Protein 6FJK (pdb70)

Foldseek 3Di:
DDDDDDDDAAEAELVLLVQWAWQFDELFWTKTAGNDDDPVGHQKIWIFTKDWPPDDADAEPVRHRAAAYPLVCVLVVVDVQLSVQGHPLSNQLCCCVPPVCVQQPDQFEHSFDKHFYALSSQVNNQVVCCVVADVVSVVTITGPSVDGMIGMGGNLQDPDVPFDKKKKKKFFLFAQAQAPAPLQDPLLVCSRPAPPLQLVQVVCCVVVQAVDRFPADSNLCLVLDLVSVLVNLVRCLQFVFVGMWMDINSHTLDADGNGTDGGCDPVSVQSVLVVCVPVADDDRPCRVVLVSNQVSCLSSVVCSSVSLNVLLCLLHNPLSLLVVLLCVSVVHDDPVPCDPPNNPDPNVVSSSSLSSNQSSVLSSGKMKMKMWGLVWDAGPPPGTIINIGMHIGRSGGDHSVCSVVSVVVVCVSSVVSSVVVVPD/DDDDDDDDAAEAELVLLVQWAFQAAEQFWTKIAGNDDPVVRVQKIWIFTKDFDPDVAADPLRCLLVVVLVQLVPQPHVASNFLCCCVVPVCVQQPDQFADSWDKGFYALSSQVNNQVPCVVVADVVSVVGITGPSVDGIITMGRNVQDPVVPKKKKKKFFLFAQAQADAPLQDPLLVCSRPAPLLQLVQVVCVVVVQAVDRFPADSVLCLVLDLVSVLSNLVRCQQFVFVGMWMDISSHTLDADGHGTDGGQDPVSVQSSQVVCPPQQPDDRPCSVVLVSNQVSCLSSVVCSSHSLNVLLCLLRNPLSLLVQLLCVSVVHDRPVVDCVPVLVPDPNVVSSSSLVSNQQSVLSSGKMKMKMKGWDDPCKDQRVVGRTIIHIGIHIGRSGGDRSVCSVVSVVVSVVSSVVVSVVVVPD

Solvent-accessible surface area: 41220 Å² total; per-residue (Å²): 226,114,176,166,156,48,146,146,127,84,77,1,83,97,145,24,5,80,48,1,82,30,49,11,14,35,53,60,14,2,33,0,9,32,58,27,104,41,121,110,12,76,31,61,12,0,24,4,37,26,30,146,73,48,106,92,61,80,127,72,121,126,43,86,97,28,23,25,53,92,61,18,97,82,2,3,78,124,45,115,98,1,45,73,7,98,35,63,4,4,8,15,35,66,0,8,91,48,16,2,20,93,54,22,23,102,139,32,12,93,13,7,102,113,10,38,8,22,116,82,0,1,73,30,0,29,152,83,0,55,204,94,19,12,128,54,33,11,12,29,2,38,5,29,34,92,35,84,12,1,6,17,37,77,8,22,0,50,50,72,208,150,38,68,68,6,0,0,0,20,2,44,1,59,17,7,33,53,27,123,12,234,53,18,26,181,114,20,121,64,7,42,68,25,4,86,14,106,7,34,5,30,12,51,64,25,42,32,64,17,93,38,70,17,95,7,43,0,42,18,2,17,42,50,37,109,102,100,4,36,100,0,0,102,9,0,35,27,0,0,2,48,4,1,33,0,12,46,70,14,72,66,45,8,17,6,51,3,55,34,49,32,106,18,36,88,110,76,11,153,66,1,22,90,29,0,148,60,16,1,98,28,116,118,49,73,18,20,94,8,0,13,59,1,0,3,46,0,7,108,56,34,25,10,11,93,102,0,22,82,2,0,88,44,13,95,42,12,4,23,0,1,0,14,0,4,17,39,17,42,132,75,121,26,53,49,36,197,108,121,60,8,48,65,63,84,89,88,69,1,9,92,22,0,34,30,16,0,10,0,11,0,2,41,30,0,5,5,15,0,0,0,26,81,111,139,14,56,3,191,83,29,136,36,73,0,61,24,50,6,43,11,45,53,9,14,28,22,56,5,139,95,0,38,63,42,35,136,64,8,118,76,2,4,58,32,17,40,152,71,70,175,76,192,229,119,174,169,147,45,147,147,149,79,89,0,76,80,161,38,5,84,52,1,89,27,53,11,16,35,52,55,12,1,32,0,5,34,62,30,99,44,123,112,14,84,23,55,12,0,27,4,34,24,29,138,121,139,161,157,21,10,79,91,58,15,86,48,2,4,157,147,23,107,49,0,47,70,6,96,29,79,3,2,7,19,30,77,0,15,81,62,14,2,19,92,46,22,25,102,149,35,11,48,54,8,102,119,10,35,8,18,114,82,0,1,50,37,0,27,148,79,0,54,176,94,16,13,132,127,30,28,97,25,2,45,4,29,40,96,36,87,13,0,10,14,35,75,11,14,0,63,26,128,119,65,78,6,1,0,0,20,0,40,0,58,16,6,28,55,26,110,10,85,40,1,13,112,108,20,18,56,6,37,46,32,4,86,13,47,6,35,2,20,12,53,60,96,116,149,111,19,95,34,84,7,87,0,36,0,40,31,3,15,45,39,32,117,98,102,3,40,101,1,0,92,10,0,38,28,0,1,3,49,2,1,30,0,9,37,77,11,61,65,43,6,19,5,50,2,56,35,50,33,102,22,36,92,116,77,8,150,64,2,15,66,28,1,132,68,22,1,118,26,126,97,57,82,13,20,101,8,1,12,65,0,0,3,42,1,3,70,55,34,28,11,9,80,124,1,20,78,6,0,69,40,12,19,7,14,3,23,0,2,0,15,0,4,24,48,5,35,136,96,113,25,63,43,45,173,219,87,150,46,1,58,84,40,91,90,115,50,2,25,58,10,0,30,26,16,0,14,0,11,0,3,41,31,1,5,0,19,2,2,0,38,67,126,103,137,107,130,15,84,5,187,99,8,161,22,41,1,19,12,82,7,34,10,44,49,12,10,21,20,54,2,145,95,0,42,66,46,41,140,63,8,122,94,1,1,42,26,29,41,148,93,79,184,74,183

Organism: Arabidopsis thaliana (NCBI:txid3702)

Nearest PDB structures (foldseek):
  6fjk-assembly1_A  TM=1.002E+00  e=5.009E-84  Arabidopsis thaliana
  6fl3-assembly1_A  TM=9.939E-01  e=4.078E-76  Arabidopsis thaliana
  6fl8-assembly1_A  TM=9.736E-01  e=4.175E-73  Arabidopsis thaliana
  2xam-assembly2_B  TM=9.800E-01  e=1.894E-71  Arabidopsis thaliana
  2xar-assembly2_B  TM=9.798E-01  e=7.316E-70  Arabidopsis thaliana

Structure (mmCIF, N/CA/C/O backbone):
data_6FJK
#
_entry.id   6FJK
#
_cell.length_a   59.810
_cell.length_b   60.340
_cell.length_c   83.980
_cell.angle_alpha   88.530
_cell.angle_beta   89.180
_cell.angle_gamma   63.360
#
_symmetry.space_group_name_H-M   'P 1'
#
loop_
_entity.id
_entity.type
_entity.pdbx_description
1 polymer 'Inositol-pentakisphosphate 2-kinase'
2 non-polymer 'INOSITOL HEXAKISPHOSPHATE'
3 non-polymer "ADENOSINE-5'-DIPHOSPHATE"
4 non-polymer 'MAGNESIUM ION'
5 non-polymer 'ZINC ION'
6 non-polymer 2-AMINO-2-HYDROXYMETHYL-PROPANE-1,3-DIOL
7 water water
#
loop_
_atom_site.group_PDB
_atom_site.id
_atom_site.type_symbol
_atom_site.label_atom_id
_atom_site.label_alt_id
_atom_site.label_comp_id
_atom_site.label_asym_id
_atom_site.label_entity_id
_atom_site.label_seq_id
_atom_site.pdbx_PDB_ins_code
_atom_site.Cartn_x
_atom_site.Cartn_y
_atom_site.Cartn_z
_atom_site.occupancy
_atom_site.B_iso_or_equiv
_atom_site.auth_seq_id
_atom_site.auth_comp_id
_atom_site.auth_asym_id
_atom_site.auth_atom_id
_atom_site.pdbx_PDB_model_num
ATOM 1 N N . GLU A 1 13 ? 35.886 1.710 56.808 1.00 67.11 -6 GLU A N 1
ATOM 2 C CA . GLU A 1 13 ? 36.097 1.412 55.392 1.00 74.29 -6 GLU A CA 1
ATOM 3 C C . GLU A 1 13 ? 35.512 0.044 55.039 1.00 71.81 -6 GLU A C 1
ATOM 4 O O . GLU A 1 13 ? 35.700 -0.929 55.776 1.00 71.68 -6 GLU A O 1
ATOM 10 N N . VAL A 1 14 ? 34.812 -0.026 53.908 1.00 65.31 -5 VAL A N 1
ATOM 11 C CA . VAL A 1 14 ? 34.087 -1.224 53.494 1.00 59.68 -5 VAL A CA 1
ATOM 12 C C . VAL A 1 14 ? 34.394 -1.489 52.027 1.00 65.64 -5 VAL A C 1
ATOM 13 O O . VAL A 1 14 ? 34.387 -0.567 51.204 1.00 64.19 -5 VAL A O 1
ATOM 17 N N . LEU A 1 15 ? 34.642 -2.755 51.696 1.00 58.42 -4 LEU A N 1
ATOM 18 C CA . LEU A 1 15 ? 35.006 -3.142 50.337 1.00 57.15 -4 LEU A CA 1
ATOM 19 C C . LEU A 1 15 ? 33.774 -3.136 49.432 1.00 54.91 -4 LEU A C 1
ATOM 20 O O . LEU A 1 15 ? 32.798 -3.854 49.684 1.00 54.94 -4 LEU A O 1
ATOM 25 N N . PHE A 1 16 ? 33.830 -2.350 48.368 1.00 53.13 -3 PHE A N 1
ATOM 26 C CA . PHE A 1 16 ? 32.762 -2.329 47.379 1.00 57.66 -3 PHE A CA 1
ATOM 27 C C . PHE A 1 16 ? 33.162 -3.119 46.143 1.00 52.56 -3 PHE A C 1
ATOM 28 O O . PHE A 1 16 ? 34.348 -3.287 45.842 1.00 51.73 -3 PHE A O 1
ATOM 36 N N . GLN A 1 17 ? 32.153 -3.628 45.441 1.00 56.23 -2 GLN A N 1
ATOM 37 C CA . GLN A 1 17 ? 32.397 -4.260 44.152 1.00 55.82 -2 GLN A CA 1
ATOM 38 C C . GLN A 1 17 ? 33.002 -3.260 43.181 1.00 50.18 -2 GLN A C 1
ATOM 39 O O . GLN A 1 17 ? 32.660 -2.074 43.191 1.00 50.83 -2 GLN A O 1
ATOM 45 N N . GLY A 1 18 ? 33.912 -3.744 42.339 1.00 49.53 -1 GLY A N 1
ATOM 46 C CA . GLY A 1 18 ? 34.396 -2.960 41.230 1.00 54.64 -1 GLY A CA 1
ATOM 47 C C . GLY A 1 18 ? 33.262 -2.616 40.286 1.00 55.02 -1 GLY A C 1
ATOM 48 O O . GLY A 1 18 ? 32.167 -3.183 40.371 1.00 56.89 -1 GLY A O 1
ATOM 49 N N . PRO A 1 19 ? 33.496 -1.672 39.376 1.00 54.36 0 PRO A N 1
ATOM 50 C CA . PRO A 1 19 ? 32.450 -1.296 38.413 1.00 52.15 0 PRO A CA 1
ATOM 51 C C . PRO A 1 19 ? 31.958 -2.497 37.621 1.00 49.34 0 PRO A C 1
ATOM 52 O O . PRO A 1 19 ? 32.740 -3.362 37.218 1.00 48.71 0 PRO A O 1
ATOM 56 N N . MET A 1 20 ? 30.645 -2.538 37.398 1.00 43.59 1 MET A N 1
ATOM 57 C CA . MET A 1 20 ? 30.006 -3.607 36.640 1.00 46.34 1 MET A CA 1
ATOM 58 C C . MET A 1 20 ? 28.825 -3.029 35.882 1.00 40.98 1 MET A C 1
ATOM 59 O O . MET A 1 20 ? 27.968 -2.370 36.474 1.00 40.04 1 MET A O 1
ATOM 64 N N . GLU A 1 21 ? 28.774 -3.283 34.585 1.00 36.40 2 GLU A N 1
ATOM 65 C CA . GLU A 1 21 ? 27.693 -2.739 33.778 1.00 41.14 2 GLU A CA 1
ATOM 66 C C . GLU A 1 21 ? 26.363 -3.370 34.178 1.00 42.07 2 GLU A C 1
ATOM 67 O O . GLU A 1 21 ? 26.280 -4.570 34.454 1.00 44.25 2 GLU A O 1
ATOM 73 N N . MET A 1 22 ? 25.326 -2.539 34.223 1.00 42.69 3 MET A N 1
ATOM 74 C CA . MET A 1 22 ? 23.993 -2.990 34.598 1.00 40.97 3 MET A CA 1
ATOM 75 C C . MET A 1 22 ? 23.409 -3.897 33.525 1.00 39.46 3 MET A C 1
ATOM 76 O O . MET A 1 22 ? 23.542 -3.628 32.328 1.00 37.75 3 MET A O 1
ATOM 81 N N . ILE A 1 23 ? 22.751 -4.972 33.960 1.00 33.61 4 ILE A N 1
ATOM 82 C CA . ILE A 1 23 ? 22.057 -5.903 33.073 1.00 42.70 4 ILE A CA 1
ATOM 83 C C . ILE A 1 23 ? 20.647 -6.118 33.604 1.00 46.62 4 ILE A C 1
ATOM 84 O O . ILE A 1 23 ? 20.473 -6.574 34.742 1.00 34.86 4 ILE A O 1
ATOM 89 N N . LEU A 1 24 ? 19.648 -5.829 32.769 1.00 32.35 5 LEU A N 1
ATOM 90 C CA . LEU A 1 24 ? 18.250 -6.072 33.103 1.00 36.45 5 LEU A CA 1
ATOM 91 C C . LEU A 1 24 ? 17.906 -7.533 32.828 1.00 42.71 5 LEU A C 1
ATOM 92 O O . LEU A 1 24 ? 18.123 -8.031 31.718 1.00 46.38 5 LEU A O 1
ATOM 97 N N . GLU A 1 25 ? 17.373 -8.218 33.837 1.00 40.45 6 GLU A N 1
ATOM 98 C CA . GLU A 1 25 ? 17.073 -9.639 33.761 1.00 40.58 6 GLU A CA 1
ATOM 99 C C . GLU A 1 25 ? 15.567 -9.851 33.801 1.00 43.17 6 GLU A C 1
ATOM 100 O O . GLU A 1 25 ? 14.792 -8.928 34.060 1.00 36.00 6 GLU A O 1
ATOM 106 N N . GLU A 1 26 ? 15.173 -11.110 33.590 1.00 45.80 7 GLU A N 1
ATOM 107 C CA . GLU A 1 26 ? 13.760 -11.461 33.502 1.00 46.47 7 GLU A CA 1
ATOM 108 C C . GLU A 1 26 ? 12.959 -10.876 34.658 1.00 48.24 7 GLU A C 1
ATOM 109 O O . GLU A 1 26 ? 11.845 -10.377 34.468 1.00 49.48 7 GLU A O 1
ATOM 115 N N . LYS A 1 27 ? 13.519 -10.919 35.864 1.00 48.22 8 LYS A N 1
ATOM 116 C CA . LYS A 1 27 ? 12.799 -10.481 37.053 1.00 55.18 8 LYS A CA 1
ATOM 117 C C . LYS A 1 27 ? 12.499 -8.988 37.027 1.00 50.76 8 LYS A C 1
ATOM 118 O O . LYS A 1 27 ? 11.491 -8.554 37.593 1.00 52.25 8 LYS A O 1
ATOM 124 N N . ASP A 1 28 ? 13.355 -8.188 36.395 1.00 46.56 9 ASP A N 1
ATOM 125 C CA . ASP A 1 28 ? 13.158 -6.744 36.397 1.00 42.29 9 ASP A CA 1
ATOM 126 C C . ASP A 1 28 ? 12.041 -6.298 35.463 1.00 39.26 9 ASP A C 1
ATOM 127 O O . ASP A 1 28 ? 11.631 -5.135 35.521 1.00 41.73 9 ASP A O 1
ATOM 132 N N . ALA A 1 29 ? 11.533 -7.190 34.611 1.00 35.20 10 ALA A N 1
ATOM 133 C CA . ALA A 1 29 ? 10.510 -6.789 33.657 1.00 34.18 10 ALA A CA 1
ATOM 134 C C . ALA A 1 29 ? 9.274 -6.245 34.358 1.00 38.00 10 ALA A C 1
ATOM 135 O O . ALA A 1 29 ? 8.570 -5.398 33.801 1.00 36.51 10 ALA A O 1
ATOM 137 N N . SER A 1 30 ? 9.000 -6.699 35.581 1.00 41.13 11 SER A N 1
ATOM 138 C CA . SER A 1 30 ? 7.808 -6.237 36.289 1.00 49.95 11 SER A CA 1
ATOM 139 C C . SER A 1 30 ? 7.918 -4.794 36.772 1.00 50.68 11 SER A C 1
ATOM 140 O O . SER A 1 30 ? 6.897 -4.209 37.151 1.00 53.82 11 SER A O 1
ATOM 143 N N . ASP A 1 31 ? 9.111 -4.208 36.754 1.00 39.50 12 ASP A N 1
ATOM 144 C CA . ASP A 1 31 ? 9.327 -2.848 37.221 1.00 41.03 12 ASP A CA 1
ATOM 145 C C . ASP A 1 31 ? 9.094 -1.796 36.149 1.00 37.68 12 ASP A C 1
ATOM 146 O O . ASP A 1 31 ? 9.362 -0.616 36.391 1.00 41.86 12 ASP A O 1
ATOM 151 N N . TRP A 1 32 ? 8.594 -2.182 34.982 1.00 33.94 13 TRP A N 1
ATOM 152 C CA . TRP A 1 32 ? 8.460 -1.258 33.865 1.00 32.40 13 TRP A CA 1
ATOM 153 C C . TRP A 1 32 ? 7.038 -1.323 33.328 1.00 37.12 13 TRP A C 1
ATOM 154 O O . TRP A 1 32 ? 6.496 -2.416 33.137 1.00 44.77 13 TRP A O 1
ATOM 165 N N . ILE A 1 33 ? 6.428 -0.159 33.092 1.00 32.46 14 ILE A N 1
ATOM 166 C CA . ILE A 1 33 ? 5.051 -0.108 32.620 1.00 28.97 14 ILE A CA 1
ATOM 167 C C . ILE A 1 33 ? 4.994 0.660 31.304 1.00 33.15 14 ILE A C 1
ATOM 168 O O . ILE A 1 33 ? 5.805 1.554 31.041 1.00 41.28 14 ILE A O 1
ATOM 173 N N . TYR A 1 34 ? 4.013 0.299 30.481 1.00 27.34 15 TYR A N 1
ATOM 174 C CA . TYR A 1 34 ? 3.841 0.882 29.150 1.00 32.27 15 TYR A CA 1
ATOM 175 C C . TYR A 1 34 ? 3.601 2.380 29.230 1.00 29.60 15 TYR A C 1
ATOM 176 O O . TYR A 1 34 ? 2.656 2.828 29.889 1.00 32.46 15 TYR A O 1
ATOM 185 N N . ARG A 1 35 ? 4.458 3.153 28.558 1.00 26.84 16 ARG A N 1
ATOM 186 C CA . ARG A 1 35 ? 4.255 4.589 28.385 1.00 29.84 16 ARG A CA 1
ATOM 187 C C . ARG A 1 35 ? 3.724 4.937 26.998 1.00 35.40 16 ARG A C 1
ATOM 188 O O . ARG A 1 35 ? 2.863 5.808 26.877 1.00 34.34 16 ARG A O 1
ATOM 196 N N . GLY A 1 36 ? 4.201 4.268 25.953 1.00 34.67 17 GLY A N 1
ATOM 197 C CA . GLY A 1 36 ? 3.691 4.514 24.618 1.00 29.45 17 GLY A CA 1
ATOM 198 C C . GLY A 1 36 ? 4.568 3.834 23.583 1.00 32.07 17 GLY A C 1
ATOM 199 O O . GLY A 1 36 ? 5.445 3.033 23.921 1.00 29.73 17 GLY A O 1
ATOM 200 N N . GLU A 1 37 ? 4.313 4.163 22.314 1.00 25.96 18 GLU A N 1
ATOM 201 C CA . GLU A 1 37 ? 5.153 3.665 21.225 1.00 24.88 18 GLU A CA 1
ATOM 202 C C . GLU A 1 37 ? 4.897 4.483 19.977 1.00 28.04 18 GLU A C 1
ATOM 203 O O . GLU A 1 37 ? 3.802 5.010 19.791 1.00 22.17 18 GLU A O 1
ATOM 209 N N . GLY A 1 38 ? 5.934 4.604 19.150 1.00 26.42 19 GLY A N 1
ATOM 210 C CA . GLY A 1 38 ? 5.826 5.059 17.779 1.00 27.25 19 GLY A CA 1
ATOM 211 C C . GLY A 1 38 ? 5.889 3.892 16.819 1.00 26.79 19 GLY A C 1
ATOM 212 O O . GLY A 1 38 ? 5.636 2.737 17.179 1.00 32.02 19 GLY A O 1
ATOM 213 N N . GLY A 1 39 ? 6.269 4.180 15.578 1.00 23.18 20 GLY A N 1
ATOM 214 C CA . GLY A 1 39 ? 6.436 3.090 14.621 1.00 22.69 20 GLY A CA 1
ATOM 215 C C . GLY A 1 39 ? 7.587 2.158 14.987 1.00 28.70 20 GLY A C 1
ATOM 216 O O . GLY A 1 39 ? 7.485 0.937 14.857 1.00 33.55 20 GLY A O 1
ATOM 217 N N . ALA A 1 40 ? 8.699 2.716 15.457 1.00 22.79 21 ALA A N 1
ATOM 218 C CA . ALA A 1 40 ? 9.932 1.940 15.538 1.00 31.84 21 ALA A CA 1
ATOM 219 C C . ALA A 1 40 ? 10.307 1.506 16.955 1.00 30.58 21 ALA A C 1
ATOM 220 O O . ALA A 1 40 ? 11.073 0.541 17.109 1.00 27.97 21 ALA A O 1
ATOM 222 N N . ASN A 1 41 ? 9.774 2.174 17.980 1.00 24.73 22 ASN A N 1
ATOM 223 C CA . ASN A 1 41 ? 10.204 1.967 19.356 1.00 23.21 22 ASN A CA 1
ATOM 224 C C . ASN A 1 41 ? 9.011 1.870 20.296 1.00 31.42 22 ASN A C 1
ATOM 225 O O . ASN A 1 41 ? 7.981 2.518 20.093 1.00 28.25 22 ASN A O 1
ATOM 230 N N . LEU A 1 42 ? 9.175 1.040 21.325 1.00 28.58 23 LEU A N 1
ATOM 231 C CA . LEU A 1 42 ? 8.287 0.949 22.477 1.00 27.96 23 LEU A CA 1
ATOM 232 C C . LEU A 1 42 ? 8.953 1.649 23.659 1.00 31.27 23 LEU A C 1
ATOM 233 O O . LEU A 1 42 ? 10.178 1.597 23.809 1.00 31.93 23 LEU A O 1
ATOM 238 N N . VAL A 1 43 ? 8.167 2.343 24.477 1.00 25.16 24 VAL A N 1
ATOM 239 C CA . VAL A 1 43 ? 8.735 3.089 25.594 1.00 30.09 24 VAL A CA 1
ATOM 240 C C . VAL A 1 43 ? 8.029 2.708 26.890 1.00 31.69 24 VAL A C 1
ATOM 241 O O . VAL A 1 43 ? 6.797 2.722 26.963 1.00 35.32 24 VAL A O 1
ATOM 245 N N . LEU A 1 44 ? 8.811 2.423 27.927 1.00 30.17 25 LEU A N 1
ATOM 246 C CA . LEU A 1 44 ? 8.275 2.046 29.225 1.00 32.41 25 LEU A CA 1
ATOM 247 C C . LEU A 1 44 ? 8.843 2.953 30.311 1.00 33.06 25 LEU A C 1
ATOM 248 O O . LEU A 1 44 ? 10.025 3.308 30.274 1.00 33.47 25 LEU A O 1
ATOM 253 N N . ALA A 1 45 ? 7.987 3.333 31.266 1.00 34.03 26 ALA A N 1
ATOM 254 C CA . ALA A 1 45 ? 8.385 4.100 32.439 1.00 37.02 26 ALA A CA 1
ATOM 255 C C . ALA A 1 45 ? 8.715 3.166 33.594 1.00 40.32 26 ALA A C 1
ATOM 256 O O . ALA A 1 45 ? 8.110 2.101 33.744 1.00 36.95 26 ALA A O 1
ATOM 258 N N . TYR A 1 46 ? 9.673 3.581 34.424 1.00 39.17 27 TYR A N 1
ATOM 259 C CA . TYR A 1 46 ? 10.113 2.757 35.545 1.00 32.48 27 TYR A CA 1
ATOM 260 C C . TYR A 1 46 ? 9.160 2.909 36.726 1.00 41.55 27 TYR A C 1
ATOM 261 O O . TYR A 1 46 ? 8.873 4.023 37.180 1.00 39.13 27 TYR A O 1
ATOM 270 N N . ALA A 1 47 ? 8.685 1.781 37.235 1.00 38.46 28 ALA A N 1
ATOM 271 C CA . ALA A 1 47 ? 7.704 1.770 38.304 1.00 36.75 28 ALA A CA 1
ATOM 272 C C . ALA A 1 47 ? 8.292 1.331 39.636 1.00 39.62 28 ALA A C 1
ATOM 273 O O . ALA A 1 47 ? 7.546 1.206 40.608 1.00 41.77 28 ALA A O 1
ATOM 275 N N . GLY A 1 48 ? 9.603 1.106 39.712 1.00 35.50 29 GLY A N 1
ATOM 276 C CA . GLY A 1 48 ? 10.239 0.629 40.921 1.00 39.62 29 GLY A CA 1
ATOM 277 C C . GLY A 1 48 ? 10.790 1.750 41.775 1.00 36.74 29 GLY A C 1
ATOM 278 O O . GLY A 1 48 ? 10.384 2.910 41.673 1.00 43.45 29 GLY A O 1
ATOM 279 N N . SER A 1 49 ? 11.748 1.394 42.621 1.00 38.39 30 SER A N 1
ATOM 280 C CA . SER A 1 49 ? 12.304 2.338 43.580 1.00 40.42 30 SER A CA 1
ATOM 281 C C . SER A 1 49 ? 13.814 2.474 43.476 1.00 36.31 30 SER A C 1
ATOM 282 O O . SER A 1 49 ? 14.391 3.295 44.195 1.00 45.31 30 SER A O 1
ATOM 285 N N . SER A 1 50 ? 14.460 1.732 42.584 1.00 41.53 31 SER A N 1
ATOM 286 C CA . SER A 1 50 ? 15.910 1.784 42.461 1.00 41.99 31 SER A CA 1
ATOM 287 C C . SER A 1 50 ? 16.369 3.164 41.991 1.00 41.98 31 SER A C 1
ATOM 288 O O . SER A 1 50 ? 15.881 3.660 40.968 1.00 43.67 31 SER A O 1
ATOM 291 N N . PRO A 1 51 ? 17.325 3.795 42.677 1.00 45.92 32 PRO A N 1
ATOM 292 C CA . PRO A 1 51 ? 17.764 5.134 42.251 1.00 43.84 32 PRO A CA 1
ATOM 293 C C . PRO A 1 51 ? 18.379 5.187 40.857 1.00 46.46 32 PRO A C 1
ATOM 294 O O . PRO A 1 51 ? 18.457 6.283 40.288 1.00 45.97 32 PRO A O 1
ATOM 298 N N . LEU A 1 52 ? 18.831 4.062 40.287 1.00 44.60 33 LEU A N 1
ATOM 299 C CA . LEU A 1 52 ? 19.360 4.099 38.921 1.00 41.07 33 LEU A CA 1
ATOM 300 C C . LEU A 1 52 ? 18.285 4.481 37.919 1.00 43.30 33 LEU A C 1
ATOM 301 O O . LEU A 1 52 ? 18.585 5.039 36.856 1.00 39.40 33 LEU A O 1
ATOM 306 N N . PHE A 1 53 ? 17.029 4.183 38.235 1.00 41.80 34 PHE A N 1
ATOM 307 C CA . PHE A 1 53 ? 15.966 4.214 37.255 1.00 34.77 34 PHE A CA 1
ATOM 308 C C . PHE A 1 53 ? 14.802 5.120 37.614 1.00 32.41 34 PHE A C 1
ATOM 309 O O . PHE A 1 53 ? 13.939 5.330 36.756 1.00 27.93 34 PHE A O 1
ATOM 317 N N . VAL A 1 54 ? 14.722 5.638 38.844 1.00 34.98 35 VAL A N 1
ATOM 318 C CA . VAL A 1 54 ? 13.628 6.552 39.161 1.00 41.02 35 VAL A CA 1
ATOM 319 C C . VAL A 1 54 ? 13.745 7.781 38.268 1.00 39.89 35 VAL A C 1
ATOM 320 O O . VAL A 1 54 ? 14.829 8.355 38.112 1.00 41.33 35 VAL A O 1
ATOM 324 N N . GLY A 1 55 ? 12.625 8.183 37.674 1.00 39.41 36 GLY A N 1
ATOM 325 C CA . GLY A 1 55 ? 12.600 9.294 36.745 1.00 36.02 36 GLY A CA 1
ATOM 326 C C . GLY A 1 55 ? 13.144 8.992 35.365 1.00 35.40 36 GLY A C 1
ATOM 327 O O . GLY A 1 55 ? 13.430 9.930 34.615 1.00 34.89 36 GLY A O 1
ATOM 328 N N . LYS A 1 56 ? 13.292 7.717 34.999 1.00 38.72 37 LYS A N 1
ATOM 329 C CA . LYS A 1 56 ? 13.803 7.340 33.688 1.00 38.77 37 LYS A CA 1
ATOM 330 C C . LYS A 1 56 ? 12.758 6.539 32.920 1.00 31.43 37 LYS A C 1
ATOM 331 O O . LYS A 1 56 ? 11.841 5.950 33.496 1.00 31.26 37 LYS A O 1
ATOM 337 N N . VAL A 1 57 ? 12.907 6.531 31.600 1.00 32.89 38 VAL A N 1
ATOM 338 C CA . VAL A 1 57 ? 12.189 5.612 30.729 1.00 31.03 38 VAL A CA 1
ATOM 339 C C . VAL A 1 57 ? 13.230 4.752 30.020 1.00 30.55 38 VAL A C 1
ATOM 340 O O . VAL A 1 57 ? 14.387 5.145 29.861 1.00 32.43 38 VAL A O 1
ATOM 344 N N . ILE A 1 58 ? 12.806 3.558 29.608 1.00 27.42 39 ILE A N 1
ATOM 345 C CA . ILE A 1 58 ? 13.604 2.673 28.765 1.00 29.47 39 ILE A CA 1
ATOM 346 C C . ILE A 1 58 ? 12.979 2.660 27.372 1.00 30.97 39 ILE A C 1
ATOM 347 O O . ILE A 1 58 ? 11.750 2.603 27.237 1.00 32.21 39 ILE A O 1
ATOM 352 N N . ARG A 1 59 ? 13.822 2.745 26.339 1.00 31.44 40 ARG A N 1
ATOM 353 C CA . ARG A 1 59 ? 13.387 2.783 24.944 1.00 24.02 40 ARG A CA 1
ATOM 354 C C . ARG A 1 59 ? 13.807 1.481 24.270 1.00 26.64 40 ARG A C 1
ATOM 355 O O . ARG A 1 59 ? 15.002 1.181 24.190 1.00 26.16 40 ARG A O 1
ATOM 363 N N . ILE A 1 60 ? 12.836 0.718 23.774 1.00 26.93 41 ILE A N 1
ATOM 364 C CA . ILE A 1 60 ? 13.070 -0.647 23.300 1.00 23.02 41 ILE A CA 1
ATOM 365 C C . ILE A 1 60 ? 12.698 -0.729 21.824 1.00 32.05 41 ILE A C 1
ATOM 366 O O . ILE A 1 60 ? 11.573 -0.390 21.443 1.00 22.49 41 ILE A O 1
ATOM 371 N N . GLN A 1 61 ? 13.642 -1.170 20.994 1.00 30.17 42 GLN A N 1
ATOM 372 C CA . GLN A 1 61 ? 13.406 -1.190 19.557 1.00 25.82 42 GLN A CA 1
ATOM 373 C C . GLN A 1 61 ? 12.493 -2.349 19.183 1.00 27.52 42 GLN A C 1
ATOM 374 O O . GLN A 1 61 ? 12.570 -3.439 19.760 1.00 23.39 42 GLN A O 1
ATOM 380 N N . LYS A 1 62 ? 11.597 -2.092 18.233 1.00 22.71 43 LYS A N 1
ATOM 381 C CA . LYS A 1 62 ? 10.625 -3.075 17.778 1.00 24.29 43 LYS A CA 1
ATOM 382 C C . LYS A 1 62 ? 11.111 -3.756 16.510 1.00 30.47 43 LYS A C 1
ATOM 383 O O . LYS A 1 62 ? 12.001 -3.269 15.811 1.00 24.26 43 LYS A O 1
ATOM 389 N N . ALA A 1 63 ? 10.507 -4.903 16.219 1.00 26.41 44 ALA A N 1
ATOM 390 C CA . ALA A 1 63 ? 10.780 -5.643 14.995 1.00 31.15 44 ALA A CA 1
ATOM 391 C C . ALA A 1 63 ? 9.458 -5.910 14.298 1.00 25.54 44 ALA A C 1
ATOM 392 O O . ALA A 1 63 ? 8.536 -6.455 14.910 1.00 26.71 44 ALA A O 1
ATOM 394 N N . ARG A 1 64 ? 9.363 -5.505 13.036 1.00 28.26 45 ARG A N 1
ATOM 395 C CA . ARG A 1 64 ? 8.209 -5.837 12.224 1.00 36.55 45 ARG A CA 1
ATOM 396 C C . ARG A 1 64 ? 8.168 -7.336 12.007 1.00 36.13 45 ARG A C 1
ATOM 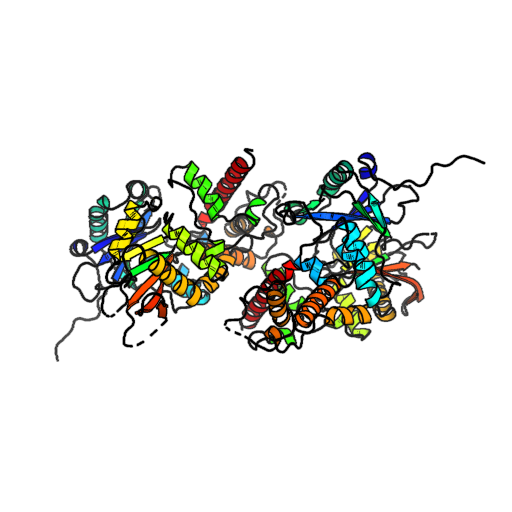397 O O . ARG A 1 64 ? 9.197 -7.972 11.761 1.00 35.69 45 ARG A O 1
ATOM 405 N N . ARG A 1 65 ? 6.968 -7.906 12.084 1.00 32.77 46 ARG A N 1
ATOM 406 C CA . ARG A 1 65 ? 6.870 -9.358 12.143 1.00 38.01 46 ARG A CA 1
ATOM 407 C C . ARG A 1 65 ? 7.440 -10.036 10.901 1.00 42.67 46 ARG A C 1
ATOM 408 O O . ARG A 1 65 ? 7.954 -11.157 11.001 1.00 46.45 46 ARG A O 1
ATOM 416 N N . ASN A 1 66 ? 7.369 -9.385 9.735 1.00 37.96 47 ASN A N 1
ATOM 417 C CA . ASN A 1 66 ? 7.824 -9.999 8.486 1.00 51.10 47 ASN A CA 1
ATOM 418 C C . ASN A 1 66 ? 9.291 -9.716 8.147 1.00 53.31 47 ASN A C 1
ATOM 419 O O . ASN A 1 66 ? 9.876 -10.448 7.336 1.00 49.24 47 ASN A O 1
ATOM 424 N N . ASP A 1 67 ? 9.901 -8.698 8.753 1.00 52.01 48 ASP A N 1
ATOM 425 C CA . ASP A 1 67 ? 11.170 -8.163 8.262 1.00 59.02 48 ASP A CA 1
ATOM 426 C C . ASP A 1 67 ? 12.321 -9.156 8.400 1.00 61.17 48 ASP A C 1
ATOM 427 O O . ASP A 1 67 ? 12.526 -9.757 9.461 1.00 57.49 48 ASP A O 1
ATOM 432 N N . LYS A 1 68 ? 13.092 -9.292 7.323 1.00 60.35 49 LYS A N 1
ATOM 433 C CA . LYS A 1 68 ? 14.296 -10.110 7.303 1.00 60.43 49 LYS A CA 1
ATOM 434 C C . LYS A 1 68 ? 15.495 -9.290 7.761 1.00 57.20 49 LYS A C 1
ATOM 435 O O . LYS A 1 68 ? 15.658 -8.131 7.366 1.00 50.37 49 LYS A O 1
ATOM 437 N N . ALA A 1 69 ? 16.340 -9.904 8.586 1.00 60.22 50 ALA A N 1
ATOM 438 C CA . ALA A 1 69 ? 17.483 -9.202 9.154 1.00 60.03 50 ALA A CA 1
ATOM 439 C C . ALA A 1 69 ? 18.499 -8.815 8.080 1.00 52.30 50 ALA A C 1
ATOM 440 O O . ALA A 1 69 ? 18.683 -9.510 7.078 1.00 50.78 50 ALA A O 1
ATOM 442 N N . ILE A 1 70 ? 19.158 -7.683 8.306 1.00 45.74 51 ILE A N 1
ATOM 443 C CA . ILE A 1 70 ? 20.221 -7.203 7.429 1.00 44.06 51 ILE A CA 1
ATOM 444 C C . ILE A 1 70 ? 21.480 -8.021 7.688 1.00 35.44 51 ILE A C 1
ATOM 445 O O . ILE A 1 70 ? 21.891 -8.197 8.841 1.00 39.10 51 ILE A O 1
ATOM 450 N N . LYS A 1 71 ? 22.108 -8.507 6.616 1.00 31.52 52 LYS A N 1
ATOM 451 C CA . LYS A 1 71 ? 23.280 -9.365 6.719 1.00 32.66 52 LYS A CA 1
ATOM 452 C C . LYS A 1 71 ? 24.358 -8.887 5.757 1.00 36.66 52 LYS A C 1
ATOM 453 O O . LYS A 1 71 ? 24.064 -8.384 4.667 1.00 27.80 52 LYS A O 1
ATOM 459 N N . ASN A 1 72 ? 25.616 -9.052 6.154 1.00 36.72 53 ASN A N 1
ATOM 460 C CA . ASN A 1 72 ? 26.707 -8.658 5.271 1.00 28.99 53 ASN A CA 1
ATOM 461 C C . ASN A 1 72 ? 26.947 -9.799 4.283 1.00 29.22 53 ASN A C 1
ATOM 462 O O . ASN A 1 72 ? 26.176 -10.759 4.218 1.00 33.16 53 ASN A O 1
ATOM 467 N N . SER A 1 73 ? 28.036 -9.725 3.512 1.00 30.51 54 SER A N 1
ATOM 468 C CA . SER A 1 73 ? 28.292 -10.746 2.505 1.00 30.96 54 SER A CA 1
ATOM 469 C C . SER A 1 73 ? 28.665 -12.094 3.114 1.00 36.06 54 SER A C 1
ATOM 470 O O . SER A 1 73 ? 28.625 -13.107 2.407 1.00 35.12 54 SER A O 1
ATOM 473 N N . ASN A 1 74 ? 29.041 -12.138 4.393 1.00 37.21 55 ASN A N 1
ATOM 474 C CA . ASN A 1 74 ? 29.289 -13.408 5.071 1.00 39.38 55 ASN A CA 1
ATOM 475 C C . ASN A 1 74 ? 28.043 -13.962 5.753 1.00 37.79 55 ASN A C 1
ATOM 476 O O . ASN A 1 74 ? 28.137 -14.958 6.476 1.00 40.75 55 ASN A O 1
ATOM 481 N N . GLY A 1 75 ? 26.887 -13.339 5.549 1.00 40.17 56 GLY A N 1
ATOM 482 C CA . GLY A 1 75 ? 25.678 -13.845 6.169 1.00 47.75 56 GLY A CA 1
ATOM 483 C C . GLY A 1 75 ? 25.513 -13.481 7.622 1.00 46.34 56 GLY A C 1
ATOM 484 O O . GLY A 1 75 ? 24.664 -14.058 8.302 1.00 48.73 56 GLY A O 1
ATOM 485 N N . VAL A 1 76 ? 26.298 -12.533 8.119 1.00 39.82 57 VAL A N 1
ATOM 486 C CA . VAL A 1 76 ? 26.239 -12.127 9.518 1.00 41.08 57 VAL A CA 1
ATOM 487 C C . VAL A 1 76 ? 25.302 -10.931 9.656 1.00 37.25 57 VAL A C 1
ATOM 488 O O . VAL A 1 76 ? 25.473 -9.913 8.972 1.00 36.44 57 VAL A O 1
ATOM 492 N N . VAL A 1 77 ? 24.320 -11.048 10.560 1.00 34.09 58 VAL A N 1
ATOM 493 C CA . VAL A 1 77 ? 23.447 -9.928 10.896 1.00 34.77 58 VAL A CA 1
ATOM 494 C C . VAL A 1 77 ? 24.296 -8.715 11.252 1.00 36.68 58 VAL A C 1
ATOM 495 O O . VAL A 1 77 ? 25.196 -8.798 12.094 1.00 51.51 58 VAL A O 1
ATOM 499 N N . SER A 1 78 ? 24.018 -7.584 10.608 1.00 40.06 59 SER A N 1
ATOM 500 C CA . SER A 1 78 ? 24.882 -6.416 10.699 1.00 39.29 59 SER A CA 1
ATOM 501 C C . SER A 1 78 ? 24.058 -5.158 10.933 1.00 36.77 59 SER A C 1
ATOM 502 O O . SER A 1 78 ? 22.852 -5.112 10.675 1.00 39.61 59 SER A O 1
ATOM 505 N N . VAL A 1 79 ? 24.749 -4.116 11.388 1.00 35.29 60 VAL A N 1
ATOM 506 C CA . VAL A 1 79 ? 24.079 -2.889 11.807 1.00 39.38 60 VAL A CA 1
ATOM 507 C C . VAL A 1 79 ? 23.752 -1.993 10.613 1.00 33.92 60 VAL A C 1
ATOM 508 O O . VAL A 1 79 ? 22.639 -1.465 10.505 1.00 32.66 60 VAL A O 1
ATOM 512 N N . LEU A 1 80 ? 24.711 -1.783 9.711 1.00 28.17 61 LEU A N 1
ATOM 513 C CA . LEU A 1 80 ? 24.501 -0.937 8.540 1.00 27.98 61 LEU A CA 1
ATOM 514 C C . LEU A 1 80 ? 24.768 -1.738 7.274 1.00 29.76 61 LEU A C 1
ATOM 515 O O . LEU A 1 80 ? 25.567 -2.676 7.284 1.00 27.00 61 LEU A O 1
ATOM 520 N N . THR A 1 81 ? 24.093 -1.366 6.189 1.00 21.11 62 THR A N 1
ATOM 521 C CA . THR A 1 81 ? 24.462 -1.858 4.867 1.00 23.51 62 THR A CA 1
ATOM 522 C C . THR A 1 81 ? 25.759 -1.197 4.419 1.00 22.71 62 THR A C 1
ATOM 523 O O . THR A 1 81 ? 26.156 -0.151 4.939 1.00 20.71 62 THR A O 1
ATOM 527 N N . SER A 1 82 ? 26.401 -1.786 3.403 1.00 21.46 63 SER A N 1
ATOM 528 C CA . SER A 1 82 ? 27.595 -1.142 2.871 1.00 24.37 63 SER A CA 1
ATOM 529 C C . SER A 1 82 ? 27.272 0.274 2.416 1.00 23.51 63 SER A C 1
ATOM 530 O O . SER A 1 82 ? 28.038 1.207 2.680 1.00 21.25 63 SER A O 1
ATOM 533 N N . ASP A 1 83 ? 26.131 0.449 1.740 1.00 24.25 64 ASP A N 1
ATOM 534 C CA . ASP A 1 83 ? 25.727 1.774 1.274 1.00 26.35 64 ASP A CA 1
ATOM 535 C C . ASP A 1 83 ? 25.621 2.771 2.427 1.00 19.99 64 ASP A C 1
ATOM 536 O O . ASP A 1 83 ? 26.086 3.913 2.312 1.00 19.79 64 ASP A O 1
ATOM 541 N N . GLU A 1 84 ? 24.987 2.374 3.535 1.00 20.00 65 GLU A N 1
ATOM 542 C CA . GLU A 1 84 ? 24.902 3.263 4.694 1.00 22.85 65 GLU A CA 1
ATOM 543 C C . GLU A 1 84 ? 26.271 3.500 5.323 1.00 29.17 65 GLU A C 1
ATOM 544 O O . GLU A 1 84 ? 26.593 4.626 5.727 1.00 25.45 65 GLU A O 1
ATOM 550 N N . GLN A 1 85 ? 27.070 2.441 5.463 1.00 21.33 66 GLN A N 1
ATOM 551 C CA . GLN A 1 85 ? 28.438 2.616 5.937 1.00 24.38 66 GLN A CA 1
ATOM 552 C C . GLN A 1 85 ? 29.157 3.700 5.139 1.00 28.17 66 GLN A C 1
ATOM 553 O O . GLN A 1 85 ? 29.896 4.514 5.705 1.00 27.34 66 GLN A O 1
ATOM 559 N N . HIS A 1 86 ? 28.922 3.757 3.820 1.00 19.95 67 HIS A N 1
ATOM 560 C CA . HIS A 1 86 ? 29.602 4.781 3.034 1.00 22.15 67 HIS A CA 1
ATOM 561 C C . HIS A 1 86 ? 28.940 6.136 3.190 1.00 24.75 67 HIS A C 1
ATOM 562 O O . HIS A 1 86 ? 29.625 7.161 3.243 1.00 24.69 67 HIS A O 1
ATOM 569 N N . LEU A 1 87 ? 27.609 6.158 3.238 1.00 24.32 68 LEU A N 1
ATOM 570 C CA . LEU A 1 87 ? 26.888 7.419 3.370 1.00 26.33 68 LEU A CA 1
ATOM 571 C C . LEU A 1 87 ? 27.276 8.162 4.640 1.00 19.68 68 LEU A C 1
ATOM 572 O O . LEU A 1 87 ? 27.371 9.397 4.645 1.00 19.86 68 LEU A O 1
ATOM 577 N N . TRP A 1 88 ? 27.450 7.435 5.740 1.00 21.99 69 TRP A N 1
ATOM 578 C CA . TRP A 1 88 ? 27.668 8.039 7.045 1.00 20.42 69 TRP A CA 1
ATOM 579 C C . TRP A 1 88 ? 29.140 8.057 7.448 1.00 24.11 69 TRP A C 1
ATOM 580 O O . TRP A 1 88 ? 29.444 8.360 8.610 1.00 22.90 69 TRP A O 1
ATOM 591 N N . ARG A 1 89 ? 30.053 7.792 6.500 1.00 24.16 70 ARG A N 1
ATOM 592 C CA . ARG A 1 89 ? 31.461 7.524 6.808 1.00 26.17 70 ARG A CA 1
ATOM 593 C C . ARG A 1 89 ? 32.179 8.716 7.439 1.00 32.06 70 ARG A C 1
ATOM 594 O O . ARG A 1 89 ? 33.249 8.543 8.051 1.00 24.78 70 ARG A O 1
ATOM 602 N N . GLU A 1 90 ? 31.632 9.922 7.299 1.00 29.31 71 GLU A N 1
ATOM 603 C CA . GLU A 1 90 ? 32.305 11.082 7.877 1.00 33.20 71 GLU A CA 1
ATOM 604 C C . GLU A 1 90 ? 32.615 10.882 9.363 1.00 32.10 71 GLU A C 1
ATOM 605 O O . GLU A 1 90 ? 33.584 11.454 9.867 1.00 33.32 71 GLU A O 1
ATOM 611 N N . ASN A 1 91 ? 31.842 10.056 10.079 1.00 34.57 72 ASN A N 1
ATOM 612 C CA . ASN A 1 91 ? 32.119 9.786 11.491 1.00 31.08 72 ASN A CA 1
ATOM 613 C C . ASN A 1 91 ? 32.505 8.321 11.684 1.00 31.59 72 ASN A C 1
ATOM 614 O O . ASN A 1 91 ? 31.638 7.440 11.657 1.00 25.24 72 ASN A O 1
ATOM 619 N N . ASN A 1 92 ? 33.805 8.080 11.929 1.00 34.78 73 ASN A N 1
ATOM 620 C CA . ASN A 1 92 ? 34.327 6.724 12.079 1.00 32.22 73 ASN A CA 1
ATOM 621 C C . ASN A 1 92 ? 33.537 5.928 13.114 1.00 31.11 73 ASN A C 1
ATOM 622 O O . ASN A 1 92 ? 33.131 4.785 12.865 1.00 31.97 73 ASN A O 1
ATOM 627 N N . GLU A 1 93 ? 33.325 6.513 14.296 1.00 30.71 74 GLU A N 1
ATOM 628 C CA . GLU A 1 93 ? 32.626 5.802 15.366 1.00 40.05 74 GLU A CA 1
ATOM 629 C C . GLU A 1 93 ? 31.219 5.381 14.942 1.00 30.27 74 GLU A C 1
ATOM 630 O O . GLU A 1 93 ? 30.803 4.237 15.166 1.00 29.94 74 GLU A O 1
ATOM 636 N N . LEU A 1 94 ? 30.457 6.307 14.366 1.00 27.79 75 LEU A N 1
ATOM 637 C CA . LEU A 1 94 ? 29.079 6.001 13.995 1.00 24.03 75 LEU A CA 1
ATOM 638 C C . LEU A 1 94 ? 29.002 4.743 13.134 1.00 28.75 75 LEU A C 1
ATOM 639 O O . LEU A 1 94 ? 28.219 3.831 13.419 1.00 27.13 75 LEU A O 1
ATOM 644 N N . ILE A 1 95 ? 29.813 4.668 12.070 1.00 23.08 76 ILE A N 1
ATOM 645 C CA . ILE A 1 95 ? 29.694 3.516 11.179 1.00 22.95 76 ILE A CA 1
ATOM 646 C C . ILE A 1 95 ? 30.342 2.261 11.744 1.00 28.45 76 ILE A C 1
ATOM 647 O O . ILE A 1 95 ? 30.157 1.180 11.175 1.00 27.51 76 ILE A O 1
ATOM 652 N N . SER A 1 96 ? 31.068 2.367 12.859 1.00 31.63 77 SER A N 1
ATOM 653 C CA . SER A 1 96 ? 31.630 1.220 13.557 1.00 34.47 77 SER A CA 1
ATOM 654 C C . SER A 1 96 ? 30.667 0.610 14.577 1.00 32.80 77 SER A C 1
ATOM 655 O O . SER A 1 96 ? 30.990 -0.425 15.167 1.00 35.31 77 SER A O 1
ATOM 658 N N . SER A 1 97 ? 29.497 1.209 14.777 1.00 28.78 78 SER A N 1
ATOM 659 C CA . SER A 1 97 ? 28.608 0.847 15.875 1.00 30.89 78 SER A CA 1
ATOM 660 C C . SER A 1 97 ? 28.337 -0.659 15.874 1.00 32.15 78 SER A C 1
ATOM 661 O O . SER A 1 97 ? 27.933 -1.206 14.839 1.00 32.96 78 SER A O 1
ATOM 664 N N . PRO A 1 98 ? 28.549 -1.358 16.999 1.00 33.41 79 PRO A N 1
ATOM 665 C CA . PRO A 1 98 ? 28.364 -2.822 17.022 1.00 37.60 79 PRO A CA 1
ATOM 666 C C . PRO A 1 98 ? 26.914 -3.286 17.122 1.00 41.14 79 PRO A C 1
ATOM 667 O O . PRO A 1 98 ? 26.650 -4.471 16.873 1.00 37.45 79 PRO A O 1
ATOM 671 N N . ASN A 1 99 ? 25.972 -2.416 17.485 1.00 38.07 80 ASN A N 1
ATOM 672 C CA . ASN A 1 99 ? 24.565 -2.798 17.497 1.00 37.85 80 ASN A CA 1
ATOM 673 C C . ASN A 1 99 ? 23.711 -1.550 17.273 1.00 32.97 80 ASN A C 1
ATOM 674 O O . ASN A 1 99 ? 24.229 -0.434 17.118 1.00 27.31 80 ASN A O 1
ATOM 679 N N . LYS A 1 100 ? 22.386 -1.754 17.235 1.00 33.14 81 LYS A N 1
ATOM 680 C CA . LYS A 1 100 ? 21.456 -0.681 16.874 1.00 34.46 81 LYS A CA 1
ATOM 681 C C . LYS A 1 100 ? 21.393 0.411 17.935 1.00 31.51 81 LYS A C 1
ATOM 682 O O . LYS A 1 100 ? 21.107 1.571 17.614 1.00 30.20 81 LYS A O 1
ATOM 688 N N . GLU A 1 101 ? 21.625 0.059 19.202 1.00 32.38 82 GLU A N 1
ATOM 689 C CA . GLU A 1 101 ? 21.508 1.051 20.266 1.00 37.68 82 GLU A CA 1
ATOM 690 C C . GLU A 1 101 ? 22.702 1.997 20.253 1.00 31.46 82 GLU A C 1
ATOM 691 O O . GLU A 1 101 ? 22.541 3.224 20.281 1.00 32.91 82 GLU A O 1
ATOM 697 N N . VAL A 1 102 ? 23.912 1.442 20.202 1.00 31.71 83 VAL A N 1
ATOM 698 C CA . VAL A 1 102 ? 25.090 2.271 19.951 1.00 32.20 83 VAL A CA 1
ATOM 699 C C . VAL A 1 102 ? 24.886 3.133 18.700 1.00 27.77 83 VAL A C 1
ATOM 700 O O . VAL A 1 102 ? 25.154 4.342 18.696 1.00 27.97 83 VAL A O 1
ATOM 704 N N . LEU A 1 103 ? 24.423 2.521 17.613 1.00 25.71 84 LEU A N 1
ATOM 705 C CA . LEU A 1 103 ? 24.157 3.300 16.399 1.00 25.77 84 LEU A CA 1
ATOM 706 C C . LEU A 1 103 ? 23.317 4.540 16.697 1.00 28.78 84 LEU A C 1
ATOM 707 O O . LEU A 1 103 ? 23.679 5.663 16.322 1.00 20.37 84 LEU A O 1
ATOM 712 N N . GLU A 1 104 ? 22.197 4.358 17.392 1.00 25.35 85 GLU A N 1
ATOM 713 C CA . GLU A 1 104 ? 21.306 5.486 17.651 1.00 29.63 85 GLU A CA 1
ATOM 714 C C . GLU A 1 104 ? 21.968 6.515 18.566 1.00 29.65 85 GLU A C 1
ATOM 715 O O . GLU A 1 104 ? 21.868 7.727 18.329 1.00 34.04 85 GLU A O 1
ATOM 721 N N . GLN A 1 105 ? 22.634 6.043 19.624 1.00 23.53 86 GLN A N 1
ATOM 722 C CA . GLN A 1 105 ? 23.416 6.904 20.507 1.00 26.58 86 GLN A CA 1
ATOM 723 C C . GLN A 1 105 ? 24.422 7.773 19.750 1.00 30.39 86 GLN A C 1
ATOM 724 O O . GLN A 1 105 ? 24.480 8.995 19.939 1.00 26.62 86 GLN A O 1
ATOM 730 N N . ARG A 1 106 ? 25.267 7.149 18.925 1.00 23.79 87 ARG A N 1
ATOM 731 C CA . ARG A 1 106 ? 26.266 7.921 18.188 1.00 23.56 87 ARG A CA 1
ATOM 732 C C . ARG A 1 106 ? 25.628 8.773 17.079 1.00 21.67 87 ARG A C 1
ATOM 733 O O . ARG A 1 106 ? 26.154 9.836 16.729 1.00 23.31 87 ARG A O 1
ATOM 741 N N . TYR A 1 107 ? 24.500 8.351 16.525 1.00 23.08 88 TYR A N 1
ATOM 742 C CA . TYR A 1 107 ? 23.818 9.228 15.570 1.00 25.18 88 TYR A CA 1
ATOM 743 C C . TYR A 1 107 ? 23.388 10.521 16.248 1.00 29.89 88 TYR A C 1
ATOM 744 O O . TYR A 1 107 ? 23.696 11.623 15.782 1.00 21.25 88 TYR A O 1
ATOM 753 N N . VAL A 1 108 ? 22.687 10.407 17.370 1.00 27.45 89 VAL A N 1
ATOM 754 C CA . VAL A 1 108 ? 22.253 11.612 18.065 1.00 27.33 89 VAL A CA 1
ATOM 755 C C . VAL A 1 108 ? 23.464 12.436 18.506 1.00 29.53 89 VAL A C 1
ATOM 756 O O . VAL A 1 108 ? 23.513 13.658 18.308 1.00 27.37 89 VAL A O 1
ATOM 760 N N . GLN A 1 109 ? 24.471 11.775 19.104 1.00 27.27 90 GLN A N 1
ATOM 761 C CA . GLN A 1 109 ? 25.617 12.505 19.643 1.00 26.35 90 GLN A CA 1
ATOM 762 C C . GLN A 1 109 ? 26.451 13.157 18.545 1.00 29.40 90 GLN A C 1
ATOM 763 O O . GLN A 1 109 ? 26.972 14.262 18.731 1.00 28.46 90 GLN A O 1
ATOM 769 N N . ASN A 1 110 ? 26.627 12.483 17.410 1.00 27.39 91 ASN A N 1
ATOM 770 C CA . ASN A 1 110 ? 27.671 12.889 16.484 1.00 23.54 91 ASN A CA 1
ATOM 771 C C . ASN A 1 110 ? 27.138 13.551 15.227 1.00 35.20 91 ASN A C 1
ATOM 772 O O . ASN A 1 110 ? 27.899 14.237 14.543 1.00 26.59 91 ASN A O 1
ATOM 777 N N . VAL A 1 111 ? 25.859 13.390 14.920 1.00 20.52 92 VAL A N 1
ATOM 778 C CA . VAL A 1 111 ? 25.249 14.005 13.751 1.00 25.15 92 VAL A CA 1
ATOM 779 C C . VAL A 1 111 ? 24.254 15.096 14.152 1.00 28.65 92 VAL A C 1
ATOM 780 O O . VAL A 1 111 ? 24.342 16.226 13.678 1.00 29.09 92 VAL A O 1
ATOM 784 N N . ILE A 1 112 ? 23.345 14.792 15.081 1.00 26.01 93 ILE A N 1
ATOM 785 C CA . ILE A 1 112 ? 22.246 15.717 15.369 1.00 19.10 93 ILE A CA 1
ATOM 786 C C . ILE A 1 112 ? 22.674 16.815 16.334 1.00 25.76 93 ILE A C 1
ATOM 787 O O . ILE A 1 112 ? 22.379 17.995 16.110 1.00 27.59 93 ILE A O 1
ATOM 792 N N . ILE A 1 113 ? 23.348 16.451 17.439 1.00 25.15 94 ILE A N 1
ATOM 793 C CA . ILE A 1 113 ? 23.686 17.449 18.455 1.00 24.83 94 ILE A CA 1
ATOM 794 C C . ILE A 1 113 ? 24.590 18.544 17.909 1.00 28.30 94 ILE A C 1
ATOM 795 O O . ILE A 1 113 ? 24.415 19.709 18.295 1.00 30.93 94 ILE A O 1
ATOM 800 N N . PRO A 1 114 ? 25.548 18.274 17.019 1.00 30.24 95 PRO A N 1
ATOM 801 C CA . PRO A 1 114 ? 26.307 19.386 16.423 1.00 30.88 95 PRO A CA 1
ATOM 802 C C . PRO A 1 114 ? 25.439 20.330 15.600 1.00 35.43 95 PRO A C 1
ATOM 803 O O . PRO A 1 114 ? 25.858 21.464 15.328 1.00 38.38 95 PRO A O 1
ATOM 807 N N . LEU A 1 115 ? 24.249 19.905 15.187 1.00 32.63 96 LEU A N 1
ATOM 808 C CA . LEU A 1 115 ? 23.345 20.766 14.428 1.00 30.31 96 LEU A CA 1
ATOM 809 C C . LEU A 1 115 ? 22.280 21.412 15.303 1.00 31.29 96 LEU A C 1
ATOM 810 O O . LEU A 1 115 ? 21.972 22.594 15.132 1.00 37.08 96 LEU A O 1
ATOM 815 N N . LEU A 1 116 ? 21.713 20.656 16.239 1.00 28.90 97 LEU A N 1
ATOM 816 C CA . LEU A 1 116 ? 20.627 21.133 17.085 1.00 34.66 97 LEU A CA 1
ATOM 817 C C . LEU A 1 116 ? 21.115 21.772 18.369 1.00 35.42 97 LEU A C 1
ATOM 818 O O . LEU A 1 116 ? 20.426 22.641 18.913 1.00 38.35 97 LEU A O 1
ATOM 823 N N . GLY A 1 117 ? 22.271 21.350 18.880 1.00 34.98 98 GLY A N 1
ATOM 824 C CA . GLY A 1 117 ? 22.761 21.848 20.141 1.00 32.79 98 GLY A CA 1
ATOM 825 C C . GLY A 1 117 ? 22.415 20.893 21.259 1.00 36.55 98 GLY A C 1
ATOM 826 O O . GLY A 1 117 ? 21.435 20.144 21.182 1.00 27.31 98 GLY A O 1
ATOM 827 N N . PRO A 1 118 ? 23.223 20.898 22.326 1.00 36.21 99 PRO A N 1
ATOM 828 C CA . PRO A 1 118 ? 23.068 19.893 23.386 1.00 37.74 99 PRO A CA 1
ATOM 829 C C . PRO A 1 118 ? 22.022 20.218 24.438 1.00 42.22 99 PRO A C 1
ATOM 830 O O . PRO A 1 118 ? 21.690 19.333 25.238 1.00 46.80 99 PRO A O 1
ATOM 834 N N . LYS A 1 119 ? 21.513 21.449 24.489 1.00 38.89 100 LYS A N 1
ATOM 835 C CA . LYS A 1 119 ? 20.679 21.855 25.617 1.00 43.79 100 LYS A CA 1
ATOM 836 C C . LYS A 1 119 ? 19.375 21.067 25.662 1.00 38.20 100 LYS A C 1
ATOM 837 O O . LYS A 1 119 ? 18.886 20.727 26.742 1.00 36.27 100 LYS A O 1
ATOM 843 N N . HIS A 1 120 ? 18.790 20.768 24.506 1.00 32.62 101 HIS A N 1
ATOM 844 C CA . HIS A 1 120 ? 17.471 20.153 24.457 1.00 31.66 101 HIS A CA 1
ATOM 845 C C . HIS A 1 120 ? 17.520 18.699 23.999 1.00 33.38 101 HIS A C 1
ATOM 846 O O . HIS A 1 120 ? 16.469 18.091 23.783 1.00 29.50 101 HIS A O 1
ATOM 853 N N . VAL A 1 121 ? 18.710 18.119 23.862 1.00 33.55 102 VAL A N 1
ATOM 854 C CA . VAL A 1 121 ? 18.884 16.829 23.201 1.00 32.51 102 VAL A CA 1
ATOM 855 C C . VAL A 1 121 ? 19.796 15.957 24.049 1.00 43.20 102 VAL A C 1
ATOM 856 O O . VAL A 1 121 ? 20.841 16.420 24.526 1.00 42.56 102 VAL A O 1
ATOM 860 N N . ASP A 1 122 ? 19.402 14.698 24.237 1.00 41.26 103 ASP A N 1
ATOM 861 C CA . ASP A 1 122 ? 20.227 13.730 24.942 1.00 43.58 103 ASP A CA 1
ATOM 862 C C . ASP A 1 122 ? 20.290 12.442 24.135 1.00 43.77 103 ASP A C 1
ATOM 863 O O . ASP A 1 122 ? 19.264 11.967 23.628 1.00 39.33 103 ASP A O 1
ATOM 868 N N . ALA A 1 123 ? 21.502 11.890 24.012 1.00 34.44 104 ALA A N 1
ATOM 869 C CA . ALA A 1 123 ? 21.729 10.668 23.253 1.00 36.97 104 ALA A CA 1
ATOM 870 C C . ALA A 1 123 ? 21.387 9.404 24.040 1.00 36.16 104 ALA A C 1
ATOM 871 O O . ALA A 1 123 ? 21.379 8.320 23.449 1.00 37.83 104 ALA A O 1
ATOM 873 N N . GLY A 1 124 ? 21.114 9.507 25.340 1.00 33.31 105 GLY A N 1
ATOM 874 C CA . GLY A 1 124 ? 20.706 8.361 26.130 1.00 33.22 105 GLY A CA 1
ATOM 875 C C . GLY A 1 124 ? 21.879 7.487 26.543 1.00 43.24 105 GLY A C 1
ATOM 876 O O . GLY A 1 124 ? 22.954 7.512 25.946 1.00 39.50 105 GLY A O 1
ATOM 877 N N . VAL A 1 125 ? 21.648 6.688 27.594 1.00 34.97 106 VAL A N 1
ATOM 878 C CA . VAL A 1 125 ? 22.635 5.778 28.179 1.00 28.16 106 VAL A CA 1
ATOM 879 C C . VAL A 1 125 ? 22.213 4.342 27.873 1.00 38.79 106 VAL A C 1
ATOM 880 O O . VAL A 1 125 ? 21.050 3.972 28.085 1.00 33.99 106 VAL A O 1
ATOM 884 N N . ARG A 1 126 ? 23.152 3.531 27.384 1.00 27.98 107 ARG A N 1
ATOM 885 C CA . ARG A 1 126 ? 22.860 2.141 27.052 1.00 34.26 107 ARG A CA 1
ATOM 886 C C . ARG A 1 126 ? 22.811 1.259 28.298 1.00 37.85 107 ARG A C 1
ATOM 887 O O . ARG A 1 126 ? 23.587 1.434 29.249 1.00 33.20 107 ARG A O 1
ATOM 895 N N . VAL A 1 127 ? 21.898 0.285 28.276 1.00 36.81 108 VAL A N 1
ATOM 896 C CA . VAL A 1 127 ? 21.818 -0.742 29.317 1.00 34.17 108 VAL A CA 1
ATOM 897 C C . VAL A 1 127 ? 21.667 -2.105 28.650 1.00 34.99 108 VAL A C 1
ATOM 898 O O . VAL A 1 127 ? 20.920 -2.253 27.676 1.00 29.83 108 VAL A O 1
ATOM 902 N N . SER A 1 128 ? 22.390 -3.095 29.158 1.00 29.57 109 SER A N 1
ATOM 903 C CA . SER A 1 128 ? 22.262 -4.458 28.649 1.00 29.90 109 SER A CA 1
ATOM 904 C C . SER A 1 128 ? 20.945 -5.082 29.110 1.00 29.46 109 SER A C 1
ATOM 905 O O . SER A 1 128 ? 20.419 -4.765 30.179 1.00 34.71 109 SER A O 1
ATOM 908 N N . VAL A 1 129 ? 20.415 -5.992 28.306 1.00 33.67 110 VAL A N 1
ATOM 909 C CA . VAL A 1 129 ? 19.167 -6.665 28.647 1.00 36.43 110 VAL A CA 1
ATOM 910 C C . VAL A 1 129 ? 19.256 -8.114 28.200 1.00 39.09 110 VAL A C 1
ATOM 911 O O . VAL A 1 129 ? 19.881 -8.423 27.179 1.00 38.18 110 VAL A O 1
ATOM 915 N N . SER A 1 130 ? 18.639 -9.002 28.970 1.00 34.19 111 SER A N 1
ATOM 916 C CA . SER A 1 130 ? 18.551 -10.396 28.574 1.00 35.24 111 SER A CA 1
ATOM 917 C C . SER A 1 130 ? 17.427 -10.594 27.572 1.00 37.24 111 SER A C 1
ATOM 918 O O . SER A 1 130 ? 16.452 -9.836 27.546 1.00 32.15 111 SER A O 1
ATOM 921 N N . LYS A 1 131 ? 17.563 -11.644 26.753 1.00 35.82 112 LYS A N 1
ATOM 922 C CA . LYS A 1 131 ? 16.461 -12.055 25.890 1.00 34.79 112 LYS A CA 1
ATOM 923 C C . LYS A 1 131 ? 15.174 -12.229 26.687 1.00 35.26 112 LYS A C 1
ATOM 924 O O . LYS A 1 131 ? 14.097 -11.820 26.238 1.00 38.37 112 LYS A O 1
ATOM 930 N N . GLU A 1 132 ? 15.273 -12.842 27.877 1.00 34.77 113 GLU A N 1
ATOM 931 C CA . GLU A 1 132 ? 14.108 -13.094 28.721 1.00 33.57 113 GLU A CA 1
ATOM 932 C C . GLU A 1 132 ? 13.497 -11.805 29.256 1.00 35.94 113 GLU A C 1
ATOM 933 O O . GLU A 1 132 ? 12.279 -11.745 29.464 1.00 37.03 113 GLU A O 1
ATOM 939 N N . PHE A 1 133 ? 14.316 -10.785 29.529 1.00 31.39 114 PHE A N 1
ATOM 940 C CA . PHE A 1 133 ? 13.755 -9.500 29.944 1.00 38.97 114 PHE A CA 1
ATOM 941 C C . PHE A 1 133 ? 12.881 -8.930 28.850 1.00 35.91 114 PHE A C 1
ATOM 942 O O . PHE A 1 133 ? 11.764 -8.462 29.107 1.00 42.84 114 PHE A O 1
ATOM 950 N N . LEU A 1 134 ? 13.380 -8.970 27.614 1.00 38.57 115 LEU A N 1
ATOM 951 C CA . LEU A 1 134 ? 12.644 -8.417 26.488 1.00 35.38 115 LEU A CA 1
ATOM 952 C C . LEU A 1 134 ? 11.394 -9.231 26.186 1.00 33.76 115 LEU A C 1
ATOM 953 O O . LEU A 1 134 ? 10.370 -8.661 25.798 1.00 29.05 115 LEU A O 1
ATOM 958 N N . GLU A 1 135 ? 11.460 -10.557 26.356 1.00 30.69 116 GLU A N 1
ATOM 959 C CA . GLU A 1 135 ? 10.293 -11.393 26.100 1.00 32.43 116 GLU A CA 1
ATOM 960 C C . GLU A 1 135 ? 9.193 -11.132 27.122 1.00 35.72 116 GLU A C 1
ATOM 961 O O . GLU A 1 135 ? 8.011 -11.051 26.768 1.00 37.71 116 GLU A O 1
ATOM 967 N N . CYS A 1 136 ? 9.562 -11.004 28.395 1.00 34.59 117 CYS A N 1
ATOM 968 C CA . CYS A 1 136 ? 8.564 -10.735 29.423 1.00 38.56 117 CYS A CA 1
ATOM 969 C C . CYS A 1 136 ? 7.973 -9.345 29.262 1.00 35.22 117 CYS A C 1
ATOM 970 O O . CYS A 1 136 ? 6.756 -9.169 29.380 1.00 32.99 117 CYS A O 1
ATOM 973 N N . VAL A 1 137 ? 8.812 -8.346 28.981 1.00 33.16 118 VAL A N 1
ATOM 974 C CA . VAL A 1 137 ? 8.280 -7.016 28.706 1.00 34.79 118 VAL A CA 1
ATOM 975 C C . VAL A 1 137 ? 7.323 -7.065 27.524 1.00 41.23 118 VAL A C 1
ATOM 976 O O . VAL A 1 137 ? 6.235 -6.478 27.561 1.00 48.72 118 VAL A O 1
ATOM 980 N N . ASP A 1 138 ? 7.711 -7.765 26.455 1.00 40.09 119 ASP A N 1
ATOM 981 C CA . ASP A 1 138 ? 6.819 -7.914 25.310 1.00 36.09 119 ASP A CA 1
ATOM 982 C C . ASP A 1 138 ? 5.480 -8.498 25.742 1.00 37.52 119 ASP A C 1
ATOM 983 O O . ASP A 1 138 ? 4.420 -8.015 25.327 1.00 34.92 119 ASP A O 1
ATOM 988 N N . LYS A 1 139 ? 5.511 -9.530 26.591 1.00 34.17 120 LYS A N 1
ATOM 989 C CA . LYS A 1 139 ? 4.278 -10.186 27.021 1.00 42.40 120 LYS A CA 1
ATOM 990 C C . LYS A 1 139 ? 3.442 -9.267 27.906 1.00 43.50 120 LYS A C 1
ATOM 991 O O . LYS A 1 139 ? 2.222 -9.147 27.722 1.00 37.47 120 LYS A O 1
ATOM 997 N N . LYS A 1 140 ? 4.091 -8.597 28.862 1.00 33.49 121 LYS A N 1
ATOM 998 C CA . LYS A 1 140 ? 3.365 -7.823 29.865 1.00 41.36 121 LYS A CA 1
ATOM 999 C C . LYS A 1 140 ? 2.544 -6.687 29.246 1.00 43.83 121 LYS A C 1
ATOM 1000 O O . LYS A 1 140 ? 1.426 -6.412 29.692 1.00 45.43 121 LYS A O 1
ATOM 1006 N N . VAL A 1 141 ? 3.070 -6.009 28.222 1.00 33.94 122 VAL A N 1
ATOM 1007 C CA . VAL A 1 141 ? 2.445 -4.773 27.752 1.00 36.81 122 VAL A CA 1
ATOM 1008 C C . VAL A 1 141 ? 1.512 -4.989 26.563 1.00 38.47 122 VAL A C 1
ATOM 1009 O O . VAL A 1 141 ? 0.882 -4.031 26.103 1.00 33.77 122 VAL A O 1
ATOM 1013 N N . THR A 1 142 ? 1.399 -6.214 26.053 1.00 38.30 123 THR A N 1
ATOM 1014 C CA . THR A 1 142 ? 0.556 -6.432 24.887 1.00 42.54 123 THR A CA 1
ATOM 1015 C C . THR A 1 142 ? -0.849 -5.869 25.097 1.00 39.68 123 THR A C 1
ATOM 1016 O O . THR A 1 142 ? -1.396 -5.202 24.215 1.00 35.02 123 THR A O 1
ATOM 1020 N N . LYS A 1 143 ? -1.447 -6.109 26.264 1.00 39.01 124 LYS A N 1
ATOM 1021 C CA . LYS A 1 143 ? -2.817 -5.651 26.477 1.00 38.13 124 LYS A CA 1
ATOM 1022 C C . LYS A 1 143 ? -2.924 -4.131 26.515 1.00 37.82 124 LYS A C 1
ATOM 1023 O O . LYS A 1 143 ? -4.027 -3.602 26.337 1.00 42.13 124 LYS A O 1
ATOM 1029 N N . GLN A 1 144 ? -1.811 -3.417 26.724 1.00 29.50 125 GLN A N 1
ATOM 1030 C CA . GLN A 1 144 ? -1.846 -1.955 26.707 1.00 31.91 125 GLN A CA 1
ATOM 1031 C C . GLN A 1 144 ? -1.738 -1.380 25.301 1.00 35.62 125 GLN A C 1
ATOM 1032 O O . GLN A 1 144 ? -2.106 -0.218 25.087 1.00 32.83 125 GLN A O 1
ATOM 1038 N N . ARG A 1 145 ? -1.243 -2.165 24.344 1.00 31.88 126 ARG A N 1
ATOM 1039 C CA . ARG A 1 145 ? -0.896 -1.659 23.029 1.00 28.63 126 ARG A CA 1
ATOM 1040 C C . ARG A 1 145 ? -2.114 -1.619 22.111 1.00 28.92 126 ARG A C 1
ATOM 1041 O O . ARG A 1 145 ? -2.989 -2.486 22.182 1.00 31.83 126 ARG A O 1
ATOM 1049 N N . PRO A 1 146 ? -2.181 -0.630 21.233 1.00 26.48 127 PRO A N 1
ATOM 1050 C CA . PRO A 1 146 ? -3.164 -0.678 20.144 1.00 28.24 127 PRO A CA 1
ATOM 1051 C C . PRO A 1 146 ? -3.043 -1.990 19.381 1.00 28.03 127 PRO A C 1
ATOM 1052 O O . PRO A 1 146 ? -1.942 -2.451 19.065 1.00 28.01 127 PRO A O 1
ATOM 1056 N N . LEU A 1 147 ? -4.188 -2.604 19.091 1.00 23.70 128 LEU A N 1
ATOM 1057 C CA . LEU A 1 147 ? -4.170 -3.904 18.425 1.00 31.53 128 LEU A CA 1
ATOM 1058 C C . LEU A 1 147 ? -3.472 -3.830 17.068 1.00 28.17 128 LEU A C 1
ATOM 1059 O O . LEU A 1 147 ? -2.793 -4.777 16.660 1.00 24.79 128 LEU A O 1
ATOM 1064 N N . TRP A 1 148 ? -3.635 -2.725 16.339 1.00 27.59 129 TRP A N 1
ATOM 1065 C CA . TRP A 1 148 ? -2.995 -2.659 15.029 1.00 31.09 129 TRP A CA 1
ATOM 1066 C C . TRP A 1 148 ? -1.482 -2.542 15.151 1.00 28.07 129 TRP A C 1
ATOM 1067 O O . TRP A 1 148 ? -0.766 -2.968 14.239 1.00 29.67 129 TRP A O 1
ATOM 1078 N N . ARG A 1 149 ? -0.982 -1.949 16.249 1.00 29.44 130 ARG A N 1
ATOM 1079 C CA . ARG A 1 149 ? 0.455 -1.957 16.534 1.00 25.37 130 ARG A CA 1
ATOM 1080 C C . ARG A 1 149 ? 0.948 -3.371 16.780 1.00 27.90 130 ARG A C 1
ATOM 1081 O O . ARG A 1 149 ? 2.030 -3.754 16.316 1.00 22.91 130 ARG A O 1
ATOM 1089 N N . VAL A 1 150 ? 0.170 -4.147 17.534 1.00 23.77 131 VAL A N 1
ATOM 1090 C CA . VAL A 1 150 ? 0.532 -5.529 17.843 1.00 28.42 131 VAL A CA 1
ATOM 1091 C C . VAL A 1 150 ? 0.558 -6.366 16.569 1.00 27.77 131 VAL A C 1
ATOM 1092 O O . VAL A 1 150 ? 1.477 -7.161 16.344 1.00 24.17 131 VAL A O 1
ATOM 1096 N N . ASN A 1 151 ? -0.464 -6.210 15.726 1.00 23.07 132 A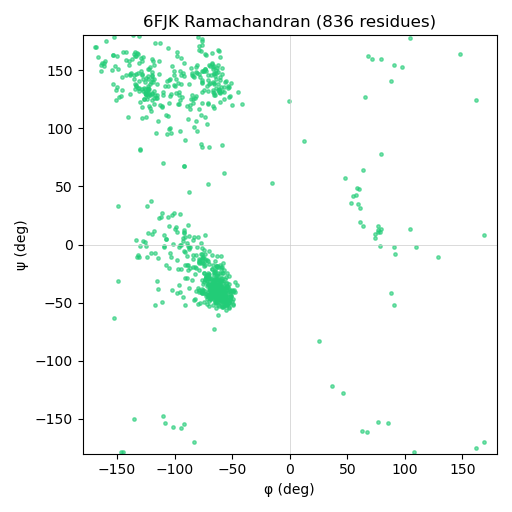SN A N 1
ATOM 1097 C CA . ASN A 1 151 ? -0.511 -6.927 14.451 1.00 31.91 132 ASN A CA 1
ATOM 1098 C C . ASN A 1 151 ? 0.797 -6.780 13.687 1.00 26.47 132 ASN A C 1
ATOM 1099 O O . ASN A 1 151 ? 1.298 -7.743 13.087 1.00 28.64 132 ASN A O 1
ATOM 1104 N N . ALA A 1 152 ? 1.368 -5.579 13.718 1.00 29.04 133 ALA A N 1
ATOM 1105 C CA . ALA A 1 152 ? 2.458 -5.166 12.847 1.00 29.80 133 ALA A CA 1
ATOM 1106 C C . ALA A 1 152 ? 3.832 -5.512 13.391 1.00 28.91 133 ALA A C 1
ATOM 1107 O O . ALA A 1 152 ? 4.720 -5.867 12.607 1.00 28.80 133 ALA A O 1
ATOM 1109 N N . ALA A 1 153 ? 4.043 -5.402 14.707 1.00 25.23 134 ALA A N 1
ATOM 1110 C CA . ALA A 1 153 ? 5.402 -5.496 15.235 1.00 22.06 134 ALA A CA 1
ATOM 1111 C C . ALA A 1 153 ? 5.366 -5.832 16.718 1.00 25.73 134 ALA A C 1
ATOM 1112 O O . ALA A 1 153 ? 4.368 -5.604 17.406 1.00 23.37 134 ALA A O 1
ATOM 1114 N N . ASN A 1 154 ? 6.474 -6.384 17.203 1.00 29.33 135 ASN A N 1
ATOM 1115 C CA . ASN A 1 154 ? 6.654 -6.641 18.622 1.00 29.04 135 ASN A CA 1
ATOM 1116 C C . ASN A 1 154 ? 8.061 -6.211 19.018 1.00 30.65 135 ASN A C 1
ATOM 1117 O O . ASN A 1 154 ? 8.831 -5.726 18.193 1.00 31.19 135 ASN A O 1
ATOM 1122 N N . VAL A 1 155 ? 8.395 -6.380 20.301 1.00 30.66 136 VAL A N 1
ATOM 1123 C CA . VAL A 1 155 ? 9.756 -6.124 20.755 1.00 25.30 136 VAL A CA 1
ATOM 1124 C C . VAL A 1 155 ? 10.725 -6.952 19.921 1.00 30.07 136 VAL A C 1
ATOM 1125 O O . VAL A 1 155 ? 10.460 -8.117 19.597 1.00 28.47 136 VAL A O 1
ATOM 1129 N N . ASP A 1 156 ? 11.868 -6.365 19.573 1.00 27.33 137 ASP A N 1
ATOM 1130 C CA . ASP A 1 156 ? 12.907 -7.163 18.921 1.00 32.33 137 ASP A CA 1
ATOM 1131 C C . ASP A 1 156 ? 13.697 -7.890 20.005 1.00 33.20 137 ASP A C 1
ATOM 1132 O O . ASP A 1 156 ? 14.570 -7.312 20.659 1.00 28.05 137 ASP A O 1
ATOM 1137 N N . THR A 1 157 ? 13.413 -9.170 20.201 1.00 33.00 138 THR A N 1
ATOM 1138 C CA . THR A 1 157 ? 14.093 -9.858 21.289 1.00 30.40 138 THR A CA 1
ATOM 1139 C C . THR A 1 157 ? 15.475 -10.355 20.900 1.00 35.77 138 THR A C 1
ATOM 1140 O O . THR A 1 157 ? 16.100 -11.054 21.699 1.00 36.97 138 THR A O 1
ATOM 1144 N N . SER A 1 158 ? 15.972 -10.021 19.707 1.00 38.31 139 SER A N 1
ATOM 1145 C CA . SER A 1 158 ? 17.345 -10.383 19.379 1.00 41.35 139 SER A CA 1
ATOM 1146 C C . SER A 1 158 ? 18.356 -9.369 19.898 1.00 40.61 139 SER A C 1
ATOM 1147 O O . SER A 1 158 ? 19.559 -9.652 19.868 1.00 36.22 139 SER A O 1
ATOM 1150 N N . HIS A 1 159 ? 17.903 -8.225 20.409 1.00 35.61 140 HIS A N 1
ATOM 1151 C CA . HIS A 1 159 ? 18.814 -7.189 20.876 1.00 33.34 140 HIS A CA 1
ATOM 1152 C C . HIS A 1 159 ? 19.339 -7.482 22.287 1.00 36.63 140 HIS A C 1
ATOM 1153 O O . HIS A 1 159 ? 18.664 -8.087 23.128 1.00 33.91 140 HIS A O 1
ATOM 1160 N N . ASP A 1 160 ? 20.571 -7.048 22.540 1.00 32.11 141 ASP A N 1
ATOM 1161 C CA . ASP A 1 160 ? 21.206 -7.245 23.831 1.00 37.27 141 ASP A CA 1
ATOM 1162 C C . ASP A 1 160 ? 21.306 -5.952 24.625 1.00 33.79 141 ASP A C 1
ATOM 1163 O O . ASP A 1 160 ? 21.893 -5.954 25.718 1.00 30.82 141 ASP A O 1
ATOM 1168 N N . SER A 1 161 ? 20.731 -4.858 24.108 1.00 28.91 142 SER A N 1
ATOM 1169 C CA . SER A 1 161 ? 20.868 -3.532 24.692 1.00 29.60 142 SER A CA 1
ATOM 1170 C C . SER A 1 161 ? 19.546 -2.784 24.566 1.00 32.49 142 SER A C 1
ATOM 1171 O O . SER A 1 161 ? 18.698 -3.102 23.730 1.00 29.28 142 SER A O 1
ATOM 1174 N N . ALA A 1 162 ? 19.377 -1.771 25.406 1.00 34.18 143 ALA A N 1
ATOM 1175 C CA . ALA A 1 162 ? 18.301 -0.810 25.227 1.00 31.11 143 ALA A CA 1
ATOM 1176 C C . ALA A 1 162 ? 18.838 0.542 25.672 1.00 30.13 143 ALA A C 1
ATOM 1177 O O . ALA A 1 162 ? 20.002 0.665 26.046 1.00 31.40 143 ALA A O 1
ATOM 1179 N N . LEU A 1 163 ? 18.003 1.574 25.616 1.00 26.95 144 LEU A N 1
ATOM 1180 C CA . LEU A 1 163 ? 18.437 2.921 25.952 1.00 26.00 144 LEU A CA 1
ATOM 1181 C C . LEU A 1 163 ? 17.626 3.439 27.123 1.00 30.03 144 LEU A C 1
ATOM 1182 O O . LEU A 1 163 ? 16.392 3.351 27.114 1.00 26.85 144 LEU A O 1
ATOM 1187 N N . ILE A 1 164 ? 18.330 3.969 28.127 1.00 24.41 145 ILE A N 1
ATOM 1188 C CA . ILE A 1 164 ? 17.727 4.636 29.277 1.00 28.69 145 ILE A CA 1
ATOM 1189 C C . ILE A 1 164 ? 17.720 6.140 29.025 1.00 31.22 145 ILE A C 1
ATOM 1190 O O . ILE A 1 164 ? 18.758 6.730 28.699 1.00 28.58 145 ILE A O 1
ATOM 1195 N N . LEU A 1 165 ? 16.558 6.763 29.197 1.00 29.05 146 LEU A N 1
ATOM 1196 C CA . LEU A 1 165 ? 16.388 8.191 28.996 1.00 27.20 146 LEU A CA 1
ATOM 1197 C C . LEU A 1 165 ? 15.732 8.800 30.222 1.00 30.22 146 LEU A C 1
ATOM 1198 O O . LEU A 1 165 ? 15.050 8.113 30.983 1.00 28.62 146 LEU A O 1
ATOM 1203 N N . ASN A 1 166 ? 15.921 10.108 30.380 1.00 31.44 147 ASN A N 1
ATOM 1204 C CA . ASN A 1 166 ? 15.207 10.856 31.404 1.00 33.13 147 ASN A CA 1
ATOM 1205 C C . ASN A 1 166 ? 13.737 10.960 31.037 1.00 35.98 147 ASN A C 1
ATOM 1206 O O . ASN A 1 166 ? 13.393 11.205 29.885 1.00 32.63 147 ASN A O 1
ATOM 1211 N N . ASP A 1 167 ? 12.866 10.784 32.021 1.00 39.83 148 ASP A N 1
ATOM 1212 C CA . ASP A 1 167 ? 11.427 10.839 31.786 1.00 35.90 148 ASP A CA 1
ATOM 1213 C C . ASP A 1 167 ? 10.986 12.303 31.757 1.00 31.93 148 ASP A C 1
ATOM 1214 O O . ASP A 1 167 ? 10.893 12.947 32.805 1.00 33.57 148 ASP A O 1
ATOM 1219 N N . HIS A 1 168 ? 10.681 12.827 30.560 1.00 37.49 149 HIS A N 1
ATOM 1220 C CA . HIS A 1 168 ? 10.397 14.257 30.436 1.00 41.93 149 HIS A CA 1
ATOM 1221 C C . HIS A 1 168 ? 9.012 14.645 30.941 1.00 42.87 149 HIS A C 1
ATOM 1222 O O . HIS A 1 168 ? 8.758 15.838 31.146 1.00 49.96 149 HIS A O 1
ATOM 1229 N N . SER A 1 169 ? 8.109 13.685 31.138 1.00 35.11 150 SER A N 1
ATOM 1230 C CA . SER A 1 169 ? 6.801 14.018 31.681 1.00 39.89 150 SER A CA 1
ATOM 1231 C C . SER A 1 169 ? 6.861 14.289 33.176 1.00 50.16 150 SER A C 1
ATOM 1232 O O . SER A 1 169 ? 5.838 14.632 33.780 1.00 52.55 150 SER A O 1
ATOM 1235 N N . LEU A 1 170 ? 8.037 14.139 33.777 1.00 47.72 151 LEU A N 1
ATOM 1236 C CA . LEU A 1 170 ? 8.256 14.415 35.186 1.00 54.77 151 LEU A CA 1
ATOM 1237 C C . LEU A 1 170 ? 9.277 15.534 35.279 1.00 62.18 151 LEU A C 1
ATOM 1238 O O . LEU A 1 170 ? 10.383 15.420 34.739 1.00 58.40 151 LEU A O 1
ATOM 1243 N N . PHE A 1 171 ? 8.881 16.630 35.913 1.00 67.14 152 PHE A N 1
ATOM 1244 C CA . PHE A 1 171 ? 9.788 17.726 36.236 1.00 67.29 152 PHE A CA 1
ATOM 1245 C C . PHE A 1 171 ? 10.449 17.449 37.580 1.00 77.69 152 PHE A C 1
ATOM 1246 O O . PHE A 1 171 ? 10.527 18.302 38.461 1.00 85.86 152 PHE A O 1
ATOM 1254 N N . SER A 1 172 ? 10.906 16.212 37.744 1.00 75.69 153 SER A N 1
ATOM 1255 C CA . SER A 1 172 ? 11.304 15.674 39.034 1.00 74.54 153 SER A CA 1
ATOM 1256 C C . SER A 1 172 ? 12.821 15.576 39.131 1.00 76.35 153 SER A C 1
ATOM 1257 O O . SER A 1 172 ? 13.543 15.730 38.141 1.00 74.01 153 SER A O 1
ATOM 1260 N N . GLN A 1 173 ? 13.278 15.305 40.357 1.00 75.08 154 GLN A N 1
ATOM 1261 C CA . GLN A 1 173 ? 14.689 15.254 40.739 1.00 78.67 154 GLN A CA 1
ATOM 1262 C C . GLN A 1 173 ? 15.653 15.163 39.559 1.00 81.48 154 GLN A C 1
ATOM 1263 O O . GLN A 1 173 ? 16.052 16.183 38.993 1.00 84.89 154 GLN A O 1
ATOM 1269 N N . SER A 1 177 ? 8.345 18.008 45.876 1.00 117.32 158 SER A N 1
ATOM 1270 C CA . SER A 1 177 ? 9.116 19.236 45.726 1.00 114.71 158 SER A CA 1
ATOM 1271 C C . SER A 1 177 ? 8.782 19.940 44.414 1.00 112.13 158 SER A C 1
ATOM 1272 O O . SER A 1 177 ? 9.536 19.853 43.442 1.00 114.88 158 SER A O 1
ATOM 1275 N N . GLY A 1 178 ? 7.646 20.634 44.388 1.00 105.19 159 GLY A N 1
ATOM 1276 C CA . GLY A 1 178 ? 7.245 21.371 43.205 1.00 97.64 159 GLY A CA 1
ATOM 1277 C C . GLY A 1 178 ? 5.829 21.080 42.754 1.00 90.94 159 GLY A C 1
ATOM 1278 O O . GLY A 1 178 ? 5.297 21.772 41.878 1.00 88.56 159 GLY A O 1
ATOM 1279 N N . GLY A 1 179 ? 5.211 20.052 43.336 1.00 88.64 160 GLY A N 1
ATOM 1280 C CA . GLY A 1 179 ? 3.832 19.732 43.012 1.00 85.34 160 GLY A CA 1
ATOM 1281 C C . GLY A 1 179 ? 3.679 19.034 41.668 1.00 80.38 160 GLY A C 1
ATOM 1282 O O . GLY A 1 179 ? 4.581 18.350 41.180 1.00 79.00 160 GLY A O 1
ATOM 1283 N N . ASP A 1 180 ? 2.509 19.226 41.062 1.00 72.97 161 ASP A N 1
ATOM 1284 C CA . ASP A 1 180 ? 2.157 18.494 39.854 1.00 62.52 161 ASP A CA 1
ATOM 1285 C C . ASP A 1 180 ? 2.938 19.003 38.647 1.00 53.67 161 ASP A C 1
ATOM 1286 O O . ASP A 1 180 ? 3.283 20.185 38.547 1.00 52.96 161 ASP A O 1
ATOM 1291 N N . CYS A 1 181 ? 3.200 18.091 37.715 1.00 50.77 162 CYS A N 1
ATOM 1292 C CA . CYS A 1 181 ? 3.880 18.408 36.470 1.00 46.74 162 CYS A CA 1
ATOM 1293 C C . CYS A 1 181 ? 2.976 18.042 35.305 1.00 41.94 162 CYS A C 1
ATOM 1294 O O . CYS A 1 181 ? 2.668 16.863 35.108 1.00 39.82 162 CYS A O 1
ATOM 1297 N N . ILE A 1 182 ? 2.551 19.042 34.540 1.00 37.93 163 ILE A N 1
ATOM 1298 C CA . ILE A 1 182 ? 1.857 18.812 33.278 1.00 35.99 163 ILE A CA 1
ATOM 1299 C C . ILE A 1 182 ? 2.883 18.902 32.158 1.00 37.78 163 ILE A C 1
ATOM 1300 O O . ILE A 1 182 ? 3.546 19.934 31.989 1.00 40.76 163 ILE A O 1
ATOM 1305 N N . SER A 1 183 ? 3.021 17.826 31.396 1.00 41.49 164 SER A N 1
ATOM 1306 C CA . SER A 1 183 ? 3.916 17.807 30.253 1.00 38.84 164 SER A CA 1
ATOM 1307 C C . SER A 1 183 ? 3.107 17.672 28.971 1.00 35.50 164 SER A C 1
ATOM 1308 O O . SER A 1 183 ? 2.052 17.029 28.939 1.00 36.51 164 SER A O 1
ATOM 1311 N N . VAL A 1 184 ? 3.603 18.297 27.916 1.00 34.39 165 VAL A N 1
ATOM 1312 C CA . VAL A 1 184 ? 2.966 18.240 26.610 1.00 34.12 165 VAL A CA 1
ATOM 1313 C C . VAL A 1 184 ? 3.981 17.695 25.617 1.00 35.65 165 VAL A C 1
ATOM 1314 O O . VAL A 1 184 ? 5.161 18.065 25.656 1.00 31.14 165 VAL A O 1
ATOM 1318 N N . GLU A 1 185 ? 3.530 16.782 24.761 1.00 27.69 166 GLU A N 1
ATOM 1319 C CA . GLU A 1 185 ? 4.323 16.294 23.644 1.00 27.59 166 GLU A CA 1
ATOM 1320 C C . GLU A 1 185 ? 3.714 16.812 22.352 1.00 28.44 166 GLU A C 1
ATOM 1321 O O . GLU A 1 185 ? 2.505 16.675 22.138 1.00 28.79 166 GLU A O 1
ATOM 1327 N N . ILE A 1 186 ? 4.543 17.421 21.504 1.00 24.98 167 ILE A N 1
ATOM 1328 C CA . ILE A 1 186 ? 4.121 17.883 20.187 1.00 24.16 167 ILE A CA 1
ATOM 1329 C C . ILE A 1 186 ? 4.954 17.155 19.140 1.00 28.18 167 ILE A C 1
ATOM 1330 O O . ILE A 1 186 ? 6.187 17.120 19.234 1.00 22.38 167 ILE A O 1
ATOM 1335 N N . LYS A 1 187 ? 4.288 16.567 18.151 1.00 25.14 168 LYS A N 1
ATOM 1336 C CA . LYS A 1 187 ? 4.966 15.959 17.007 1.00 27.38 168 LYS A CA 1
ATOM 1337 C C . LYS A 1 187 ? 4.718 16.896 15.837 1.00 26.55 168 LYS A C 1
ATOM 1338 O O . LYS A 1 187 ? 3.655 16.852 15.195 1.00 26.39 168 LYS A O 1
ATOM 1344 N N . PRO A 1 188 ? 5.634 17.812 15.557 1.00 24.43 169 PRO A N 1
ATOM 1345 C CA . PRO A 1 188 ? 5.259 18.974 14.732 1.00 23.69 169 PRO A CA 1
ATOM 1346 C C . PRO A 1 188 ? 5.253 18.709 13.236 1.00 26.01 169 PRO A C 1
ATOM 1347 O O . PRO A 1 188 ? 4.577 19.454 12.506 1.00 20.87 169 PRO A O 1
ATOM 1351 N N . LYS A 1 189 ? 5.944 17.661 12.769 1.00 17.72 170 LYS A N 1
ATOM 1352 C CA . LYS A 1 189 ? 6.047 17.307 11.355 1.00 21.56 170 LYS A CA 1
ATOM 1353 C C . LYS A 1 189 ? 6.745 18.424 10.594 1.00 18.79 170 LYS A C 1
ATOM 1354 O O . LYS A 1 189 ? 7.437 19.236 11.206 1.00 23.81 170 LYS A O 1
ATOM 1360 N N . CYS A 1 190 ? 6.581 18.477 9.270 1.00 21.21 171 CYS A N 1
ATOM 1361 C CA . CYS A 1 190 ? 7.399 19.339 8.420 1.00 22.41 171 CYS A CA 1
ATOM 1362 C C . CYS A 1 190 ? 6.811 20.742 8.338 1.00 21.36 171 CYS A C 1
ATOM 1363 O O . CYS A 1 190 ? 5.653 20.907 7.952 1.00 18.95 171 CYS A O 1
ATOM 1366 N N . GLY A 1 191 ? 7.619 21.751 8.660 1.00 21.53 172 GLY A N 1
ATOM 1367 C CA . GLY A 1 191 ? 7.109 23.112 8.669 1.00 24.58 172 GLY A CA 1
ATOM 1368 C C . GLY A 1 191 ? 7.402 24.024 7.487 1.00 21.27 172 GLY A C 1
ATOM 1369 O O . GLY A 1 191 ? 7.402 25.242 7.671 1.00 20.45 172 GLY A O 1
ATOM 1370 N N . PHE A 1 192 ? 7.619 23.506 6.277 1.00 20.61 173 PHE A N 1
ATOM 1371 C CA . PHE A 1 192 ? 7.916 24.419 5.172 1.00 27.40 173 PHE A CA 1
ATOM 1372 C C . PHE A 1 192 ? 7.412 23.823 3.867 1.00 24.35 173 PHE A C 1
ATOM 1373 O O . PHE A 1 192 ? 7.135 22.627 3.773 1.00 20.62 173 PHE A O 1
ATOM 1381 N N . LEU A 1 193 ? 7.278 24.675 2.870 1.00 21.83 174 LEU A N 1
ATOM 1382 C CA . LEU A 1 193 ? 6.858 24.208 1.556 1.00 23.23 174 LEU A CA 1
ATOM 1383 C C . LEU A 1 193 ? 8.062 24.086 0.622 1.00 26.52 174 LEU A C 1
ATOM 1384 O O . LEU A 1 193 ? 8.932 24.961 0.615 1.00 28.02 174 LEU A O 1
ATOM 1389 N N . PRO A 1 194 ? 8.181 23.025 -0.173 1.00 24.01 175 PRO A N 1
ATOM 1390 C CA . PRO A 1 194 ? 9.339 22.915 -1.071 1.00 22.55 175 PRO A CA 1
ATOM 1391 C C . PRO A 1 194 ? 9.273 23.940 -2.200 1.00 28.31 175 PRO A C 1
ATOM 1392 O O . PRO A 1 194 ? 8.203 24.392 -2.606 1.00 26.90 175 PRO A O 1
ATOM 1396 N N . THR A 1 195 ? 10.446 24.290 -2.723 1.00 33.10 176 THR A N 1
ATOM 1397 C CA . THR A 1 195 ? 10.560 25.142 -3.901 1.00 32.58 176 THR A CA 1
ATOM 1398 C C . THR A 1 195 ? 11.265 24.435 -5.044 1.00 34.48 176 THR A C 1
ATOM 1399 O O . THR A 1 195 ? 11.583 25.076 -6.044 1.00 33.35 176 THR A O 1
ATOM 1403 N N . SER A 1 196 ? 11.515 23.132 -4.912 1.00 30.66 177 SER A N 1
ATOM 1404 C CA . SER A 1 196 ? 12.382 22.403 -5.826 1.00 28.05 177 SER A CA 1
ATOM 1405 C C . SER A 1 196 ? 11.971 22.565 -7.285 1.00 24.99 177 SER A C 1
ATOM 1406 O O . SER A 1 196 ? 10.796 22.452 -7.636 1.00 27.29 177 SER A O 1
ATOM 1409 N N . ARG A 1 197 ? 12.969 22.783 -8.136 1.00 25.68 178 ARG A N 1
ATOM 1410 C CA . ARG A 1 197 ? 12.798 22.734 -9.583 1.00 29.81 178 ARG A CA 1
ATOM 1411 C C . ARG A 1 197 ? 12.499 21.336 -10.099 1.00 30.98 178 ARG A C 1
ATOM 1412 O O . ARG A 1 197 ? 12.187 21.189 -11.281 1.00 34.49 178 ARG A O 1
ATOM 1420 N N . PHE A 1 198 ? 12.602 20.308 -9.272 1.00 23.45 179 PHE A N 1
ATOM 1421 C CA . PHE A 1 198 ? 12.348 18.957 -9.751 1.00 28.70 179 PHE A CA 1
ATOM 1422 C C . PHE A 1 198 ? 10.903 18.528 -9.543 1.00 31.53 179 PHE A C 1
ATOM 1423 O O . PHE A 1 198 ? 10.536 17.400 -9.896 1.00 29.56 179 PHE A O 1
ATOM 1431 N N . ILE A 1 199 ? 10.067 19.421 -9.033 1.00 26.37 180 ILE A N 1
ATOM 1432 C CA . ILE A 1 199 ? 8.636 19.170 -8.901 1.00 26.77 180 ILE A CA 1
ATOM 1433 C C . ILE A 1 199 ? 7.966 19.571 -10.213 1.00 27.42 180 ILE A C 1
ATOM 1434 O O . ILE A 1 199 ? 8.030 20.734 -10.622 1.00 27.62 180 ILE A O 1
ATOM 1439 N N . GLY A 1 200 ? 7.358 18.593 -10.904 1.00 33.29 181 GLY A N 1
ATOM 1440 C CA . GLY A 1 200 ? 6.785 18.856 -12.208 1.00 32.04 181 GLY A CA 1
ATOM 1441 C C . GLY A 1 200 ? 5.466 19.590 -12.115 1.00 36.44 181 GLY A C 1
ATOM 1442 O O . GLY A 1 200 ? 4.849 19.681 -11.054 1.00 39.36 181 GLY A O 1
ATOM 1443 N N . LYS A 1 201 ? 5.011 20.108 -13.264 1.00 31.87 182 LYS A N 1
ATOM 1444 C CA . LYS A 1 201 ? 3.855 20.993 -13.229 1.00 37.49 182 LYS A CA 1
ATOM 1445 C C . LYS A 1 201 ? 2.602 20.258 -12.766 1.00 43.42 182 LYS A C 1
ATOM 1446 O O . LYS A 1 201 ? 1.735 20.862 -12.123 1.00 41.82 182 LYS A O 1
ATOM 1452 N N . GLU A 1 202 ? 2.487 18.958 -13.058 1.00 36.34 183 GLU A N 1
ATOM 1453 C CA . GLU A 1 202 ? 1.331 18.217 -12.561 1.00 35.10 183 GLU A CA 1
ATOM 1454 C C . GLU A 1 202 ? 1.313 18.145 -11.034 1.00 31.89 183 GLU A C 1
ATOM 1455 O O . GLU A 1 202 ? 0.254 17.923 -10.443 1.00 30.66 183 GLU A O 1
ATOM 1461 N N . ASN A 1 203 ? 2.454 18.349 -10.380 1.00 27.26 184 ASN A N 1
ATOM 1462 C CA . ASN A 1 203 ? 2.572 18.257 -8.926 1.00 25.81 184 ASN A CA 1
ATOM 1463 C C . ASN A 1 203 ? 2.688 19.628 -8.268 1.00 33.95 184 ASN A C 1
ATOM 1464 O O . ASN A 1 203 ? 3.181 19.741 -7.135 1.00 26.68 184 ASN A O 1
ATOM 1469 N N . MET A 1 204 ? 2.195 20.666 -8.950 1.00 26.23 185 MET A N 1
ATOM 1470 C CA . MET A 1 204 ? 2.429 22.035 -8.519 1.00 32.24 185 MET A CA 1
ATOM 1471 C C . MET A 1 204 ? 1.869 22.297 -7.131 1.00 34.71 185 MET A C 1
ATOM 1472 O O . MET A 1 204 ? 2.454 23.069 -6.359 1.00 39.90 185 MET A O 1
ATOM 1477 N N . LEU A 1 205 ? 0.743 21.675 -6.792 1.00 28.87 186 LEU A N 1
ATOM 1478 C CA . LEU A 1 205 ? 0.153 21.919 -5.482 1.00 33.40 186 LEU A CA 1
ATOM 1479 C C . LEU A 1 205 ? 1.104 21.589 -4.341 1.00 31.13 186 LEU A C 1
ATOM 1480 O O . LEU A 1 205 ? 0.861 22.028 -3.210 1.00 31.20 186 LEU A O 1
ATOM 1485 N N . LYS A 1 206 ? 2.190 20.846 -4.598 1.00 28.98 187 LYS A N 1
ATOM 1486 C CA . LYS A 1 206 ? 3.159 20.601 -3.535 1.00 26.67 187 LYS A CA 1
ATOM 1487 C C . LYS A 1 206 ? 3.862 21.875 -3.087 1.00 28.37 187 LYS A C 1
ATOM 1488 O O . LYS A 1 206 ? 4.377 21.924 -1.961 1.00 22.71 187 LYS A O 1
ATOM 1494 N N . THR A 1 207 ? 3.914 22.898 -3.934 1.00 26.94 188 THR A N 1
ATOM 1495 C CA . THR A 1 207 ? 4.596 24.131 -3.565 1.00 19.99 188 THR A CA 1
ATOM 1496 C C . THR A 1 207 ? 3.698 25.102 -2.806 1.00 25.43 188 THR A C 1
ATOM 1497 O O . THR A 1 207 ? 4.163 26.180 -2.435 1.00 25.62 188 THR A O 1
ATOM 1501 N N . SER A 1 208 ? 2.423 24.773 -2.590 1.00 29.80 189 SER A N 1
ATOM 1502 C CA . SER A 1 208 ? 1.529 25.679 -1.889 1.00 30.46 189 SER A CA 1
ATOM 1503 C C . SER A 1 208 ? 0.702 25.022 -0.799 1.00 30.30 189 SER A C 1
ATOM 1504 O O . SER A 1 208 ? 0.076 25.744 -0.020 1.00 32.03 189 SER A O 1
ATOM 1507 N N . VAL A 1 209 ? 0.684 23.694 -0.704 1.00 31.59 190 VAL A N 1
ATOM 1508 C CA . VAL A 1 209 ? -0.084 22.975 0.307 1.00 24.50 190 VAL A CA 1
ATOM 1509 C C . VAL A 1 209 ? 0.872 22.055 1.069 1.00 24.64 190 VAL A C 1
ATOM 1510 O O . VAL A 1 209 ? 1.629 21.300 0.453 1.00 24.21 190 VAL A O 1
ATOM 1514 N N . SER A 1 210 ? 0.844 22.120 2.402 1.00 20.46 191 SER A N 1
ATOM 1515 C CA . SER A 1 210 ? 1.816 21.377 3.189 1.00 25.45 191 SER A CA 1
ATOM 1516 C C . SER A 1 210 ? 1.657 19.875 2.954 1.00 26.89 191 SER A C 1
ATOM 1517 O O . SER A 1 210 ? 0.558 19.381 2.671 1.00 25.99 191 SER A O 1
ATOM 1520 N N . ARG A 1 211 ? 2.786 19.152 3.037 1.00 20.81 192 ARG A N 1
ATOM 1521 C CA . ARG A 1 211 ? 2.736 17.689 3.063 1.00 18.67 192 ARG A CA 1
ATOM 1522 C C . ARG A 1 211 ? 1.752 17.198 4.120 1.00 19.64 192 ARG A C 1
ATOM 1523 O O . ARG A 1 211 ? 0.972 16.276 3.877 1.00 19.44 192 ARG A O 1
ATOM 1531 N N . PHE A 1 212 ? 1.796 17.789 5.310 1.00 19.92 193 PHE A N 1
ATOM 1532 C CA . PHE A 1 212 ? 0.929 17.333 6.386 1.00 22.44 193 PHE A CA 1
ATOM 1533 C C . PHE A 1 212 ? -0.537 17.408 5.965 1.00 23.24 193 PHE A C 1
ATOM 1534 O O . PHE A 1 212 ? -1.304 16.458 6.156 1.00 22.37 193 PHE A O 1
ATOM 1542 N N . LYS A 1 213 ? -0.938 18.532 5.372 1.00 22.90 194 LYS A N 1
ATOM 1543 C CA . LYS A 1 213 ? -2.329 18.690 4.954 1.00 26.35 194 LYS A CA 1
ATOM 1544 C C . LYS A 1 213 ? -2.712 17.670 3.891 1.00 23.09 194 LYS A C 1
ATOM 1545 O O . LYS A 1 213 ? -3.777 17.053 3.982 1.00 20.69 194 LYS A O 1
ATOM 1551 N N . MET A 1 214 ? -1.867 17.479 2.873 1.00 21.40 195 MET A N 1
ATOM 1552 C CA . MET A 1 214 ? -2.189 16.495 1.843 1.00 25.94 195 MET A CA 1
ATOM 1553 C C . MET A 1 214 ? -2.216 15.083 2.415 1.00 24.99 195 MET A C 1
ATOM 1554 O O . MET A 1 214 ? -3.076 14.267 2.046 1.00 20.72 195 MET A O 1
ATOM 1559 N N . HIS A 1 215 ? -1.284 14.765 3.314 1.00 24.58 196 HIS A N 1
ATOM 1560 C CA . HIS A 1 215 ? -1.273 13.419 3.875 1.00 20.49 196 HIS A CA 1
ATOM 1561 C C . HIS A 1 215 ? -2.539 13.142 4.678 1.00 19.51 196 HIS A C 1
ATOM 1562 O O . HIS A 1 215 ? -3.041 12.013 4.672 1.00 25.63 196 HIS A O 1
ATOM 1569 N N . GLN A 1 216 ? -3.094 14.158 5.346 1.00 21.72 197 GLN A N 1
ATOM 1570 C CA . GLN A 1 216 ? -4.337 13.941 6.086 1.00 23.80 197 GLN A CA 1
ATOM 1571 C C . GLN A 1 216 ? -5.421 13.324 5.200 1.00 28.99 197 GLN A C 1
ATOM 1572 O O . GLN A 1 216 ? -6.176 12.448 5.639 1.00 27.27 197 GLN A O 1
ATOM 1578 N N . LEU A 1 217 ? -5.530 13.782 3.952 1.00 25.92 198 LEU A N 1
ATOM 1579 C CA . LEU A 1 217 ? -6.587 13.275 3.083 1.00 25.86 198 LEU A CA 1
ATOM 1580 C C . LEU A 1 217 ? -6.396 11.793 2.786 1.00 29.66 198 LEU A C 1
ATOM 1581 O O . LEU A 1 217 ? -7.369 11.028 2.747 1.00 22.80 198 LEU A O 1
ATOM 1586 N N . LEU A 1 218 ? -5.147 11.372 2.551 1.00 20.81 199 LEU A N 1
ATOM 1587 C CA . LEU A 1 218 ? -4.866 9.954 2.341 1.00 24.54 199 LEU A CA 1
ATOM 1588 C C . LEU A 1 218 ? -5.096 9.142 3.615 1.00 22.35 199 LEU A C 1
ATOM 1589 O O . LEU A 1 218 ? -5.620 8.022 3.565 1.00 22.97 199 LEU A O 1
ATOM 1594 N N . LYS A 1 219 ? -4.673 9.671 4.759 1.00 21.68 200 LYS A N 1
ATOM 1595 C CA . LYS A 1 219 ? -4.926 8.977 6.014 1.00 20.76 200 LYS A CA 1
ATOM 1596 C C . LYS A 1 219 ? -6.416 8.748 6.212 1.00 25.66 200 LYS A C 1
ATOM 1597 O O . LYS A 1 219 ? -6.838 7.668 6.652 1.00 25.63 200 LYS A O 1
ATOM 1603 N N . LEU A 1 220 ? -7.228 9.755 5.869 1.00 26.08 201 LEU A N 1
ATOM 1604 C CA . LEU A 1 220 ? -8.681 9.637 5.963 1.00 24.25 201 LEU A CA 1
ATOM 1605 C C . LEU A 1 220 ? -9.213 8.570 5.013 1.00 27.68 201 LEU A C 1
ATOM 1606 O O . LEU A 1 220 ? -10.082 7.773 5.388 1.00 28.50 201 LEU A O 1
ATOM 1611 N N . GLU A 1 221 ? -8.710 8.543 3.776 1.00 28.41 202 GLU A N 1
ATOM 1612 C CA . GLU A 1 221 ? -9.121 7.506 2.827 1.00 26.86 202 GLU A CA 1
ATOM 1613 C C . GLU A 1 221 ? -8.847 6.093 3.350 1.00 25.80 202 GLU A C 1
ATOM 1614 O O . GLU A 1 221 ? -9.592 5.155 3.028 1.00 27.61 202 GLU A O 1
ATOM 1620 N N . TYR A 1 222 ? -7.796 5.916 4.150 1.00 26.45 203 TYR A N 1
ATOM 1621 C CA . TYR A 1 222 ? -7.424 4.610 4.684 1.00 26.40 203 TYR A CA 1
ATOM 1622 C C . TYR A 1 222 ? -7.937 4.384 6.102 1.00 30.69 203 TYR A C 1
ATOM 1623 O O . TYR A 1 222 ? -7.519 3.423 6.756 1.00 30.63 203 TYR A O 1
ATOM 1632 N N . ILE A 1 223 ? -8.824 5.250 6.598 1.00 31.68 204 ILE A N 1
ATOM 1633 C CA . ILE A 1 223 ? -9.463 5.050 7.893 1.00 29.16 204 ILE A CA 1
ATOM 1634 C C . ILE A 1 223 ? -8.421 4.965 9.004 1.00 27.14 204 ILE A C 1
ATOM 1635 O O . ILE A 1 223 ? -8.594 4.219 9.974 1.00 33.22 204 ILE A O 1
ATOM 1640 N N . GLU A 1 224 ? -7.341 5.725 8.876 1.00 25.53 205 GLU A N 1
ATOM 1641 C CA . GLU A 1 224 ? -6.376 5.874 9.956 1.00 28.88 205 GLU A CA 1
ATOM 1642 C C . GLU A 1 224 ? -6.729 7.017 10.895 1.00 31.07 205 GLU A C 1
ATOM 1643 O O . GLU A 1 224 ? -6.209 7.068 12.014 1.00 34.02 205 GLU A O 1
ATOM 1649 N N . ILE A 1 225 ? -7.597 7.929 10.458 1.00 34.41 206 ILE A N 1
ATOM 1650 C CA . ILE A 1 225 ? -8.128 9.007 11.285 1.00 31.03 206 ILE A CA 1
ATOM 1651 C C . ILE A 1 225 ? -9.605 9.155 10.952 1.00 32.03 206 ILE A C 1
ATOM 1652 O O . ILE A 1 225 ? -10.063 8.768 9.872 1.00 27.88 206 ILE A O 1
ATOM 1657 N N . SER A 1 226 ? -10.351 9.744 11.889 1.00 30.46 207 SER A N 1
ATOM 1658 C CA . SER A 1 226 ? -11.781 9.950 11.705 1.00 40.73 207 SER A CA 1
ATOM 1659 C C . SER A 1 226 ? -12.109 11.270 11.024 1.00 40.72 207 SER A C 1
ATOM 1660 O O . SER A 1 226 ? -13.229 11.435 10.531 1.00 41.11 207 SER A O 1
ATOM 1663 N N . GLU A 1 227 ? -11.173 12.215 11.005 1.00 31.76 208 GLU A N 1
ATOM 1664 C CA . GLU A 1 227 ? -11.413 13.542 10.457 1.00 40.61 208 GLU A CA 1
ATOM 1665 C C . GLU A 1 227 ? -10.062 14.187 10.168 1.00 37.95 208 GLU A C 1
ATOM 1666 O O . GLU A 1 227 ? -9.055 13.847 10.797 1.00 36.59 208 GLU A O 1
ATOM 1672 N N . GLU A 1 228 ? -10.046 15.106 9.201 1.00 32.79 209 GLU A N 1
ATOM 1673 C CA . GLU A 1 228 ? -8.833 15.860 8.910 1.00 35.70 209 GLU A CA 1
ATOM 1674 C C . GLU A 1 228 ? -8.482 16.760 10.085 1.00 37.61 209 GLU A C 1
ATOM 1675 O O . GLU A 1 228 ? -9.355 17.401 10.682 1.00 33.03 209 GLU A O 1
ATOM 1681 N N . SER A 1 229 ? -7.193 16.819 10.404 1.00 27.07 210 SER A N 1
ATOM 1682 C CA . SER A 1 229 ? -6.722 17.664 11.491 1.00 25.46 210 SER A CA 1
ATOM 1683 C C . SER A 1 229 ? -6.882 19.137 11.141 1.00 30.64 210 SER A C 1
ATOM 1684 O O . SER A 1 229 ? -6.727 19.547 9.989 1.00 34.64 210 SER A O 1
ATOM 1687 N N . GLU A 1 230 ? -7.173 19.939 12.160 1.00 30.52 211 GLU A N 1
ATOM 1688 C CA . GLU A 1 230 ? -7.120 21.389 12.034 1.00 32.84 211 GLU A CA 1
ATOM 1689 C C . GLU A 1 230 ? -5.698 21.930 12.109 1.00 33.43 211 GLU A C 1
ATOM 1690 O O . GLU A 1 230 ? -5.483 23.108 11.801 1.00 29.17 211 GLU A O 1
ATOM 1696 N N . TYR A 1 231 ? -4.738 21.105 12.530 1.00 29.18 212 TYR A N 1
ATOM 1697 C CA . TYR A 1 231 ? -3.369 21.563 12.715 1.00 28.93 212 TYR A CA 1
ATOM 1698 C C . TYR A 1 231 ? -2.691 21.807 11.374 1.00 30.69 212 TYR A C 1
ATOM 1699 O O . TYR A 1 231 ? -2.835 21.023 10.430 1.00 28.28 212 TYR A O 1
ATOM 1708 N N . ASP A 1 232 ? -1.971 22.918 11.288 1.00 27.57 213 ASP A N 1
ATOM 1709 C CA . ASP A 1 232 ? -1.202 23.275 10.095 1.00 27.85 213 ASP A CA 1
ATOM 1710 C C . ASP A 1 232 ? 0.221 23.581 10.549 1.00 24.44 213 ASP A C 1
ATOM 1711 O O . ASP A 1 232 ? 0.451 24.610 11.219 1.00 26.94 213 ASP A O 1
ATOM 1716 N N . PRO A 1 233 ? 1.192 22.720 10.243 1.00 26.02 214 PRO A N 1
ATOM 1717 C CA . PRO A 1 233 ? 2.568 22.973 10.709 1.00 25.92 214 PRO A CA 1
ATOM 1718 C C . PRO A 1 233 ? 3.114 24.316 10.276 1.00 20.94 214 PRO A C 1
ATOM 1719 O O . PRO A 1 233 ? 3.972 24.876 10.970 1.00 25.39 214 PRO A O 1
ATOM 1723 N N . LEU A 1 234 ? 2.669 24.842 9.137 1.00 24.94 215 LEU A N 1
ATOM 1724 C CA . LEU A 1 234 ? 3.144 26.155 8.706 1.00 25.96 215 LEU A CA 1
ATOM 1725 C C . LEU A 1 234 ? 2.870 27.211 9.775 1.00 29.78 215 LEU A C 1
ATOM 1726 O O . LEU A 1 234 ? 3.666 28.142 9.960 1.00 26.92 215 LEU A O 1
ATOM 1731 N N . ASP A 1 235 ? 1.738 27.090 10.480 1.00 27.81 216 ASP A N 1
ATOM 1732 C CA . ASP A 1 235 ? 1.431 28.020 11.565 1.00 31.49 216 ASP A CA 1
ATOM 1733 C C . ASP A 1 235 ? 2.452 27.912 12.686 1.00 30.27 216 ASP A C 1
ATOM 1734 O O . ASP A 1 235 ? 2.992 28.919 13.164 1.00 29.03 216 ASP A O 1
ATOM 1739 N N . LEU A 1 236 ? 2.712 26.686 13.130 1.00 24.70 217 LEU A N 1
ATOM 1740 C CA . LEU A 1 236 ? 3.566 26.478 14.290 1.00 28.99 217 LEU A CA 1
ATOM 1741 C C . LEU A 1 236 ? 4.993 26.948 14.018 1.00 26.69 217 LEU A C 1
ATOM 1742 O O . LEU A 1 236 ? 5.662 27.483 14.908 1.00 29.28 217 LEU A O 1
ATOM 1747 N N . PHE A 1 237 ? 5.478 26.745 12.800 1.00 23.87 218 PHE A N 1
ATOM 1748 C CA . PHE A 1 237 ? 6.848 27.078 12.432 1.00 25.33 218 PHE A CA 1
ATOM 1749 C C . PHE A 1 237 ? 6.971 28.488 11.866 1.00 27.06 218 PHE A C 1
ATOM 1750 O O . PHE A 1 237 ? 8.013 28.832 11.294 1.00 30.35 218 PHE A O 1
ATOM 1758 N N . SER A 1 238 ? 5.926 29.301 12.010 1.00 31.25 219 SER A N 1
ATOM 1759 C CA . SER A 1 238 ? 5.877 30.624 11.403 1.0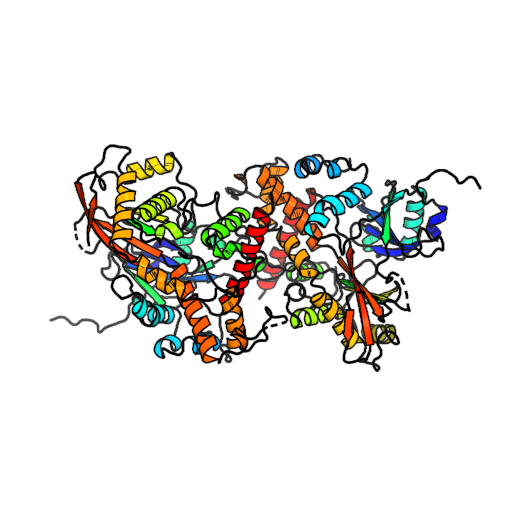0 34.07 219 SER A CA 1
ATOM 1760 C C . SER A 1 238 ? 6.769 31.628 12.112 1.00 41.15 219 SER A C 1
ATOM 1761 O O . SER A 1 238 ? 7.179 32.614 11.492 1.00 38.15 219 SER A O 1
ATOM 1764 N N . GLY A 1 239 ? 7.068 31.413 13.390 1.00 36.39 220 GLY A N 1
ATOM 1765 C CA . GLY A 1 239 ? 7.760 32.429 14.146 1.00 37.19 220 GLY A CA 1
ATOM 1766 C C . GLY A 1 239 ? 6.903 33.611 14.535 1.00 40.85 220 GLY A C 1
ATOM 1767 O O . GLY A 1 239 ? 7.441 34.616 15.006 1.00 40.78 220 GLY A O 1
ATOM 1768 N N . SER A 1 240 ? 5.591 33.534 14.326 1.00 45.61 221 SER A N 1
ATOM 1769 C CA . SER A 1 240 ? 4.648 34.542 14.796 1.00 45.84 221 SER A CA 1
ATOM 1770 C C . SER A 1 240 ? 3.908 33.992 16.007 1.00 44.00 221 SER A C 1
ATOM 1771 O O . SER A 1 240 ? 3.250 32.954 15.912 1.00 41.19 221 SER A O 1
ATOM 1774 N N . LYS A 1 241 ? 4.000 34.693 17.138 1.00 45.48 222 LYS A N 1
ATOM 1775 C CA . LYS A 1 241 ? 3.381 34.189 18.362 1.00 45.23 222 LYS A CA 1
ATOM 1776 C C . LYS A 1 241 ? 1.901 33.898 18.151 1.00 44.40 222 LYS A C 1
ATOM 1777 O O . LYS A 1 241 ? 1.360 32.932 18.706 1.00 45.83 222 LYS A O 1
ATOM 1783 N N . GLU A 1 242 ? 1.236 34.713 17.330 1.00 37.11 223 GLU A N 1
ATOM 1784 C CA . GLU A 1 242 ? -0.201 34.568 17.133 1.00 37.39 223 GLU A CA 1
ATOM 1785 C C . GLU A 1 242 ? -0.530 33.315 16.334 1.00 36.59 223 GLU A C 1
ATOM 1786 O O . GLU A 1 242 ? -1.510 32.623 16.634 1.00 34.86 223 GLU A O 1
ATOM 1792 N N . ARG A 1 243 ? 0.262 33.012 15.300 1.00 35.52 224 ARG A N 1
ATOM 1793 C CA . ARG A 1 243 ? 0.036 31.776 14.558 1.00 35.40 224 ARG A CA 1
ATOM 1794 C C . ARG A 1 243 ? 0.453 30.553 15.368 1.00 33.97 224 ARG A C 1
ATOM 1795 O O . ARG A 1 243 ? -0.135 29.476 15.202 1.00 29.67 224 ARG A O 1
ATOM 1803 N N . VAL A 1 244 ? 1.452 30.692 16.243 1.00 26.26 225 VAL A N 1
ATOM 1804 C CA . VAL A 1 244 ? 1.820 29.579 17.115 1.00 33.89 225 VAL A CA 1
ATOM 1805 C C . VAL A 1 244 ? 0.653 29.212 18.026 1.00 31.65 225 VAL A C 1
ATOM 1806 O O . VAL A 1 244 ? 0.328 28.029 18.200 1.00 35.59 225 VAL A O 1
ATOM 1810 N N . LEU A 1 245 ? 0.001 30.215 18.619 1.00 27.12 226 LEU A N 1
ATOM 1811 C CA . LEU A 1 245 ? -1.158 29.943 19.469 1.00 29.91 226 LEU A CA 1
ATOM 1812 C C . LEU A 1 245 ? -2.267 29.241 18.690 1.00 37.19 226 LEU A C 1
ATOM 1813 O O . LEU A 1 245 ? -2.902 28.316 19.203 1.00 40.32 226 LEU A O 1
ATOM 1818 N N . GLU A 1 246 ? -2.524 29.674 17.451 1.00 37.10 227 GLU A N 1
ATOM 1819 C CA . GLU A 1 246 ? -3.542 29.013 16.638 1.00 31.87 227 GLU A CA 1
ATOM 1820 C C . GLU A 1 246 ? -3.205 27.545 16.390 1.00 28.62 227 GLU A C 1
ATOM 1821 O O . GLU A 1 246 ? -4.105 26.697 16.324 1.00 35.12 227 GLU A O 1
ATOM 1827 N N . ALA A 1 247 ? -1.920 27.216 16.252 1.00 26.32 228 ALA A N 1
ATOM 1828 C CA . ALA A 1 247 ? -1.551 25.816 16.053 1.00 31.20 228 ALA A CA 1
ATOM 1829 C C . ALA A 1 247 ? -1.799 24.994 17.312 1.00 32.29 228 ALA A C 1
ATOM 1830 O O . ALA A 1 247 ? -2.300 23.867 17.234 1.00 33.28 228 ALA A O 1
ATOM 1832 N N . ILE A 1 248 ? -1.457 25.539 18.483 1.00 31.77 229 ILE A N 1
ATOM 1833 C CA . ILE A 1 248 ? -1.718 24.831 19.733 1.00 30.36 229 ILE A CA 1
ATOM 1834 C C . ILE A 1 248 ? -3.216 24.582 19.904 1.00 31.9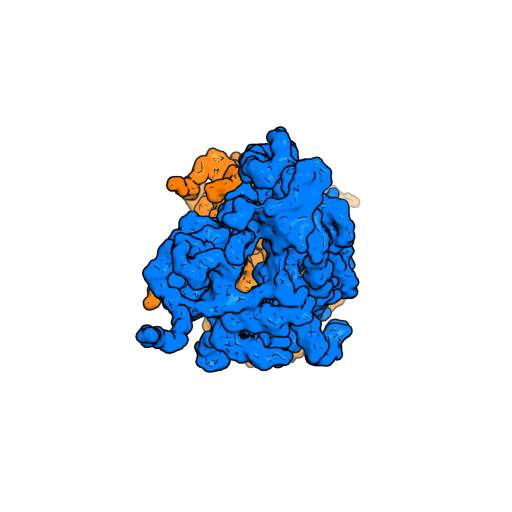4 229 ILE A C 1
ATOM 1835 O O . ILE A 1 248 ? -3.640 23.481 20.271 1.00 29.08 229 ILE A O 1
ATOM 1840 N N . LYS A 1 249 ? -4.043 25.600 19.642 1.00 32.46 230 LYS A N 1
ATOM 1841 C CA . LYS A 1 249 ? -5.489 25.397 19.727 1.00 29.72 230 LYS A CA 1
ATOM 1842 C C . LYS A 1 249 ? -5.935 24.319 18.753 1.00 33.44 230 LYS A C 1
ATOM 1843 O O . LYS A 1 249 ? -6.778 23.476 19.087 1.00 34.66 230 LYS A O 1
ATOM 1849 N N . ALA A 1 250 ? -5.340 24.305 17.556 1.00 30.85 231 ALA A N 1
ATOM 1850 C CA . ALA A 1 250 ? -5.657 23.287 16.559 1.00 32.65 231 ALA A CA 1
ATOM 1851 C C . ALA A 1 250 ? -5.267 21.896 17.040 1.00 29.82 231 ALA A C 1
ATOM 1852 O O . ALA A 1 250 ? -6.051 20.943 16.930 1.00 26.77 231 ALA A O 1
ATOM 1854 N N . LEU A 1 251 ? -4.033 21.754 17.535 1.00 29.99 232 LEU A N 1
ATOM 1855 C CA . LEU A 1 251 ? -3.586 20.478 18.087 1.00 32.65 232 LEU A CA 1
ATOM 1856 C C . LEU A 1 251 ? -4.509 20.008 19.203 1.00 36.24 232 LEU A C 1
ATOM 1857 O O . LEU A 1 251 ? -4.875 18.829 19.265 1.00 36.80 232 LEU A O 1
ATOM 1862 N N . TYR A 1 252 ? -4.894 20.917 20.099 1.00 33.06 233 TYR A N 1
ATOM 1863 C CA . TYR A 1 252 ? -5.817 20.549 21.166 1.00 27.11 233 TYR A CA 1
ATOM 1864 C C . TYR A 1 252 ? -7.120 20.003 20.594 1.00 33.75 233 TYR A C 1
ATOM 1865 O O . TYR A 1 252 ? -7.655 19.006 21.094 1.00 34.98 233 TYR A O 1
ATOM 1874 N N . SER A 1 253 ? -7.641 20.642 19.537 1.00 37.64 234 SER A N 1
ATOM 1875 C CA . SER A 1 253 ? -8.940 20.262 18.985 1.00 36.47 234 SER A CA 1
ATOM 1876 C C . SER A 1 253 ? -8.881 18.916 18.271 1.00 33.42 234 SER A C 1
ATOM 1877 O O . SER A 1 253 ? -9.807 18.106 18.393 1.00 38.94 234 SER A O 1
ATOM 1880 N N . THR A 1 254 ? -7.829 18.679 17.477 1.00 31.50 235 THR A N 1
ATOM 1881 C CA . THR A 1 254 ? -7.646 17.422 16.752 1.00 26.99 235 THR A CA 1
ATOM 1882 C C . THR A 1 254 ? -6.231 16.922 17.024 1.00 33.50 235 THR A C 1
ATOM 1883 O O . THR A 1 254 ? -5.310 17.114 16.213 1.00 31.57 235 THR A O 1
ATOM 1887 N N . PRO A 1 255 ? -6.028 16.261 18.163 1.00 34.14 236 PRO A N 1
ATOM 1888 C CA . PRO A 1 255 ? -4.670 15.837 18.539 1.00 29.82 236 PRO A CA 1
ATOM 1889 C C . PRO A 1 255 ? -4.055 14.834 17.585 1.00 31.30 236 PRO A C 1
ATOM 1890 O O . PRO A 1 255 ? -2.826 14.810 17.443 1.00 31.69 236 PRO A O 1
ATOM 1894 N N . GLN A 1 256 ? -4.873 14.003 16.934 1.00 31.36 237 GLN A N 1
ATOM 1895 C CA . GLN A 1 256 ? -4.405 12.846 16.175 1.00 29.19 237 GLN A CA 1
ATOM 1896 C C . GLN A 1 256 ? -3.218 12.212 16.888 1.00 24.39 237 GLN A C 1
ATOM 1897 O O . GLN A 1 256 ? -3.364 11.825 18.047 1.00 27.51 237 GLN A O 1
ATOM 1903 N N . ASN A 1 257 ? -2.052 12.092 16.239 1.00 22.73 238 ASN A N 1
ATOM 1904 C CA . ASN A 1 257 ? -0.849 11.623 16.926 1.00 22.40 238 ASN A CA 1
ATOM 1905 C C . ASN A 1 257 ? 0.186 12.730 17.061 1.00 27.36 238 ASN A C 1
ATOM 1906 O O . ASN A 1 257 ? 1.380 12.450 17.186 1.00 25.21 238 ASN A O 1
ATOM 1911 N N . ASN A 1 258 ? -0.255 13.989 17.031 1.00 28.14 239 ASN A N 1
ATOM 1912 C CA . ASN A 1 258 ? 0.633 15.140 17.073 1.00 22.35 239 ASN A CA 1
ATOM 1913 C C . ASN A 1 258 ? 0.664 15.845 18.427 1.00 27.11 239 ASN A C 1
ATOM 1914 O O . ASN A 1 258 ? 1.461 16.772 18.597 1.00 27.58 239 ASN A O 1
ATOM 1919 N N . PHE A 1 259 ? -0.191 15.461 19.378 1.00 22.17 240 PHE A N 1
ATOM 1920 C CA . PHE A 1 259 ? -0.363 16.223 20.611 1.00 22.38 240 PHE A CA 1
ATOM 1921 C C . PHE A 1 259 ? -0.777 15.287 21.739 1.00 25.40 240 PHE A C 1
ATOM 1922 O O . PHE A 1 259 ? -1.770 14.570 21.605 1.00 24.46 240 PHE A O 1
ATOM 1930 N N . ARG A 1 260 ? -0.017 15.288 22.839 1.00 30.70 241 ARG A N 1
ATOM 1931 C CA . ARG A 1 260 ? -0.388 14.551 24.041 1.00 27.27 241 ARG A CA 1
ATOM 1932 C C . ARG A 1 260 ? -0.079 15.398 25.266 1.00 28.89 241 ARG A C 1
ATOM 1933 O O . ARG A 1 260 ? 0.901 16.152 25.275 1.00 29.26 241 ARG A O 1
ATOM 1941 N N . VAL A 1 261 ? -0.915 15.259 26.296 1.00 27.79 242 VAL A N 1
ATOM 1942 C CA . VAL A 1 261 ? -0.727 15.941 27.571 1.00 35.36 242 VAL A CA 1
ATOM 1943 C C . VAL A 1 261 ? -0.645 14.882 28.659 1.00 36.11 242 VAL A C 1
ATOM 1944 O O . VAL A 1 261 ? -1.461 13.953 28.690 1.00 33.25 242 VAL A O 1
ATOM 1948 N N . PHE A 1 262 ? 0.328 15.025 29.547 1.00 31.54 243 PHE A N 1
ATOM 1949 C CA . PHE A 1 262 ? 0.479 14.134 30.686 1.00 35.82 243 PHE A CA 1
ATOM 1950 C C . PHE A 1 262 ? 0.355 14.926 31.975 1.00 39.36 243 PHE A C 1
ATOM 1951 O O . PHE A 1 262 ? 0.854 16.052 32.074 1.00 40.29 243 PHE A O 1
ATOM 1959 N N . LEU A 1 263 ? -0.330 14.332 32.950 1.00 42.92 244 LEU A N 1
ATOM 1960 C CA . LEU A 1 263 ? -0.351 14.809 34.329 1.00 45.59 244 LEU A CA 1
ATOM 1961 C C . LEU A 1 263 ? 0.487 13.835 35.145 1.00 45.71 244 LEU A C 1
ATOM 1962 O O . LEU A 1 263 ? 0.100 12.673 35.324 1.00 42.20 244 LEU A O 1
ATOM 1967 N N . ASN A 1 264 ? 1.638 14.301 35.624 1.00 43.60 245 ASN A N 1
ATOM 1968 C CA . ASN A 1 264 ? 2.522 13.472 36.439 1.00 49.54 245 ASN A CA 1
ATOM 1969 C C . ASN A 1 264 ? 2.853 12.158 35.746 1.00 52.29 245 ASN A C 1
ATOM 1970 O O . ASN A 1 264 ? 2.967 11.112 36.396 1.00 52.82 245 ASN A O 1
ATOM 1975 N N . GLY A 1 265 ? 2.983 12.196 34.422 1.00 42.58 246 GLY A N 1
ATOM 1976 C CA . GLY A 1 265 ? 3.347 11.025 33.660 1.00 44.15 246 GLY A CA 1
ATOM 1977 C C . GLY A 1 265 ? 2.196 10.177 33.168 1.00 43.57 246 GLY A C 1
ATOM 1978 O O . GLY A 1 265 ? 2.441 9.178 32.482 1.00 40.67 246 GLY A O 1
ATOM 1979 N N . SER A 1 266 ? 0.958 10.529 33.501 1.00 45.44 247 SER A N 1
ATOM 1980 C CA . SER A 1 266 ? -0.217 9.813 33.030 1.00 45.36 247 SER A CA 1
ATOM 1981 C C . SER A 1 266 ? -0.939 10.623 31.957 1.00 40.28 247 SER A C 1
ATOM 1982 O O . SER A 1 266 ? -1.114 11.838 32.093 1.00 41.70 247 SER A O 1
ATOM 1985 N N . LEU A 1 267 ? -1.347 9.936 30.888 1.00 40.33 248 LEU A N 1
ATOM 1986 C CA . LEU A 1 267 ? -1.936 10.577 29.714 1.00 40.44 248 LEU A CA 1
ATOM 1987 C C . LEU A 1 267 ? -3.329 11.113 30.032 1.00 40.74 248 LEU A C 1
ATOM 1988 O O . LEU A 1 267 ? -4.215 10.352 30.445 1.00 35.80 248 LEU A O 1
ATOM 1993 N N . ILE A 1 268 ? -3.534 12.417 29.850 1.00 37.40 249 ILE A N 1
ATOM 1994 C CA . ILE A 1 268 ? -4.854 13.013 30.047 1.00 41.07 249 ILE A CA 1
ATOM 1995 C C . ILE A 1 268 ? -5.464 13.555 28.760 1.00 41.11 249 ILE A C 1
ATOM 1996 O O . ILE A 1 268 ? -6.662 13.884 28.754 1.00 43.24 249 ILE A O 1
ATOM 2001 N N . LEU A 1 269 ? -4.702 13.658 27.674 1.00 32.78 250 LEU A N 1
ATOM 2002 C CA . LEU A 1 269 ? -5.247 14.028 26.373 1.00 35.61 250 LEU A CA 1
ATOM 2003 C C . LEU A 1 269 ? -4.358 13.445 25.284 1.00 34.84 250 LEU A C 1
ATOM 2004 O O . LEU A 1 269 ? -3.125 13.497 25.381 1.00 35.23 250 LEU A O 1
ATOM 2009 N N . GLY A 1 270 ? -4.984 12.903 24.241 1.00 33.47 251 GLY A N 1
ATOM 2010 C CA . GLY A 1 270 ? -4.254 12.271 23.153 1.00 32.91 251 GLY A CA 1
ATOM 2011 C C . GLY A 1 270 ? -4.332 10.757 23.230 1.00 30.88 251 GLY A C 1
ATOM 2012 O O . GLY A 1 270 ? -4.916 10.179 24.145 1.00 32.57 251 GLY A O 1
ATOM 2013 N N . GLY A 1 271 ? -3.720 10.098 22.230 1.00 31.56 252 GLY A N 1
ATOM 2014 C CA . GLY A 1 271 ? -3.812 8.654 22.130 1.00 31.26 252 GLY A CA 1
ATOM 2015 C C . GLY A 1 271 ? -2.645 7.925 22.786 1.00 30.68 252 GLY A C 1
ATOM 2016 O O . GLY A 1 271 ? -1.582 8.488 23.036 1.00 28.47 252 GLY A O 1
ATOM 2017 N N . SER A 1 272 ? -2.860 6.644 23.077 1.00 32.17 253 SER A N 1
ATOM 2018 C CA . SER A 1 272 ? -1.849 5.809 23.725 1.00 36.88 253 SER A CA 1
ATOM 2019 C C . SER A 1 272 ? -1.241 4.887 22.667 1.00 35.07 253 SER A C 1
ATOM 2020 O O . SER A 1 272 ? -1.834 3.869 22.305 1.00 30.22 253 SER A O 1
ATOM 2023 N N . GLY A 1 273 ? -0.054 5.247 22.172 1.00 28.86 254 GLY A N 1
ATOM 2024 C CA . GLY A 1 273 ? 0.606 4.485 21.133 1.00 31.50 254 GLY A CA 1
ATOM 2025 C C . GLY A 1 273 ? 0.034 4.681 19.744 1.00 29.17 254 GLY A C 1
ATOM 2026 O O . GLY A 1 273 ? 0.357 3.903 18.838 1.00 25.27 254 GLY A O 1
ATOM 2027 N N . GLU A 1 274 ? -0.811 5.687 19.549 1.00 27.87 255 GLU A N 1
ATOM 2028 C CA . GLU A 1 274 ? -1.545 5.839 18.304 1.00 25.25 255 GLU A CA 1
ATOM 2029 C C . GLU A 1 274 ? -2.181 7.220 18.283 1.00 28.68 255 GLU A C 1
ATOM 2030 O O . GLU A 1 274 ? -2.208 7.929 19.291 1.00 29.03 255 GLU A O 1
ATOM 2036 N N . SER A 1 275 ? -2.703 7.579 17.112 1.00 25.19 256 SER A N 1
ATOM 2037 C CA . SER A 1 275 ? -3.556 8.746 16.945 1.00 23.19 256 SER A CA 1
ATOM 2038 C C . SER A 1 275 ? -4.901 8.560 17.651 1.00 32.78 256 SER A C 1
ATOM 2039 O O . SER A 1 275 ? -5.369 7.437 17.857 1.00 32.27 256 SER A O 1
ATOM 2042 N N . THR A 1 276 ? -5.535 9.683 18.009 1.00 30.09 257 THR A N 1
ATOM 2043 C CA . THR A 1 276 ? -6.849 9.667 18.635 1.00 33.08 257 THR A CA 1
ATOM 2044 C C . THR A 1 276 ? -7.751 10.716 17.994 1.00 26.39 257 THR A C 1
ATOM 2045 O O . THR A 1 276 ? -7.288 11.644 17.327 1.00 31.97 257 THR A O 1
ATOM 2049 N N . GLY A 1 277 ? -9.046 10.578 18.238 1.00 28.13 258 GLY A N 1
ATOM 2050 C CA . GLY A 1 277 ? -10.034 11.425 17.613 1.00 47.39 258 GLY A CA 1
ATOM 2051 C C . GLY A 1 277 ? -10.113 12.824 18.204 1.00 43.81 258 GLY A C 1
ATOM 2052 O O . GLY A 1 277 ? -9.445 13.180 19.179 1.00 38.57 258 GLY A O 1
ATOM 2053 N N . ARG A 1 278 ? -10.977 13.624 17.584 1.00 39.74 259 ARG A N 1
ATOM 2054 C CA . ARG A 1 278 ? -11.170 15.013 17.975 1.00 41.57 259 ARG A CA 1
ATOM 2055 C C . ARG A 1 278 ? -11.612 15.134 19.429 1.00 42.00 259 ARG A C 1
ATOM 2056 O O . ARG A 1 278 ? -12.357 14.303 19.955 1.00 44.85 259 ARG A O 1
ATOM 2064 N N . THR A 1 279 ? -11.169 16.213 20.067 1.00 39.56 260 THR A N 1
ATOM 2065 C CA . THR A 1 279 ? -11.542 16.523 21.443 1.00 43.16 260 THR A CA 1
ATOM 2066 C C . THR A 1 279 ? -12.999 16.977 21.473 1.00 45.30 260 THR A C 1
ATOM 2067 O O . THR A 1 279 ? -13.319 18.103 21.093 1.00 43.32 260 THR A O 1
ATOM 2071 N N . SER A 1 280 ? -13.890 16.091 21.911 1.00 49.02 261 SER A N 1
ATOM 2072 C CA . SER A 1 280 ? -15.316 16.382 21.992 1.00 49.25 261 SER A CA 1
ATOM 2073 C C . SER A 1 280 ? -15.612 17.215 23.232 1.00 53.15 261 SER A C 1
ATOM 2074 O O . SER A 1 280 ? -14.745 17.411 24.088 1.00 49.94 261 SER A O 1
ATOM 2077 N N . PRO A 1 281 ? -16.845 17.724 23.364 1.00 58.47 262 PRO A N 1
ATOM 2078 C CA . PRO A 1 281 ? -17.194 18.456 24.592 1.00 48.18 262 PRO A CA 1
ATOM 2079 C C . PRO A 1 281 ? -16.884 17.685 25.865 1.00 55.00 262 PRO A C 1
ATOM 2080 O O . PRO A 1 281 ? -16.409 18.273 26.849 1.00 53.16 262 PRO A O 1
ATOM 2084 N N . GLU A 1 282 ? -17.137 16.372 25.863 1.00 52.30 263 GLU A N 1
ATOM 2085 C CA . GLU A 1 282 ? -16.963 15.561 27.065 1.00 55.10 263 GLU A CA 1
ATOM 2086 C C . GLU A 1 282 ? -15.487 15.375 27.400 1.00 55.32 263 GLU A C 1
ATOM 2087 O O . GLU A 1 282 ? -15.093 15.486 28.568 1.00 53.37 263 GLU A O 1
ATOM 2093 N N . ILE A 1 283 ? -14.660 15.071 26.392 1.00 53.85 264 ILE A N 1
ATOM 2094 C CA . ILE A 1 283 ? -13.214 15.027 26.600 1.00 47.84 264 ILE A CA 1
ATOM 2095 C C . ILE A 1 283 ? -12.719 16.379 27.099 1.00 46.51 264 ILE A C 1
ATOM 2096 O O . ILE A 1 283 ? -11.883 16.458 28.008 1.00 47.81 264 ILE A O 1
ATOM 2101 N N . GLY A 1 284 ? -13.252 17.465 26.537 1.00 44.98 265 GLY A N 1
ATOM 2102 C CA . GLY A 1 284 ? -12.920 18.788 27.045 1.00 46.04 265 GLY A CA 1
ATOM 2103 C C . GLY A 1 284 ? -13.206 18.938 28.529 1.00 48.46 265 GLY A C 1
ATOM 2104 O O . GLY A 1 284 ? -12.371 19.439 29.285 1.00 49.94 265 GLY A O 1
ATOM 2105 N N . TYR A 1 285 ? -14.399 18.510 28.965 1.00 53.96 266 TYR A N 1
ATOM 2106 C CA . TYR A 1 285 ? -14.767 18.627 30.378 1.00 53.75 266 TYR A CA 1
ATOM 2107 C C . TYR A 1 285 ? -13.791 17.866 31.266 1.00 54.40 266 TYR A C 1
ATOM 2108 O O . TYR A 1 285 ? -13.289 18.402 32.261 1.00 56.11 266 TYR A O 1
ATOM 2117 N N . ALA A 1 286 ? -13.536 16.599 30.934 1.00 52.19 267 ALA A N 1
ATOM 2118 C CA . ALA A 1 286 ? -12.581 15.795 31.690 1.00 53.84 267 ALA A CA 1
ATOM 2119 C C . ALA A 1 286 ? -11.216 16.468 31.740 1.00 52.82 267 ALA A C 1
ATOM 2120 O O . ALA A 1 286 ? -10.560 16.505 32.786 1.00 48.81 267 ALA A O 1
ATOM 2122 N N . PHE A 1 287 ? -10.771 17.007 30.609 1.00 44.63 268 PHE A N 1
ATOM 2123 C CA . PHE A 1 287 ? -9.478 17.677 30.586 1.00 43.02 268 PHE A CA 1
ATOM 2124 C C . PHE A 1 287 ? -9.522 18.977 31.381 1.00 49.09 268 PHE A C 1
ATOM 2125 O O . PHE A 1 287 ? -8.583 19.289 32.124 1.00 50.53 268 PHE A O 1
ATOM 2133 N N . GLU A 1 288 ? -10.605 19.746 31.250 1.00 46.45 269 GLU A N 1
ATOM 2134 C CA . GLU A 1 288 ? -10.757 20.934 32.087 1.00 52.51 269 GLU A CA 1
ATOM 2135 C C . GLU A 1 288 ? -10.727 20.571 33.568 1.00 59.67 269 GLU A C 1
ATOM 2136 O O . GLU A 1 288 ? -10.158 21.306 34.384 1.00 61.69 269 GLU A O 1
ATOM 2142 N N . ASP A 1 289 ? -11.334 19.440 33.938 1.00 64.12 270 ASP A N 1
ATOM 2143 C CA . ASP A 1 289 ? -11.268 19.001 35.331 1.00 69.13 270 ASP A CA 1
ATOM 2144 C C . ASP A 1 289 ? -9.857 18.554 35.696 1.00 61.10 270 ASP A C 1
ATOM 2145 O O . ASP A 1 289 ? -9.384 18.817 36.807 1.00 60.45 270 ASP A O 1
ATOM 2150 N N . ALA A 1 290 ? -9.160 17.897 34.763 1.00 55.55 271 ALA A N 1
ATOM 2151 C CA . ALA A 1 290 ? -7.813 17.409 35.035 1.00 52.69 271 ALA A CA 1
ATOM 2152 C C . ALA A 1 290 ? -6.835 18.534 35.340 1.00 52.95 271 ALA A C 1
ATOM 2153 O O . ALA A 1 290 ? -5.824 18.298 36.012 1.00 55.99 271 ALA A O 1
ATOM 2155 N N . LEU A 1 291 ? -7.110 19.747 34.874 1.00 55.80 272 LEU A N 1
ATOM 2156 C CA . LEU A 1 291 ? -6.251 20.884 35.172 1.00 59.97 272 LEU A CA 1
ATOM 2157 C C . LEU A 1 291 ? -6.562 21.522 36.519 1.00 65.42 272 LEU A C 1
ATOM 2158 O O . LEU A 1 291 ? -5.953 22.542 36.858 1.00 67.18 272 LEU A O 1
ATOM 2163 N N . LYS A 1 292 ? -7.486 20.945 37.287 1.00 66.40 273 LYS A N 1
ATOM 2164 C CA . LYS A 1 292 ? -7.888 21.512 38.569 1.00 72.82 273 LYS A CA 1
ATOM 2165 C C . LYS A 1 292 ? -6.681 21.668 39.485 1.00 73.32 273 LYS A C 1
ATOM 2166 O O . LYS A 1 292 ? -5.952 20.704 39.744 1.00 67.02 273 LYS A O 1
ATOM 2172 N N . GLY A 1 293 ? -6.473 22.875 39.970 1.00 79.09 274 GLY A N 1
ATOM 2173 C CA . GLY A 1 293 ? -5.314 23.170 40.813 1.00 82.02 274 GLY A CA 1
ATOM 2174 C C . GLY A 1 293 ? -4.077 23.645 40.077 1.00 81.42 274 GLY A C 1
ATOM 2175 O O . GLY A 1 293 ? -3.514 24.684 40.419 1.00 84.78 274 GLY A O 1
ATOM 2176 N N . PHE A 1 294 ? -3.644 22.895 39.058 1.00 73.59 275 PHE A N 1
ATOM 2177 C CA . PHE A 1 294 ? -2.451 23.286 38.313 1.00 63.32 275 PHE A CA 1
ATOM 2178 C C . PHE A 1 294 ? -2.578 24.710 37.789 1.00 59.42 275 PHE A C 1
ATOM 2179 O O . PHE A 1 294 ? -1.691 25.545 38.003 1.00 63.29 275 PHE A O 1
ATOM 2187 N N . ILE A 1 295 ? -3.674 25.003 37.096 1.00 54.37 276 ILE A N 1
ATOM 2188 C CA . ILE A 1 295 ? -4.013 26.358 36.681 1.00 57.13 276 ILE A CA 1
ATOM 2189 C C . ILE A 1 295 ? -5.113 26.874 37.599 1.00 69.90 276 ILE A C 1
ATOM 2190 O O . ILE A 1 295 ? -6.122 26.191 37.810 1.00 72.99 276 ILE A O 1
ATOM 2195 N N . GLN A 1 296 ? -4.921 28.070 38.156 1.00 77.84 277 GLN A N 1
ATOM 2196 C CA . GLN A 1 296 ? -5.934 28.698 39.001 1.00 80.35 277 GLN A CA 1
ATOM 2197 C C . GLN A 1 296 ? -6.866 29.503 38.101 1.00 84.37 277 GLN A C 1
ATOM 2198 O O . GLN A 1 296 ? -6.480 30.545 37.564 1.00 88.15 277 GLN A O 1
ATOM 2204 N N . SER A 1 297 ? -8.090 29.015 37.928 1.00 85.51 278 SER A N 1
ATOM 2205 C CA . SER A 1 297 ? -9.051 29.675 37.055 1.00 89.45 278 SER A CA 1
ATOM 2206 C C . SER A 1 297 ? -10.434 29.123 37.367 1.00 95.54 278 SER A C 1
ATOM 2207 O O . SER A 1 297 ? -10.575 28.003 37.865 1.00 98.62 278 SER A O 1
ATOM 2210 N N . GLU A 1 298 ? -11.454 29.926 37.080 1.00 101.56 279 GLU A N 1
ATOM 2211 C CA . GLU A 1 298 ? -12.827 29.505 37.320 1.00 107.48 279 GLU A CA 1
ATOM 2212 C C . GLU A 1 298 ? -13.277 28.523 36.246 1.00 103.48 279 GLU A C 1
ATOM 2213 O O . GLU A 1 298 ? -12.975 28.694 35.061 1.00 101.76 279 GLU A O 1
ATOM 2219 N N . ASP A 1 299 ? -14.001 27.489 36.676 1.00 99.00 280 ASP A N 1
ATOM 2220 C CA . ASP A 1 299 ? -14.376 26.365 35.827 1.00 93.23 280 ASP A CA 1
ATOM 2221 C C . ASP A 1 299 ? -14.801 26.819 34.438 1.00 85.87 280 ASP A C 1
ATOM 2222 O O . ASP A 1 299 ? -15.750 27.594 34.284 1.00 84.05 280 ASP A O 1
ATOM 2227 N N . GLY A 1 300 ? -14.087 26.330 33.425 1.00 77.72 281 GLY A N 1
ATOM 2228 C CA . GLY A 1 300 ? -14.328 26.692 32.043 1.00 76.97 281 GLY A CA 1
ATOM 2229 C C . GLY A 1 300 ? -13.253 27.550 31.415 1.00 73.20 281 GLY A C 1
ATOM 2230 O O . GLY A 1 300 ? -13.361 27.867 30.224 1.00 74.16 281 GLY A O 1
ATOM 2231 N N . HIS A 1 301 ? -12.219 27.935 32.165 1.00 71.69 282 HIS A N 1
ATOM 2232 C CA . HIS A 1 301 ? -11.168 28.786 31.630 1.00 72.40 282 HIS A CA 1
ATOM 2233 C C . HIS A 1 301 ? -9.755 28.270 31.882 1.00 65.33 282 HIS A C 1
ATOM 2234 O O . HIS A 1 301 ? -8.795 28.913 31.441 1.00 59.24 282 HIS A O 1
ATOM 2241 N N . ARG A 1 302 ? -9.589 27.138 32.564 1.00 60.83 283 ARG A N 1
ATOM 2242 C CA . ARG A 1 302 ? -8.241 26.626 32.777 1.00 57.22 283 ARG A CA 1
ATOM 2243 C C . ARG A 1 302 ? -7.600 26.218 31.457 1.00 55.96 283 ARG A C 1
ATOM 2244 O O . ARG A 1 302 ? -6.445 26.565 31.182 1.00 58.34 283 ARG A O 1
ATOM 2252 N N . THR A 1 303 ? -8.342 25.500 30.614 1.00 50.45 284 THR A N 1
ATOM 2253 C CA . THR A 1 303 ? -7.738 24.957 29.404 1.00 53.48 284 THR A CA 1
ATOM 2254 C C . THR A 1 303 ? -7.292 26.066 28.457 1.00 54.19 284 THR A C 1
ATOM 2255 O O . THR A 1 303 ? -6.225 25.968 27.840 1.00 47.44 284 THR A O 1
ATOM 2259 N N . GLU A 1 304 ? -8.083 27.136 28.326 1.00 55.82 285 GLU A N 1
ATOM 2260 C CA . GLU A 1 304 ? -7.633 28.223 27.463 1.00 58.22 285 GLU A CA 1
ATOM 2261 C C . GLU A 1 304 ? -6.379 28.879 28.034 1.00 52.49 285 GLU A C 1
ATOM 2262 O O . GLU A 1 304 ? -5.472 29.258 27.283 1.00 44.84 285 GLU A O 1
ATOM 2268 N N . CYS A 1 305 ? -6.294 28.994 29.362 1.00 52.34 286 CYS A N 1
ATOM 2269 C CA . CYS A 1 305 ? -5.033 29.403 29.973 1.00 49.75 286 CYS A CA 1
ATOM 2270 C C . CYS A 1 305 ? -3.930 28.398 29.665 1.00 44.67 286 CYS A C 1
ATOM 2271 O O . CYS A 1 305 ? -2.801 28.787 29.340 1.00 48.58 286 CYS A O 1
ATOM 2274 N N . PHE A 1 306 ? -4.244 27.100 29.747 1.00 46.29 287 PHE A N 1
ATOM 2275 C CA . PHE A 1 306 ? -3.242 26.063 29.496 1.00 43.66 287 PHE A CA 1
ATOM 2276 C C . PHE A 1 306 ? -2.653 26.181 28.097 1.00 40.60 287 PHE A C 1
ATOM 2277 O O . PHE A 1 306 ? -1.435 26.055 27.916 1.00 41.18 287 PHE A O 1
ATOM 2285 N N . LEU A 1 307 ? -3.504 26.426 27.096 1.00 43.00 288 LEU A N 1
ATOM 2286 C CA . LEU A 1 307 ? -3.044 26.513 25.713 1.00 38.58 288 LEU A CA 1
ATOM 2287 C C . LEU A 1 307 ? -2.172 27.745 25.487 1.00 42.29 288 LEU A C 1
ATOM 2288 O O . LEU A 1 307 ? -1.232 27.712 24.680 1.00 38.17 288 LEU A O 1
ATOM 2293 N N . GLN A 1 308 ? -2.480 28.846 26.172 1.00 42.79 289 GLN A N 1
ATOM 2294 C CA . GLN A 1 308 ? -1.614 30.020 26.113 1.00 43.55 289 GLN A CA 1
ATOM 2295 C C . GLN A 1 308 ? -0.272 29.735 26.778 1.00 44.10 289 GLN A C 1
ATOM 2296 O O . GLN A 1 308 ? 0.777 30.169 26.289 1.00 48.26 289 GLN A O 1
ATOM 2302 N N . LEU A 1 309 ? -0.283 28.992 27.887 1.00 39.96 290 LEU A N 1
ATOM 2303 C CA . LEU A 1 309 ? 0.968 28.574 28.512 1.00 42.81 290 LEU A CA 1
ATOM 2304 C C . LEU A 1 309 ? 1.826 27.766 27.540 1.00 44.85 290 LEU A C 1
ATOM 2305 O O . LEU A 1 309 ? 3.006 28.071 27.325 1.00 43.13 290 LEU A O 1
ATOM 2310 N N . VAL A 1 310 ? 1.250 26.715 26.955 1.00 40.68 291 VAL A N 1
ATOM 2311 C CA . VAL A 1 310 ? 1.982 25.904 25.990 1.00 35.75 291 VAL A CA 1
ATOM 2312 C C . VAL A 1 310 ? 2.504 26.781 24.860 1.00 38.36 291 VAL A C 1
ATOM 2313 O O . VAL A 1 310 ? 3.677 26.704 24.471 1.00 38.36 291 VAL A O 1
ATOM 2317 N N . SER A 1 311 ? 1.636 27.636 24.322 1.00 36.64 292 SER A N 1
ATOM 2318 C CA . SER A 1 311 ? 2.039 28.510 23.230 1.00 39.02 292 SER A CA 1
ATOM 2319 C C . SER A 1 311 ? 3.221 29.389 23.639 1.00 42.04 292 SER A C 1
ATOM 2320 O O . SER A 1 311 ? 4.202 29.515 22.896 1.00 43.34 292 SER A O 1
ATOM 2323 N N . ASP A 1 312 ? 3.151 29.996 24.830 1.00 41.97 293 ASP A N 1
ATOM 2324 C CA . ASP A 1 312 ? 4.211 30.906 25.258 1.00 40.42 293 ASP A CA 1
ATOM 2325 C C . ASP A 1 312 ? 5.533 30.176 25.455 1.00 37.51 293 ASP A C 1
ATOM 2326 O O . ASP A 1 312 ? 6.602 30.761 25.261 1.00 35.58 293 ASP A O 1
ATOM 2331 N N . ALA A 1 313 ? 5.484 28.911 25.865 1.00 36.30 294 ALA A N 1
ATOM 2332 C CA . ALA A 1 313 ? 6.701 28.125 26.035 1.00 38.55 294 ALA A CA 1
ATOM 2333 C C . ALA A 1 313 ? 7.276 27.687 24.690 1.00 36.31 294 ALA A C 1
ATOM 2334 O O . ALA A 1 313 ? 8.500 27.689 24.505 1.00 37.68 294 ALA A O 1
ATOM 2336 N N . VAL A 1 314 ? 6.421 27.320 23.735 1.00 35.57 295 VAL A N 1
ATOM 2337 C CA . VAL A 1 314 ? 6.921 26.982 22.402 1.00 39.85 295 VAL A CA 1
ATOM 2338 C C . VAL A 1 314 ? 7.565 28.201 21.764 1.00 40.68 295 VAL A C 1
ATOM 2339 O O . VAL A 1 314 ? 8.728 28.167 21.348 1.00 42.79 295 VAL A O 1
ATOM 2343 N N . TYR A 1 315 ? 6.820 29.301 21.690 1.00 41.26 296 TYR A N 1
ATOM 2344 C CA . TYR A 1 315 ? 7.349 30.510 21.072 1.00 40.49 296 TYR A CA 1
ATOM 2345 C C . TYR A 1 315 ? 8.557 31.038 21.838 1.00 43.87 296 TYR A C 1
ATOM 2346 O O . TYR A 1 315 ? 9.578 31.394 21.240 1.00 53.36 296 TYR A O 1
ATOM 2355 N N . GLY A 1 316 ? 8.463 31.086 23.167 1.00 45.85 297 GLY A N 1
ATOM 2356 C CA . GLY A 1 316 ? 9.531 31.687 23.956 1.00 44.96 297 GLY A CA 1
ATOM 2357 C C . GLY A 1 316 ? 10.854 30.954 23.837 1.00 40.20 297 GLY A C 1
ATOM 2358 O O . GLY A 1 316 ? 11.917 31.576 23.785 1.00 42.83 297 GLY A O 1
ATOM 2359 N N . SER A 1 317 ? 10.810 29.627 23.789 1.00 38.44 298 SER A N 1
ATOM 2360 C CA . SER A 1 317 ? 12.040 28.847 23.759 1.00 39.17 298 SER A CA 1
ATOM 2361 C C . SER A 1 317 ? 12.741 28.939 22.410 1.00 44.74 298 SER A C 1
ATOM 2362 O O . SER A 1 317 ? 13.962 28.763 22.336 1.00 44.54 298 SER A O 1
ATOM 2365 N N . GLY A 1 318 ? 11.990 29.177 21.337 1.00 44.06 299 GLY A N 1
ATOM 2366 C CA . GLY A 1 318 ? 12.554 29.216 20.004 1.00 38.20 299 GLY A CA 1
ATOM 2367 C C . GLY A 1 318 ? 13.148 27.918 19.509 1.00 42.81 299 GLY A C 1
ATOM 2368 O O . GLY A 1 318 ? 13.907 27.932 18.534 1.00 39.00 299 GLY A O 1
ATOM 2369 N N . VAL A 1 319 ? 12.834 26.786 20.144 1.00 41.02 300 VAL A N 1
ATOM 2370 C CA . VAL A 1 319 ? 13.431 25.528 19.713 1.00 37.40 300 VAL A CA 1
ATOM 2371 C C . VAL A 1 319 ? 13.028 25.193 18.287 1.00 37.40 300 VAL A C 1
ATOM 2372 O O . VAL A 1 319 ? 13.775 24.513 17.578 1.00 34.25 300 VAL A O 1
ATOM 2376 N N . LEU A 1 320 ? 11.860 25.668 17.830 1.00 25.79 301 LEU A N 1
ATOM 2377 C CA . LEU A 1 320 ? 11.403 25.308 16.487 1.00 26.68 301 LEU A CA 1
ATOM 2378 C C . LEU A 1 320 ? 12.231 25.973 15.396 1.00 25.92 301 LEU A C 1
ATOM 2379 O O . LEU A 1 320 ? 12.320 25.432 14.294 1.00 25.11 301 LEU A O 1
ATOM 2384 N N . ASP A 1 321 ? 12.874 27.105 15.691 1.00 30.54 302 ASP A N 1
ATOM 2385 C CA . ASP A 1 321 ? 13.697 27.787 14.693 1.00 29.94 302 ASP A CA 1
ATOM 2386 C C . ASP A 1 321 ? 14.819 26.886 14.178 1.00 27.99 302 ASP A C 1
ATOM 2387 O O . ASP A 1 321 ? 14.996 26.720 12.965 1.00 24.44 302 ASP A O 1
ATOM 2392 N N . ARG A 1 322 ? 15.618 26.321 15.085 1.00 27.38 303 ARG A N 1
ATOM 2393 C CA . ARG A 1 322 ? 16.742 25.509 14.630 1.00 26.31 303 ARG A CA 1
ATOM 2394 C C . ARG A 1 322 ? 16.270 24.164 14.090 1.00 26.46 303 ARG A C 1
ATOM 2395 O O . ARG A 1 322 ? 16.900 23.609 13.189 1.00 28.36 303 ARG A O 1
ATOM 2403 N N . LEU A 1 323 ? 15.163 23.629 14.608 1.00 26.03 304 LEU A N 1
ATOM 2404 C CA . LEU A 1 323 ? 14.630 22.397 14.041 1.00 23.02 304 LEU A CA 1
ATOM 2405 C C . LEU A 1 323 ? 14.254 22.589 12.578 1.00 22.99 304 LEU A C 1
ATOM 2406 O O . LEU A 1 323 ? 14.501 21.702 11.746 1.00 16.09 304 LEU A O 1
ATOM 2411 N N . LEU A 1 324 ? 13.669 23.749 12.241 1.00 19.17 305 LEU A N 1
ATOM 2412 C CA . LEU A 1 324 ? 13.201 23.964 10.874 1.00 18.99 305 LEU A CA 1
ATOM 2413 C C . LEU A 1 324 ? 14.373 24.077 9.897 1.00 23.64 305 LEU A C 1
ATOM 2414 O O . LEU A 1 324 ? 14.274 23.610 8.761 1.00 25.80 305 LEU A O 1
ATOM 2419 N N . GLU A 1 325 ? 15.486 24.688 10.315 1.00 22.65 306 GLU A N 1
ATOM 2420 C CA . GLU A 1 325 ? 16.657 24.754 9.445 1.00 25.24 306 GLU A CA 1
ATOM 2421 C C . GLU A 1 325 ? 17.179 23.360 9.107 1.00 23.31 306 GLU A C 1
ATOM 2422 O O . GLU A 1 325 ? 17.723 23.141 8.017 1.00 22.23 306 GLU A O 1
ATOM 2428 N N . ILE A 1 326 ? 17.014 22.405 10.014 1.00 20.32 307 ILE A N 1
ATOM 2429 C CA . ILE A 1 326 ? 17.454 21.039 9.724 1.00 20.53 307 ILE A CA 1
ATOM 2430 C C . ILE A 1 326 ? 16.480 20.348 8.778 1.00 21.65 307 ILE A C 1
ATOM 2431 O O . ILE A 1 326 ? 16.889 19.666 7.827 1.00 19.73 307 ILE A O 1
ATOM 2436 N N . GLN A 1 327 ? 15.173 20.537 8.995 1.00 23.87 308 GLN A N 1
ATOM 2437 C CA . GLN A 1 327 ? 14.196 20.051 8.025 1.00 19.07 308 GLN A CA 1
ATOM 2438 C C . GLN A 1 327 ? 14.513 20.564 6.626 1.00 19.47 308 GLN A C 1
ATOM 2439 O O . GLN A 1 327 ? 14.383 19.828 5.646 1.00 15.12 308 GLN A O 1
ATOM 2445 N N . LYS A 1 328 ? 14.938 21.820 6.516 1.00 16.76 309 LYS A N 1
ATOM 2446 C CA . LYS A 1 328 ? 15.252 22.416 5.223 1.00 17.25 309 LYS A CA 1
ATOM 2447 C C . LYS A 1 328 ? 16.517 21.842 4.588 1.00 22.65 309 LYS A C 1
ATOM 2448 O O . LYS A 1 328 ? 16.828 22.193 3.443 1.00 21.45 309 LYS A O 1
ATOM 2454 N N . LEU A 1 329 ? 17.251 20.967 5.285 1.00 18.23 310 LEU A N 1
ATOM 2455 C CA . LEU A 1 329 ? 18.312 20.231 4.604 1.00 20.26 310 LEU A CA 1
ATOM 2456 C C . LEU A 1 329 ? 17.766 19.376 3.478 1.00 22.15 310 LEU A C 1
ATOM 2457 O O . LEU A 1 329 ? 18.537 18.953 2.609 1.00 28.41 310 LEU A O 1
ATOM 2462 N N . ASP A 1 330 ? 16.450 19.111 3.472 1.00 22.67 311 ASP A N 1
ATOM 2463 C CA . ASP A 1 330 ? 15.755 18.566 2.300 1.00 18.11 311 ASP A CA 1
ATOM 2464 C C . ASP A 1 330 ? 15.569 19.694 1.284 1.00 20.27 311 ASP A C 1
ATOM 2465 O O . ASP A 1 330 ? 14.513 20.329 1.168 1.00 21.36 311 ASP A O 1
ATOM 2470 N N . LYS A 1 331 ? 16.609 19.914 0.495 1.00 21.51 312 LYS A N 1
ATOM 2471 C CA . LYS A 1 331 ? 16.672 21.070 -0.380 1.00 26.71 312 LYS A CA 1
ATOM 2472 C C . LYS A 1 331 ? 15.977 20.853 -1.715 1.00 27.23 312 LYS A C 1
ATOM 2473 O O . LYS A 1 331 ? 15.458 21.807 -2.294 1.00 24.50 312 LYS A O 1
ATOM 2479 N N . LEU A 1 332 ? 15.950 19.626 -2.213 1.00 19.00 313 LEU A N 1
ATOM 2480 C CA . LEU A 1 332 ? 15.487 19.355 -3.557 1.00 20.34 313 LEU A CA 1
ATOM 2481 C C . LEU A 1 332 ? 14.145 18.633 -3.579 1.00 23.93 313 LEU A C 1
ATOM 2482 O O . LEU A 1 332 ? 13.595 18.401 -4.664 1.00 25.69 313 LEU A O 1
ATOM 2487 N N . ASP A 1 333 ? 13.587 18.318 -2.413 1.00 17.23 314 ASP A N 1
ATOM 2488 C CA . ASP A 1 333 ? 12.406 17.471 -2.321 1.00 24.06 314 ASP A CA 1
ATOM 2489 C C . ASP A 1 333 ? 12.785 16.041 -2.655 1.00 19.69 314 ASP A C 1
ATOM 2490 O O . ASP A 1 333 ? 13.807 15.809 -3.320 1.00 16.88 314 ASP A O 1
ATOM 2495 N N . ILE A 1 334 ? 11.955 15.083 -2.229 1.00 14.84 315 ILE A N 1
ATOM 2496 C CA . ILE A 1 334 ? 12.187 13.700 -2.621 1.00 16.60 315 ILE A CA 1
ATOM 2497 C C . ILE A 1 334 ? 12.167 13.546 -4.137 1.00 21.13 315 ILE A C 1
ATOM 2498 O O . ILE A 1 334 ? 12.863 12.680 -4.677 1.00 23.17 315 ILE A O 1
ATOM 2503 N N . GLU A 1 335 ? 11.413 14.389 -4.861 1.00 23.64 316 GLU A N 1
ATOM 2504 C CA . GLU A 1 335 ? 11.414 14.250 -6.317 1.00 19.98 316 GLU A CA 1
ATOM 2505 C C . GLU A 1 335 ? 12.760 14.614 -6.946 1.00 18.70 316 GLU A C 1
ATOM 2506 O O . GLU A 1 335 ? 13.049 14.186 -8.070 1.00 20.44 316 GLU A O 1
ATOM 2512 N N . GLY A 1 336 ? 13.588 15.386 -6.264 1.00 20.56 317 GLY A N 1
ATOM 2513 C CA . GLY A 1 336 ? 14.941 15.570 -6.744 1.00 22.45 317 GLY A CA 1
ATOM 2514 C C . GLY A 1 336 ? 15.872 14.554 -6.113 1.00 23.85 317 GLY A C 1
ATOM 2515 O O . GLY A 1 336 ? 16.683 13.919 -6.796 1.00 21.57 317 GLY A O 1
ATOM 2516 N N . ALA A 1 337 ? 15.744 14.364 -4.806 1.00 24.81 318 ALA A N 1
ATOM 2517 C CA . ALA A 1 337 ? 16.724 13.555 -4.094 1.00 27.13 318 ALA A CA 1
ATOM 2518 C C . ALA A 1 337 ? 16.689 12.099 -4.521 1.00 28.28 318 ALA A C 1
ATOM 2519 O O . ALA A 1 337 ? 17.716 11.422 -4.408 1.00 22.14 318 ALA A O 1
ATOM 2521 N N . ILE A 1 338 ? 15.553 11.616 -5.039 1.00 26.49 319 ILE A N 1
ATOM 2522 C CA . ILE A 1 338 ? 15.458 10.217 -5.457 1.00 19.77 319 ILE A CA 1
ATOM 2523 C C . ILE A 1 338 ? 16.463 9.913 -6.566 1.00 20.38 319 ILE A C 1
ATOM 2524 O O . ILE A 1 338 ? 17.012 8.806 -6.626 1.00 21.42 319 ILE A O 1
ATOM 2529 N N . HIS A 1 339 ? 16.752 10.884 -7.443 1.00 24.29 320 HIS A N 1
ATOM 2530 C CA . HIS A 1 339 ? 17.730 10.621 -8.500 1.00 25.89 320 HIS A CA 1
ATOM 2531 C C . HIS A 1 339 ? 19.130 10.419 -7.922 1.00 21.07 320 HIS A C 1
ATOM 2532 O O . HIS A 1 339 ? 19.856 9.506 -8.345 1.00 25.74 320 HIS A O 1
ATOM 2539 N N . CYS A 1 340 ? 19.524 11.246 -6.950 1.00 21.06 321 CYS A N 1
ATOM 2540 C CA . CYS A 1 340 ? 20.820 11.049 -6.287 1.00 24.76 321 CYS A CA 1
ATOM 2541 C C . CYS A 1 340 ? 20.897 9.699 -5.592 1.00 29.67 321 CYS A C 1
ATOM 2542 O O . CYS A 1 340 ? 21.971 9.081 -5.529 1.00 25.63 321 CYS A O 1
ATOM 2545 N N . TYR A 1 341 ? 19.779 9.247 -5.024 1.00 19.32 322 TYR A N 1
ATOM 2546 C CA . TYR A 1 341 ? 19.732 7.928 -4.405 1.00 19.64 322 TYR A CA 1
ATOM 2547 C C . TYR A 1 341 ? 20.220 6.855 -5.372 1.00 28.35 322 TYR A C 1
ATOM 2548 O O . TYR A 1 341 ? 21.144 6.091 -5.063 1.00 25.65 322 TYR A O 1
ATOM 2557 N N . TYR A 1 342 ? 19.623 6.795 -6.561 1.00 27.47 323 TYR A N 1
ATOM 2558 C CA . TYR A 1 342 ? 19.978 5.727 -7.493 1.00 31.02 323 TYR A CA 1
ATOM 2559 C C . TYR A 1 342 ? 21.421 5.842 -7.975 1.00 32.21 323 TYR A C 1
ATOM 2560 O O . TYR A 1 342 ? 22.069 4.817 -8.225 1.00 28.91 323 TYR A O 1
ATOM 2569 N N . ASP A 1 343 ? 21.956 7.060 -8.080 1.00 28.24 324 ASP A N 1
ATOM 2570 C CA . ASP A 1 343 ? 23.381 7.209 -8.378 1.00 32.28 324 ASP A CA 1
ATOM 2571 C C . ASP A 1 343 ? 24.241 6.650 -7.250 1.00 33.40 324 ASP A C 1
ATOM 2572 O O . ASP A 1 343 ? 25.249 5.977 -7.498 1.00 31.64 324 ASP A O 1
ATOM 2577 N N . ILE A 1 344 ? 23.858 6.940 -6.005 1.00 28.59 325 ILE A N 1
ATOM 2578 C CA . ILE A 1 344 ? 24.643 6.539 -4.835 1.00 36.20 325 ILE A CA 1
ATOM 2579 C C . ILE A 1 344 ? 24.909 5.039 -4.852 1.00 35.03 325 ILE A C 1
ATOM 2580 O O . ILE A 1 344 ? 26.038 4.581 -4.628 1.00 42.40 325 ILE A O 1
ATOM 2585 N N . ILE A 1 345 ? 23.866 4.253 -5.106 1.00 29.24 326 ILE A N 1
ATOM 2586 C CA . ILE A 1 345 ? 23.953 2.797 -5.100 1.00 34.49 326 ILE A CA 1
ATOM 2587 C C . ILE A 1 345 ? 24.273 2.270 -6.500 1.00 40.34 326 ILE A C 1
ATOM 2588 O O . ILE A 1 345 ? 24.189 1.064 -6.753 1.00 48.29 326 ILE A O 1
ATOM 2593 N N . ASN A 1 346 ? 24.635 3.172 -7.417 1.00 41.13 327 ASN A N 1
ATOM 2594 C CA . ASN A 1 346 ? 25.008 2.838 -8.797 1.00 43.10 327 ASN A CA 1
ATOM 2595 C C . ASN A 1 346 ? 23.994 1.885 -9.437 1.00 46.42 327 ASN A C 1
ATOM 2596 O O . ASN A 1 346 ? 24.325 0.791 -9.901 1.00 47.57 327 ASN A O 1
ATOM 2601 N N . GLN A 1 347 ? 22.737 2.330 -9.460 1.00 42.52 328 GLN A N 1
ATOM 2602 C CA . GLN A 1 347 ? 21.670 1.655 -10.174 1.00 42.42 328 GLN A CA 1
ATOM 2603 C C . GLN A 1 347 ? 21.044 2.581 -11.214 1.00 36.28 328 GLN A C 1
ATOM 2604 O O . GLN A 1 347 ? 20.814 3.766 -10.933 1.00 37.36 328 GLN A O 1
ATOM 2610 N N . PRO A 1 348 ? 20.747 2.071 -12.409 1.00 41.58 329 PRO A N 1
ATOM 2611 C CA . PRO A 1 348 ? 20.138 2.912 -13.448 1.00 38.84 329 PRO A CA 1
ATOM 2612 C C . PRO A 1 348 ? 18.811 3.491 -12.980 1.00 37.03 329 PRO A C 1
ATOM 2613 O O . PRO A 1 348 ? 17.954 2.781 -12.449 1.00 42.00 329 PRO A O 1
ATOM 2617 N N . CYS A 1 349 ? 18.646 4.787 -13.182 1.00 35.04 330 CYS A N 1
ATOM 2618 C CA . CYS A 1 349 ? 17.510 5.500 -12.605 1.00 35.66 330 CYS A CA 1
ATOM 2619 C C . CYS A 1 349 ? 16.185 5.044 -13.211 1.00 34.03 330 CYS A C 1
ATOM 2620 O O . CYS A 1 349 ? 15.982 5.198 -14.425 1.00 45.62 330 CYS A O 1
ATOM 2623 N N . PRO A 1 350 ? 15.251 4.502 -12.421 1.00 34.92 331 PRO A N 1
ATOM 2624 C CA . PRO A 1 350 ? 13.937 4.160 -12.983 1.00 42.90 331 PRO A CA 1
ATOM 2625 C C . PRO A 1 350 ? 13.038 5.369 -13.138 1.00 45.75 331 PRO A C 1
ATOM 2626 O O . PRO A 1 350 ? 12.120 5.335 -13.969 1.00 48.01 331 PRO A O 1
ATOM 2630 N N . ILE A 1 351 ? 13.298 6.446 -12.391 1.00 45.12 332 ILE A N 1
ATOM 2631 C CA . ILE A 1 351 ? 12.514 7.668 -12.545 1.00 44.48 332 ILE A CA 1
ATOM 2632 C C . ILE A 1 351 ? 12.744 8.285 -13.920 1.00 48.28 332 ILE A C 1
ATOM 2633 O O . ILE A 1 351 ? 11.801 8.760 -14.562 1.00 53.21 332 ILE A O 1
ATOM 2638 N N . CYS A 1 352 ? 13.995 8.302 -14.391 1.00 42.90 333 CYS A N 1
ATOM 2639 C CA . CYS A 1 352 ? 14.313 8.917 -15.675 1.00 44.33 333 CYS A CA 1
ATOM 2640 C C . CYS A 1 352 ? 14.059 7.935 -16.816 1.00 57.25 333 CYS A C 1
ATOM 2641 O O . CYS A 1 352 ? 14.261 6.724 -16.673 1.00 60.61 333 CYS A O 1
ATOM 2644 N N . LYS A 1 353 ? 13.607 8.466 -17.950 1.00 62.28 334 LYS A N 1
ATOM 2645 C CA . LYS A 1 353 ? 13.339 7.654 -19.142 1.00 73.21 334 LYS A CA 1
ATOM 2646 C C . LYS A 1 353 ? 13.561 8.446 -20.435 1.00 73.89 334 LYS A C 1
ATOM 2647 O O . LYS A 1 353 ? 12.881 9.441 -20.695 1.00 71.24 334 LYS A O 1
ATOM 2653 N N . GLU A 1 361 ? 19.091 12.219 -17.075 1.00 73.59 342 GLU A N 1
ATOM 2654 C CA . GLU A 1 361 ? 18.369 13.487 -17.061 1.00 77.54 342 GLU A CA 1
ATOM 2655 C C . GLU A 1 361 ? 19.302 14.687 -17.148 1.00 86.97 342 GLU A C 1
ATOM 2656 O O . GLU A 1 361 ? 18.935 15.734 -17.688 1.00 91.20 342 GLU A O 1
ATOM 2662 N N . LEU A 1 362 ? 20.504 14.520 -16.597 1.00 89.06 343 LEU A N 1
ATOM 2663 C CA . LEU A 1 362 ? 21.446 15.612 -16.385 1.00 86.03 343 LEU A CA 1
ATOM 2664 C C . LEU A 1 362 ? 21.144 16.304 -15.060 1.00 76.84 343 LEU A C 1
ATOM 2665 O O . LEU A 1 362 ? 20.557 15.693 -14.162 1.00 84.46 343 LEU A O 1
ATOM 2670 N N . SER A 1 363 ? 21.508 17.583 -14.947 1.00 60.32 344 SER A N 1
ATOM 2671 C CA . SER A 1 363 ? 21.755 18.224 -13.660 1.00 50.68 344 SER A CA 1
ATOM 2672 C C . SER A 1 363 ? 22.153 17.182 -12.619 1.00 38.93 344 SER A C 1
ATOM 2673 O O . SER A 1 363 ? 23.345 16.935 -12.415 1.00 39.50 344 SER A O 1
ATOM 2676 N N . LEU A 1 364 ? 21.172 16.520 -12.007 1.00 28.37 345 LEU A N 1
ATOM 2677 C CA . LEU A 1 364 ? 21.460 15.695 -10.836 1.00 32.51 345 LEU A CA 1
ATOM 2678 C C . LEU A 1 364 ? 22.355 14.517 -11.187 1.00 28.18 345 LEU A C 1
ATOM 2679 O O . LEU A 1 364 ? 23.276 14.189 -10.429 1.00 27.15 345 LEU A O 1
ATOM 2684 N N . HIS A 1 365 ? 22.111 13.873 -12.332 1.00 26.62 346 HIS A N 1
ATOM 2685 C CA . HIS A 1 365 ? 22.875 12.678 -12.666 1.00 32.52 346 HIS A CA 1
ATOM 2686 C C . HIS A 1 365 ? 24.275 12.993 -13.180 1.00 39.82 346 HIS A C 1
ATOM 2687 O O . HIS A 1 365 ? 25.109 12.087 -13.237 1.00 37.55 346 HIS A O 1
ATOM 2694 N N . ALA A 1 366 ? 24.567 14.246 -13.519 1.00 29.80 347 ALA A N 1
ATOM 2695 C CA . ALA A 1 366 ? 25.922 14.643 -13.872 1.00 36.77 347 ALA A CA 1
ATOM 2696 C C . ALA A 1 366 ? 26.749 15.078 -12.671 1.00 35.43 347 ALA A C 1
ATOM 2697 O O . ALA A 1 366 ? 27.932 15.375 -12.843 1.00 37.92 347 ALA A O 1
ATOM 2699 N N . LEU A 1 367 ? 26.180 15.087 -11.461 1.00 33.20 348 LEU A N 1
ATOM 2700 C CA . LEU A 1 367 ? 26.929 15.552 -10.303 1.00 33.80 348 LEU A CA 1
ATOM 2701 C C . LEU A 1 367 ? 28.046 14.570 -9.956 1.00 34.56 348 LEU A C 1
ATOM 2702 O O . LEU A 1 367 ? 27.940 13.375 -10.229 1.00 33.73 348 LEU A O 1
ATOM 2707 N N . PRO A 1 368 ? 29.116 15.045 -9.331 1.00 38.63 349 PRO A N 1
ATOM 2708 C CA . PRO A 1 368 ? 30.108 14.114 -8.781 1.00 37.51 349 PRO A CA 1
ATOM 2709 C C . PRO A 1 368 ? 29.519 13.307 -7.631 1.00 35.52 349 PRO A C 1
ATOM 2710 O O . PRO A 1 368 ? 28.615 13.752 -6.916 1.00 29.45 349 PRO A O 1
ATOM 2714 N N . LEU A 1 369 ? 30.047 12.095 -7.464 1.00 27.06 350 LEU A N 1
ATOM 2715 C CA . LEU A 1 369 ? 29.506 11.178 -6.462 1.00 34.43 350 LEU A CA 1
ATOM 2716 C C . LEU A 1 369 ? 29.382 11.839 -5.093 1.00 29.67 350 LEU A C 1
ATOM 2717 O O . LEU A 1 369 ? 28.365 11.681 -4.408 1.00 25.03 350 LEU A O 1
ATOM 2722 N N . ASP A 1 370 ? 30.414 12.582 -4.672 1.00 23.21 351 ASP A N 1
ATOM 2723 C CA . ASP A 1 370 ? 30.381 13.220 -3.355 1.00 26.80 351 ASP A CA 1
ATOM 2724 C C . ASP A 1 370 ? 29.191 14.168 -3.189 1.00 32.49 351 ASP A C 1
ATOM 2725 O O . ASP A 1 370 ? 28.682 14.329 -2.077 1.00 28.19 351 ASP A O 1
ATOM 2730 N N . GLU A 1 371 ? 28.754 14.834 -4.258 1.00 32.74 352 GLU A N 1
ATOM 2731 C CA . GLU A 1 371 ? 27.613 15.732 -4.111 1.00 28.71 352 GLU A CA 1
ATOM 2732 C C . GLU A 1 371 ? 26.323 14.943 -3.931 1.00 22.78 352 GLU A C 1
ATOM 2733 O O . GLU A 1 371 ? 25.505 15.272 -3.064 1.00 25.17 352 GLU A O 1
ATOM 2739 N N . SER A 1 372 ? 26.135 13.887 -4.732 1.00 28.70 353 SER A N 1
ATOM 2740 C CA . SER A 1 372 ? 24.977 13.002 -4.589 1.00 25.94 353 SER A CA 1
ATOM 2741 C C . SER A 1 372 ? 24.887 12.429 -3.184 1.00 23.10 353 SER A C 1
ATOM 2742 O O . SER A 1 372 ? 23.804 12.361 -2.587 1.00 16.81 353 SER A O 1
ATOM 2745 N N . LEU A 1 373 ? 26.016 11.943 -2.671 1.00 19.82 354 LEU A N 1
ATOM 2746 C CA . LEU A 1 373 ? 26.058 11.449 -1.301 1.00 21.84 354 LEU A CA 1
ATOM 2747 C C . LEU A 1 373 ? 25.599 12.524 -0.326 1.00 23.02 354 LEU A C 1
ATOM 2748 O O . LEU A 1 373 ? 24.728 12.280 0.516 1.00 22.45 354 LEU A O 1
ATOM 2753 N N . LYS A 1 374 ? 26.169 13.732 -0.442 1.00 21.01 355 LYS A N 1
ATOM 2754 C CA . LYS A 1 374 ? 25.796 14.838 0.438 1.00 21.13 355 LYS A CA 1
ATOM 2755 C C . LYS A 1 374 ? 24.290 15.113 0.400 1.00 18.83 355 LYS A C 1
ATOM 2756 O O . LYS A 1 374 ? 23.661 15.286 1.449 1.00 20.68 355 LYS A O 1
ATOM 2762 N N . ILE A 1 375 ? 23.696 15.164 -0.805 1.00 18.57 356 ILE A N 1
ATOM 2763 C CA . ILE A 1 375 ? 22.262 15.458 -0.955 1.00 18.84 356 ILE A CA 1
ATOM 2764 C C . ILE A 1 375 ? 21.422 14.410 -0.244 1.00 23.74 356 ILE A C 1
ATOM 2765 O O . ILE A 1 375 ? 20.435 14.727 0.437 1.00 20.98 356 ILE A O 1
ATOM 2770 N N . VAL A 1 376 ? 21.789 13.141 -0.405 1.00 21.84 357 VAL A N 1
ATOM 2771 C CA . VAL A 1 376 ? 21.019 12.066 0.206 1.00 19.23 357 VAL A CA 1
ATOM 2772 C C . VAL A 1 376 ? 21.207 12.055 1.711 1.00 17.17 357 VAL A C 1
ATOM 2773 O O . VAL A 1 376 ? 20.236 11.897 2.461 1.00 19.95 357 VAL A O 1
ATOM 2777 N N . LYS A 1 377 ? 22.451 12.219 2.184 1.00 14.18 358 LYS A N 1
ATOM 2778 C CA . LYS A 1 377 ? 22.682 12.276 3.627 1.00 18.62 358 LYS A CA 1
ATOM 2779 C C . LYS A 1 377 ? 21.878 13.407 4.268 1.00 27.27 358 LYS A C 1
ATOM 2780 O O . LYS A 1 377 ? 21.224 13.224 5.305 1.00 21.51 358 LYS A O 1
ATOM 2786 N N . GLU A 1 378 ? 21.893 14.586 3.646 1.00 20.19 359 GLU A N 1
ATOM 2787 C CA . GLU A 1 378 ? 21.151 15.703 4.216 1.00 19.57 359 GLU A CA 1
ATOM 2788 C C . GLU A 1 378 ? 19.651 15.455 4.150 1.00 17.78 359 GLU A C 1
ATOM 2789 O O . GLU A 1 378 ? 18.917 15.878 5.048 1.00 17.66 359 GLU A O 1
ATOM 2795 N N . TYR A 1 379 ? 19.192 14.727 3.128 1.00 19.83 360 TYR A N 1
ATOM 2796 C CA . TYR A 1 379 ? 17.790 14.328 3.070 1.00 23.23 360 TYR A CA 1
ATOM 2797 C C . TYR A 1 379 ? 17.409 13.477 4.273 1.00 22.88 360 TYR A C 1
ATOM 2798 O O . TYR A 1 379 ? 16.360 13.692 4.894 1.00 21.26 360 TYR A O 1
ATOM 2807 N N . LEU A 1 380 ? 18.235 12.488 4.602 1.00 19.63 361 LEU A N 1
ATOM 2808 C CA . LEU A 1 380 ? 17.922 11.605 5.717 1.00 19.18 361 LEU A CA 1
ATOM 2809 C C . LEU A 1 380 ? 18.055 12.320 7.057 1.00 18.74 361 LEU A C 1
ATOM 2810 O O . LEU A 1 380 ? 17.267 12.055 7.977 1.00 16.90 361 LEU A O 1
ATOM 2815 N N . ILE A 1 381 ? 19.014 13.243 7.188 1.00 15.51 362 ILE A N 1
ATOM 2816 C CA . ILE A 1 381 ? 19.034 14.091 8.376 1.00 17.80 362 ILE A CA 1
ATOM 2817 C C . ILE A 1 381 ? 17.752 14.911 8.463 1.00 18.45 362 ILE A C 1
ATOM 2818 O O . ILE A 1 381 ? 17.146 15.027 9.535 1.00 20.30 362 ILE A O 1
ATOM 2823 N N . ALA A 1 382 ? 17.312 15.474 7.338 1.00 20.46 363 ALA A N 1
ATOM 2824 C CA . ALA A 1 382 ? 16.071 16.240 7.339 1.00 20.57 363 ALA A CA 1
ATOM 2825 C C . ALA A 1 382 ? 14.883 15.352 7.694 1.00 16.96 363 ALA A C 1
ATOM 2826 O O . ALA A 1 382 ? 13.964 15.796 8.390 1.00 18.59 363 ALA A O 1
ATOM 2828 N N . ALA A 1 383 ? 14.881 14.091 7.237 1.00 15.09 364 ALA A N 1
ATOM 2829 C CA . ALA A 1 383 ? 13.784 13.198 7.614 1.00 14.67 364 ALA A CA 1
ATOM 2830 C C . ALA A 1 383 ? 13.751 12.964 9.124 1.00 24.50 364 ALA A C 1
ATOM 2831 O O . ALA A 1 383 ? 12.669 12.919 9.721 1.00 17.18 364 ALA A O 1
ATOM 2833 N N . THR A 1 384 ? 14.923 12.806 9.764 1.00 14.94 365 THR A N 1
ATOM 2834 C CA . THR A 1 384 ? 14.968 12.744 11.228 1.00 15.87 365 THR A CA 1
ATOM 2835 C C . THR A 1 384 ? 14.236 13.928 11.858 1.00 22.84 365 THR A C 1
ATOM 2836 O O . THR A 1 384 ? 13.464 13.767 12.817 1.00 22.47 365 THR A O 1
ATOM 2840 N N . ALA A 1 385 ? 14.508 15.136 11.353 1.00 17.90 366 ALA A N 1
ATOM 2841 C CA . ALA A 1 385 ? 13.953 16.349 11.940 1.00 22.18 366 ALA A CA 1
ATOM 2842 C C . ALA A 1 385 ? 12.469 16.499 11.647 1.00 18.34 366 ALA A C 1
ATOM 2843 O O . ALA A 1 385 ? 11.764 17.159 12.416 1.00 19.47 366 ALA A O 1
ATOM 2845 N N . LYS A 1 386 ? 11.982 15.948 10.537 1.00 21.09 367 LYS A N 1
ATOM 2846 C CA . LYS A 1 386 ? 10.561 16.081 10.222 1.00 17.84 367 LYS A CA 1
ATOM 2847 C C . LYS A 1 386 ? 9.682 15.149 11.058 1.00 18.75 367 LYS A C 1
ATOM 2848 O O . LYS A 1 386 ? 8.457 15.251 10.988 1.00 21.38 367 LYS A O 1
ATOM 2854 N N . ASP A 1 387 ? 10.277 14.234 11.825 1.00 18.90 368 ASP A N 1
ATOM 2855 C CA . ASP A 1 387 ? 9.523 13.174 12.475 1.00 19.79 368 ASP A CA 1
ATOM 2856 C C . ASP A 1 387 ? 9.779 13.090 13.974 1.00 26.19 368 ASP A C 1
ATOM 2857 O O . ASP A 1 387 ? 9.230 12.194 14.635 1.00 23.17 368 ASP A O 1
ATOM 2862 N N . CYS A 1 388 ? 10.581 13.994 14.528 1.00 19.12 369 CYS A N 1
ATOM 2863 C CA . CYS A 1 388 ? 10.886 13.969 15.947 1.00 22.82 369 CYS A CA 1
ATOM 2864 C C . CYS A 1 388 ? 9.726 14.584 16.730 1.00 22.43 369 CYS A C 1
ATOM 2865 O O . CYS A 1 388 ? 8.710 15.012 16.165 1.00 24.68 369 CYS A O 1
ATOM 2868 N N . SER A 1 389 ? 9.855 14.604 18.053 1.00 21.18 370 SER A N 1
ATOM 2869 C CA . SER A 1 389 ? 8.849 15.199 18.919 1.00 22.67 370 SER A CA 1
ATOM 2870 C C . SER A 1 389 ? 9.540 16.076 19.938 1.00 25.70 370 SER A C 1
ATOM 2871 O O . SER A 1 389 ? 10.744 15.973 20.167 1.00 28.83 370 SER A O 1
ATOM 2874 N N . ILE A 1 390 ? 8.745 16.944 20.541 1.00 20.71 371 ILE A N 1
ATOM 2875 C CA . ILE A 1 390 ? 9.192 17.850 21.581 1.00 21.64 371 ILE A CA 1
ATOM 2876 C C . ILE A 1 390 ? 8.327 17.593 22.805 1.00 26.32 371 ILE A C 1
ATOM 2877 O O . ILE A 1 390 ? 7.104 17.458 22.689 1.00 26.79 371 ILE A O 1
ATOM 2882 N N . MET A 1 391 ? 8.961 17.505 23.966 1.00 26.48 372 MET A N 1
ATOM 2883 C CA . MET A 1 391 ? 8.267 17.407 25.235 1.00 31.95 372 MET A CA 1
ATOM 2884 C C . MET A 1 391 ? 8.587 18.655 26.043 1.00 33.98 372 MET A C 1
ATOM 2885 O O . MET A 1 391 ? 9.755 19.042 26.163 1.00 30.48 372 MET A O 1
ATOM 2890 N N . ILE A 1 392 ? 7.539 19.311 26.534 1.00 34.51 373 ILE A N 1
ATOM 2891 C CA . ILE A 1 392 ? 7.650 20.507 27.358 1.00 37.74 373 ILE A CA 1
ATOM 2892 C C . ILE A 1 392 ? 6.960 20.204 28.670 1.00 37.97 373 ILE A C 1
ATOM 2893 O O . ILE A 1 392 ? 5.751 19.936 28.688 1.00 45.18 373 ILE A O 1
ATOM 2898 N N . SER A 1 393 ? 7.724 20.224 29.760 1.00 42.31 374 SER A N 1
ATOM 2899 C CA . SER A 1 393 ? 7.209 19.979 31.098 1.00 43.12 374 SER A CA 1
ATOM 2900 C C . SER A 1 393 ? 7.120 21.290 31.866 1.00 43.03 374 SER A C 1
ATOM 2901 O O . SER A 1 393 ? 8.001 22.152 31.752 1.00 39.85 374 SER A O 1
ATOM 2904 N N . PHE A 1 394 ? 6.060 21.422 32.656 1.00 43.63 375 PHE A N 1
ATOM 2905 C CA . PHE A 1 394 ? 5.739 22.650 33.372 1.00 47.59 375 PHE A CA 1
ATOM 2906 C C . PHE A 1 394 ? 5.647 22.383 34.864 1.00 45.07 375 PHE A C 1
ATOM 2907 O O . PHE A 1 394 ? 5.172 21.325 35.284 1.00 43.99 375 PHE A O 1
ATOM 2915 N N . GLN A 1 395 ? 6.081 23.367 35.649 1.00 48.85 376 GLN A N 1
ATOM 2916 C CA . GLN A 1 395 ? 6.071 23.307 37.104 1.00 56.56 376 GLN A CA 1
ATOM 2917 C C . GLN A 1 395 ? 5.789 24.705 37.640 1.00 59.37 376 GLN A C 1
ATOM 2918 O O . GLN A 1 395 ? 6.404 25.676 37.189 1.00 58.10 376 GLN A O 1
ATOM 2924 N N . SER A 1 396 ? 4.875 24.807 38.602 1.00 68.85 377 SER A N 1
ATOM 2925 C CA . SER A 1 396 ? 4.453 26.111 39.123 1.00 70.96 377 SER A CA 1
ATOM 2926 C C . SER A 1 396 ? 5.618 26.936 39.670 1.00 63.33 377 SER A C 1
ATOM 2927 O O . SER A 1 396 ? 6.506 26.414 40.333 1.00 59.27 377 SER A O 1
ATOM 2930 N N . ASP A 1 407 ? 14.346 30.082 32.561 1.00 64.58 388 ASP A N 1
ATOM 2931 C CA . ASP A 1 407 ? 13.350 29.372 31.766 1.00 54.80 388 ASP A CA 1
ATOM 2932 C C . ASP A 1 407 ? 12.041 29.196 32.536 1.00 56.40 388 ASP A C 1
ATOM 2933 O O . ASP A 1 407 ? 11.835 28.199 33.227 1.00 55.31 388 ASP A O 1
ATOM 2938 N N . TYR A 1 408 ? 11.155 30.179 32.411 1.00 55.10 389 TYR A N 1
ATOM 2939 C CA . TYR A 1 408 ? 9.858 30.123 33.062 1.00 58.03 389 TYR A CA 1
ATOM 2940 C C . TYR A 1 408 ? 8.859 30.924 32.244 1.00 54.00 389 TYR A C 1
ATOM 2941 O O . TYR A 1 408 ? 9.229 31.858 31.527 1.00 47.70 389 TYR A O 1
ATOM 2950 N N . VAL A 1 409 ? 7.587 30.551 32.364 1.00 50.60 390 VAL A N 1
ATOM 2951 C CA . VAL A 1 409 ? 6.490 31.278 31.743 1.00 48.05 390 VAL A CA 1
ATOM 2952 C C . VAL A 1 409 ? 5.534 31.733 32.834 1.00 55.07 390 VAL A C 1
ATOM 2953 O O . VAL A 1 409 ? 5.277 31.003 33.797 1.00 57.10 390 VAL A O 1
ATOM 2957 N N . SER A 1 410 ? 5.028 32.951 32.692 1.00 68.35 391 SER A N 1
ATOM 2958 C CA . SER A 1 410 ? 3.998 33.488 33.567 1.00 76.42 391 SER A CA 1
ATOM 2959 C C . SER A 1 410 ? 2.830 33.932 32.702 1.00 80.21 391 SER A C 1
ATOM 2960 O O . SER A 1 410 ? 3.019 34.660 31.720 1.00 77.29 391 SER A O 1
ATOM 2963 N N . LEU A 1 411 ? 1.634 33.477 33.052 1.00 83.91 392 LEU A N 1
ATOM 2964 C CA . LEU A 1 411 ? 0.457 33.754 32.242 1.00 88.74 392 LEU A CA 1
ATOM 2965 C C . LEU A 1 411 ? -0.107 35.120 32.614 1.00 92.08 392 LEU A C 1
ATOM 2966 O O . LEU A 1 411 ? -0.438 35.372 33.779 1.00 91.88 392 LEU A O 1
ATOM 2971 N N . LYS A 1 412 ? -0.195 36.004 31.620 1.00 93.42 393 LYS A N 1
ATOM 2972 C CA . LYS A 1 412 ? -0.803 37.310 31.837 1.00 94.76 393 LYS A CA 1
ATOM 2973 C C . LYS A 1 412 ? -2.224 37.239 32.390 1.00 94.78 393 LYS A C 1
ATOM 2974 O O . LYS A 1 412 ? -2.632 38.200 33.065 1.00 96.80 393 LYS A O 1
ATOM 2980 N N . PRO A 1 413 ? -3.020 36.187 32.142 1.00 91.68 394 PRO A N 1
ATOM 2981 C CA . PRO A 1 413 ? -4.371 36.140 32.721 1.00 94.54 394 PRO A CA 1
ATOM 2982 C C . PRO A 1 413 ? -4.406 36.026 34.242 1.00 99.30 394 PRO A C 1
ATOM 2983 O O . PRO A 1 413 ? -4.751 36.994 34.928 1.00 104.21 394 PRO A O 1
ATOM 2987 N N . THR A 1 414 ? -4.057 34.857 34.782 1.00 98.14 395 THR A N 1
ATOM 2988 C CA . THR A 1 414 ? -4.349 34.519 36.171 1.00 100.82 395 THR A CA 1
ATOM 2989 C C . THR A 1 414 ? -3.203 34.802 37.138 1.00 102.03 395 THR A C 1
ATOM 2990 O O . THR A 1 414 ? -3.350 34.545 38.338 1.00 104.43 395 THR A O 1
ATOM 2994 N N . ASN A 1 415 ? -2.070 35.313 36.660 1.00 99.11 396 ASN A N 1
ATOM 2995 C CA . ASN A 1 415 ? -0.955 35.701 37.527 1.00 95.11 396 ASN A CA 1
ATOM 2996 C C . ASN A 1 415 ? -0.374 34.492 38.267 1.00 90.53 396 ASN A C 1
ATOM 2997 O O . ASN A 1 415 ? -0.423 34.389 39.498 1.00 90.26 396 ASN A O 1
ATOM 3002 N N . GLN A 1 416 ? 0.186 33.573 37.482 1.00 78.49 397 GLN A N 1
ATOM 3003 C CA . GLN A 1 416 ? 0.978 32.460 37.986 1.00 75.09 397 GLN A CA 1
ATOM 3004 C C . GLN A 1 416 ? 2.303 32.418 37.235 1.00 70.90 397 GLN A C 1
ATOM 3005 O O . GLN A 1 416 ? 2.439 32.972 36.139 1.00 65.68 397 GLN A O 1
ATOM 3011 N N . THR A 1 417 ? 3.287 31.747 37.832 1.00 68.62 398 THR A N 1
ATOM 3012 C CA . THR A 1 417 ? 4.603 31.592 37.224 1.00 62.37 398 THR A CA 1
ATOM 3013 C C . THR A 1 417 ? 4.945 30.114 37.153 1.00 58.83 398 THR A C 1
ATOM 3014 O O . THR A 1 417 ? 4.817 29.398 38.152 1.00 60.48 398 THR A O 1
ATOM 3018 N N . PHE A 1 418 ? 5.380 29.662 35.977 1.00 51.98 399 PHE A N 1
ATOM 3019 C CA . PHE A 1 418 ? 5.691 28.256 35.734 1.00 51.94 399 PHE A CA 1
ATOM 3020 C C . PHE A 1 418 ? 7.097 28.111 35.175 1.00 48.93 399 PHE A C 1
ATOM 3021 O O . PHE A 1 418 ? 7.435 28.727 34.158 1.00 52.13 399 PHE A O 1
ATOM 3029 N N . ASP A 1 419 ? 7.908 27.290 35.828 1.00 52.41 400 ASP A N 1
ATOM 3030 C CA . ASP A 1 419 ? 9.138 26.839 35.201 1.00 51.49 400 ASP A CA 1
ATOM 3031 C C . ASP A 1 419 ? 8.813 25.819 34.121 1.00 45.76 400 ASP A C 1
ATOM 3032 O O . ASP A 1 419 ? 7.810 25.101 34.193 1.00 43.36 400 ASP A O 1
ATOM 3037 N N . TYR A 1 420 ? 9.667 25.757 33.106 1.00 43.59 401 TYR A N 1
ATOM 3038 C CA . TYR A 1 420 ? 9.451 24.799 32.040 1.00 43.73 401 TYR A CA 1
ATOM 3039 C C . TYR A 1 420 ? 10.792 24.376 31.468 1.00 41.82 401 TYR A C 1
ATOM 3040 O O . TYR A 1 420 ? 11.775 25.125 31.507 1.00 38.98 401 TYR A O 1
ATOM 3049 N N . LYS A 1 421 ? 10.819 23.146 30.970 1.00 39.81 402 LYS A N 1
ATOM 3050 C CA . LYS A 1 421 ? 11.951 22.592 30.253 1.00 42.30 402 LYS A CA 1
ATOM 3051 C C . LYS A 1 421 ? 11.443 22.011 28.942 1.00 38.94 402 LYS A C 1
ATOM 3052 O O . LYS A 1 421 ? 10.296 21.564 28.853 1.00 37.87 402 LYS A O 1
ATOM 3058 N N . VAL A 1 422 ? 12.293 22.037 27.922 1.00 30.86 403 VAL A N 1
ATOM 3059 C CA . VAL A 1 422 ? 11.961 21.508 26.608 1.00 33.23 403 VAL A CA 1
ATOM 3060 C C . VAL A 1 422 ? 12.996 20.459 26.245 1.00 32.43 403 VAL A C 1
ATOM 3061 O O . VAL A 1 422 ? 14.180 20.615 26.562 1.00 37.88 403 VAL A O 1
ATOM 3065 N N . HIS A 1 423 ? 12.551 19.388 25.587 1.00 28.59 404 HIS A N 1
ATOM 3066 C CA . HIS A 1 423 ? 13.446 18.292 25.232 1.00 30.68 404 HIS A CA 1
ATOM 3067 C C . HIS A 1 423 ? 12.945 17.617 23.972 1.00 31.37 404 HIS A C 1
ATOM 3068 O O . HIS A 1 423 ? 11.759 17.292 23.876 1.00 29.98 404 HIS A O 1
ATOM 3075 N N . PHE A 1 424 ? 13.858 17.392 23.027 1.00 29.63 405 PHE A N 1
ATOM 3076 C CA . PHE A 1 424 ? 13.555 16.629 21.826 1.00 24.12 405 PHE A CA 1
ATOM 3077 C C . PHE A 1 424 ? 13.566 15.144 22.140 1.00 28.94 405 PHE A C 1
ATOM 3078 O O . PHE A 1 424 ? 14.342 14.668 22.971 1.00 25.48 405 PHE A O 1
ATOM 3086 N N . ILE A 1 425 ? 12.713 14.399 21.451 1.00 24.97 406 ILE A N 1
ATOM 3087 C CA . ILE A 1 425 ? 12.798 12.950 21.492 1.00 26.78 406 ILE A CA 1
ATOM 3088 C C . ILE A 1 425 ? 12.672 12.435 20.075 1.00 24.35 406 ILE A C 1
ATOM 3089 O O . ILE A 1 425 ? 12.301 13.163 19.159 1.00 20.88 406 ILE A O 1
ATOM 3094 N N . ASP A 1 426 ? 13.016 11.163 19.907 1.00 25.30 407 ASP A N 1
ATOM 3095 C CA . ASP A 1 426 ? 12.811 10.451 18.652 1.00 29.80 407 ASP A CA 1
ATOM 3096 C C . ASP A 1 426 ? 13.544 11.136 17.498 1.00 29.22 407 ASP A C 1
ATOM 3097 O O . ASP A 1 426 ? 12.989 11.360 16.420 1.00 28.47 407 ASP A O 1
ATOM 3102 N N . LEU A 1 427 ? 14.819 11.456 17.731 1.00 31.07 408 LEU A N 1
ATOM 3103 C CA . LEU A 1 427 ? 15.714 11.915 16.666 1.00 27.47 408 LEU A CA 1
ATOM 3104 C C . LEU A 1 427 ? 16.444 10.708 16.071 1.00 28.89 408 LEU A C 1
ATOM 3105 O O . LEU A 1 427 ? 17.656 10.543 16.185 1.00 31.70 408 LEU A O 1
ATOM 3110 N N . SER A 1 428 ? 15.675 9.857 15.409 1.00 29.41 409 SER A N 1
ATOM 3111 C CA . SER A 1 428 ? 16.177 8.547 15.015 1.00 29.51 409 SER A CA 1
ATOM 3112 C C . SER A 1 428 ? 16.740 8.540 13.597 1.00 24.38 409 SER A C 1
ATOM 3113 O O . SER A 1 428 ? 16.235 9.212 12.678 1.00 19.78 409 SER A O 1
ATOM 3116 N N . LEU A 1 429 ? 17.780 7.733 13.429 1.00 20.51 410 LEU A N 1
ATOM 3117 C CA . LEU A 1 429 ? 18.412 7.525 12.134 1.00 28.06 410 LEU A CA 1
ATOM 3118 C C . LEU A 1 429 ? 17.448 6.803 11.197 1.00 20.81 410 LEU A C 1
ATOM 3119 O O . LEU A 1 429 ? 16.850 5.793 11.579 1.00 24.93 410 LEU A O 1
ATOM 3124 N N . LYS A 1 430 ? 17.282 7.339 9.912 1.00 20.27 411 LYS A N 1
ATOM 3125 C CA . LYS A 1 430 ? 16.371 6.606 9.036 1.00 15.65 411 LYS A CA 1
ATOM 3126 C C . LYS A 1 430 ? 17.149 5.697 8.094 1.00 21.46 411 LYS A C 1
ATOM 3127 O O . LYS A 1 430 ? 18.205 6.104 7.582 1.00 20.31 411 LYS A O 1
ATOM 3133 N N . PRO A 1 431 ? 16.636 4.495 7.805 1.00 20.18 412 PRO A N 1
ATOM 3134 C CA . PRO A 1 431 ? 17.321 3.602 6.857 1.00 20.08 412 PRO A CA 1
ATOM 3135 C C . PRO A 1 431 ? 17.377 4.179 5.449 1.00 24.22 412 PRO A C 1
ATOM 3136 O O . PRO A 1 431 ? 16.382 4.677 4.906 1.00 22.03 412 PRO A O 1
ATOM 3140 N N . LEU A 1 432 ? 18.560 4.075 4.844 1.00 22.33 413 LEU A N 1
ATOM 3141 C CA . LEU A 1 432 ? 18.768 4.588 3.490 1.00 19.69 413 LEU A CA 1
ATOM 3142 C C . LEU A 1 432 ? 17.789 3.961 2.502 1.00 25.90 413 LEU A C 1
ATOM 3143 O O . LEU A 1 432 ? 17.286 4.631 1.596 1.00 19.24 413 LEU A O 1
ATOM 3148 N N . LYS A 1 433 ? 17.500 2.674 2.667 1.00 23.08 414 LYS A N 1
ATOM 3149 C CA . LYS A 1 433 ? 16.596 1.987 1.748 1.00 23.52 414 LYS A CA 1
ATOM 3150 C C . LYS A 1 433 ? 15.230 2.653 1.659 1.00 21.92 414 LYS A C 1
ATOM 3151 O O . LYS A 1 433 ? 14.521 2.472 0.659 1.00 23.22 414 LYS A O 1
ATOM 3157 N N . ARG A 1 434 ? 14.850 3.424 2.676 1.00 20.48 415 ARG A N 1
ATOM 3158 C CA . ARG A 1 434 ? 13.561 4.095 2.698 1.00 26.49 415 ARG A CA 1
ATOM 3159 C C . ARG A 1 434 ? 13.406 5.154 1.602 1.00 27.91 415 ARG A C 1
ATOM 3160 O O . ARG A 1 434 ? 12.279 5.605 1.365 1.00 20.25 415 ARG A O 1
ATOM 3168 N N . MET A 1 435 ? 14.487 5.573 0.934 1.00 25.57 416 MET A N 1
ATOM 3169 C CA . MET A 1 435 ? 14.336 6.577 -0.118 1.00 23.71 416 MET A CA 1
ATOM 3170 C C . MET A 1 435 ? 13.311 6.119 -1.151 1.00 24.44 416 MET A C 1
ATOM 3171 O O . MET A 1 435 ? 12.481 6.919 -1.608 1.00 20.90 416 MET A O 1
ATOM 3176 N N . GLU A 1 436 ? 13.318 4.818 -1.491 1.00 19.03 417 GLU A N 1
ATOM 3177 C CA . GLU A 1 436 ? 12.364 4.297 -2.465 1.00 24.39 417 GLU A CA 1
ATOM 3178 C C . GLU A 1 436 ? 10.934 4.384 -1.946 1.00 24.18 417 GLU A C 1
ATOM 3179 O O . GLU A 1 436 ? 10.018 4.746 -2.695 1.00 22.24 417 GLU A O 1
ATOM 3185 N N . SER A 1 437 ? 10.728 4.053 -0.665 1.00 19.82 418 SER A N 1
ATOM 3186 C CA . SER A 1 437 ? 9.404 4.148 -0.048 1.00 23.63 418 SER A CA 1
ATOM 3187 C C . SER A 1 437 ? 8.959 5.594 0.077 1.00 17.96 418 SER A C 1
ATOM 3188 O O . SER A 1 437 ? 7.772 5.889 -0.081 1.00 18.97 418 SER A O 1
ATOM 3191 N N . TYR A 1 438 ? 9.886 6.502 0.404 1.00 18.91 419 TYR A N 1
ATOM 3192 C CA . TYR A 1 438 ? 9.539 7.919 0.474 1.00 16.79 419 TYR A CA 1
ATOM 3193 C C . TYR A 1 438 ? 9.031 8.417 -0.871 1.00 26.18 419 TYR A C 1
ATOM 3194 O O . TYR A 1 438 ? 8.042 9.161 -0.939 1.00 22.94 419 TYR A O 1
ATOM 3203 N N . TYR A 1 439 ? 9.710 8.035 -1.954 1.00 20.50 420 TYR A N 1
ATOM 3204 C CA . TYR A 1 439 ? 9.257 8.467 -3.269 1.00 19.76 420 TYR A CA 1
ATOM 3205 C C . TYR A 1 439 ? 7.879 7.895 -3.584 1.00 23.94 420 TYR A C 1
ATOM 3206 O O . TYR A 1 439 ? 7.011 8.597 -4.123 1.00 21.29 420 TYR A O 1
ATOM 3215 N N . LYS A 1 440 ? 7.662 6.614 -3.273 1.00 25.02 421 LYS A N 1
ATOM 3216 C CA . LYS A 1 440 ? 6.379 6.001 -3.604 1.00 27.07 421 LYS A CA 1
ATOM 3217 C C . LYS A 1 440 ? 5.248 6.611 -2.778 1.00 24.35 421 LYS A C 1
ATOM 3218 O O . LYS A 1 440 ? 4.173 6.907 -3.307 1.00 28.14 421 LYS A O 1
ATOM 3224 N N . LEU A 1 441 ? 5.464 6.800 -1.474 1.00 21.50 422 LEU A N 1
ATOM 3225 C CA . LEU A 1 441 ? 4.435 7.446 -0.662 1.00 27.07 422 LEU A CA 1
ATOM 3226 C C . LEU A 1 441 ? 4.132 8.850 -1.183 1.00 21.37 422 LEU A C 1
ATOM 3227 O O . LEU A 1 441 ? 2.965 9.236 -1.337 1.00 18.75 422 LEU A O 1
ATOM 3232 N N . ASP A 1 442 ? 5.179 9.635 -1.447 1.00 17.42 423 ASP A N 1
ATOM 3233 C CA . ASP A 1 442 ? 4.996 10.999 -1.926 1.00 18.45 423 ASP A CA 1
ATOM 3234 C C . ASP A 1 442 ? 4.174 11.013 -3.201 1.00 29.33 423 ASP A C 1
ATOM 3235 O O . ASP A 1 442 ? 3.266 11.841 -3.362 1.00 21.88 423 ASP A O 1
ATOM 3240 N N . LYS A 1 443 ? 4.495 10.111 -4.128 1.00 21.28 424 LYS A N 1
ATOM 3241 C CA . LYS A 1 443 ? 3.733 10.022 -5.364 1.00 23.58 424 LYS A CA 1
ATOM 3242 C C . LYS A 1 443 ? 2.287 9.642 -5.080 1.00 30.34 424 LYS A C 1
ATOM 3243 O O . LYS A 1 443 ? 1.363 10.103 -5.767 1.00 23.22 424 LYS A O 1
ATOM 3249 N N . LYS A 1 444 ? 2.071 8.798 -4.070 1.00 21.59 425 LYS A N 1
ATOM 3250 C CA . LYS A 1 444 ? 0.702 8.433 -3.709 1.00 28.93 425 LYS A CA 1
ATOM 3251 C C . LYS A 1 444 ? -0.063 9.648 -3.182 1.00 27.70 425 LYS A C 1
ATOM 3252 O O . LYS A 1 444 ? -1.221 9.895 -3.571 1.00 25.86 425 LYS A O 1
ATOM 3258 N N . ILE A 1 445 ? 0.584 10.423 -2.296 1.00 21.42 426 ILE A N 1
ATOM 3259 C CA . ILE A 1 445 ? -0.075 11.539 -1.616 1.00 29.46 426 ILE A CA 1
ATOM 3260 C C . ILE A 1 445 ? -0.499 12.608 -2.618 1.00 26.95 426 ILE A C 1
ATOM 3261 O O . ILE A 1 445 ? -1.644 13.075 -2.605 1.00 28.56 426 ILE A O 1
ATOM 3266 N N . ILE A 1 446 ? 0.420 13.031 -3.490 1.00 26.02 427 ILE A N 1
ATOM 3267 C CA . ILE A 1 446 ? 0.095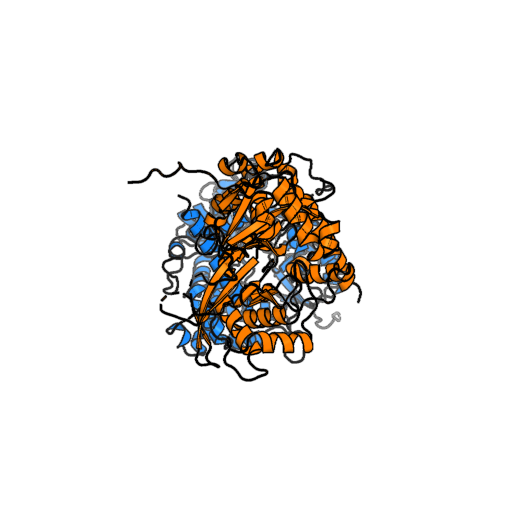 14.127 -4.399 1.00 23.80 427 ILE A CA 1
ATOM 3268 C C . ILE A 1 446 ? -0.882 13.654 -5.470 1.00 29.45 427 ILE A C 1
ATOM 3269 O O . ILE A 1 446 ? -1.787 14.392 -5.869 1.00 28.26 427 ILE A O 1
ATOM 3274 N N . SER A 1 447 ? -0.738 12.404 -5.922 1.00 29.04 428 SER A N 1
ATOM 3275 C CA . SER A 1 447 ? -1.683 11.834 -6.877 1.00 29.83 428 SER A CA 1
ATOM 3276 C C . SER A 1 447 ? -3.103 11.850 -6.329 1.00 25.52 428 SER A C 1
ATOM 3277 O O . SER A 1 447 ? -4.048 12.274 -7.014 1.00 27.35 428 SER A O 1
ATOM 3280 N N . PHE A 1 448 ? -3.275 11.371 -5.098 1.00 26.82 429 PHE A N 1
ATOM 3281 C CA . PHE A 1 448 ? -4.603 11.336 -4.496 1.00 34.06 429 PHE A CA 1
ATOM 3282 C C . PHE A 1 448 ? -5.133 12.747 -4.276 1.00 30.75 429 PHE A C 1
ATOM 3283 O O . PHE A 1 448 ? -6.276 13.051 -4.632 1.00 32.24 429 PHE A O 1
ATOM 3291 N N . TYR A 1 449 ? -4.300 13.629 -3.715 1.00 25.15 430 TYR A N 1
ATOM 3292 C CA . TYR A 1 449 ? -4.717 15.010 -3.495 1.00 27.42 430 TYR A CA 1
ATOM 3293 C C . TYR A 1 449 ? -5.192 15.659 -4.792 1.00 33.72 430 TYR A C 1
ATOM 3294 O O . TYR A 1 449 ? -6.235 16.332 -4.805 1.00 34.04 430 TYR A O 1
ATOM 3303 N N . ASN A 1 450 ? -4.462 15.447 -5.897 1.00 26.78 431 ASN A N 1
ATOM 3304 C CA . ASN A 1 450 ? -4.853 16.026 -7.184 1.00 33.16 431 ASN A CA 1
ATOM 3305 C C . ASN A 1 450 ? -6.201 15.487 -7.651 1.00 38.68 431 ASN A C 1
ATOM 3306 O O . ASN A 1 450 ? -7.046 16.243 -8.148 1.00 36.77 431 ASN A O 1
ATOM 3311 N N . ARG A 1 451 ? -6.398 14.168 -7.545 1.00 37.34 432 ARG A N 1
ATOM 3312 C CA . ARG A 1 451 ? -7.677 13.563 -7.912 1.00 45.26 432 ARG A CA 1
ATOM 3313 C C . ARG A 1 451 ? -8.824 14.219 -7.156 1.00 43.52 432 ARG A C 1
ATOM 3314 O O . ARG A 1 451 ? -9.822 14.637 -7.747 1.00 43.78 432 ARG A O 1
ATOM 3322 N N . LYS A 1 452 ? -8.686 14.313 -5.834 1.00 48.01 433 LYS A N 1
ATOM 3323 C CA . LYS A 1 452 ? -9.673 14.990 -5.001 1.00 43.12 433 LYS A CA 1
ATOM 3324 C C . LYS A 1 452 ? -9.917 16.415 -5.474 1.00 46.58 433 LYS A C 1
ATOM 3325 O O . LYS A 1 452 ? -11.063 16.829 -5.677 1.00 58.29 433 LYS A O 1
ATOM 3331 N N . GLN A 1 453 ? -8.847 17.192 -5.644 1.00 41.69 434 GLN A N 1
ATOM 3332 C CA . GLN A 1 453 ? -9.026 18.583 -6.041 1.00 40.93 434 GLN A CA 1
ATOM 3333 C C . GLN A 1 453 ? -9.690 18.675 -7.409 1.00 46.54 434 GLN A C 1
ATOM 3334 O O . GLN A 1 453 ? -10.489 19.586 -7.655 1.00 52.28 434 GLN A O 1
ATOM 3340 N N . LYS A 1 454 ? -9.387 17.726 -8.305 1.00 52.25 435 LYS A N 1
ATOM 3341 C CA . LYS A 1 454 ? -9.979 17.708 -9.639 1.00 56.74 435 LYS A CA 1
ATOM 3342 C C . LYS A 1 454 ? -11.449 17.331 -9.617 1.00 69.31 435 LYS A C 1
ATOM 3343 O O . LYS A 1 454 ? -12.137 17.512 -10.632 1.00 70.92 435 LYS A O 1
ATOM 3349 N N . ALA A 1 455 ? -11.942 16.803 -8.500 1.00 72.69 436 ALA A N 1
ATOM 3350 C CA . ALA A 1 455 ? -13.368 16.533 -8.343 1.00 77.83 436 ALA A CA 1
ATOM 3351 C C . ALA A 1 455 ? -14.064 17.857 -8.055 1.00 87.91 436 ALA A C 1
ATOM 3352 O O . ALA A 1 455 ? -14.263 18.246 -6.902 1.00 88.64 436 ALA A O 1
ATOM 3354 N N . GLU A 1 456 ? -14.426 18.566 -9.124 1.00 94.69 437 GLU A N 1
ATOM 3355 C CA . GLU A 1 456 ? -15.145 19.834 -9.024 1.00 96.13 437 GLU A CA 1
ATOM 3356 C C . GLU A 1 456 ? -16.373 19.828 -9.929 1.00 96.25 437 GLU A C 1
ATOM 3357 O O . GLU A 1 456 ? -16.309 19.378 -11.073 1.00 95.13 437 GLU A O 1
ATOM 3363 N N . GLU B 1 13 ? -33.161 4.780 -57.542 1.00 64.53 -6 GLU B N 1
ATOM 3364 C CA . GLU B 1 13 ? -33.354 4.475 -56.124 1.00 67.81 -6 GLU B CA 1
ATOM 3365 C C . GLU B 1 13 ? -34.109 3.158 -55.929 1.00 61.53 -6 GLU B C 1
ATOM 3366 O O . GLU B 1 13 ? -35.034 2.829 -56.695 1.00 55.20 -6 GLU B O 1
ATOM 3372 N N . VAL B 1 14 ? -33.688 2.423 -54.892 1.00 58.34 -5 VAL B N 1
ATOM 3373 C CA . VAL B 1 14 ? -34.229 1.125 -54.510 1.00 59.60 -5 VAL B CA 1
ATOM 3374 C C . VAL B 1 14 ? -34.588 1.162 -53.031 1.00 52.04 -5 VAL B C 1
ATOM 3375 O O . VAL B 1 14 ? -33.935 1.841 -52.234 1.00 51.14 -5 VAL B O 1
ATOM 3379 N N . LEU B 1 15 ? -35.641 0.425 -52.667 1.00 52.04 -4 LEU B N 1
ATOM 3380 C CA . LEU B 1 15 ? -36.186 0.452 -51.313 1.00 51.00 -4 LEU B CA 1
ATOM 3381 C C . LEU B 1 15 ? -35.445 -0.560 -50.440 1.00 50.37 -4 LEU B C 1
ATOM 3382 O O . LEU B 1 15 ? -35.455 -1.763 -50.725 1.00 51.14 -4 LEU B O 1
ATOM 3387 N N . PHE B 1 16 ? -34.811 -0.080 -49.384 1.00 49.26 -3 PHE B N 1
ATOM 3388 C CA . PHE B 1 16 ? -34.160 -0.967 -48.432 1.00 48.54 -3 PHE B CA 1
ATOM 3389 C C . PHE B 1 16 ? -35.041 -1.152 -47.201 1.00 47.79 -3 PHE B C 1
ATOM 3390 O O . PHE B 1 16 ? -35.763 -0.243 -46.787 1.00 47.47 -3 PHE B O 1
ATOM 3398 N N . GLN B 1 17 ? -34.994 -2.352 -46.631 1.00 49.35 -2 GLN B N 1
ATOM 3399 C CA . GLN B 1 17 ? -35.750 -2.610 -45.412 1.00 47.24 -2 GLN B CA 1
ATOM 3400 C C . GLN B 1 17 ? -35.312 -1.659 -44.303 1.00 45.77 -2 GLN B C 1
ATOM 3401 O O . GLN B 1 17 ? -34.178 -1.177 -44.276 1.00 51.05 -2 GLN B O 1
ATOM 3407 N N . GLY B 1 18 ? -36.236 -1.370 -43.393 1.00 51.08 -1 GLY B N 1
ATOM 3408 C CA . GLY B 1 18 ? -35.943 -0.524 -42.264 1.00 44.87 -1 GLY B CA 1
ATOM 3409 C C . GLY B 1 18 ? -34.972 -1.193 -41.310 1.00 47.59 -1 GLY B C 1
ATOM 3410 O O . GLY B 1 18 ? -34.729 -2.403 -41.387 1.00 48.00 -1 GLY B O 1
ATOM 3411 N N . PRO B 1 19 ? -34.384 -0.415 -40.402 1.00 49.00 0 PRO B N 1
ATOM 3412 C CA . PRO B 1 19 ? -33.435 -0.993 -39.444 1.00 47.91 0 PRO B CA 1
ATOM 3413 C C . PRO B 1 19 ? -34.023 -2.206 -38.742 1.00 47.80 0 PRO B C 1
ATOM 3414 O O . PRO B 1 19 ? -35.197 -2.225 -38.365 1.00 52.97 0 PRO B O 1
ATOM 3418 N N . MET B 1 20 ? -33.192 -3.229 -38.578 1.00 49.22 1 MET B N 1
ATOM 3419 C CA . MET B 1 20 ? -33.580 -4.453 -37.893 1.00 56.89 1 MET B CA 1
ATOM 3420 C C . MET B 1 20 ? -32.428 -4.909 -37.015 1.00 53.94 1 MET B C 1
ATOM 3421 O O . MET B 1 20 ? -31.291 -5.003 -37.486 1.00 53.33 1 MET B O 1
ATOM 3426 N N . GLU B 1 21 ? -32.720 -5.183 -35.747 1.00 46.00 2 GLU B N 1
ATOM 3427 C CA . GLU B 1 21 ? -31.731 -5.798 -34.877 1.00 48.72 2 GLU B CA 1
ATOM 3428 C C . GLU B 1 21 ? -31.407 -7.200 -35.370 1.00 53.78 2 GLU B C 1
ATOM 3429 O O . GLU B 1 21 ? -32.268 -7.916 -35.887 1.00 61.68 2 GLU B O 1
ATOM 3435 N N . MET B 1 22 ? -30.149 -7.593 -35.206 1.00 48.18 3 MET B N 1
ATOM 3436 C CA . MET B 1 22 ? -29.712 -8.909 -35.636 1.00 46.66 3 MET B CA 1
ATOM 3437 C C . MET B 1 22 ? -30.205 -9.975 -34.665 1.00 39.15 3 MET B C 1
ATOM 3438 O O . MET B 1 22 ? -30.358 -9.722 -33.466 1.00 49.77 3 MET B O 1
ATOM 3443 N N . ILE B 1 23 ? -30.461 -11.177 -35.187 1.00 43.18 4 ILE B N 1
ATOM 3444 C CA . ILE B 1 23 ? -30.857 -12.316 -34.355 1.00 44.90 4 ILE B CA 1
ATOM 3445 C C . ILE B 1 23 ? -30.173 -13.574 -34.872 1.00 48.82 4 ILE B C 1
ATOM 3446 O O . ILE B 1 23 ? -30.547 -14.092 -35.927 1.00 48.71 4 ILE B O 1
ATOM 3451 N N . LEU B 1 24 ? -29.213 -14.096 -34.107 1.00 41.50 5 LEU B N 1
ATOM 3452 C CA . LEU B 1 24 ? -28.624 -15.388 -34.421 1.00 44.75 5 LEU B CA 1
ATOM 3453 C C . LEU B 1 24 ? -29.630 -16.502 -34.140 1.00 50.35 5 LEU B C 1
ATOM 3454 O O . LEU B 1 24 ? -30.248 -16.541 -33.069 1.00 53.26 5 LEU B O 1
ATOM 3459 N N . GLU B 1 25 ? -29.782 -17.417 -35.094 1.00 46.32 6 GLU B N 1
ATOM 3460 C CA . GLU B 1 25 ? -30.783 -18.472 -35.027 1.00 55.13 6 GLU B CA 1
ATOM 3461 C C . GLU B 1 25 ? -30.106 -19.834 -34.995 1.00 53.61 6 GLU B C 1
ATOM 3462 O O . GLU B 1 25 ? -28.891 -19.953 -35.165 1.00 48.59 6 GLU B O 1
ATOM 3468 N N . GLU B 1 26 ? -30.922 -20.875 -34.788 1.00 56.41 7 GLU B N 1
ATOM 3469 C CA . GLU B 1 26 ? -30.385 -22.233 -34.770 1.00 62.60 7 GLU B CA 1
ATOM 3470 C C . GLU B 1 26 ? -29.467 -22.484 -35.956 1.00 63.40 7 GLU B C 1
ATOM 3471 O O . GLU B 1 26 ? -28.485 -23.226 -35.841 1.00 59.76 7 GLU B O 1
ATOM 3477 N N . LYS B 1 27 ? -29.753 -21.853 -37.095 1.00 64.21 8 LYS B N 1
ATOM 3478 C CA . LYS B 1 27 ? -28.970 -22.100 -38.301 1.00 70.02 8 LYS B CA 1
ATOM 3479 C C . LYS B 1 27 ? -27.557 -21.535 -38.197 1.00 69.73 8 LYS B C 1
ATOM 3480 O O . LYS B 1 27 ? -26.631 -22.083 -38.804 1.00 73.63 8 LYS B O 1
ATOM 3486 N N . ASP B 1 28 ? -27.365 -20.453 -37.441 1.00 62.07 9 ASP B N 1
ATOM 3487 C CA . ASP B 1 28 ? -26.066 -19.790 -37.415 1.00 56.86 9 ASP B CA 1
ATOM 3488 C C . ASP B 1 28 ? -25.055 -20.495 -36.529 1.00 55.76 9 ASP B C 1
ATOM 3489 O O . ASP B 1 28 ? -23.859 -20.190 -36.622 1.00 57.03 9 ASP B O 1
ATOM 3494 N N . ALA B 1 29 ? -25.498 -21.424 -35.678 1.00 56.15 10 ALA B N 1
ATOM 3495 C CA . ALA B 1 29 ? -24.587 -22.067 -34.739 1.00 52.89 10 ALA B CA 1
ATOM 3496 C C . ALA B 1 29 ? -23.454 -22.798 -35.442 1.00 57.16 10 ALA B C 1
ATOM 3497 O O . ALA B 1 29 ? -22.429 -23.077 -34.809 1.00 57.59 10 ALA B O 1
ATOM 3499 N N . SER B 1 30 ? -23.610 -23.107 -36.733 1.00 61.05 11 SER B N 1
ATOM 3500 C CA . SER B 1 30 ? -22.577 -23.828 -37.466 1.00 62.29 11 SER B CA 1
ATOM 3501 C C . SER B 1 30 ? -21.375 -22.952 -37.801 1.00 62.54 11 SER B C 1
ATOM 3502 O O . SER B 1 30 ? -20.300 -23.488 -38.085 1.00 67.31 11 SER B O 1
ATOM 3505 N N . ASP B 1 31 ? -21.525 -21.627 -37.765 1.00 56.69 12 ASP B N 1
ATOM 3506 C CA . ASP B 1 31 ? -20.484 -20.704 -38.202 1.00 59.75 12 ASP B CA 1
ATOM 3507 C C . ASP B 1 31 ? -19.559 -20.247 -37.079 1.00 58.75 12 ASP B C 1
ATOM 3508 O O . ASP B 1 31 ? -18.710 -19.378 -37.310 1.00 58.25 12 ASP B O 1
ATOM 3513 N N . TRP B 1 32 ? -19.695 -20.800 -35.879 1.00 52.90 13 TRP B N 1
ATOM 3514 C CA . TRP B 1 32 ? -18.871 -20.406 -34.748 1.00 51.25 13 TRP B CA 1
ATOM 3515 C C . TRP B 1 32 ? -18.109 -21.608 -34.208 1.00 50.43 13 TRP B C 1
ATOM 3516 O O . TRP B 1 32 ? -18.552 -22.754 -34.339 1.00 57.85 13 TRP B O 1
ATOM 3527 N N . ILE B 1 33 ? -16.954 -21.334 -33.599 1.00 44.32 14 ILE B N 1
ATOM 3528 C CA . ILE B 1 33 ? -16.063 -22.372 -33.106 1.00 43.18 14 ILE B CA 1
ATOM 3529 C C . ILE B 1 33 ? -15.525 -21.965 -31.744 1.00 46.04 14 ILE B C 1
ATOM 3530 O O . ILE B 1 33 ? -15.308 -20.784 -31.461 1.00 44.04 14 ILE B O 1
ATOM 3535 N N . TYR B 1 34 ? -15.288 -22.974 -30.913 1.00 45.81 15 TYR B N 1
ATOM 3536 C CA . TYR B 1 34 ? -14.759 -22.780 -29.571 1.00 45.58 15 TYR B CA 1
ATOM 3537 C C . TYR B 1 34 ? -13.427 -22.041 -29.595 1.00 40.00 15 TYR B C 1
ATOM 3538 O O . TYR B 1 34 ? -12.518 -22.400 -30.349 1.00 41.08 15 TYR B O 1
ATOM 3547 N N . ARG B 1 35 ? -13.312 -21.011 -28.757 1.00 37.09 16 ARG B N 1
ATOM 3548 C CA . ARG B 1 35 ? -12.054 -20.299 -28.548 1.00 37.17 16 ARG B CA 1
ATOM 3549 C C . ARG B 1 35 ? -11.524 -20.436 -27.130 1.00 38.48 16 ARG B C 1
ATOM 3550 O O . ARG B 1 35 ? -10.305 -20.443 -26.929 1.00 35.57 16 ARG B O 1
ATOM 3558 N N . GLY B 1 36 ? -12.402 -20.557 -26.147 1.00 35.27 17 GLY B N 1
ATOM 3559 C CA . GLY B 1 36 ? -11.982 -20.708 -24.773 1.00 35.46 17 GLY B CA 1
ATOM 3560 C C . GLY B 1 36 ? -13.138 -20.371 -23.858 1.00 35.38 17 GLY B C 1
ATOM 3561 O O . GLY B 1 36 ? -14.257 -20.126 -24.304 1.00 35.01 17 GLY B O 1
ATOM 3562 N N . GLU B 1 37 ? -12.836 -20.373 -22.565 1.00 28.52 18 GLU B N 1
ATOM 3563 C CA . GLU B 1 37 ? -13.819 -19.994 -21.566 1.00 30.55 18 GLU B CA 1
ATOM 3564 C C . GLU B 1 37 ? -13.072 -19.686 -20.285 1.00 27.08 18 GLU B C 1
ATOM 3565 O O . GLU B 1 37 ? -11.934 -20.120 -20.095 1.00 27.64 18 GLU B O 1
ATOM 3571 N N . GLY B 1 38 ? -13.705 -18.883 -19.437 1.00 34.38 19 GLY B N 1
ATOM 3572 C CA . GLY B 1 38 ? -13.253 -18.696 -18.072 1.00 30.44 19 GLY B CA 1
ATOM 3573 C C . GLY B 1 38 ? -14.253 -19.350 -17.154 1.00 28.68 19 GLY B C 1
ATOM 3574 O O . GLY B 1 38 ? -14.865 -20.351 -17.532 1.00 34.91 19 GLY B O 1
ATOM 3575 N N . GLY B 1 39 ? -14.453 -18.804 -15.960 1.00 32.64 20 GLY B N 1
ATOM 3576 C CA . GLY B 1 39 ? -15.472 -19.335 -15.077 1.00 36.67 20 GLY B CA 1
ATOM 3577 C C . GLY B 1 39 ? -16.872 -18.921 -15.493 1.00 38.01 20 GLY B C 1
ATOM 3578 O O . GLY B 1 39 ? -17.803 -19.733 -15.472 1.00 36.11 20 GLY B O 1
ATOM 3579 N N . ALA B 1 40 ? -17.031 -17.654 -15.886 1.00 31.63 21 ALA B N 1
ATOM 3580 C CA . ALA B 1 40 ? -18.347 -17.075 -16.113 1.00 35.67 21 ALA B CA 1
ATOM 3581 C C . ALA B 1 40 ? -18.798 -17.083 -17.573 1.00 31.85 21 ALA B C 1
ATOM 3582 O O . ALA B 1 40 ? -20.004 -16.983 -17.825 1.00 32.00 21 ALA B O 1
ATOM 3584 N N . ASN B 1 41 ? -17.886 -17.184 -18.538 1.00 31.99 22 ASN B N 1
ATOM 3585 C CA . ASN B 1 41 ? -18.247 -16.960 -19.934 1.00 33.14 22 ASN B CA 1
ATOM 3586 C C . ASN B 1 41 ? -17.589 -17.971 -20.858 1.00 34.01 22 ASN B C 1
ATOM 3587 O O . ASN B 1 41 ? -16.470 -18.436 -20.620 1.00 34.32 22 ASN B O 1
ATOM 3592 N N . LEU B 1 42 ? -18.310 -18.305 -21.917 1.00 33.19 23 LEU B N 1
ATOM 3593 C CA . LEU B 1 42 ? -17.796 -19.100 -23.020 1.00 39.66 23 LEU B CA 1
ATOM 3594 C C . LEU B 1 42 ? -17.598 -18.173 -24.209 1.00 37.96 23 LEU B C 1
ATOM 3595 O O . LEU B 1 42 ? -18.408 -17.270 -24.436 1.00 32.47 23 LEU B O 1
ATOM 3600 N N . VAL B 1 43 ? -16.518 -18.366 -24.956 1.00 29.26 24 VAL B N 1
ATOM 3601 C CA . VAL B 1 43 ? -16.213 -17.481 -26.074 1.00 36.87 24 VAL B CA 1
ATOM 3602 C C . VAL B 1 43 ? -16.033 -18.311 -27.339 1.00 36.41 24 VAL B C 1
ATOM 3603 O O . VAL B 1 43 ? -15.296 -19.301 -27.343 1.00 36.37 24 VAL B O 1
ATOM 3607 N N . LEU B 1 44 ? -16.711 -17.909 -28.408 1.00 36.77 25 LEU B N 1
ATOM 3608 C CA . LEU B 1 44 ? -16.605 -18.570 -29.696 1.00 33.73 25 LEU B CA 1
ATOM 3609 C C . LEU B 1 44 ? -16.094 -17.569 -30.723 1.00 42.60 25 LEU B C 1
ATOM 3610 O O . LEU B 1 44 ? -16.397 -16.376 -30.644 1.00 44.09 25 LEU B O 1
ATOM 3615 N N . ALA B 1 45 ? -15.296 -18.058 -31.672 1.00 40.80 26 ALA B N 1
ATOM 3616 C CA . ALA B 1 45 ? -14.789 -17.246 -32.769 1.00 45.59 26 ALA B CA 1
ATOM 3617 C C . ALA B 1 45 ? -15.608 -17.493 -34.033 1.00 48.70 26 ALA B C 1
ATOM 3618 O O . ALA B 1 45 ? -16.142 -18.584 -34.247 1.00 51.45 26 ALA B O 1
ATOM 3620 N N . TYR B 1 46 ? -15.712 -16.468 -34.875 1.00 43.85 27 TYR B N 1
ATOM 3621 C CA . TYR B 1 46 ? -16.507 -16.567 -36.088 1.00 44.27 27 TYR B CA 1
ATOM 3622 C C . TYR B 1 46 ? -15.684 -17.196 -37.205 1.00 53.77 27 TYR B C 1
ATOM 3623 O O . TYR B 1 46 ? -14.567 -16.749 -37.498 1.00 50.09 27 TYR B O 1
ATOM 3632 N N . ALA B 1 47 ? -16.251 -18.232 -37.828 1.00 53.22 28 ALA B N 1
ATOM 3633 C CA . ALA B 1 47 ? -15.639 -18.943 -38.941 1.00 52.24 28 ALA B CA 1
ATOM 3634 C C . ALA B 1 47 ? -16.569 -18.952 -40.146 1.00 55.22 28 ALA B C 1
ATOM 3635 O O . ALA B 1 47 ? -16.592 -19.921 -40.908 1.00 59.61 28 ALA B O 1
ATOM 3637 N N . GLY B 1 48 ? -17.353 -17.882 -40.321 1.00 56.36 29 GLY B N 1
ATOM 3638 C CA . GLY B 1 48 ? -18.223 -17.721 -41.458 1.00 52.00 29 GLY B CA 1
ATOM 3639 C C . GLY B 1 48 ? -17.734 -16.662 -42.426 1.00 50.78 29 GLY B C 1
ATOM 3640 O O . GLY B 1 48 ? -16.537 -16.356 -42.507 1.00 49.55 29 GLY B O 1
ATOM 3641 N N . SER B 1 49 ? -18.683 -16.075 -43.170 1.00 53.03 30 SER B N 1
ATOM 3642 C CA . SER B 1 49 ? -18.346 -15.075 -44.177 1.00 56.98 30 SER B CA 1
ATOM 3643 C C . SER B 1 49 ? -19.219 -13.823 -44.146 1.00 58.54 30 SER B C 1
ATOM 3644 O O . SER B 1 49 ? -19.044 -12.950 -45.003 1.00 53.71 30 SER B O 1
ATOM 3647 N N . SER B 1 50 ? -20.131 -13.700 -43.190 1.00 60.09 31 SER B N 1
ATOM 3648 C CA . SER B 1 50 ? -20.932 -12.488 -43.063 1.00 59.71 31 SER B CA 1
ATOM 3649 C C . SER B 1 50 ? -20.077 -11.330 -42.565 1.00 56.47 31 SER B C 1
ATOM 3650 O O . SER B 1 50 ? -19.510 -11.422 -41.472 1.00 60.44 31 SER B O 1
ATOM 3653 N N . PRO B 1 51 ? -19.974 -10.225 -43.308 1.00 64.94 32 PRO B N 1
ATOM 3654 C CA . PRO B 1 51 ? -19.168 -9.087 -42.833 1.00 63.00 32 PRO B CA 1
ATOM 3655 C C . PRO B 1 51 ? -19.623 -8.492 -41.504 1.00 61.24 32 PRO B C 1
ATOM 3656 O O . PRO B 1 51 ? -18.898 -7.656 -40.957 1.00 62.91 32 PRO B O 1
ATOM 3660 N N . LEU B 1 52 ? -20.787 -8.869 -40.967 1.00 56.84 33 LEU B N 1
ATOM 3661 C CA . LEU B 1 52 ? -21.155 -8.378 -39.642 1.00 51.23 33 LEU B CA 1
ATOM 3662 C C . LEU B 1 52 ? -20.329 -9.054 -38.553 1.00 46.46 33 LEU B C 1
ATOM 3663 O O . LEU B 1 52 ? -20.078 -8.454 -37.503 1.00 45.56 33 LEU B O 1
ATOM 3668 N N . PHE B 1 53 ? -19.884 -10.286 -38.803 1.00 45.26 34 PHE B N 1
ATOM 3669 C CA . PHE B 1 53 ? -19.216 -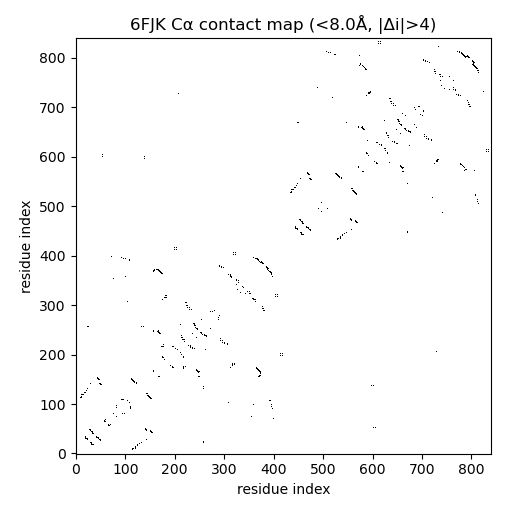11.108 -37.807 1.00 47.68 34 PHE B CA 1
ATOM 3670 C C . PHE B 1 53 ? -17.775 -11.463 -38.148 1.00 46.58 34 PHE B C 1
ATOM 3671 O O . PHE B 1 53 ? -17.085 -12.050 -37.300 1.00 44.51 34 PHE B O 1
ATOM 3679 N N . VAL B 1 54 ? -17.300 -11.143 -39.357 1.00 47.74 35 VAL B N 1
ATOM 3680 C CA . VAL B 1 54 ? -15.892 -11.348 -39.681 1.00 42.87 35 VAL B CA 1
ATOM 3681 C C . VAL B 1 54 ? -15.029 -10.521 -38.737 1.00 43.97 35 VAL B C 1
ATOM 3682 O O . VAL B 1 54 ? -15.281 -9.328 -38.522 1.00 53.27 35 VAL B O 1
ATOM 3686 N N . GLY B 1 55 ? -14.008 -11.154 -38.158 1.00 42.56 36 GLY B N 1
ATOM 3687 C CA . GLY B 1 55 ? -13.133 -10.489 -37.208 1.00 37.76 36 GLY B CA 1
ATOM 3688 C C . GLY B 1 55 ? -13.691 -10.347 -35.806 1.00 44.28 36 GLY B C 1
ATOM 3689 O O . GLY B 1 55 ? -13.101 -9.630 -34.988 1.00 41.70 36 GLY B O 1
ATOM 3690 N N . LYS B 1 56 ? -14.801 -11.011 -35.498 1.00 44.79 37 LYS B N 1
ATOM 3691 C CA . LYS B 1 56 ? -15.485 -10.888 -34.219 1.00 37.69 37 LYS B CA 1
ATOM 3692 C C . LYS B 1 56 ? -15.418 -12.202 -33.450 1.00 44.12 37 LYS B C 1
ATOM 3693 O O . LYS B 1 56 ? -15.221 -13.276 -34.029 1.00 46.43 37 LYS B O 1
ATOM 3699 N N . VAL B 1 57 ? -15.584 -12.104 -32.129 1.00 41.97 38 VAL B N 1
ATOM 3700 C CA . VAL B 1 57 ? -15.920 -13.248 -31.296 1.00 38.97 38 VAL B CA 1
ATOM 3701 C C . VAL B 1 57 ? -17.247 -12.947 -30.616 1.00 43.03 38 VAL B C 1
ATOM 3702 O O . VAL B 1 57 ? -17.662 -11.793 -30.486 1.00 33.77 38 VAL B O 1
ATOM 3706 N N . ILE B 1 58 ? -17.908 -14.007 -30.162 1.00 41.66 39 ILE B N 1
ATOM 3707 C CA . ILE B 1 58 ? -19.137 -13.882 -29.395 1.00 40.73 39 ILE B CA 1
ATOM 3708 C C . ILE B 1 58 ? -18.892 -14.413 -27.990 1.00 37.61 39 ILE B C 1
ATOM 3709 O O . ILE B 1 58 ? -18.241 -15.448 -27.815 1.00 31.53 39 ILE B O 1
ATOM 3714 N N . ARG B 1 59 ? -19.426 -13.705 -26.994 1.00 32.30 40 ARG B N 1
ATOM 3715 C CA . ARG B 1 59 ? -19.231 -14.019 -25.586 1.00 36.56 40 ARG B CA 1
ATOM 3716 C C . ARG B 1 59 ? -20.570 -14.400 -24.979 1.00 41.32 40 ARG B C 1
ATOM 3717 O O . ARG B 1 59 ? -21.529 -13.633 -25.066 1.00 37.59 40 ARG B O 1
ATOM 3725 N N . ILE B 1 60 ? -20.628 -15.575 -24.355 1.00 39.84 41 ILE B N 1
ATOM 3726 C CA . ILE B 1 60 ? -21.882 -16.199 -23.949 1.00 39.33 41 ILE B CA 1
ATOM 3727 C C . ILE B 1 60 ? -21.772 -16.565 -22.481 1.00 36.32 41 ILE B C 1
ATOM 3728 O O . ILE B 1 60 ? -20.929 -17.386 -22.107 1.00 31.69 41 ILE B O 1
ATOM 3733 N N . GLN B 1 61 ? -22.635 -15.987 -21.661 1.00 30.70 42 GLN B N 1
ATOM 3734 C CA . GLN B 1 61 ? -22.615 -16.280 -20.237 1.00 35.96 42 GLN B CA 1
ATOM 3735 C C . GLN B 1 61 ? -23.111 -17.692 -19.961 1.00 40.07 42 GLN B C 1
ATOM 3736 O O . GLN B 1 61 ? -24.048 -18.182 -20.602 1.00 28.85 42 GLN B O 1
ATOM 3742 N N . LYS B 1 62 ? -22.460 -18.344 -18.998 1.00 30.91 43 LYS B N 1
ATOM 3743 C CA . LYS B 1 62 ? -22.765 -19.696 -18.564 1.00 32.98 43 LYS B CA 1
ATOM 3744 C C . LYS B 1 62 ? -23.632 -19.653 -17.313 1.00 35.88 43 LYS B C 1
ATOM 3745 O O . LYS B 1 62 ? -23.751 -18.626 -16.646 1.00 32.71 43 LYS B O 1
ATOM 3751 N N . ALA B 1 63 ? -24.218 -20.799 -16.982 1.00 38.91 44 ALA B N 1
ATOM 3752 C CA . ALA B 1 63 ? -25.007 -20.957 -15.767 1.00 39.74 44 ALA B CA 1
ATOM 3753 C C . ALA B 1 63 ? -24.370 -22.009 -14.868 1.00 35.63 44 ALA B C 1
ATOM 3754 O O . ALA B 1 63 ? -24.135 -23.144 -15.303 1.00 37.48 44 ALA B O 1
ATOM 3756 N N . ARG B 1 64 ? -24.104 -21.639 -13.618 1.00 41.74 45 ARG B N 1
ATOM 3757 C CA . ARG B 1 64 ? -23.708 -22.625 -12.620 1.00 58.48 45 ARG B CA 1
ATOM 3758 C C . ARG B 1 64 ? -24.860 -23.594 -12.382 1.00 66.49 45 ARG B C 1
ATOM 3759 O O . ARG B 1 64 ? -26.030 -23.198 -12.376 1.00 74.91 45 ARG B O 1
ATOM 3767 N N . ARG B 1 65 ? -24.529 -24.875 -12.185 1.00 60.53 46 ARG B N 1
ATOM 3768 C CA . ARG B 1 65 ? -25.539 -25.924 -12.306 1.00 60.03 46 ARG B CA 1
ATOM 3769 C C . ARG B 1 65 ? -26.478 -26.045 -11.109 1.00 61.48 46 ARG B C 1
ATOM 3770 O O . ARG B 1 65 ? -27.529 -26.679 -11.244 1.00 66.50 46 ARG B O 1
ATOM 3778 N N . ASN B 1 66 ? -26.155 -25.475 -9.952 1.00 63.64 47 ASN B N 1
ATOM 3779 C CA . ASN B 1 66 ? -27.090 -25.529 -8.830 1.00 78.61 47 ASN B CA 1
ATOM 3780 C C . ASN B 1 66 ? -27.493 -24.130 -8.358 1.00 82.35 47 ASN B C 1
ATOM 3781 O O . ASN B 1 66 ? -27.694 -23.885 -7.166 1.00 83.43 47 ASN B O 1
ATOM 3786 N N . ASP B 1 67 ? -27.655 -23.200 -9.298 1.00 86.75 48 ASP B N 1
ATOM 3787 C CA . ASP B 1 67 ? -28.250 -21.899 -8.987 1.00 88.43 48 ASP B CA 1
ATOM 3788 C C . ASP B 1 67 ? -29.761 -21.925 -9.209 1.00 88.05 48 ASP B C 1
ATOM 3789 O O . ASP B 1 67 ? -30.334 -22.959 -9.559 1.00 86.48 48 ASP B O 1
ATOM 3794 N N . SER B 1 78 ? -34.814 -8.777 -12.042 1.00 89.12 59 SER B N 1
ATOM 3795 C CA . SER B 1 78 ? -34.071 -9.864 -11.412 1.00 80.64 59 SER B CA 1
ATOM 3796 C C . SER B 1 78 ? -32.603 -9.811 -11.812 1.00 68.04 59 SER B C 1
ATOM 3797 O O . SER B 1 78 ? -31.857 -10.766 -11.600 1.00 72.93 59 SER B O 1
ATOM 3800 N N . VAL B 1 79 ? -32.196 -8.682 -12.396 1.00 53.98 60 VAL B N 1
ATOM 3801 C CA . VAL B 1 79 ? -30.831 -8.554 -12.899 1.00 45.48 60 VAL B CA 1
ATOM 3802 C C . VAL B 1 79 ? -29.851 -8.322 -11.753 1.00 42.70 60 VAL B C 1
ATOM 3803 O O . VAL B 1 79 ? -28.749 -8.885 -11.739 1.00 38.02 60 VAL B O 1
ATOM 3807 N N . LEU B 1 80 ? -30.229 -7.494 -10.777 1.00 39.11 61 LEU B N 1
ATOM 3808 C CA . LEU B 1 80 ? -29.440 -7.272 -9.570 1.00 28.04 61 LEU B CA 1
ATOM 3809 C C . LEU B 1 80 ? -30.267 -7.687 -8.366 1.00 29.07 61 LEU B C 1
ATOM 3810 O O . LEU B 1 80 ? -31.480 -7.462 -8.340 1.00 30.88 61 LEU B O 1
ATOM 3815 N N . THR B 1 81 ? -29.615 -8.278 -7.366 1.00 27.15 62 THR B N 1
ATOM 3816 C CA . THR B 1 81 ? -30.313 -8.556 -6.121 1.00 30.27 62 THR B CA 1
ATOM 3817 C C . THR B 1 81 ? -30.767 -7.245 -5.476 1.00 30.17 62 THR B C 1
ATOM 3818 O O . THR B 1 81 ? -30.351 -6.150 -5.852 1.00 24.02 62 THR B O 1
ATOM 3822 N N . SER B 1 82 ? -31.633 -7.377 -4.479 1.00 26.86 63 SER B N 1
ATOM 3823 C CA . SER B 1 82 ? -32.020 -6.225 -3.676 1.00 29.03 63 SER B CA 1
ATOM 3824 C C . SER B 1 82 ? -30.800 -5.581 -3.028 1.00 25.86 63 SER B C 1
ATOM 3825 O O . SER B 1 82 ? -30.635 -4.355 -3.069 1.00 25.65 63 SER B O 1
ATOM 3828 N N . ASP B 1 83 ? -29.926 -6.403 -2.432 1.00 21.71 64 ASP B N 1
ATOM 3829 C CA . ASP B 1 83 ? -28.690 -5.900 -1.837 1.00 25.15 64 ASP B CA 1
ATOM 3830 C C . ASP B 1 83 ? -27.839 -5.152 -2.854 1.00 25.96 64 ASP B C 1
ATOM 3831 O O . ASP B 1 83 ? -27.228 -4.118 -2.533 1.00 20.79 64 ASP B O 1
ATOM 3836 N N . GLU B 1 84 ? -27.762 -5.674 -4.082 1.00 27.98 65 GLU B N 1
ATOM 3837 C CA . GLU B 1 84 ? -26.945 -5.030 -5.110 1.00 25.13 65 GLU B CA 1
ATOM 3838 C C . GLU B 1 84 ? -27.537 -3.705 -5.574 1.00 25.70 65 GLU B C 1
ATOM 3839 O O . GLU B 1 84 ? -26.784 -2.802 -5.963 1.00 24.74 65 GLU B O 1
ATOM 3845 N N . GLN B 1 85 ? -28.873 -3.590 -5.605 1.00 22.41 66 GLN B N 1
ATOM 3846 C CA . GLN B 1 85 ? -29.489 -2.314 -5.963 1.00 23.21 66 GLN B CA 1
ATOM 3847 C C . GLN B 1 85 ? -29.221 -1.265 -4.891 1.00 23.71 66 GLN B C 1
ATOM 3848 O O . GLN B 1 85 ? -29.073 -0.076 -5.194 1.00 25.97 66 GLN B O 1
ATOM 3854 N N . HIS B 1 86 ? -29.137 -1.701 -3.639 1.00 26.00 67 HIS B N 1
ATOM 3855 C CA . HIS B 1 86 ? -28.736 -0.824 -2.547 1.00 22.72 67 HIS B CA 1
ATOM 3856 C C . HIS B 1 86 ? -27.282 -0.391 -2.700 1.00 25.91 67 HIS B C 1
ATOM 3857 O O . HIS B 1 86 ? -26.970 0.802 -2.665 1.00 26.09 67 HIS B O 1
ATOM 3864 N N . LEU B 1 87 ? -26.378 -1.353 -2.886 1.00 21.34 68 LEU B N 1
ATOM 3865 C CA . LEU B 1 87 ? -24.970 -1.025 -3.055 1.00 21.22 68 LEU B CA 1
ATOM 3866 C C . LEU B 1 87 ? -24.752 -0.092 -4.235 1.00 21.95 68 LEU B C 1
ATOM 3867 O O . LEU B 1 87 ? -23.988 0.873 -4.140 1.00 23.27 68 LEU B O 1
ATOM 3872 N N . TRP B 1 88 ? -25.363 -0.393 -5.384 1.00 22.33 69 TRP B N 1
ATOM 3873 C CA . TRP B 1 88 ? -25.146 0.389 -6.598 1.00 23.17 69 TRP B CA 1
ATOM 3874 C C . TRP B 1 88 ? -26.222 1.452 -6.795 1.00 26.74 69 TRP B C 1
ATOM 3875 O O . TRP B 1 88 ? -26.495 1.873 -7.929 1.00 25.06 69 TRP B O 1
ATOM 3886 N N . ARG B 1 89 ? -26.833 1.913 -5.705 1.00 28.24 70 ARG B N 1
ATOM 3887 C CA . ARG B 1 89 ? -27.947 2.851 -5.843 1.00 25.22 70 ARG B CA 1
ATOM 3888 C C . ARG B 1 89 ? -27.583 4.058 -6.700 1.00 29.82 70 ARG B C 1
ATOM 3889 O O . ARG B 1 89 ? -28.435 4.600 -7.420 1.00 27.62 70 ARG B O 1
ATOM 3897 N N . GLU B 1 90 ? -26.334 4.499 -6.622 1.00 29.81 71 GLU B N 1
ATOM 3898 C CA . GLU B 1 90 ? -25.890 5.675 -7.352 1.00 33.64 71 GLU B CA 1
ATOM 3899 C C . GLU B 1 90 ? -25.723 5.437 -8.847 1.00 38.84 71 GLU B C 1
ATOM 3900 O O . GLU B 1 90 ? -25.529 6.408 -9.584 1.00 42.23 71 GLU B O 1
ATOM 3906 N N . ASN B 1 91 ? -25.819 4.193 -9.310 1.00 34.76 72 ASN B N 1
ATOM 3907 C CA . ASN B 1 91 ? -25.648 3.846 -10.721 1.00 34.44 72 ASN B CA 1
ATOM 3908 C C . ASN B 1 91 ? -26.990 3.433 -11.322 1.00 35.86 72 ASN B C 1
ATOM 3909 O O . ASN B 1 91 ? -27.242 2.254 -11.630 1.00 32.29 72 ASN B O 1
ATOM 3914 N N . ASN B 1 92 ? -27.864 4.435 -11.477 1.00 34.37 73 ASN B N 1
ATOM 3915 C CA . ASN B 1 92 ? -29.208 4.216 -12.008 1.00 36.44 73 ASN B CA 1
ATOM 3916 C C . ASN B 1 92 ? -29.178 3.387 -13.285 1.00 40.51 73 ASN B C 1
ATOM 3917 O O . ASN B 1 92 ? -29.962 2.445 -13.453 1.00 43.92 73 ASN B O 1
ATOM 3922 N N . GLU B 1 93 ? -28.290 3.744 -14.210 1.00 37.93 74 GLU B N 1
ATOM 3923 C CA . GLU B 1 93 ? -28.212 3.029 -15.481 1.00 40.54 74 GLU B CA 1
ATOM 3924 C C . GLU B 1 93 ? -27.861 1.567 -15.263 1.00 38.73 74 GLU B C 1
ATOM 3925 O O . GLU B 1 93 ? -28.416 0.680 -15.918 1.00 37.84 74 GLU B O 1
ATOM 3931 N N . LEU B 1 94 ? -26.924 1.302 -14.351 1.00 39.14 75 LEU B N 1
ATOM 3932 C CA . LEU B 1 94 ? -26.595 -0.063 -13.971 1.00 32.15 75 LEU B CA 1
ATOM 3933 C C . LEU B 1 94 ? -27.822 -0.818 -13.469 1.00 35.66 75 LEU B C 1
ATOM 3934 O O . LEU B 1 94 ? -28.134 -1.919 -13.947 1.00 31.20 75 LEU B O 1
ATOM 3939 N N . ILE B 1 95 ? -28.533 -0.248 -12.492 1.00 31.47 76 ILE B N 1
ATOM 3940 C CA . ILE B 1 95 ? -29.604 -1.017 -11.864 1.00 31.46 76 ILE B CA 1
ATOM 3941 C C . ILE B 1 95 ? -30.784 -1.205 -12.807 1.00 37.60 76 ILE B C 1
ATOM 3942 O O . ILE B 1 95 ? -31.530 -2.184 -12.683 1.00 44.64 76 ILE B O 1
ATOM 3947 N N . SER B 1 96 ? -30.978 -0.305 -13.770 1.00 34.88 77 SER B N 1
ATOM 3948 C CA . SER B 1 96 ? -32.079 -0.450 -14.713 1.00 33.81 77 SER B CA 1
ATOM 3949 C C . SER B 1 96 ? -31.705 -1.280 -15.945 1.00 42.69 77 SER B C 1
ATOM 3950 O O . SER B 1 96 ? -32.432 -1.246 -16.946 1.00 46.67 77 SER B O 1
ATOM 3953 N N . SER B 1 97 ? -30.616 -2.046 -15.887 1.00 38.89 78 SER B N 1
ATOM 3954 C CA . SER B 1 97 ? -30.254 -2.909 -17.011 1.00 40.26 78 SER B CA 1
ATOM 3955 C C . SER B 1 97 ? -31.310 -3.992 -17.195 1.00 42.44 78 SER B C 1
ATOM 3956 O O . SER B 1 97 ? -31.663 -4.673 -16.227 1.00 41.79 78 SER B O 1
ATOM 3959 N N . PRO B 1 98 ? -31.813 -4.206 -18.414 1.00 42.16 79 PRO B N 1
ATOM 3960 C CA . PRO B 1 98 ? -32.854 -5.227 -18.603 1.00 45.43 79 PRO B CA 1
ATOM 3961 C C . PRO B 1 98 ? -32.347 -6.659 -18.577 1.00 45.29 79 PRO B C 1
ATOM 3962 O O . PRO B 1 98 ? -33.173 -7.572 -18.436 1.00 38.81 79 PRO B O 1
ATOM 3966 N N . ASN B 1 99 ? -31.041 -6.894 -18.718 1.00 42.34 80 ASN B N 1
ATOM 3967 C CA . ASN B 1 99 ? -30.506 -8.251 -18.738 1.00 37.32 80 ASN B CA 1
ATOM 3968 C C . ASN B 1 99 ? -29.017 -8.197 -18.394 1.00 33.61 80 ASN B C 1
ATOM 3969 O O . ASN B 1 99 ? -28.430 -7.122 -18.241 1.00 32.51 80 ASN B O 1
ATOM 3974 N N . LYS B 1 100 ? -28.402 -9.375 -18.267 1.00 36.58 81 LYS B N 1
ATOM 3975 C CA . LYS B 1 100 ? -27.023 -9.434 -17.782 1.00 40.05 81 LYS B CA 1
ATOM 3976 C C . LYS B 1 100 ? -26.029 -8.893 -18.807 1.00 39.17 81 LYS B C 1
ATOM 3977 O O . LYS B 1 100 ? -24.947 -8.408 -18.435 1.00 29.38 81 LYS B O 1
ATOM 3983 N N . GLU B 1 101 ? -26.374 -8.957 -20.092 1.00 37.38 82 GLU B N 1
ATOM 3984 C CA . GLU B 1 101 ? -25.465 -8.457 -21.123 1.00 39.07 82 GLU B CA 1
ATOM 3985 C C . GLU B 1 101 ? -25.441 -6.931 -21.148 1.00 41.60 82 GLU B C 1
ATOM 3986 O O . GLU B 1 101 ? -24.374 -6.323 -21.300 1.00 35.68 82 GLU B O 1
ATOM 3992 N N . VAL B 1 102 ? -26.609 -6.291 -21.019 1.00 39.18 83 VAL B N 1
ATOM 3993 C CA . VAL B 1 102 ? -26.632 -4.840 -20.840 1.00 41.43 83 VAL B CA 1
ATOM 3994 C C . VAL B 1 102 ? -25.960 -4.454 -19.523 1.00 38.19 83 VAL B C 1
ATOM 3995 O O . VAL B 1 102 ? -25.203 -3.476 -19.457 1.00 29.58 83 VAL B O 1
ATOM 3999 N N . LEU B 1 103 ? -26.233 -5.202 -18.451 1.00 29.11 84 LEU B N 1
ATOM 4000 C CA . LEU B 1 103 ? -25.525 -4.953 -17.194 1.00 27.64 84 LEU B CA 1
ATOM 4001 C C . LEU B 1 103 ? -24.016 -4.875 -17.425 1.00 26.87 84 LEU B C 1
ATOM 4002 O O . LEU B 1 103 ? -23.372 -3.891 -17.049 1.00 27.23 84 LEU B O 1
ATOM 4007 N N . GLU B 1 104 ? -23.440 -5.890 -18.082 1.00 30.12 85 GLU B N 1
ATOM 4008 C CA . GLU B 1 104 ? -21.996 -5.888 -18.327 1.00 27.52 85 GLU B CA 1
ATOM 4009 C C . GLU B 1 104 ? -21.568 -4.688 -19.159 1.00 29.45 85 GLU B C 1
ATOM 4010 O O . GLU B 1 104 ? -20.540 -4.063 -18.868 1.00 34.57 85 GLU B O 1
ATOM 4016 N N . GLN B 1 105 ? -22.327 -4.372 -20.219 1.00 29.34 86 GLN B N 1
ATOM 4017 C CA . GLN B 1 105 ? -22.033 -3.200 -21.039 1.00 32.95 86 GLN B CA 1
ATOM 4018 C C . GLN B 1 105 ? -21.966 -1.933 -20.203 1.00 32.05 86 GLN B C 1
ATOM 4019 O O . GLN B 1 105 ? -20.977 -1.193 -20.244 1.00 34.81 86 GLN B O 1
ATOM 4025 N N . ARG B 1 106 ? -23.042 -1.638 -19.479 1.00 30.43 87 ARG B N 1
ATOM 4026 C CA . ARG B 1 106 ? -23.074 -0.414 -18.688 1.00 30.32 87 ARG B CA 1
ATOM 4027 C C . ARG B 1 106 ? -22.042 -0.438 -17.556 1.00 27.25 87 ARG B C 1
ATOM 4028 O O . ARG B 1 106 ? -21.533 0.623 -17.176 1.00 27.29 87 ARG B O 1
ATOM 4036 N N . TYR B 1 107 ? -21.695 -1.617 -17.025 1.00 26.19 88 TYR B N 1
ATOM 4037 C CA . TYR B 1 107 ? -20.657 -1.657 -15.988 1.00 31.74 88 TYR B CA 1
ATOM 4038 C C . TYR B 1 107 ? -19.310 -1.213 -16.551 1.00 35.99 88 TYR B C 1
ATOM 4039 O O . TYR B 1 107 ? -18.645 -0.332 -15.990 1.00 28.56 88 TYR B O 1
ATOM 4048 N N . VAL B 1 108 ? -18.909 -1.787 -17.687 1.00 32.13 89 VAL B N 1
ATOM 4049 C CA . VAL B 1 108 ? -17.638 -1.406 -18.297 1.00 33.21 89 VAL B CA 1
ATOM 4050 C C . VAL B 1 108 ? -17.657 0.063 -18.705 1.00 33.66 89 VAL B C 1
ATOM 4051 O O . VAL B 1 108 ? -16.687 0.797 -18.476 1.00 32.58 89 VAL B O 1
ATOM 4055 N N . GLN B 1 109 ? -18.775 0.524 -19.275 1.00 30.06 90 GLN B N 1
ATOM 4056 C CA . GLN B 1 109 ? -18.853 1.885 -19.810 1.00 31.67 90 GLN B CA 1
ATOM 4057 C C . GLN B 1 109 ? -18.895 2.935 -18.696 1.00 37.41 90 GLN B C 1
ATOM 4058 O O . GLN B 1 109 ? -18.164 3.931 -18.742 1.00 35.40 90 GLN B O 1
ATOM 4064 N N . ASN B 1 110 ? -19.739 2.733 -17.682 1.00 33.93 91 ASN B N 1
ATOM 4065 C CA . ASN B 1 110 ? -20.044 3.787 -16.719 1.00 30.00 91 ASN B CA 1
ATOM 4066 C C . ASN B 1 110 ? -19.249 3.704 -15.414 1.00 32.21 91 ASN B C 1
ATOM 4067 O O . ASN B 1 110 ? -19.244 4.686 -14.659 1.00 34.46 91 ASN B O 1
ATOM 4072 N N . VAL B 1 111 ? -18.577 2.580 -15.139 1.00 26.21 92 VAL B N 1
ATOM 4073 C CA . VAL B 1 111 ? -17.821 2.365 -13.905 1.00 29.52 92 VAL B CA 1
ATOM 4074 C C . VAL B 1 111 ? -16.329 2.178 -14.180 1.00 32.37 92 VAL B C 1
ATOM 4075 O O . VAL B 1 111 ? -15.488 2.852 -13.582 1.00 31.96 92 VAL B O 1
ATOM 4079 N N . ILE B 1 112 ? -15.983 1.259 -15.087 1.00 31.81 93 ILE B N 1
ATOM 4080 C CA . ILE B 1 112 ? -14.581 0.907 -15.302 1.00 28.28 93 ILE B CA 1
ATOM 4081 C C . ILE B 1 112 ? -13.892 1.936 -16.180 1.00 29.07 93 ILE B C 1
ATOM 4082 O O . ILE B 1 112 ? -12.815 2.436 -15.839 1.00 34.74 93 ILE B O 1
ATOM 4087 N N . ILE B 1 113 ? -14.491 2.258 -17.333 1.00 29.74 94 ILE B N 1
ATOM 4088 C CA . ILE B 1 113 ? -13.823 3.152 -18.284 1.00 36.19 94 ILE B CA 1
ATOM 4089 C C . ILE B 1 113 ? -13.506 4.507 -17.673 1.00 35.12 94 ILE B C 1
ATOM 4090 O O . ILE B 1 113 ? -12.401 5.017 -17.900 1.00 38.35 94 ILE B O 1
ATOM 4095 N N . PRO B 1 114 ? -14.387 5.145 -16.899 1.00 35.89 95 PRO B N 1
ATOM 4096 C CA . PRO B 1 114 ? -13.979 6.391 -16.230 1.00 37.67 95 PRO B CA 1
ATOM 4097 C C . PRO B 1 114 ? -12.723 6.217 -15.395 1.00 43.42 95 PRO B C 1
ATOM 4098 O O . PRO B 1 114 ? -12.009 7.198 -15.151 1.00 29.95 95 PRO B O 1
ATOM 4102 N N . LEU B 1 115 ? -12.432 4.997 -14.952 1.00 31.91 96 LEU B N 1
ATOM 4103 C CA . LEU B 1 115 ? -11.277 4.708 -14.113 1.00 36.00 96 LEU B CA 1
ATOM 4104 C C . LEU B 1 115 ? -10.073 4.228 -14.902 1.00 37.59 96 LEU B C 1
ATOM 4105 O O . LEU B 1 115 ? -8.939 4.603 -14.590 1.00 35.00 96 LEU B O 1
ATOM 4110 N N . LEU B 1 116 ? -10.300 3.381 -15.899 1.00 38.68 97 LEU B N 1
ATOM 4111 C CA . LEU B 1 116 ? -9.229 2.770 -16.669 1.00 41.38 97 LEU B CA 1
ATOM 4112 C C . LEU B 1 116 ? -8.897 3.529 -17.949 1.00 47.09 97 LEU B C 1
ATOM 4113 O O . LEU B 1 116 ? -7.796 3.364 -18.486 1.00 42.86 97 LEU B O 1
ATOM 4118 N N . GLY B 1 117 ? -9.817 4.343 -18.449 1.00 45.36 98 GLY B N 1
ATOM 4119 C CA . GLY B 1 117 ? -9.637 4.988 -19.726 1.00 47.87 98 GLY B CA 1
ATOM 4120 C C . GLY B 1 117 ? -10.212 4.144 -20.844 1.00 43.87 98 GLY B C 1
ATOM 4121 O O . GLY B 1 117 ? -10.338 2.920 -20.729 1.00 36.55 98 GLY B O 1
ATOM 4122 N N . PRO B 1 118 ? -10.596 4.793 -21.944 1.00 43.59 99 PRO B N 1
ATOM 4123 C CA . PRO B 1 118 ? -11.230 4.080 -23.059 1.00 38.56 99 PRO B CA 1
ATOM 4124 C C . PRO B 1 118 ? -10.279 3.522 -24.109 1.00 46.65 99 PRO B C 1
ATOM 4125 O O . PRO B 1 118 ? -10.730 2.749 -24.966 1.00 53.17 99 PRO B O 1
ATOM 4129 N N . LYS B 1 119 ? -8.989 3.867 -24.068 1.00 46.72 100 LYS B N 1
ATOM 4130 C CA . LYS B 1 119 ? -8.090 3.514 -25.165 1.00 49.06 100 LYS B CA 1
ATOM 4131 C C . LYS B 1 119 ? -7.955 2.002 -25.360 1.00 51.98 100 LYS B C 1
ATOM 4132 O O . LYS B 1 119 ? -7.801 1.539 -26.498 1.00 51.77 100 LYS B O 1
ATOM 4138 N N . HIS B 1 120 ? -8.006 1.215 -24.283 1.00 45.30 101 HIS B N 1
ATOM 4139 C CA . HIS B 1 120 ? -7.751 -0.219 -24.380 1.00 35.49 101 HIS B CA 1
ATOM 4140 C C . HIS B 1 120 ? -8.932 -1.099 -23.973 1.00 42.91 101 HIS B C 1
ATOM 4141 O O . HIS B 1 120 ? -8.744 -2.311 -23.786 1.00 35.70 101 HIS B O 1
ATOM 4148 N N . VAL B 1 121 ? -10.128 -0.549 -23.794 1.00 41.29 102 VAL B N 1
ATOM 4149 C CA . VAL B 1 121 ? -11.288 -1.356 -23.412 1.00 47.03 102 VAL B CA 1
ATOM 4150 C C . VAL B 1 121 ? -12.371 -1.171 -24.465 1.00 58.05 102 VAL B C 1
ATOM 4151 O O . VAL B 1 121 ? -12.820 -0.044 -24.709 1.00 54.81 102 VAL B O 1
ATOM 4155 N N . ASP B 1 122 ? -12.758 -2.270 -25.115 1.00 69.24 103 ASP B N 1
ATOM 4156 C CA . ASP B 1 122 ? -13.908 -2.264 -26.009 1.00 76.83 103 ASP B CA 1
ATOM 4157 C C . ASP B 1 122 ? -15.188 -2.271 -25.193 1.00 82.98 103 ASP B C 1
ATOM 4158 O O . ASP B 1 122 ? -15.249 -2.838 -24.097 1.00 79.52 103 ASP B O 1
ATOM 4163 N N . ALA B 1 123 ? -16.226 -1.647 -25.749 1.00 86.39 104 ALA B N 1
ATOM 4164 C CA . ALA B 1 123 ? -17.508 -1.629 -25.055 1.00 80.57 104 ALA B CA 1
ATOM 4165 C C . ALA B 1 123 ? -18.176 -2.999 -25.103 1.00 62.15 104 ALA B C 1
ATOM 4166 O O . ALA B 1 123 ? -18.688 -3.487 -24.080 1.00 54.27 104 ALA B O 1
ATOM 4168 N N . GLY B 1 124 ? -18.123 -3.653 -26.267 1.00 45.49 105 GLY B N 1
ATOM 4169 C CA . GLY B 1 124 ? -18.952 -4.805 -26.546 1.00 42.83 105 GLY B CA 1
ATOM 4170 C C . GLY B 1 124 ? -20.290 -4.372 -27.127 1.00 50.20 105 GLY B C 1
ATOM 4171 O O . GLY B 1 124 ? -20.856 -3.362 -26.691 1.00 45.38 105 GLY B O 1
ATOM 4172 N N . VAL B 1 125 ? -20.811 -5.111 -28.105 1.00 44.12 106 VAL B N 1
ATOM 4173 C CA . VAL B 1 125 ? -22.092 -4.808 -28.736 1.00 40.56 106 VAL B CA 1
ATOM 4174 C C . VAL B 1 125 ? -23.049 -5.965 -28.475 1.00 41.39 106 VAL B C 1
ATOM 4175 O O . VAL B 1 125 ? -22.686 -7.129 -28.672 1.00 42.43 106 VAL B O 1
ATOM 4179 N N . ARG B 1 126 ? -24.265 -5.649 -28.039 1.00 36.78 107 ARG B N 1
ATOM 4180 C CA . ARG B 1 126 ? -25.258 -6.687 -27.799 1.00 37.41 107 ARG B CA 1
ATOM 4181 C C . ARG B 1 126 ? -25.845 -7.205 -29.103 1.00 41.36 107 ARG B C 1
ATOM 4182 O O . ARG B 1 126 ? -26.163 -6.434 -30.012 1.00 40.41 107 ARG B O 1
ATOM 4190 N N . VAL B 1 127 ? -26.036 -8.519 -29.162 1.00 41.56 108 VAL B N 1
ATOM 4191 C CA . VAL B 1 127 ? -26.768 -9.168 -30.239 1.00 43.00 108 VAL B CA 1
ATOM 4192 C C . VAL B 1 127 ? -27.819 -10.065 -29.606 1.00 44.36 108 VAL B C 1
ATOM 4193 O O . VAL B 1 127 ? -27.607 -10.633 -28.531 1.00 45.32 108 VAL B O 1
ATOM 4197 N N . SER B 1 128 ? -28.962 -10.182 -30.269 1.00 43.07 109 SER B N 1
ATOM 4198 C CA . SER B 1 128 ? -29.999 -11.093 -29.813 1.00 44.40 109 SER B CA 1
ATOM 4199 C C . SER B 1 128 ? -29.678 -12.521 -30.243 1.00 47.70 109 SER B C 1
ATOM 4200 O O . SER B 1 128 ? -29.074 -12.758 -31.293 1.00 47.74 109 SER B O 1
ATOM 4203 N N . VAL B 1 129 ? -30.083 -13.478 -29.417 1.00 45.84 110 VAL B N 1
ATOM 4204 C CA . VAL B 1 129 ? -29.831 -14.889 -29.684 1.00 51.13 110 VAL B CA 1
ATOM 4205 C C . VAL B 1 129 ? -31.099 -15.683 -29.408 1.00 53.02 110 VAL B C 1
ATOM 4206 O O . VAL B 1 129 ? -31.840 -15.384 -28.466 1.00 51.84 110 VAL B O 1
ATOM 4210 N N . SER B 1 130 ? -31.350 -16.694 -30.234 1.00 49.66 111 SER B N 1
ATOM 4211 C CA . SER B 1 130 ? -32.463 -17.600 -30.002 1.00 49.64 111 SER B CA 1
ATOM 4212 C C . SER B 1 130 ? -32.082 -18.652 -28.967 1.00 49.19 111 SER B C 1
ATOM 4213 O O . SER B 1 130 ? -30.904 -18.992 -28.790 1.00 45.70 111 SER B O 1
ATOM 4216 N N . LYS B 1 131 ? -33.095 -19.160 -28.264 1.00 50.25 112 LYS B N 1
ATOM 4217 C CA . LYS B 1 131 ? -32.839 -20.210 -27.288 1.00 55.03 112 LYS B CA 1
ATOM 4218 C C . LYS B 1 131 ? -32.324 -21.476 -27.963 1.00 59.86 112 LYS B C 1
ATOM 4219 O O . LYS B 1 131 ? -31.538 -22.221 -27.368 1.00 61.89 112 LYS B O 1
ATOM 4225 N N . GLU B 1 132 ? -32.733 -21.727 -29.207 1.00 50.71 113 GLU B N 1
ATOM 4226 C CA . GLU B 1 132 ? -32.231 -22.901 -29.911 1.00 55.99 113 GLU B CA 1
ATOM 4227 C C . GLU B 1 132 ? -30.797 -22.704 -30.407 1.00 57.79 113 GLU B C 1
ATOM 4228 O O . GLU B 1 132 ? -30.041 -23.677 -30.495 1.00 58.57 113 GLU B O 1
ATOM 4234 N N . PHE B 1 133 ? -30.407 -21.466 -30.723 1.00 55.34 114 PHE B N 1
ATOM 4235 C CA . PHE B 1 133 ? -29.022 -21.181 -31.093 1.00 46.02 114 PHE B CA 1
ATOM 4236 C C . PHE B 1 133 ? -28.067 -21.541 -29.958 1.00 44.07 114 PHE B C 1
ATOM 4237 O O . PHE B 1 133 ? -27.062 -22.231 -30.169 1.00 51.92 114 PHE B O 1
ATOM 4245 N N . LEU B 1 134 ? -28.368 -21.079 -28.743 1.00 42.70 115 LEU B N 1
ATOM 4246 C CA . LEU B 1 134 ? -27.496 -21.349 -27.599 1.00 40.86 115 LEU B CA 1
ATOM 4247 C C . LEU B 1 134 ? -27.411 -22.843 -27.309 1.00 44.30 115 LEU B C 1
ATOM 4248 O O . LEU B 1 134 ? -26.327 -23.367 -27.024 1.00 50.36 115 LEU B O 1
ATOM 4253 N N . GLU B 1 135 ? -28.549 -23.543 -27.370 1.00 43.69 116 GLU B N 1
ATOM 4254 C CA . GLU B 1 135 ? -28.556 -24.985 -27.157 1.00 44.93 116 GLU B CA 1
ATOM 4255 C C . GLU B 1 135 ? -27.665 -25.698 -28.167 1.00 49.63 116 GLU B C 1
ATOM 4256 O O . GLU B 1 135 ? -26.926 -26.625 -27.809 1.00 47.10 116 GLU B O 1
ATOM 4262 N N . CYS B 1 136 ? -27.717 -25.282 -29.433 1.00 48.54 117 CYS B N 1
ATOM 4263 C CA . CYS B 1 136 ? -26.871 -25.914 -30.442 1.00 52.48 117 CYS B CA 1
ATOM 4264 C C . CYS B 1 136 ? -25.404 -25.591 -30.198 1.00 49.63 117 CYS B C 1
ATOM 4265 O O . CYS B 1 136 ? -24.551 -26.485 -30.228 1.00 51.72 117 CYS B O 1
ATOM 4268 N N . VAL B 1 137 ? -25.092 -24.315 -29.957 1.00 50.67 118 VAL B N 1
ATOM 4269 C CA . VAL B 1 137 ? -23.729 -23.930 -29.592 1.00 50.22 118 VAL B CA 1
ATOM 4270 C C . VAL B 1 137 ? -23.257 -24.752 -28.401 1.00 51.81 118 VAL B C 1
ATOM 4271 O O . VAL B 1 137 ? -22.145 -25.293 -28.392 1.00 57.88 118 VAL B O 1
ATOM 4275 N N . ASP B 1 138 ? -24.098 -24.847 -27.371 1.00 51.97 119 ASP B N 1
ATOM 4276 C CA . ASP B 1 138 ? -23.734 -25.607 -26.182 1.00 55.57 119 ASP B CA 1
ATOM 4277 C C . ASP B 1 138 ? -23.417 -27.055 -26.531 1.00 59.03 119 ASP B C 1
ATOM 4278 O O . ASP B 1 138 ? -22.495 -27.654 -25.958 1.00 54.55 119 ASP B O 1
ATOM 4283 N N . LYS B 1 139 ? -24.167 -27.632 -27.476 1.00 59.57 120 LYS B N 1
ATOM 4284 C CA . LYS B 1 139 ? -23.974 -29.035 -27.827 1.00 62.73 120 LYS B CA 1
ATOM 4285 C C . LYS B 1 139 ? -22.675 -29.240 -28.594 1.00 58.04 120 LYS B C 1
ATOM 4286 O O . LYS B 1 139 ? -21.864 -30.102 -28.237 1.00 61.98 120 LYS B O 1
ATOM 4292 N N . LYS B 1 140 ? -22.452 -28.453 -29.648 1.00 51.97 121 LYS B N 1
ATOM 4293 C CA . LYS B 1 140 ? -21.292 -28.694 -30.501 1.00 58.31 121 LYS B CA 1
ATOM 4294 C C . LYS B 1 140 ? -19.992 -28.616 -29.706 1.00 54.19 121 LYS B C 1
ATOM 4295 O O . LYS B 1 140 ? -19.187 -29.554 -29.718 1.00 61.09 121 LYS B O 1
ATOM 4301 N N . VAL B 1 141 ? -19.780 -27.513 -28.991 1.00 49.87 122 VAL B N 1
ATOM 4302 C CA . VAL B 1 141 ? -18.481 -27.209 -28.398 1.00 53.69 122 VAL B CA 1
ATOM 4303 C C . VAL B 1 141 ? -18.206 -28.082 -27.179 1.00 53.86 122 VAL B C 1
ATOM 4304 O O . VAL B 1 141 ? -17.111 -28.032 -26.609 1.00 48.89 122 VAL B O 1
ATOM 4308 N N . THR B 1 142 ? -19.186 -28.898 -26.778 1.00 56.69 123 THR B N 1
ATOM 4309 C CA . THR B 1 142 ? -19.032 -29.684 -25.556 1.00 60.44 123 THR B CA 1
ATOM 4310 C C . THR B 1 142 ? -17.778 -30.552 -25.599 1.00 58.40 123 THR B C 1
ATOM 4311 O O . THR B 1 142 ? -17.104 -30.731 -24.577 1.00 48.96 123 THR B O 1
ATOM 4315 N N . LYS B 1 143 ? -17.446 -31.094 -26.775 1.00 63.73 124 LYS B N 1
ATOM 4316 C CA . LYS B 1 143 ? -16.276 -31.960 -26.893 1.00 67.19 124 LYS B CA 1
ATOM 4317 C C . LYS B 1 143 ? -14.977 -31.197 -26.681 1.00 63.51 124 LYS B C 1
ATOM 4318 O O . LYS B 1 143 ? -14.008 -31.765 -26.162 1.00 59.92 124 LYS B O 1
ATOM 4324 N N . GLN B 1 144 ? -14.924 -29.930 -27.090 1.00 60.51 125 GLN B N 1
ATOM 4325 C CA . GLN B 1 144 ? -13.723 -29.130 -26.892 1.00 53.55 125 GLN B CA 1
ATOM 4326 C C . GLN B 1 144 ? -13.608 -28.565 -25.484 1.00 47.69 125 GLN B C 1
ATOM 4327 O O . GLN B 1 144 ? -12.606 -27.909 -25.183 1.00 47.23 125 GLN B O 1
ATOM 4333 N N . ARG B 1 145 ? -14.600 -28.806 -24.611 1.00 38.85 126 ARG B N 1
ATOM 4334 C CA . ARG B 1 145 ? -14.465 -28.143 -23.323 1.00 35.83 126 ARG B CA 1
ATOM 4335 C C . ARG B 1 145 ? -13.805 -29.056 -22.288 1.00 36.74 126 ARG B C 1
ATOM 4336 O O . ARG B 1 145 ? -13.959 -30.277 -22.331 1.00 37.70 126 ARG B O 1
ATOM 4344 N N . PRO B 1 146 ? -13.063 -28.499 -21.343 1.00 35.15 127 PRO B N 1
ATOM 4345 C CA . PRO B 1 146 ? -12.564 -29.317 -20.233 1.00 36.42 127 PRO B CA 1
ATOM 4346 C C . PRO B 1 146 ? -13.722 -29.991 -19.504 1.00 41.38 127 PRO B C 1
ATOM 4347 O O . PRO B 1 146 ? -14.741 -29.365 -19.211 1.00 35.72 127 PRO B O 1
ATOM 4351 N N . LEU B 1 147 ? -13.564 -31.279 -19.199 1.00 42.17 128 LEU B N 1
ATOM 4352 C CA . LEU B 1 147 ? -14.665 -31.982 -18.548 1.00 47.06 128 LEU B CA 1
ATOM 4353 C C . LEU B 1 147 ? -15.058 -31.311 -17.233 1.00 40.58 128 LEU B C 1
ATOM 4354 O O . LEU B 1 147 ? -16.250 -31.154 -16.953 1.00 36.51 128 LEU B O 1
ATOM 4359 N N . TRP B 1 148 ? -14.075 -30.917 -16.405 1.00 29.89 129 TRP B N 1
ATOM 4360 C CA . TRP B 1 148 ? -14.419 -30.251 -15.149 1.00 31.65 129 TRP B CA 1
ATOM 4361 C C . TRP B 1 148 ? -15.195 -28.965 -15.391 1.00 37.40 129 TRP B C 1
ATOM 4362 O O . TRP B 1 148 ? -16.021 -28.578 -14.557 1.00 39.94 129 TRP B O 1
ATOM 4373 N N . ARG B 1 149 ? -14.939 -28.283 -16.514 1.00 34.55 130 ARG B N 1
ATOM 4374 C CA . ARG B 1 149 ? -15.759 -27.127 -16.861 1.00 31.14 130 ARG B CA 1
ATOM 4375 C C . ARG B 1 149 ? -17.200 -27.550 -17.088 1.00 29.35 130 ARG B C 1
ATOM 4376 O O . ARG B 1 149 ? -18.133 -26.885 -16.623 1.00 29.89 130 ARG B O 1
ATOM 4384 N N . VAL B 1 150 ? -17.396 -28.670 -17.791 1.00 30.02 131 VAL B N 1
ATOM 4385 C CA . VAL B 1 150 ? -18.741 -29.125 -18.130 1.00 42.12 131 VAL B CA 1
ATOM 4386 C C . VAL B 1 150 ? -19.480 -29.586 -16.876 1.00 44.49 131 VAL B C 1
ATOM 4387 O O . VAL B 1 150 ? -20.649 -29.243 -16.670 1.00 41.73 131 VAL B O 1
ATOM 4391 N N . ASN B 1 151 ? -18.819 -30.355 -16.010 1.00 31.69 132 ASN B N 1
ATOM 4392 C CA . ASN B 1 151 ? -19.437 -30.669 -14.724 1.00 38.84 132 ASN B CA 1
ATOM 4393 C C . ASN B 1 151 ? -19.982 -29.407 -14.061 1.00 31.06 132 ASN B C 1
ATOM 4394 O O . ASN B 1 151 ? -21.071 -29.420 -13.471 1.00 39.18 132 ASN B O 1
ATOM 4399 N N . ALA B 1 152 ? -19.241 -28.302 -14.169 1.00 29.70 133 ALA B N 1
ATOM 4400 C CA . ALA B 1 152 ? -19.501 -27.132 -13.337 1.00 34.91 133 ALA B CA 1
ATOM 4401 C C . ALA B 1 152 ? -20.632 -26.273 -13.880 1.00 37.07 133 ALA B C 1
ATOM 4402 O O . ALA B 1 152 ? -21.436 -25.747 -13.103 1.00 42.21 133 ALA B O 1
ATOM 4404 N N . ALA B 1 153 ? -20.703 -26.097 -15.198 1.00 32.49 134 ALA B N 1
ATOM 4405 C CA . ALA B 1 153 ? -21.701 -25.196 -15.756 1.00 31.45 134 ALA B CA 1
ATOM 4406 C C . ALA B 1 153 ? -21.798 -25.418 -17.253 1.00 35.12 134 ALA B C 1
ATOM 4407 O O . ALA B 1 153 ? -20.895 -25.979 -17.880 1.00 36.64 134 ALA B O 1
ATOM 4409 N N . ASN B 1 154 ? -22.910 -24.961 -17.817 1.00 33.27 135 ASN B N 1
ATOM 4410 C CA . ASN B 1 154 ? -23.141 -25.004 -19.250 1.00 37.06 135 ASN B CA 1
ATOM 4411 C C . ASN B 1 154 ? -23.608 -23.631 -19.714 1.00 34.88 135 ASN B C 1
ATOM 4412 O O . ASN B 1 154 ? -23.743 -22.689 -18.930 1.00 31.77 135 ASN B O 1
ATOM 4417 N N . VAL B 1 155 ? -23.857 -23.518 -21.014 1.00 37.62 136 VAL B N 1
ATOM 4418 C CA . VAL B 1 155 ? -24.409 -22.281 -21.532 1.00 35.93 136 VAL B CA 1
ATOM 4419 C C . VAL B 1 155 ? -25.745 -22.023 -20.860 1.00 34.36 136 VAL B C 1
ATOM 4420 O O . VAL B 1 155 ? -26.567 -22.936 -20.698 1.00 38.80 136 VAL B O 1
ATOM 4424 N N . ASP B 1 156 ? -25.963 -20.777 -20.444 1.00 34.17 137 ASP B N 1
ATOM 4425 C CA . ASP B 1 156 ? -27.253 -20.377 -19.884 1.00 36.47 137 ASP B CA 1
ATOM 4426 C C . ASP B 1 156 ? -28.218 -20.104 -21.037 1.00 44.18 137 ASP B C 1
ATOM 4427 O O . ASP B 1 156 ? -28.221 -19.019 -21.624 1.00 42.14 137 ASP B O 1
ATOM 4432 N N . THR B 1 157 ? -29.047 -21.096 -21.364 1.00 41.38 138 THR B N 1
ATOM 4433 C CA . THR B 1 157 ? -29.957 -21.028 -22.497 1.00 48.29 138 THR B CA 1
ATOM 4434 C C . THR B 1 157 ? -31.215 -20.222 -22.209 1.00 50.81 138 THR B C 1
ATOM 4435 O O . THR B 1 157 ? -32.122 -20.214 -23.042 1.00 49.74 138 THR B O 1
ATOM 4439 N N . SER B 1 158 ? -31.301 -19.573 -21.049 1.00 52.58 139 SER B N 1
ATOM 4440 C CA . SER B 1 158 ? -32.431 -18.718 -20.721 1.00 49.02 139 SER B CA 1
ATOM 4441 C C . SER B 1 158 ? -32.209 -17.266 -21.119 1.00 45.38 139 SER B C 1
ATOM 4442 O O . SER B 1 158 ? -33.138 -16.465 -20.999 1.00 41.43 139 SER B O 1
ATOM 4445 N N . HIS B 1 159 ? -31.015 -16.920 -21.598 1.00 43.66 140 HIS B N 1
ATOM 4446 C CA . HIS B 1 159 ? -30.687 -15.558 -21.998 1.00 38.89 140 HIS B CA 1
ATOM 4447 C C . HIS B 1 159 ? -31.134 -15.280 -23.430 1.00 44.44 140 HIS B C 1
ATOM 4448 O O . HIS B 1 159 ? -31.120 -16.166 -24.288 1.00 55.13 140 HIS B O 1
ATOM 4455 N N . ASP B 1 160 ? -31.521 -14.031 -23.692 1.00 38.29 141 ASP B N 1
ATOM 4456 C CA . ASP B 1 160 ? -31.968 -13.634 -25.022 1.00 41.26 141 ASP B CA 1
ATOM 4457 C C . ASP B 1 160 ? -30.905 -12.882 -25.808 1.00 41.32 141 ASP B C 1
ATOM 4458 O O . ASP B 1 160 ? -31.164 -12.496 -26.954 1.00 47.85 141 ASP B O 1
ATOM 4463 N N . SER B 1 161 ? -29.723 -12.672 -25.228 1.00 39.13 142 SER B N 1
ATOM 4464 C CA . SER B 1 161 ? -28.700 -11.824 -25.822 1.00 38.88 142 SER B CA 1
ATOM 4465 C C . SER B 1 161 ? -27.326 -12.419 -25.576 1.00 38.04 142 SER B C 1
ATOM 4466 O O . SER B 1 161 ? -27.141 -13.302 -24.737 1.00 41.03 142 SER B O 1
ATOM 4469 N N . ALA B 1 162 ? -26.356 -11.903 -26.322 1.00 34.02 143 ALA B N 1
ATOM 4470 C CA . ALA B 1 162 ? -24.947 -12.176 -26.102 1.00 35.18 143 ALA B CA 1
ATOM 4471 C C . ALA B 1 162 ? -24.183 -10.914 -26.473 1.00 41.42 143 ALA B C 1
ATOM 4472 O O . ALA B 1 162 ? -24.775 -9.895 -26.838 1.00 44.24 143 ALA B O 1
ATOM 4474 N N . LEU B 1 163 ? -22.860 -10.978 -26.373 1.00 36.84 144 LEU B N 1
ATOM 4475 C CA . LEU B 1 163 ? -22.015 -9.825 -26.640 1.00 39.13 144 LEU B CA 1
ATOM 4476 C C . LEU B 1 163 ? -21.043 -10.166 -27.758 1.00 40.35 144 LEU B C 1
ATOM 4477 O O . LEU B 1 163 ? -20.371 -11.202 -27.704 1.00 36.98 144 LEU B O 1
ATOM 4482 N N . ILE B 1 164 ? -20.993 -9.298 -28.767 1.00 36.93 145 ILE B N 1
ATOM 4483 C CA . ILE B 1 164 ? -20.066 -9.398 -29.886 1.00 39.41 145 ILE B CA 1
ATOM 4484 C C . ILE B 1 164 ? -18.866 -8.510 -29.590 1.00 32.53 145 ILE B C 1
ATOM 4485 O O . ILE B 1 164 ? -19.032 -7.340 -29.224 1.00 32.65 145 ILE B O 1
ATOM 4490 N N . LEU B 1 165 ? -17.660 -9.059 -29.759 1.00 31.54 146 LEU B N 1
ATOM 4491 C CA . LEU B 1 165 ? -16.419 -8.359 -29.455 1.00 30.86 146 LEU B CA 1
ATOM 4492 C C . LEU B 1 165 ? -15.458 -8.503 -30.622 1.00 41.21 146 LEU B C 1
ATOM 4493 O O . LEU B 1 165 ? -15.446 -9.528 -31.307 1.00 45.74 146 LEU B O 1
ATOM 4498 N N . ASN B 1 166 ? -14.637 -7.479 -30.832 1.00 31.90 147 ASN B N 1
ATOM 4499 C CA . ASN B 1 166 ? -13.548 -7.605 -31.792 1.00 32.68 147 ASN B CA 1
ATOM 4500 C C . ASN B 1 166 ? -12.607 -8.716 -31.356 1.00 43.87 147 ASN B C 1
ATOM 4501 O O . ASN B 1 166 ? -12.221 -8.788 -30.190 1.00 45.69 147 ASN B O 1
ATOM 4506 N N . ASP B 1 167 ? -12.250 -9.592 -32.291 1.00 50.38 148 ASP B N 1
ATOM 4507 C CA . ASP B 1 167 ? -11.284 -10.646 -32.006 1.00 44.29 148 ASP B CA 1
ATOM 4508 C C . ASP B 1 167 ? -9.899 -10.021 -31.923 1.00 43.32 148 ASP B C 1
ATOM 4509 O O . ASP B 1 167 ? -9.346 -9.582 -32.933 1.00 41.87 148 ASP B O 1
ATOM 4514 N N . HIS B 1 168 ? -9.330 -9.970 -30.725 1.00 41.84 149 HIS B N 1
ATOM 4515 C CA . HIS B 1 168 ? -8.029 -9.337 -30.573 1.00 46.51 149 HIS B CA 1
ATOM 4516 C C . HIS B 1 168 ? -6.887 -10.207 -31.073 1.00 46.23 149 HIS B C 1
ATOM 4517 O O . HIS B 1 168 ? -5.769 -9.707 -31.237 1.00 53.31 149 HIS B O 1
ATOM 4524 N N . SER B 1 169 ? -7.145 -11.466 -31.355 1.00 44.76 150 SER B N 1
ATOM 4525 C CA . SER B 1 169 ? -6.124 -12.274 -32.001 1.00 51.90 150 SER B CA 1
ATOM 4526 C C . SER B 1 169 ? -5.945 -11.912 -33.483 1.00 57.20 150 SER B C 1
ATOM 4527 O O . SER B 1 169 ? -5.232 -12.596 -34.219 1.00 55.05 150 SER B O 1
ATOM 4530 N N . LEU B 1 170 ? -6.585 -10.840 -33.942 1.00 59.87 151 LEU B N 1
ATOM 4531 C CA . LEU B 1 170 ? -6.447 -10.356 -35.309 1.00 68.23 151 LEU B CA 1
ATOM 4532 C C . LEU B 1 170 ? -6.175 -8.864 -35.236 1.00 65.62 151 LEU B C 1
ATOM 4533 O O . LEU B 1 170 ? -6.861 -8.145 -34.503 1.00 57.95 151 LEU B O 1
ATOM 4538 N N . PHE B 1 171 ? -5.169 -8.400 -35.979 1.00 66.40 152 PHE B N 1
ATOM 4539 C CA . PHE B 1 171 ? -4.634 -7.072 -35.696 1.00 69.30 152 PHE B CA 1
ATOM 4540 C C . PHE B 1 171 ? -5.636 -5.977 -36.037 1.00 77.58 152 PHE B C 1
ATOM 4541 O O . PHE B 1 171 ? -5.728 -4.973 -35.320 1.00 79.06 152 PHE B O 1
ATOM 4549 N N . SER B 1 172 ? -6.388 -6.146 -37.121 1.00 84.03 153 SER B N 1
ATOM 4550 C CA . SER B 1 172 ? -7.382 -5.159 -37.534 1.00 86.93 153 SER B CA 1
ATOM 4551 C C . SER B 1 172 ? -8.507 -5.816 -38.323 1.00 91.09 153 SER B C 1
ATOM 4552 O O . SER B 1 172 ? -8.759 -7.011 -38.176 1.00 94.69 153 SER B O 1
ATOM 4555 N N . GLY B 1 178 ? 1.009 -7.799 -45.148 1.00 105.79 159 GLY B N 1
ATOM 4556 C CA . GLY B 1 178 ? 0.393 -8.175 -43.888 1.00 102.62 159 GLY B CA 1
ATOM 4557 C C . GLY B 1 178 ? -0.918 -8.920 -44.049 1.00 99.03 159 GLY B C 1
ATOM 4558 O O . GLY B 1 178 ? -1.827 -8.454 -44.740 1.00 101.86 159 GLY B O 1
ATOM 4559 N N . GLY B 1 179 ? -1.012 -10.086 -43.416 1.00 87.46 160 GLY B N 1
ATOM 4560 C CA . GLY B 1 179 ? 0.087 -10.628 -42.638 1.00 76.66 160 GLY B CA 1
ATOM 4561 C C . GLY B 1 179 ? -0.382 -11.453 -41.451 1.00 74.33 160 GLY B C 1
ATOM 4562 O O . GLY B 1 179 ? -1.546 -11.375 -41.045 1.00 66.56 160 GLY B O 1
ATOM 4563 N N . ASP B 1 180 ? 0.534 -12.245 -40.897 1.00 73.29 161 ASP B N 1
ATOM 4564 C CA . ASP B 1 180 ? 0.225 -13.076 -39.742 1.00 65.85 161 ASP B CA 1
ATOM 4565 C C . ASP B 1 180 ? 0.132 -12.233 -38.473 1.00 61.71 161 ASP B C 1
ATOM 4566 O O . ASP B 1 180 ? 0.796 -11.202 -38.331 1.00 62.80 161 ASP B O 1
ATOM 4571 N N . CYS B 1 181 ? -0.708 -12.678 -37.542 1.00 55.28 162 CYS B N 1
ATOM 4572 C CA . CYS B 1 181 ? -0.851 -12.017 -36.253 1.00 57.07 162 CYS B CA 1
ATOM 4573 C C . CYS B 1 181 ? -0.564 -13.006 -35.136 1.00 54.83 162 CYS B C 1
ATOM 4574 O O . CYS B 1 181 ? -1.147 -14.094 -35.102 1.00 55.29 162 CYS B O 1
ATOM 4577 N N . ILE B 1 182 ? 0.334 -12.625 -34.232 1.00 46.48 163 ILE B N 1
ATOM 4578 C CA . ILE B 1 182 ? 0.579 -13.353 -32.990 1.00 44.10 163 ILE B CA 1
ATOM 4579 C C . ILE B 1 182 ? 0.105 -12.467 -31.849 1.00 50.16 163 ILE B C 1
ATOM 4580 O O . ILE B 1 182 ? 0.576 -11.332 -31.696 1.00 46.53 163 ILE B O 1
ATOM 4585 N N . SER B 1 183 ? -0.851 -12.966 -31.075 1.00 50.60 164 SER B N 1
ATOM 4586 C CA . SER B 1 183 ? -1.407 -12.235 -29.951 1.00 46.23 164 SER B CA 1
ATOM 4587 C C . SER B 1 183 ? -1.159 -13.021 -28.675 1.00 41.91 164 SER B C 1
ATOM 4588 O O . SER B 1 183 ? -1.117 -14.254 -28.682 1.00 39.91 164 SER B O 1
ATOM 4591 N N . VAL B 1 184 ? -0.985 -12.297 -27.578 1.00 40.28 165 VAL B N 1
ATOM 4592 C CA . VAL B 1 184 ? -0.586 -12.883 -26.308 1.00 33.03 165 VAL B CA 1
ATOM 4593 C C . VAL B 1 184 ? -1.613 -12.490 -25.250 1.00 36.78 165 VAL B C 1
ATOM 4594 O O . VAL B 1 184 ? -1.951 -11.308 -25.114 1.00 39.94 165 VAL B O 1
ATOM 4598 N N . GLU B 1 185 ? -2.115 -13.476 -24.514 1.00 34.07 166 GLU B N 1
ATOM 4599 C CA . GLU B 1 185 ? -3.016 -13.225 -23.397 1.00 27.85 166 GLU B CA 1
ATOM 4600 C C . GLU B 1 185 ? -2.270 -13.384 -22.081 1.00 33.01 166 GLU B C 1
ATOM 4601 O O . GLU B 1 185 ? -1.643 -14.424 -21.832 1.00 35.19 166 GLU B O 1
ATOM 4607 N N . ILE B 1 186 ? -2.365 -12.372 -21.230 1.00 28.33 167 ILE B N 1
ATOM 4608 C CA . ILE B 1 186 ? -1.817 -12.427 -19.883 1.00 28.01 167 ILE B CA 1
ATOM 4609 C C . ILE B 1 186 ? -2.941 -12.142 -18.894 1.00 31.56 167 ILE B C 1
ATOM 4610 O O . ILE B 1 186 ? -3.625 -11.112 -18.998 1.00 23.75 167 ILE B O 1
ATOM 4615 N N . LYS B 1 187 ? -3.137 -13.058 -17.940 1.00 31.34 168 LYS B N 1
ATOM 4616 C CA . LYS B 1 187 ? -4.027 -12.838 -16.798 1.00 29.30 168 LYS B CA 1
ATOM 4617 C C . LYS B 1 187 ? -3.136 -12.544 -15.604 1.00 31.64 168 LYS B C 1
ATOM 4618 O O . LYS B 1 187 ? -2.621 -13.477 -14.966 1.00 26.94 168 LYS B O 1
ATOM 4624 N N . PRO B 1 188 ? -2.896 -11.276 -15.271 1.00 25.79 169 PRO B N 1
ATOM 4625 C CA . PRO B 1 188 ? -1.766 -10.968 -14.380 1.00 26.26 169 PRO B CA 1
ATOM 4626 C C . PRO B 1 188 ? -2.072 -11.138 -12.905 1.00 27.03 169 PRO B C 1
ATOM 4627 O O . PRO B 1 188 ? -1.126 -11.286 -12.127 1.00 25.44 169 PRO B O 1
ATOM 4631 N N . LYS B 1 189 ? -3.348 -11.148 -12.508 1.00 17.98 170 LYS B N 1
ATOM 4632 C CA . LYS B 1 189 ? -3.781 -11.309 -11.129 1.00 19.47 170 LYS B CA 1
ATOM 4633 C C . LYS B 1 189 ? -3.365 -10.089 -10.304 1.00 16.96 170 LYS B C 1
ATOM 4634 O O . LYS B 1 189 ? -3.066 -9.037 -10.877 1.00 26.08 170 LYS B O 1
ATOM 4640 N N . CYS B 1 190 ? -3.335 -10.200 -8.973 1.00 19.01 171 CYS B N 1
ATOM 4641 C CA . CYS B 1 190 ? -3.125 -9.038 -8.110 1.00 25.66 171 CYS B CA 1
ATOM 4642 C C . CYS B 1 190 ? -1.641 -8.736 -7.946 1.00 28.17 171 CYS B C 1
ATOM 4643 O O . CYS B 1 190 ? -0.880 -9.594 -7.493 1.00 20.70 171 CYS B O 1
ATOM 4646 N N . GLY B 1 191 ? -1.250 -7.497 -8.259 1.00 30.20 172 GLY B N 1
ATOM 4647 C CA . GLY B 1 191 ? 0.157 -7.137 -8.268 1.00 29.35 172 GLY B CA 1
ATOM 4648 C C . GLY B 1 191 ? 0.671 -6.343 -7.079 1.00 26.44 172 GLY B C 1
ATOM 4649 O O . GLY B 1 191 ? 1.658 -5.619 -7.226 1.00 23.48 172 GLY B O 1
ATOM 4650 N N . PHE B 1 192 ? 0.038 -6.437 -5.903 1.00 22.28 173 PHE B N 1
ATOM 4651 C CA . PHE B 1 192 ? 0.540 -5.687 -4.756 1.00 29.89 173 PHE B CA 1
ATOM 4652 C C . PHE B 1 192 ? 0.341 -6.489 -3.475 1.00 25.91 173 PHE B C 1
ATOM 4653 O O . PHE B 1 192 ? -0.400 -7.477 -3.430 1.00 24.29 173 PHE B O 1
ATOM 4661 N N . LEU B 1 193 ? 1.033 -6.043 -2.404 1.00 21.28 174 LEU B N 1
ATOM 4662 C CA . LEU B 1 193 ? 0.822 -6.649 -1.087 1.00 26.49 174 LEU B CA 1
ATOM 4663 C C . LEU B 1 193 ? -0.100 -5.792 -0.228 1.00 22.85 174 LEU B C 1
ATOM 4664 O O . LEU B 1 193 ? 0.063 -4.567 -0.176 1.00 23.23 174 LEU B O 1
ATOM 4669 N N . PRO B 1 194 ? -1.060 -6.368 0.493 1.00 23.79 175 PRO B N 1
ATOM 4670 C CA . PRO B 1 194 ? -1.923 -5.535 1.339 1.00 23.04 175 PRO B CA 1
ATOM 4671 C C . PRO B 1 194 ? -1.147 -4.931 2.495 1.00 29.43 175 PRO B C 1
ATOM 4672 O O . PRO B 1 194 ? -0.104 -5.441 2.915 1.00 24.92 175 PRO B O 1
ATOM 4676 N N . THR B 1 195 ? -1.675 -3.824 3.009 1.00 36.53 176 THR B N 1
ATOM 4677 C CA . THR B 1 195 ? -1.081 -3.116 4.138 1.00 40.13 176 THR B CA 1
ATOM 4678 C C . THR B 1 195 ? -2.068 -2.971 5.291 1.00 31.40 176 THR B C 1
ATOM 4679 O O . THR B 1 195 ? -1.793 -2.236 6.246 1.00 29.86 176 THR B O 1
ATOM 4683 N N . SER B 1 196 ? -3.205 -3.652 5.214 1.00 31.24 177 SER B N 1
ATOM 4684 C CA . SER B 1 196 ? -4.335 -3.410 6.109 1.00 31.17 177 SER B CA 1
ATOM 4685 C C . SER B 1 196 ? -3.990 -3.651 7.573 1.00 24.22 177 SER B C 1
ATOM 4686 O O . SER B 1 196 ? -3.484 -4.713 7.934 1.00 20.21 177 SER B O 1
ATOM 4689 N N . ARG B 1 197 ? -4.324 -2.678 8.423 1.00 23.62 178 ARG B N 1
ATOM 4690 C CA . ARG B 1 197 ? -4.285 -2.864 9.865 1.00 21.68 178 ARG B CA 1
ATOM 4691 C C . ARG B 1 197 ? -5.257 -3.929 10.351 1.00 21.38 178 ARG B C 1
ATOM 4692 O O . ARG B 1 197 ? -5.203 -4.297 11.528 1.00 25.95 178 ARG B O 1
ATOM 4700 N N . PHE B 1 198 ? -6.147 -4.425 9.496 1.00 24.13 179 PHE B N 1
ATOM 4701 C CA . PHE B 1 198 ? -7.138 -5.403 9.932 1.00 24.79 179 PHE B CA 1
ATOM 4702 C C . PHE B 1 198 ? -6.650 -6.832 9.764 1.00 25.09 179 PHE B C 1
ATOM 4703 O O . PHE B 1 198 ? -7.322 -7.759 10.222 1.00 27.18 179 PHE B O 1
ATOM 4711 N N . ILE B 1 199 ? -5.488 -7.019 9.149 1.00 26.14 180 ILE B N 1
ATOM 4712 C CA . ILE B 1 199 ? -4.827 -8.315 9.104 1.00 27.98 180 ILE B CA 1
ATOM 4713 C C . ILE B 1 199 ? -4.132 -8.561 10.439 1.00 24.60 180 ILE B C 1
ATOM 4714 O O . ILE B 1 199 ? -3.184 -7.852 10.797 1.00 25.58 180 ILE B O 1
ATOM 4719 N N . GLY B 1 200 ? -4.575 -9.597 11.166 1.00 23.43 181 GLY B N 1
ATOM 4720 C CA . GLY B 1 200 ? -4.019 -9.875 12.480 1.00 26.35 181 GLY B CA 1
ATOM 4721 C C . GLY B 1 200 ? -2.669 -10.578 12.427 1.00 27.64 181 GLY B C 1
ATOM 4722 O O . GLY B 1 200 ? -2.219 -11.071 11.390 1.00 26.25 181 GLY B O 1
ATOM 4723 N N . LYS B 1 201 ? -2.005 -10.616 13.585 1.00 23.50 182 LYS B N 1
ATOM 4724 C CA . LYS B 1 201 ? -0.665 -11.183 13.640 1.00 30.51 182 LYS B CA 1
ATOM 4725 C C . LYS B 1 201 ? -0.642 -12.616 13.122 1.00 25.92 182 LYS B C 1
ATOM 4726 O O . LYS B 1 201 ? 0.311 -13.020 12.456 1.00 23.51 182 LYS B O 1
ATOM 4732 N N . GLU B 1 202 ? -1.681 -13.404 13.399 1.00 24.51 183 GLU B N 1
ATOM 4733 C CA . GLU B 1 202 ? -1.641 -14.790 12.932 1.00 28.43 183 GLU B CA 1
ATOM 4734 C C . GLU B 1 202 ? -1.605 -14.867 11.404 1.00 29.77 183 GLU B C 1
ATOM 4735 O O . GLU B 1 202 ? -1.085 -15.838 10.842 1.00 35.08 183 GLU B O 1
ATOM 4741 N N . ASN B 1 203 ? -2.125 -13.849 10.714 1.00 22.79 184 ASN B N 1
ATOM 4742 C CA . ASN B 1 203 ? -2.189 -13.817 9.256 1.00 22.42 184 ASN B CA 1
ATOM 4743 C C . ASN B 1 203 ? -1.144 -12.890 8.643 1.00 27.59 184 ASN B C 1
ATOM 4744 O O . ASN B 1 203 ? -1.241 -12.545 7.456 1.00 25.06 184 ASN B O 1
ATOM 4749 N N . MET B 1 204 ? -0.135 -12.507 9.429 1.00 27.02 185 MET B N 1
ATOM 4750 C CA . MET B 1 204 ? 0.822 -11.482 9.030 1.00 25.47 185 MET B CA 1
ATOM 4751 C C . MET B 1 204 ? 1.498 -11.768 7.689 1.00 27.94 185 MET B C 1
ATOM 4752 O O . MET B 1 204 ? 1.843 -10.830 6.958 1.00 27.36 185 MET B O 1
ATOM 4757 N N . LEU B 1 205 ? 1.731 -13.039 7.354 1.00 28.13 186 LEU B N 1
ATOM 4758 C CA . LEU B 1 205 ? 2.426 -13.326 6.100 1.00 28.47 186 LEU B CA 1
ATOM 4759 C C . LEU B 1 205 ? 1.698 -12.770 4.879 1.00 28.24 186 LEU B C 1
ATOM 4760 O O . LEU B 1 205 ? 2.327 -12.589 3.829 1.00 24.30 186 LEU B O 1
ATOM 4765 N N . LYS B 1 206 ? 0.398 -12.471 4.990 1.00 21.82 187 LYS B N 1
ATOM 4766 C CA . LYS B 1 206 ? -0.305 -11.830 3.886 1.00 20.58 187 LYS B CA 1
ATOM 4767 C C . LYS B 1 206 ? 0.322 -10.499 3.477 1.00 16.52 187 LYS B C 1
ATOM 4768 O O . LYS B 1 206 ? 0.119 -10.057 2.341 1.00 29.88 187 LYS B O 1
ATOM 4774 N N . THR B 1 207 ? 1.032 -9.826 4.372 1.00 24.39 188 THR B N 1
ATOM 4775 C CA . THR B 1 207 ? 1.604 -8.527 4.045 1.00 28.95 188 THR B CA 1
ATOM 4776 C C . THR B 1 207 ? 2.981 -8.633 3.409 1.00 29.58 188 THR B C 1
ATOM 4777 O O . THR B 1 207 ? 3.576 -7.601 3.077 1.00 28.36 188 THR B O 1
ATOM 4781 N N . SER B 1 208 ? 3.519 -9.841 3.255 1.00 23.33 189 SER B N 1
ATOM 4782 C CA . SER B 1 208 ? 4.843 -9.998 2.678 1.00 24.94 189 SER B CA 1
ATOM 4783 C C . SER B 1 208 ? 4.921 -11.038 1.571 1.00 26.17 189 SER B C 1
ATOM 4784 O O . SER B 1 208 ? 5.948 -11.105 0.903 1.00 27.13 189 SER B O 1
ATOM 4787 N N . VAL B 1 209 ? 3.883 -11.847 1.364 1.00 29.47 190 VAL B N 1
ATOM 4788 C CA . VAL B 1 209 ? 3.833 -12.869 0.325 1.00 22.97 190 VAL B CA 1
ATOM 4789 C C . VAL B 1 209 ? 2.579 -12.629 -0.514 1.00 23.40 190 VAL B C 1
ATOM 4790 O O . VAL B 1 209 ? 1.492 -12.433 0.041 1.00 22.12 190 VAL B O 1
ATOM 4794 N N . SER B 1 210 ? 2.714 -12.664 -1.837 1.00 19.36 191 SER B N 1
ATOM 4795 C CA . SER B 1 210 ? 1.567 -12.315 -2.670 1.00 19.20 191 SER B CA 1
ATOM 4796 C C . SER B 1 210 ? 0.460 -13.346 -2.498 1.00 28.58 191 SER B C 1
ATOM 4797 O O . SER B 1 210 ? 0.702 -14.500 -2.118 1.00 21.88 191 SER B O 1
ATOM 4800 N N . ARG B 1 211 ? -0.778 -12.898 -2.736 1.00 30.11 192 ARG B N 1
ATOM 4801 C CA . ARG B 1 211 ? -1.906 -13.817 -2.755 1.00 19.92 192 ARG B CA 1
ATOM 4802 C C . ARG B 1 211 ? -1.735 -14.888 -3.832 1.00 16.84 192 ARG B C 1
ATOM 4803 O O . ARG B 1 211 ? -2.056 -16.067 -3.610 1.00 21.84 192 ARG B O 1
ATOM 4811 N N . PHE B 1 212 ? -1.262 -14.496 -5.013 1.00 18.36 193 PHE B N 1
ATOM 4812 C CA . PHE B 1 212 ? -0.975 -15.483 -6.055 1.00 21.07 193 PHE B CA 1
ATOM 4813 C C . PHE B 1 212 ? -0.065 -16.597 -5.536 1.00 20.92 193 PHE B C 1
ATOM 4814 O O . PHE B 1 212 ? -0.359 -17.788 -5.701 1.00 23.78 193 PHE B O 1
ATOM 4822 N N . LYS B 1 213 ? 1.045 -16.233 -4.901 1.00 20.12 194 LYS B N 1
ATOM 4823 C CA . LYS B 1 213 ? 1.987 -17.262 -4.451 1.00 26.85 194 LYS B CA 1
ATOM 4824 C C . LYS B 1 213 ? 1.388 -18.158 -3.362 1.00 23.59 194 LYS B C 1
ATOM 4825 O O . LYS B 1 213 ? 1.586 -19.385 -3.376 1.00 17.82 194 LYS B O 1
ATOM 4831 N N . MET B 1 214 ? 0.662 -17.583 -2.398 1.00 16.40 195 MET B N 1
ATOM 4832 C CA . MET B 1 214 ? -0.000 -18.434 -1.412 1.00 22.16 195 MET B CA 1
ATOM 4833 C C . MET B 1 214 ? -1.069 -19.319 -2.053 1.00 25.02 195 MET B C 1
ATOM 4834 O O . MET B 1 214 ? -1.182 -20.504 -1.716 1.00 21.69 195 MET B O 1
ATOM 4839 N N . HIS B 1 215 ? -1.863 -18.767 -2.983 1.00 21.35 196 HIS B N 1
ATOM 4840 C CA . HIS B 1 215 ? -2.940 -19.550 -3.585 1.00 17.30 196 HIS B CA 1
ATOM 4841 C C . HIS B 1 215 ? -2.389 -20.716 -4.416 1.00 17.57 196 HIS B C 1
ATOM 4842 O O . HIS B 1 215 ? -3.019 -21.783 -4.481 1.00 16.72 196 HIS B O 1
ATOM 4849 N N . GLN B 1 216 ? -1.196 -20.560 -5.004 1.00 16.31 197 GLN B N 1
ATOM 4850 C CA . GLN B 1 216 ? -0.599 -21.659 -5.760 1.00 21.04 197 GLN B CA 1
ATOM 4851 C C . GLN B 1 216 ? -0.466 -22.912 -4.901 1.00 26.33 197 GLN B C 1
ATOM 4852 O O . GLN B 1 216 ? -0.696 -24.026 -5.388 1.00 22.23 197 GLN B O 1
ATOM 4858 N N . LEU B 1 217 ? -0.066 -22.759 -3.628 1.00 21.08 198 LEU B N 1
ATOM 4859 C CA . LEU B 1 217 ? 0.093 -23.932 -2.774 1.00 24.88 198 LEU B CA 1
ATOM 4860 C C . LEU B 1 217 ? -1.236 -24.647 -2.577 1.00 21.31 198 LEU B C 1
ATOM 4861 O O . LEU B 1 217 ? -1.305 -25.872 -2.661 1.00 19.22 198 LEU B O 1
ATOM 4866 N N . LEU B 1 218 ? -2.302 -23.891 -2.289 1.00 17.98 199 LEU B N 1
ATOM 4867 C CA . LEU B 1 218 ? -3.615 -24.503 -2.080 1.00 17.64 199 LEU B CA 1
ATOM 4868 C C . LEU B 1 218 ? -4.124 -25.162 -3.359 1.00 23.59 199 LEU B C 1
ATOM 4869 O O . LEU B 1 218 ? -4.702 -26.253 -3.319 1.00 26.62 199 LEU B O 1
ATOM 4874 N N . LYS B 1 219 ? -3.927 -24.507 -4.506 1.00 17.66 200 LYS B N 1
ATOM 4875 C CA . LYS B 1 219 ? -4.292 -25.115 -5.785 1.00 24.84 200 LYS B CA 1
ATOM 4876 C C . LYS B 1 219 ? -3.567 -26.437 -5.998 1.00 24.71 200 LYS B C 1
ATOM 4877 O O . LYS B 1 219 ? -4.158 -27.429 -6.452 1.00 24.85 200 LYS B O 1
ATOM 4883 N N . LEU B 1 220 ? -2.268 -26.459 -5.720 1.00 21.40 201 LEU B N 1
ATOM 4884 C CA . LEU B 1 220 ? -1.529 -27.719 -5.794 1.00 24.21 201 LEU B CA 1
ATOM 4885 C C . LEU B 1 220 ? -2.188 -28.769 -4.908 1.00 30.17 201 LEU B C 1
ATOM 4886 O O . LEU B 1 220 ? -2.458 -29.898 -5.346 1.00 24.45 201 LEU B O 1
ATOM 4891 N N . GLU B 1 221 ? -2.469 -28.395 -3.654 1.00 24.86 202 GLU B N 1
ATOM 4892 C CA . GLU B 1 221 ? -3.054 -29.318 -2.687 1.00 30.83 202 GLU B CA 1
ATOM 4893 C C . GLU B 1 221 ? -4.349 -29.941 -3.194 1.00 29.79 202 GLU B C 1
ATOM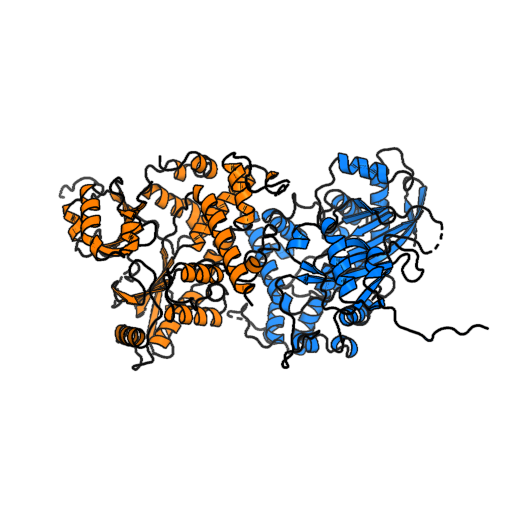 4894 O O . GLU B 1 221 ? -4.639 -31.095 -2.871 1.00 24.67 202 GLU B O 1
ATOM 4900 N N . TYR B 1 222 ? -5.132 -29.207 -3.992 1.00 26.65 203 TYR B N 1
ATOM 4901 C CA . TYR B 1 222 ? -6.381 -29.710 -4.547 1.00 22.68 203 TYR B CA 1
ATOM 4902 C C . TYR B 1 222 ? -6.240 -30.207 -5.984 1.00 26.86 203 TYR B C 1
ATOM 4903 O O . TYR B 1 222 ? -7.250 -30.391 -6.659 1.00 30.10 203 TYR B O 1
ATOM 4912 N N . ILE B 1 223 ? -5.022 -30.429 -6.472 1.00 27.10 204 ILE B N 1
ATOM 4913 C CA . ILE B 1 223 ? -4.823 -31.022 -7.797 1.00 28.46 204 ILE B CA 1
ATOM 4914 C C . ILE B 1 223 ? -5.432 -30.163 -8.909 1.00 32.18 204 ILE B C 1
ATOM 4915 O O . ILE B 1 223 ? -5.870 -30.682 -9.940 1.00 29.97 204 ILE B O 1
ATOM 4920 N N . GLU B 1 224 ? -5.452 -28.846 -8.727 1.00 28.74 205 GLU B N 1
ATOM 4921 C CA . GLU B 1 224 ? -5.871 -27.965 -9.813 1.00 27.98 205 GLU B CA 1
ATOM 4922 C C . GLU B 1 224 ? -4.723 -27.592 -10.750 1.00 34.55 205 GLU B C 1
ATOM 4923 O O . GLU B 1 224 ? -4.971 -27.185 -11.893 1.00 37.04 205 GLU B O 1
ATOM 4929 N N . ILE B 1 225 ? -3.477 -27.733 -10.300 1.00 33.50 206 ILE B N 1
ATOM 4930 C CA . ILE B 1 225 ? -2.299 -27.455 -11.113 1.00 32.60 206 ILE B CA 1
ATOM 4931 C C . ILE B 1 225 ? -1.309 -28.579 -10.866 1.00 37.33 206 ILE B C 1
ATOM 4932 O O . ILE B 1 225 ? -1.371 -29.269 -9.847 1.00 30.55 206 ILE B O 1
ATOM 4937 N N . SER B 1 226 ? -0.376 -28.751 -11.800 1.00 36.63 207 SER B N 1
ATOM 4938 C CA . SER B 1 226 ? 0.619 -29.805 -11.645 1.00 40.24 207 SER B CA 1
ATOM 4939 C C . SER B 1 226 ? 1.854 -29.369 -10.871 1.00 39.66 207 SER B C 1
ATOM 4940 O O . SER B 1 226 ? 2.578 -30.226 -10.356 1.00 40.97 207 SER B O 1
ATOM 4943 N N . GLU B 1 227 ? 2.133 -28.074 -10.798 1.00 32.49 208 GLU B N 1
ATOM 4944 C CA . GLU B 1 227 ? 3.322 -27.604 -10.106 1.00 33.48 208 GLU B CA 1
ATOM 4945 C C . GLU B 1 227 ? 3.123 -26.127 -9.794 1.00 27.59 208 GLU B C 1
ATOM 4946 O O . GLU B 1 227 ? 2.332 -25.458 -10.455 1.00 25.21 208 GLU B O 1
ATOM 4952 N N . GLU B 1 228 ? 3.829 -25.633 -8.777 1.00 30.82 209 GLU B N 1
ATOM 4953 C CA . GLU B 1 228 ? 3.766 -24.212 -8.456 1.00 33.03 209 GLU B CA 1
ATOM 4954 C C . GLU B 1 228 ? 4.282 -23.379 -9.625 1.00 31.93 209 GLU B C 1
ATOM 4955 O O . GLU B 1 228 ? 5.293 -23.715 -10.250 1.00 36.97 209 GLU B O 1
ATOM 4961 N N . SER B 1 229 ? 3.584 -22.281 -9.909 1.00 25.02 210 SER B N 1
ATOM 4962 C CA . SER B 1 229 ? 4.018 -21.356 -10.952 1.00 21.87 210 SER B CA 1
ATOM 4963 C C . SER B 1 229 ? 5.330 -20.684 -10.560 1.00 22.98 210 SER B C 1
ATOM 4964 O O . SER B 1 229 ? 5.604 -20.424 -9.385 1.00 32.86 210 SER B O 1
ATOM 4967 N N . GLU B 1 230 ? 6.147 -20.409 -11.566 1.00 23.82 211 GLU B N 1
ATOM 4968 C CA . GLU B 1 230 ? 7.268 -19.500 -11.401 1.00 27.15 211 GLU B CA 1
ATOM 4969 C C . GLU B 1 230 ? 6.841 -18.043 -11.449 1.00 30.04 211 GLU B C 1
ATOM 4970 O O . GLU B 1 230 ? 7.626 -17.174 -11.061 1.00 29.85 211 GLU B O 1
ATOM 4976 N N . TYR B 1 231 ? 5.635 -17.755 -11.943 1.00 23.43 212 TYR B N 1
ATOM 4977 C CA . TYR B 1 231 ? 5.231 -16.373 -12.180 1.00 27.16 212 TYR B CA 1
ATOM 4978 C C . TYR B 1 231 ? 4.923 -15.674 -10.864 1.00 26.90 212 TYR B C 1
ATOM 4979 O O . TYR B 1 231 ? 4.208 -16.217 -10.016 1.00 26.79 212 TYR B O 1
ATOM 4988 N N . ASP B 1 232 ? 5.454 -14.466 -10.695 1.00 28.84 213 ASP B N 1
ATOM 4989 C CA . ASP B 1 232 ? 5.176 -13.649 -9.510 1.00 35.10 213 ASP B CA 1
ATOM 4990 C C . ASP B 1 232 ? 4.636 -12.294 -9.938 1.00 29.13 213 ASP B C 1
ATOM 4991 O O . ASP B 1 232 ? 5.397 -11.475 -10.492 1.00 25.72 213 ASP B O 1
ATOM 4996 N N . PRO B 1 233 ? 3.353 -12.004 -9.713 1.00 26.85 214 PRO B N 1
ATOM 4997 C CA . PRO B 1 233 ? 2.790 -10.747 -10.245 1.00 27.84 214 PRO B CA 1
ATOM 4998 C C . PRO B 1 233 ? 3.505 -9.520 -9.726 1.00 32.43 214 PRO B C 1
ATOM 4999 O O . PRO B 1 233 ? 3.483 -8.477 -10.390 1.00 27.29 214 PRO B O 1
ATOM 5003 N N . LEU B 1 234 ? 4.146 -9.608 -8.555 1.00 22.16 215 LEU B N 1
ATOM 5004 C CA . LEU B 1 234 ? 4.868 -8.446 -8.049 1.00 31.30 215 LEU B CA 1
ATOM 5005 C C . LEU B 1 234 ? 5.959 -8.026 -9.029 1.00 31.93 215 LEU B C 1
ATOM 5006 O O . LEU B 1 234 ? 6.275 -6.835 -9.137 1.00 30.16 215 LEU B O 1
ATOM 5011 N N . ASP B 1 235 ? 6.524 -8.985 -9.774 1.00 34.25 216 ASP B N 1
ATOM 5012 C CA . ASP B 1 235 ? 7.496 -8.644 -10.809 1.00 29.73 216 ASP B CA 1
ATOM 5013 C C . ASP B 1 235 ? 6.826 -7.926 -11.973 1.00 32.01 216 ASP B C 1
ATOM 5014 O O . ASP B 1 235 ? 7.331 -6.909 -12.458 1.00 34.73 216 ASP B O 1
ATOM 5019 N N . LEU B 1 236 ? 5.696 -8.457 -12.457 1.00 25.24 217 LEU B N 1
ATOM 5020 C CA . LEU B 1 236 ? 5.082 -7.892 -13.659 1.00 25.45 217 LEU B CA 1
ATOM 5021 C C . LEU B 1 236 ? 4.619 -6.463 -13.418 1.00 29.56 217 LEU B C 1
ATOM 5022 O O . LEU B 1 236 ? 4.758 -5.599 -14.291 1.00 29.70 217 LEU B O 1
ATOM 5027 N N . PHE B 1 237 ? 4.094 -6.191 -12.228 1.00 31.37 218 PHE B N 1
ATOM 5028 C CA . PHE B 1 237 ? 3.573 -4.882 -11.861 1.00 34.54 218 PHE B CA 1
ATOM 5029 C C . PHE B 1 237 ? 4.621 -3.950 -11.256 1.00 39.09 218 PHE B C 1
ATOM 5030 O O . PHE B 1 237 ? 4.274 -2.827 -10.880 1.00 44.97 218 PHE B O 1
ATOM 5038 N N . SER B 1 238 ? 5.882 -4.375 -11.147 1.00 35.48 219 SER B N 1
ATOM 5039 C CA . SER B 1 238 ? 6.880 -3.596 -10.421 1.00 36.07 219 SER B CA 1
ATOM 5040 C C . SER B 1 238 ? 7.344 -2.353 -11.163 1.00 43.90 219 SER B C 1
ATOM 5041 O O . SER B 1 238 ? 8.016 -1.511 -10.557 1.00 42.76 219 SER B O 1
ATOM 5044 N N . GLY B 1 239 ? 7.023 -2.222 -12.449 1.00 42.07 220 GLY B N 1
ATOM 5045 C CA . GLY B 1 239 ? 7.528 -1.125 -13.241 1.00 41.92 220 GLY B CA 1
ATOM 5046 C C . GLY B 1 239 ? 8.987 -1.233 -13.615 1.00 45.96 220 GLY B C 1
ATOM 5047 O O . GLY B 1 239 ? 9.531 -0.289 -14.193 1.00 39.25 220 GLY B O 1
ATOM 5048 N N . SER B 1 240 ? 9.641 -2.344 -13.296 1.00 47.91 221 SER B N 1
ATOM 5049 C CA . SER B 1 240 ? 11.060 -2.540 -13.567 1.00 51.55 221 SER B CA 1
ATOM 5050 C C . SER B 1 240 ? 11.225 -3.332 -14.858 1.00 51.87 221 SER B C 1
ATOM 5051 O O . SER B 1 240 ? 10.737 -4.463 -14.970 1.00 46.27 221 SER B O 1
ATOM 5054 N N . LYS B 1 241 ? 11.922 -2.731 -15.821 1.00 59.16 222 LYS B N 1
ATOM 5055 C CA . LYS B 1 241 ? 12.164 -3.364 -17.115 1.00 59.46 222 LYS B CA 1
ATOM 5056 C C . LYS B 1 241 ? 12.647 -4.804 -16.963 1.00 52.51 222 LYS B C 1
ATOM 5057 O O . LYS B 1 241 ? 12.220 -5.697 -17.706 1.00 44.66 222 LYS B O 1
ATOM 5063 N N . GLU B 1 242 ? 13.531 -5.049 -15.993 1.00 46.70 223 GLU B N 1
ATOM 5064 C CA . GLU B 1 242 ? 14.133 -6.368 -15.835 1.00 44.76 223 GLU B CA 1
ATOM 5065 C C . GLU B 1 242 ? 13.194 -7.336 -15.126 1.00 41.62 223 GLU B C 1
ATOM 5066 O O . GLU B 1 242 ? 13.157 -8.526 -15.459 1.00 36.74 223 GLU B O 1
ATOM 5072 N N . ARG B 1 243 ? 12.431 -6.853 -14.144 1.00 41.96 224 ARG B N 1
ATOM 5073 C CA . ARG B 1 243 ? 11.497 -7.739 -13.465 1.00 37.63 224 ARG B CA 1
ATOM 5074 C C . ARG B 1 243 ? 10.316 -8.092 -14.365 1.00 40.36 224 ARG B C 1
ATOM 5075 O O . ARG B 1 243 ? 9.788 -9.206 -14.285 1.00 37.52 224 ARG B O 1
ATOM 5083 N N . VAL B 1 244 ? 9.917 -7.178 -15.254 1.00 39.07 225 VAL B N 1
ATOM 5084 C CA . VAL B 1 244 ? 8.887 -7.498 -16.239 1.00 37.80 225 VAL B CA 1
ATOM 5085 C C . VAL B 1 244 ? 9.349 -8.635 -17.145 1.00 37.39 225 VAL B C 1
ATOM 5086 O O . VAL B 1 244 ? 8.573 -9.541 -17.475 1.00 36.69 225 VAL B O 1
ATOM 5090 N N . LEU B 1 245 ? 10.617 -8.605 -17.564 1.00 35.81 226 LEU B N 1
ATOM 5091 C CA . LEU B 1 245 ? 11.155 -9.668 -18.409 1.00 37.10 226 LEU B CA 1
ATOM 5092 C C . LEU B 1 245 ? 11.204 -11.001 -17.666 1.00 34.47 226 LEU B C 1
ATOM 5093 O O . LEU B 1 245 ? 10.847 -12.049 -18.223 1.00 32.93 226 LEU B O 1
ATOM 5098 N N . GLU B 1 246 ? 11.658 -10.993 -16.412 1.00 33.40 227 GLU B N 1
ATOM 5099 C CA . GLU B 1 246 ? 11.597 -12.227 -15.634 1.00 36.53 227 GLU B CA 1
ATOM 5100 C C . GLU B 1 246 ? 10.162 -12.746 -15.539 1.00 32.73 227 GLU B C 1
ATOM 5101 O O . GLU B 1 246 ? 9.924 -13.958 -15.620 1.00 31.51 227 GLU B O 1
ATOM 5107 N N . ALA B 1 247 ? 9.188 -11.854 -15.381 1.00 32.75 228 ALA B N 1
ATOM 5108 C CA . ALA B 1 247 ? 7.804 -12.323 -15.268 1.00 33.80 228 ALA B CA 1
ATOM 5109 C C . ALA B 1 247 ? 7.348 -12.985 -16.563 1.00 33.19 228 ALA B C 1
ATOM 5110 O O . ALA B 1 247 ? 6.735 -14.061 -16.545 1.00 29.36 228 ALA B O 1
ATOM 5112 N N . ILE B 1 248 ? 7.644 -12.352 -17.701 1.00 30.26 229 ILE B N 1
ATOM 5113 C CA . ILE B 1 248 ? 7.279 -12.929 -18.992 1.00 33.40 229 ILE B CA 1
ATOM 5114 C C . ILE B 1 248 ? 7.937 -14.291 -19.168 1.00 32.50 229 ILE B C 1
ATOM 5115 O O . ILE B 1 248 ? 7.317 -15.235 -19.676 1.00 30.55 229 ILE B O 1
ATOM 5120 N N . LYS B 1 249 ? 9.216 -14.405 -18.775 1.00 34.09 230 LYS B N 1
ATOM 5121 C CA . LYS B 1 249 ? 9.914 -15.683 -18.865 1.00 32.26 230 LYS B CA 1
ATOM 5122 C C . LYS B 1 249 ? 9.251 -16.729 -17.988 1.00 33.37 230 LYS B C 1
ATOM 5123 O O . LYS B 1 249 ? 9.163 -17.909 -18.361 1.00 32.51 230 LYS B O 1
ATOM 5129 N N . ALA B 1 250 ? 8.808 -16.317 -16.800 1.00 29.55 231 ALA B N 1
ATOM 5130 C CA . ALA B 1 250 ? 8.159 -17.242 -15.880 1.00 29.60 231 ALA B CA 1
ATOM 5131 C C . ALA B 1 250 ? 6.810 -17.687 -16.421 1.00 30.86 231 ALA B C 1
ATOM 5132 O O . ALA B 1 250 ? 6.464 -18.869 -16.337 1.00 25.67 231 ALA B O 1
ATOM 5134 N N . LEU B 1 251 ? 6.040 -16.750 -16.992 1.00 34.11 232 LEU B N 1
ATOM 5135 C CA . LEU B 1 251 ? 4.765 -17.100 -17.609 1.00 29.41 232 LEU B CA 1
ATOM 5136 C C . LEU B 1 251 ? 4.957 -18.103 -18.742 1.00 28.15 232 LEU B C 1
ATOM 5137 O O . LEU B 1 251 ? 4.164 -19.036 -18.892 1.00 31.35 232 LEU B O 1
ATOM 5142 N N . TYR B 1 252 ? 6.011 -17.942 -19.546 1.00 31.62 233 TYR B N 1
ATOM 5143 C CA . TYR B 1 252 ? 6.290 -18.926 -20.589 1.00 30.45 233 TYR B CA 1
ATOM 5144 C C . TYR B 1 252 ? 6.560 -20.305 -19.991 1.00 35.07 233 TYR B C 1
ATOM 5145 O O . TYR B 1 252 ? 6.029 -21.313 -20.469 1.00 38.14 233 TYR B O 1
ATOM 5154 N N . SER B 1 253 ? 7.397 -20.370 -18.944 1.00 29.11 234 SER B N 1
ATOM 5155 C CA . SER B 1 253 ? 7.781 -21.663 -18.375 1.00 32.31 234 SER B CA 1
ATOM 5156 C C . SER B 1 253 ? 6.605 -22.377 -17.721 1.00 31.13 234 SER B C 1
ATOM 5157 O O . SER B 1 253 ? 6.468 -23.601 -17.857 1.00 32.35 234 SER B O 1
ATOM 5160 N N . THR B 1 254 ? 5.783 -21.647 -16.959 1.00 27.02 235 THR B N 1
ATOM 5161 C CA . THR B 1 254 ? 4.628 -22.215 -16.260 1.00 25.89 235 THR B CA 1
ATOM 5162 C C . THR B 1 254 ? 3.424 -21.344 -16.572 1.00 27.42 235 THR B C 1
ATOM 5163 O O . THR B 1 254 ? 3.040 -20.473 -15.780 1.00 28.72 235 THR B O 1
ATOM 5167 N N . PRO B 1 255 ? 2.808 -21.549 -17.730 1.00 29.05 236 PRO B N 1
ATOM 5168 C CA . PRO B 1 255 ? 1.696 -20.674 -18.121 1.00 28.20 236 PRO B CA 1
ATOM 5169 C C . PRO B 1 255 ? 0.481 -20.780 -17.207 1.00 26.11 236 PRO B C 1
ATOM 5170 O O . PRO B 1 255 ? -0.204 -19.768 -17.005 1.00 22.34 236 PRO B O 1
ATOM 5174 N N . GLN B 1 256 ? 0.181 -21.965 -16.666 1.00 23.00 237 GLN B N 1
ATOM 5175 C CA . GLN B 1 256 ? -1.048 -22.218 -15.889 1.00 27.16 237 GLN B CA 1
ATOM 5176 C C . GLN B 1 256 ? -2.210 -21.623 -16.680 1.00 26.39 237 GLN B C 1
ATOM 5177 O O . GLN B 1 256 ? -2.340 -21.939 -17.870 1.00 29.81 237 GLN B O 1
ATOM 5183 N N . ASN B 1 257 ? -3.057 -20.775 -16.088 1.00 22.52 238 ASN B N 1
ATOM 5184 C CA . ASN B 1 257 ? -4.088 -20.076 -16.857 1.00 27.20 238 ASN B CA 1
ATOM 5185 C C . ASN B 1 257 ? -3.789 -18.585 -16.944 1.00 27.67 238 ASN B C 1
ATOM 5186 O O . ASN B 1 257 ? -4.698 -17.765 -17.077 1.00 23.13 238 ASN B O 1
ATOM 5191 N N . ASN B 1 258 ? -2.511 -18.229 -16.855 1.00 29.54 239 ASN B N 1
ATOM 5192 C CA . ASN B 1 258 ? -2.084 -16.840 -16.854 1.00 28.89 239 ASN B CA 1
ATOM 5193 C C . ASN B 1 258 ? -1.492 -16.387 -18.188 1.00 28.76 239 ASN B C 1
ATOM 5194 O O . ASN B 1 258 ? -1.323 -15.177 -18.395 1.00 29.66 239 ASN B O 1
ATOM 5199 N N . PHE B 1 259 ? -1.222 -17.310 -19.110 1.00 26.62 240 PHE B N 1
ATOM 5200 C CA . PHE B 1 259 ? -0.478 -16.981 -20.319 1.00 24.03 240 PHE B CA 1
ATOM 5201 C C . PHE B 1 259 ? -0.954 -17.864 -21.457 1.00 27.56 240 PHE B C 1
ATOM 5202 O O . PHE B 1 259 ? -0.984 -19.093 -21.319 1.00 31.05 240 PHE B O 1
ATOM 5210 N N . ARG B 1 260 ? -1.325 -17.241 -22.574 1.00 25.49 241 ARG B N 1
ATOM 5211 C CA . ARG B 1 260 ? -1.634 -17.960 -23.800 1.00 27.26 241 ARG B CA 1
ATOM 5212 C C . ARG B 1 260 ? -1.057 -17.185 -24.975 1.00 34.89 241 ARG B C 1
ATOM 5213 O O . ARG B 1 260 ? -0.877 -15.964 -24.909 1.00 35.89 241 ARG B O 1
ATOM 5221 N N . VAL B 1 261 ? -0.779 -17.911 -26.060 1.00 33.79 242 VAL B N 1
ATOM 5222 C CA . VAL B 1 261 ? -0.302 -17.321 -27.309 1.00 30.90 242 VAL B CA 1
ATOM 5223 C C . VAL B 1 261 ? -1.080 -17.928 -28.468 1.00 32.19 242 VAL B C 1
ATOM 5224 O O . VAL B 1 261 ? -1.311 -19.141 -28.508 1.00 33.22 242 VAL B O 1
ATOM 5228 N N . PHE B 1 262 ? -1.469 -17.082 -29.418 1.00 32.83 243 PHE B N 1
ATOM 5229 C CA . PHE B 1 262 ? -2.263 -17.485 -30.566 1.00 41.01 243 PHE B CA 1
ATOM 5230 C C . PHE B 1 262 ? -1.571 -17.037 -31.840 1.00 42.65 243 PHE B C 1
ATOM 5231 O O . PHE B 1 262 ? -1.114 -15.894 -31.939 1.00 44.36 243 PHE B O 1
ATOM 5239 N N . LEU B 1 263 ? -1.510 -17.937 -32.814 1.00 37.49 244 LEU B N 1
ATOM 5240 C CA . LEU B 1 263 ? -1.068 -17.616 -34.165 1.00 47.51 244 LEU B CA 1
ATOM 5241 C C . LEU B 1 263 ? -2.306 -17.592 -35.050 1.00 50.48 244 LEU B C 1
ATOM 5242 O O . LEU B 1 263 ? -2.917 -18.636 -35.300 1.00 53.97 244 LEU B O 1
ATOM 5247 N N . ASN B 1 264 ? -2.687 -16.400 -35.509 1.00 49.50 245 ASN B N 1
ATOM 5248 C CA . ASN B 1 264 ? -3.890 -16.231 -36.322 1.00 47.03 245 ASN B CA 1
ATOM 5249 C C . ASN B 1 264 ? -5.116 -16.795 -35.609 1.00 50.61 245 ASN B C 1
ATOM 5250 O O . ASN B 1 264 ? -5.961 -17.458 -36.214 1.00 55.09 245 ASN B O 1
ATOM 5255 N N . GLY B 1 265 ? -5.204 -16.534 -34.308 1.00 48.10 246 GLY B N 1
ATOM 5256 C CA . GLY B 1 265 ? -6.324 -16.980 -33.513 1.00 51.74 246 GLY B CA 1
ATOM 5257 C C . GLY B 1 265 ? -6.294 -18.437 -33.116 1.00 52.72 246 GLY B C 1
ATOM 5258 O O . GLY B 1 265 ? -7.211 -18.886 -32.419 1.00 52.43 246 GLY B O 1
ATOM 5259 N N . SER B 1 266 ? -5.279 -19.190 -33.532 1.00 48.74 247 SER B N 1
ATOM 5260 C CA . SER B 1 266 ? -5.135 -20.585 -33.139 1.00 51.41 247 SER B CA 1
ATOM 5261 C C . SER B 1 266 ? -4.147 -20.700 -31.981 1.00 46.08 247 SER B C 1
ATOM 5262 O O . SER B 1 266 ? -3.042 -20.150 -32.038 1.00 47.20 247 SER B O 1
ATOM 5265 N N . LEU B 1 267 ? -4.556 -21.414 -30.935 1.00 39.61 248 LEU B N 1
ATOM 5266 C CA . LEU B 1 267 ? -3.725 -21.585 -29.749 1.00 39.22 248 LEU B CA 1
ATOM 5267 C C . LEU B 1 267 ? -2.415 -22.300 -30.079 1.00 42.59 248 LEU B C 1
ATOM 5268 O O . LEU B 1 267 ? -2.418 -23.358 -30.715 1.00 46.30 248 LEU B O 1
ATOM 5273 N N . ILE B 1 268 ? -1.291 -21.745 -29.610 1.00 33.70 249 ILE B N 1
ATOM 5274 C CA . ILE B 1 268 ? -0.014 -22.418 -29.825 1.00 37.34 249 ILE B CA 1
ATOM 5275 C C . ILE B 1 268 ? 0.806 -22.504 -28.538 1.00 35.79 249 ILE B C 1
ATOM 5276 O O . ILE B 1 268 ? 1.814 -23.218 -28.486 1.00 40.29 249 ILE B O 1
ATOM 5281 N N . LEU B 1 269 ? 0.368 -21.821 -27.480 1.00 36.35 250 LEU B N 1
ATOM 5282 C CA . LEU B 1 269 ? 0.928 -22.048 -26.150 1.00 34.81 250 LEU B CA 1
ATOM 5283 C C . LEU B 1 269 ? -0.146 -21.765 -25.100 1.00 35.60 250 LEU B C 1
ATOM 5284 O O . LEU B 1 269 ? -0.866 -20.768 -25.189 1.00 35.16 250 LEU B O 1
ATOM 5289 N N . GLY B 1 270 ? -0.258 -22.639 -24.114 1.00 32.07 251 GLY B N 1
ATOM 5290 C CA . GLY B 1 270 ? -1.197 -22.432 -23.028 1.00 34.74 251 GLY B CA 1
ATOM 5291 C C . GLY B 1 270 ? -2.378 -23.385 -23.106 1.00 36.08 251 GLY B C 1
ATOM 5292 O O . GLY B 1 270 ? -2.474 -24.247 -23.982 1.00 36.39 251 GLY B O 1
ATOM 5293 N N . GLY B 1 271 ? -3.293 -23.208 -22.142 1.00 34.33 252 GLY B N 1
ATOM 5294 C CA . GLY B 1 271 ? -4.420 -24.101 -22.022 1.00 35.46 252 GLY B CA 1
ATOM 5295 C C . GLY B 1 271 ? -5.636 -23.624 -22.781 1.00 34.60 252 GLY B C 1
ATOM 5296 O O . GLY B 1 271 ? -5.798 -22.440 -23.035 1.00 38.67 252 GLY B O 1
ATOM 5297 N N . SER B 1 272 ? -6.500 -24.576 -23.134 1.00 36.52 253 SER B N 1
ATOM 5298 C CA . SER B 1 272 ? -7.739 -24.295 -23.859 1.00 36.92 253 SER B CA 1
ATOM 5299 C C . SER B 1 272 ? -8.911 -24.394 -22.883 1.00 31.41 253 SER B C 1
ATOM 5300 O O . SER B 1 272 ? -9.391 -25.488 -22.586 1.00 37.79 253 SER B O 1
ATOM 5303 N N . GLY B 1 273 ? -9.376 -23.246 -22.387 1.00 29.86 254 GLY B N 1
ATOM 5304 C CA . GLY B 1 273 ? -10.452 -23.210 -21.411 1.00 25.79 254 GLY B CA 1
ATOM 5305 C C . GLY B 1 273 ? -10.045 -23.568 -19.993 1.00 29.65 254 GLY B C 1
ATOM 5306 O O . GLY B 1 273 ? -10.921 -23.726 -19.137 1.00 31.05 254 GLY B O 1
ATOM 5307 N N . GLU B 1 274 ? -8.748 -23.671 -19.708 1.00 29.43 255 GLU B N 1
ATOM 5308 C CA . GLU B 1 274 ? -8.280 -24.135 -18.407 1.00 31.18 255 GLU B CA 1
ATOM 5309 C C . GLU B 1 274 ? -6.780 -23.882 -18.293 1.00 30.36 255 GLU B C 1
ATOM 5310 O O . GLU B 1 274 ? -6.103 -23.543 -19.266 1.00 24.47 255 GLU B O 1
ATOM 5316 N N . SER B 1 275 ? -6.274 -24.065 -17.078 1.00 29.96 256 SER B N 1
ATOM 5317 C CA . SER B 1 275 ? -4.846 -24.032 -16.824 1.00 32.21 256 SER B CA 1
ATOM 5318 C C . SER B 1 275 ? -4.167 -25.215 -17.504 1.00 36.11 256 SER B C 1
ATOM 5319 O O . SER B 1 275 ? -4.781 -26.260 -17.733 1.00 34.33 256 SER B O 1
ATOM 5322 N N . THR B 1 276 ? -2.889 -25.043 -17.840 1.00 32.95 257 THR B N 1
ATOM 5323 C CA . THR B 1 276 ? -2.117 -26.115 -18.451 1.00 37.27 257 THR B CA 1
ATOM 5324 C C . THR B 1 276 ? -0.769 -26.255 -17.752 1.00 25.93 257 THR B C 1
ATOM 5325 O O . THR B 1 276 ? -0.320 -25.359 -17.040 1.00 34.68 257 THR B O 1
ATOM 5329 N N . GLY B 1 277 ? -0.112 -27.384 -17.997 1.00 31.66 258 GLY B N 1
ATOM 5330 C CA . GLY B 1 277 ? 1.139 -27.700 -17.335 1.00 36.95 258 GLY B CA 1
ATOM 5331 C C . GLY B 1 277 ? 2.342 -26.939 -17.883 1.00 33.81 258 GLY B C 1
ATOM 5332 O O . GLY B 1 277 ? 2.287 -26.252 -18.903 1.00 36.09 258 GLY B O 1
ATOM 5333 N N . ARG B 1 278 ? 3.461 -27.088 -17.182 1.00 30.28 259 ARG B N 1
ATOM 5334 C CA . ARG B 1 278 ? 4.662 -26.337 -17.519 1.00 37.91 259 ARG B CA 1
ATOM 5335 C C . ARG B 1 278 ? 5.168 -26.690 -18.918 1.00 37.79 259 ARG B C 1
ATOM 5336 O O . ARG B 1 278 ? 4.924 -27.777 -19.451 1.00 33.87 259 ARG B O 1
ATOM 5344 N N . THR B 1 279 ? 5.886 -25.750 -19.515 1.00 33.78 260 THR B N 1
ATOM 5345 C CA . THR B 1 279 ? 6.310 -25.901 -20.900 1.00 36.04 260 THR B CA 1
ATOM 5346 C C . THR B 1 279 ? 7.490 -26.869 -20.944 1.00 45.83 260 THR B C 1
ATOM 5347 O O . THR B 1 279 ? 8.566 -26.563 -20.427 1.00 42.08 260 THR B O 1
ATOM 5351 N N . SER B 1 280 ? 7.266 -28.055 -21.523 1.00 50.30 261 SER B N 1
ATOM 5352 C CA . SER B 1 280 ? 8.305 -29.059 -21.700 1.00 45.79 261 SER B CA 1
ATOM 5353 C C . SER B 1 280 ? 9.268 -28.642 -22.803 1.00 42.36 261 SER B C 1
ATOM 5354 O O . SER B 1 280 ? 8.954 -27.776 -23.618 1.00 42.17 261 SER B O 1
ATOM 5357 N N . PRO B 1 281 ? 10.441 -29.269 -22.866 1.00 42.29 262 PRO B N 1
ATOM 5358 C CA . PRO B 1 281 ? 11.295 -29.076 -24.049 1.00 42.50 262 PRO B CA 1
ATOM 5359 C C . PRO B 1 281 ? 10.568 -29.385 -25.346 1.00 44.48 262 PRO B C 1
ATOM 5360 O O . PRO B 1 281 ? 10.784 -28.706 -26.358 1.00 46.27 262 PRO B O 1
ATOM 5364 N N . GLU B 1 282 ? 9.704 -30.400 -25.340 1.00 42.87 263 GLU B N 1
ATOM 5365 C CA . GLU B 1 282 ? 8.964 -30.773 -26.537 1.00 51.41 263 GLU B CA 1
ATOM 5366 C C . GLU B 1 282 ? 7.844 -29.778 -26.840 1.00 50.59 263 GLU B C 1
ATOM 5367 O O . GLU B 1 282 ? 7.532 -29.533 -28.012 1.00 52.21 263 GLU B O 1
ATOM 5373 N N . ILE B 1 283 ? 7.245 -29.183 -25.809 1.00 46.43 264 ILE B N 1
ATOM 5374 C CA . ILE B 1 283 ? 6.315 -28.085 -26.041 1.00 40.35 264 ILE B CA 1
ATOM 5375 C C . ILE B 1 283 ? 7.073 -26.849 -26.510 1.00 40.29 264 ILE B C 1
ATOM 5376 O O . ILE B 1 283 ? 6.614 -26.111 -27.391 1.00 38.36 264 ILE B O 1
ATOM 5381 N N . GLY B 1 284 ? 8.259 -26.617 -25.951 1.00 38.23 265 GLY B N 1
ATOM 5382 C CA . GLY B 1 284 ? 9.057 -25.482 -26.384 1.00 41.61 265 GLY B CA 1
ATOM 5383 C C . GLY B 1 284 ? 9.498 -25.585 -27.831 1.00 46.57 265 GLY B C 1
ATOM 5384 O O . GLY B 1 284 ? 9.488 -24.590 -28.561 1.00 48.68 265 GLY B O 1
ATOM 5385 N N . TYR B 1 285 ? 9.903 -26.790 -28.265 1.00 50.37 266 TYR B N 1
ATOM 5386 C CA . TYR B 1 285 ? 10.310 -26.985 -29.657 1.00 52.73 266 TYR B CA 1
ATOM 5387 C C . TYR B 1 285 ? 9.157 -26.711 -30.612 1.00 52.17 266 TYR B C 1
ATOM 5388 O O . TYR B 1 285 ? 9.338 -26.050 -31.642 1.00 55.03 266 TYR B O 1
ATOM 5397 N N . ALA B 1 286 ? 7.964 -27.223 -30.293 1.00 43.06 267 ALA B N 1
ATOM 5398 C CA . ALA B 1 286 ? 6.792 -26.959 -31.124 1.00 51.30 267 ALA B CA 1
ATOM 5399 C C . ALA B 1 286 ? 6.485 -25.467 -31.189 1.00 45.72 267 ALA B C 1
ATOM 5400 O O . ALA B 1 286 ? 6.177 -24.931 -32.258 1.00 47.78 267 ALA B O 1
ATOM 5402 N N . PHE B 1 287 ? 6.553 -24.781 -30.047 1.00 43.26 268 PHE B N 1
ATOM 5403 C CA . PHE B 1 287 ? 6.363 -23.335 -30.036 1.00 42.14 268 PHE B CA 1
ATOM 5404 C C . PHE B 1 287 ? 7.488 -22.632 -30.790 1.00 48.88 268 PHE B C 1
ATOM 5405 O O . PHE B 1 287 ? 7.251 -21.647 -31.496 1.00 48.51 268 PHE B O 1
ATOM 5413 N N . GLU B 1 288 ? 8.721 -23.128 -30.666 1.00 51.45 269 GLU B N 1
ATOM 5414 C CA . GLU B 1 288 ? 9.818 -22.519 -31.413 1.00 51.50 269 GLU B CA 1
ATOM 5415 C C . GLU B 1 288 ? 9.550 -22.569 -32.913 1.00 52.19 269 GLU B C 1
ATOM 5416 O O . GLU B 1 288 ? 9.855 -21.616 -33.641 1.00 47.73 269 GLU B O 1
ATOM 5422 N N . ASP B 1 289 ? 8.966 -23.666 -33.395 1.00 56.79 270 ASP B N 1
ATOM 5423 C CA . ASP B 1 289 ? 8.689 -23.789 -34.821 1.00 59.29 270 ASP B CA 1
ATOM 5424 C C . ASP B 1 289 ? 7.397 -23.086 -35.219 1.00 60.70 270 ASP B C 1
ATOM 5425 O O . ASP B 1 289 ? 7.243 -22.690 -36.380 1.00 61.62 270 ASP B O 1
ATOM 5430 N N . ALA B 1 290 ? 6.463 -22.925 -34.279 1.00 54.68 271 ALA B N 1
ATOM 5431 C CA . ALA B 1 290 ? 5.221 -22.235 -34.588 1.00 55.48 271 ALA B CA 1
ATOM 5432 C C . ALA B 1 290 ? 5.455 -20.802 -35.038 1.00 59.31 271 ALA B C 1
ATOM 5433 O O . ALA B 1 290 ? 4.619 -20.244 -35.758 1.00 58.81 271 ALA B O 1
ATOM 5435 N N . LEU B 1 291 ? 6.573 -20.191 -34.651 1.00 59.90 272 LEU B N 1
ATOM 5436 C CA . LEU B 1 291 ? 6.802 -18.786 -34.957 1.00 62.03 272 LEU B CA 1
ATOM 5437 C C . LEU B 1 291 ? 7.961 -18.566 -35.932 1.00 62.06 272 LEU B C 1
ATOM 5438 O O . LEU B 1 291 ? 8.538 -17.473 -35.973 1.00 62.25 272 LEU B O 1
ATOM 5443 N N . LYS B 1 292 ? 8.307 -19.567 -36.734 1.00 54.33 273 LYS B N 1
ATOM 5444 C CA . LYS B 1 292 ? 9.206 -19.287 -37.841 1.00 52.67 273 LYS B CA 1
ATOM 5445 C C . LYS B 1 292 ? 8.469 -18.465 -38.890 1.00 64.07 273 LYS B C 1
ATOM 5446 O O . LYS B 1 292 ? 7.259 -18.609 -39.087 1.00 63.81 273 LYS B O 1
ATOM 5452 N N . GLY B 1 293 ? 9.200 -17.567 -39.540 1.00 65.38 274 GLY B N 1
ATOM 5453 C CA . GLY B 1 293 ? 8.620 -16.641 -40.500 1.00 65.90 274 GLY B CA 1
ATOM 5454 C C . GLY B 1 293 ? 8.115 -15.354 -39.872 1.00 67.70 274 GLY B C 1
ATOM 5455 O O . GLY B 1 293 ? 8.309 -14.273 -40.435 1.00 67.73 274 GLY B O 1
ATOM 5456 N N . PHE B 1 294 ? 7.461 -15.455 -38.707 1.00 62.08 275 PHE B N 1
ATOM 5457 C CA . PHE B 1 294 ? 7.037 -14.263 -37.976 1.00 55.00 275 PHE B CA 1
ATOM 5458 C C . PHE B 1 294 ? 8.210 -13.626 -37.240 1.00 53.10 275 PHE B C 1
ATOM 5459 O O . PHE B 1 294 ? 8.433 -12.415 -37.343 1.00 55.65 275 PHE B O 1
ATOM 5467 N N . ILE B 1 295 ? 8.956 -14.420 -36.480 1.00 54.23 276 ILE B N 1
ATOM 5468 C CA . ILE B 1 295 ? 10.230 -13.984 -35.921 1.00 54.21 276 ILE B CA 1
ATOM 5469 C C . ILE B 1 295 ? 11.335 -14.449 -36.859 1.00 59.15 276 ILE B C 1
ATOM 5470 O O . ILE B 1 295 ? 11.433 -15.643 -37.171 1.00 61.50 276 ILE B O 1
ATOM 5475 N N . GLN B 1 296 ? 12.159 -13.513 -37.325 1.00 59.19 277 GLN B N 1
ATOM 5476 C CA . GLN B 1 296 ? 13.290 -13.859 -38.184 1.00 59.08 277 GLN B CA 1
ATOM 5477 C C . GLN B 1 296 ? 14.505 -14.094 -37.290 1.00 67.05 277 GLN B C 1
ATOM 5478 O O . GLN B 1 296 ? 15.262 -13.178 -36.973 1.00 68.49 277 GLN B O 1
ATOM 5484 N N . SER B 1 297 ? 14.676 -15.342 -36.855 1.00 65.02 278 SER B N 1
ATOM 5485 C CA . SER B 1 297 ? 15.832 -15.748 -36.066 1.00 66.54 278 SER B CA 1
ATOM 5486 C C . SER B 1 297 ? 16.066 -17.237 -36.263 1.00 69.51 278 SER B C 1
ATOM 5487 O O . SER B 1 297 ? 15.123 -18.003 -36.483 1.00 70.87 278 SER B O 1
ATOM 5490 N N . GLU B 1 298 ? 17.332 -17.635 -36.151 1.00 74.91 279 GLU B N 1
ATOM 5491 C CA . GLU B 1 298 ? 17.726 -19.024 -36.342 1.00 80.15 279 GLU B CA 1
ATOM 5492 C C . GLU B 1 298 ? 17.035 -19.934 -35.326 1.00 77.64 279 GLU B C 1
ATOM 5493 O O . GLU B 1 298 ? 16.537 -19.492 -34.285 1.00 67.43 279 GLU B O 1
ATOM 5499 N N . ASP B 1 299 ? 17.009 -21.229 -35.647 1.00 81.05 280 ASP B N 1
ATOM 5500 C CA . ASP B 1 299 ? 16.417 -22.223 -34.761 1.00 75.13 280 ASP B CA 1
ATOM 5501 C C . ASP B 1 299 ? 17.020 -22.130 -33.365 1.00 69.03 280 ASP B C 1
ATOM 5502 O O . ASP B 1 299 ? 18.240 -22.031 -33.200 1.00 64.52 280 ASP B O 1
ATOM 5507 N N . GLY B 1 300 ? 16.152 -22.170 -32.356 1.00 65.28 281 GLY B N 1
ATOM 5508 C CA . GLY B 1 300 ? 16.575 -22.077 -30.978 1.00 62.64 281 GLY B CA 1
ATOM 5509 C C . GLY B 1 300 ? 16.615 -20.678 -30.402 1.00 59.77 281 GLY B C 1
ATOM 5510 O O . GLY B 1 300 ? 16.812 -20.533 -29.190 1.00 58.17 281 GLY B O 1
ATOM 5511 N N . HIS B 1 301 ? 16.428 -19.642 -31.220 1.00 59.01 282 HIS B N 1
ATOM 5512 C CA . HIS B 1 301 ? 16.533 -18.270 -30.751 1.00 58.58 282 HIS B CA 1
ATOM 5513 C C . HIS B 1 301 ? 15.266 -17.455 -30.937 1.00 57.14 282 HIS B C 1
ATOM 5514 O O . HIS B 1 301 ? 15.199 -16.325 -30.441 1.00 55.39 282 HIS B O 1
ATOM 5521 N N . ARG B 1 302 ? 14.261 -17.984 -31.624 1.00 49.59 283 ARG B N 1
ATOM 5522 C CA . ARG B 1 302 ? 13.056 -17.192 -31.842 1.00 57.27 283 ARG B CA 1
ATOM 5523 C C . ARG B 1 302 ? 12.237 -17.034 -30.566 1.00 52.34 283 ARG B C 1
ATOM 5524 O O . ARG B 1 302 ? 11.512 -16.042 -30.417 1.00 51.24 283 ARG B O 1
ATOM 5532 N N . THR B 1 303 ? 12.350 -17.980 -29.630 1.00 51.21 284 THR B N 1
ATOM 5533 C CA . THR B 1 303 ? 11.573 -17.893 -28.395 1.00 48.91 284 THR B CA 1
ATOM 5534 C C . THR B 1 303 ? 12.078 -16.766 -27.503 1.00 49.65 284 THR B C 1
ATOM 5535 O O . THR B 1 303 ? 11.293 -15.923 -27.046 1.00 42.45 284 THR B O 1
ATOM 5539 N N . GLU B 1 304 ? 13.381 -16.754 -27.217 1.00 43.22 285 GLU B N 1
ATOM 5540 C CA . GLU B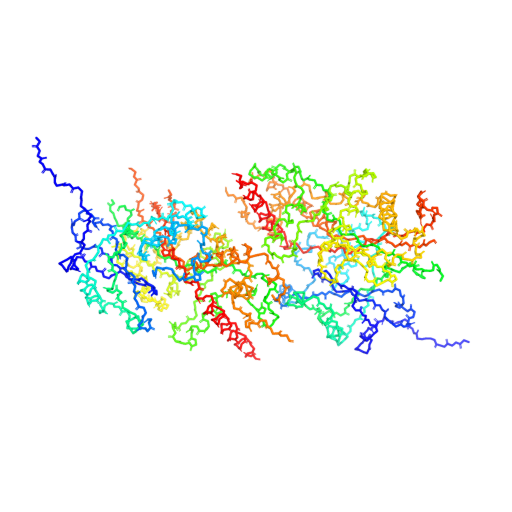 1 304 ? 13.962 -15.639 -26.477 1.00 49.67 285 GLU B CA 1
ATOM 5541 C C . GLU B 1 304 ? 13.590 -14.308 -27.117 1.00 48.74 285 GLU B C 1
ATOM 5542 O O . GLU B 1 304 ? 13.211 -13.359 -26.425 1.00 44.02 285 GLU B O 1
ATOM 5548 N N . CYS B 1 305 ? 13.688 -14.218 -28.444 1.00 51.91 286 CYS B N 1
ATOM 5549 C CA . CYS B 1 305 ? 13.316 -12.979 -29.116 1.00 51.59 286 CYS B CA 1
ATOM 5550 C C . CYS B 1 305 ? 11.845 -12.662 -28.902 1.00 44.10 286 CYS B C 1
ATOM 5551 O O . CYS B 1 305 ? 11.486 -11.510 -28.643 1.00 46.68 286 CYS B O 1
ATOM 5554 N N . PHE B 1 306 ? 10.983 -13.675 -29.012 1.00 42.76 287 PHE B N 1
ATOM 5555 C CA . PHE B 1 306 ? 9.550 -13.483 -28.807 1.00 40.88 287 PHE B CA 1
ATOM 5556 C C . PHE B 1 306 ? 9.251 -12.940 -27.415 1.00 46.71 287 PHE B C 1
ATOM 5557 O O . PHE B 1 306 ? 8.439 -12.020 -27.254 1.00 41.11 287 PHE B O 1
ATOM 5565 N N . LEU B 1 307 ? 9.875 -13.526 -26.388 1.00 42.59 288 LEU B N 1
ATOM 5566 C CA . LEU B 1 307 ? 9.639 -13.085 -25.016 1.00 38.67 288 LEU B CA 1
ATOM 5567 C C . LEU B 1 307 ? 10.100 -11.650 -24.812 1.00 42.56 288 LEU B C 1
ATOM 5568 O O . LEU B 1 307 ? 9.428 -10.864 -24.136 1.00 39.19 288 LEU B O 1
ATOM 5573 N N . GLN B 1 308 ? 11.257 -11.293 -25.376 1.00 40.10 289 GLN B N 1
ATOM 5574 C CA . GLN B 1 308 ? 11.687 -9.904 -25.338 1.00 46.88 289 GLN B CA 1
ATOM 5575 C C . GLN B 1 308 ? 10.675 -9.006 -26.029 1.00 45.22 289 GLN B C 1
ATOM 5576 O O . GLN B 1 308 ? 10.465 -7.861 -25.612 1.00 49.48 289 GLN B O 1
ATOM 5582 N N . LEU B 1 309 ? 10.054 -9.503 -27.095 1.00 44.88 290 LEU B N 1
ATOM 5583 C CA . LEU B 1 309 ? 9.013 -8.738 -27.767 1.00 46.42 290 LEU B CA 1
ATOM 5584 C C . LEU B 1 309 ? 7.820 -8.507 -26.843 1.00 43.47 290 LEU B C 1
ATOM 5585 O O . LEU B 1 309 ? 7.301 -7.388 -26.749 1.00 40.91 290 LEU B O 1
ATOM 5590 N N . VAL B 1 310 ? 7.375 -9.553 -26.142 1.00 40.68 291 VAL B N 1
ATOM 5591 C CA . VAL B 1 310 ? 6.231 -9.406 -25.242 1.00 36.82 291 VAL B CA 1
ATOM 5592 C C . VAL B 1 310 ? 6.588 -8.469 -24.099 1.00 38.07 291 VAL B C 1
ATOM 5593 O O . VAL B 1 310 ? 5.840 -7.541 -23.771 1.00 37.35 291 VAL B O 1
ATOM 5597 N N . SER B 1 311 ? 7.743 -8.705 -23.474 1.00 36.58 292 SER B N 1
ATOM 5598 C CA . SER B 1 311 ? 8.191 -7.874 -22.364 1.00 37.68 292 SER B CA 1
ATOM 5599 C C . SER B 1 311 ? 8.273 -6.406 -22.764 1.00 41.83 292 SER B C 1
ATOM 5600 O O . SER B 1 311 ? 7.837 -5.524 -22.015 1.00 39.45 292 SER B O 1
ATOM 5603 N N . ASP B 1 312 ? 8.837 -6.123 -23.941 1.00 39.19 293 ASP B N 1
ATOM 5604 C CA . ASP B 1 312 ? 9.005 -4.733 -24.355 1.00 53.04 293 ASP B CA 1
ATOM 5605 C C . ASP B 1 312 ? 7.661 -4.029 -24.520 1.00 40.37 293 ASP B C 1
ATOM 5606 O O . ASP B 1 312 ? 7.539 -2.835 -24.227 1.00 46.62 293 ASP B O 1
ATOM 5611 N N . ALA B 1 313 ? 6.642 -4.743 -24.990 1.00 41.99 294 ALA B N 1
ATOM 5612 C CA . ALA B 1 313 ? 5.350 -4.099 -25.204 1.00 45.25 294 ALA B CA 1
ATOM 5613 C C . ALA B 1 313 ? 4.603 -3.882 -23.887 1.00 37.68 294 ALA B C 1
ATOM 5614 O O . ALA B 1 313 ? 3.958 -2.843 -23.705 1.00 42.86 294 ALA B O 1
ATOM 5616 N N . VAL B 1 314 ? 4.688 -4.833 -22.954 1.00 36.70 295 VAL B N 1
ATOM 5617 C CA . VAL B 1 314 ? 4.052 -4.650 -21.647 1.00 39.28 295 VAL B CA 1
ATOM 5618 C C . VAL B 1 314 ? 4.653 -3.450 -20.923 1.00 40.24 295 VAL B C 1
ATOM 5619 O O . VAL B 1 314 ? 3.937 -2.537 -20.495 1.00 39.39 295 VAL B O 1
ATOM 5623 N N . TYR B 1 315 ? 5.983 -3.420 -20.798 1.00 39.76 296 TYR B N 1
ATOM 5624 C CA . TYR B 1 315 ? 6.628 -2.333 -20.067 1.00 42.90 296 TYR B CA 1
ATOM 5625 C C . TYR B 1 315 ? 6.519 -1.016 -20.825 1.00 48.83 296 TYR B C 1
ATOM 5626 O O . TYR B 1 315 ? 6.323 0.043 -20.216 1.00 50.12 296 TYR B O 1
ATOM 5635 N N . GLY B 1 316 ? 6.665 -1.057 -22.150 1.00 46.94 297 GLY B N 1
ATOM 5636 C CA . GLY B 1 316 ? 6.577 0.169 -22.928 1.00 54.34 297 GLY B CA 1
ATOM 5637 C C . GLY B 1 316 ? 5.187 0.776 -22.907 1.00 57.22 297 GLY B C 1
ATOM 5638 O O . GLY B 1 316 ? 5.034 1.997 -22.830 1.00 63.65 297 GLY B O 1
ATOM 5639 N N . SER B 1 317 ? 4.153 -0.068 -22.966 1.00 51.59 298 SER B N 1
ATOM 5640 C CA . SER B 1 317 ? 2.789 0.448 -23.017 1.00 49.55 298 SER B CA 1
ATOM 5641 C C . SER B 1 317 ? 2.369 1.080 -21.693 1.00 50.66 298 SER B C 1
ATOM 5642 O O . SER B 1 317 ? 1.487 1.948 -21.672 1.00 47.67 298 SER B O 1
ATOM 5645 N N . GLY B 1 318 ? 2.985 0.666 -20.587 1.00 42.34 299 GLY B N 1
ATOM 5646 C CA . GLY B 1 318 ? 2.563 1.127 -19.281 1.00 39.83 299 GLY B CA 1
ATOM 5647 C C . GLY B 1 318 ? 1.137 0.772 -18.941 1.00 37.27 299 GLY B C 1
ATOM 5648 O O . GLY B 1 318 ? 0.555 1.375 -18.034 1.00 45.00 299 GLY B O 1
ATOM 5649 N N . VAL B 1 319 ? 0.558 -0.213 -19.629 1.00 36.63 300 VAL B N 1
ATOM 5650 C CA . VAL B 1 319 ? -0.862 -0.512 -19.437 1.00 44.21 300 VAL B CA 1
ATOM 5651 C C . VAL B 1 319 ? -1.136 -1.040 -18.034 1.00 41.10 300 VAL B C 1
ATOM 5652 O O . VAL B 1 319 ? -2.244 -0.884 -17.508 1.00 33.70 300 VAL B O 1
ATOM 5656 N N . LEU B 1 320 ? -0.142 -1.662 -17.397 1.00 39.62 301 LEU B N 1
ATOM 5657 C CA . LEU B 1 320 ? -0.342 -2.241 -16.068 1.00 33.43 301 LEU B CA 1
ATOM 5658 C C . LEU B 1 320 ? -0.424 -1.190 -14.971 1.00 31.83 301 LEU B C 1
ATOM 5659 O O . LEU B 1 320 ? -0.892 -1.494 -13.871 1.00 28.36 301 LEU B O 1
ATOM 5664 N N . ASP B 1 321 ? 0.037 0.032 -15.231 1.00 37.60 302 ASP B N 1
ATOM 5665 C CA . ASP B 1 321 ? 0.158 1.006 -14.153 1.00 36.62 302 ASP B CA 1
ATOM 5666 C C . ASP B 1 321 ? -1.209 1.473 -13.663 1.00 35.18 302 ASP B C 1
ATOM 5667 O O . ASP B 1 321 ? -1.461 1.524 -12.454 1.00 28.83 302 ASP B O 1
ATOM 5672 N N . ARG B 1 322 ? -2.099 1.846 -14.580 1.00 34.53 303 ARG B N 1
ATOM 5673 C CA . ARG B 1 322 ? -3.424 2.255 -14.134 1.00 30.84 303 ARG B CA 1
ATOM 5674 C C . ARG B 1 322 ? -4.214 1.063 -13.624 1.00 32.56 303 ARG B C 1
ATOM 5675 O O . ARG B 1 322 ? -5.003 1.196 -12.683 1.00 35.11 303 ARG B O 1
ATOM 5683 N N . LEU B 1 323 ? -4.012 -0.114 -14.222 1.00 34.80 304 LEU B N 1
ATOM 5684 C CA . LEU B 1 323 ? -4.711 -1.297 -13.741 1.00 30.96 304 LEU B CA 1
ATOM 5685 C C . LEU B 1 323 ? -4.377 -1.567 -12.278 1.00 22.43 304 LEU B C 1
ATOM 5686 O O . LEU B 1 323 ? -5.259 -1.902 -11.483 1.00 23.64 304 LEU B O 1
ATOM 5691 N N . LEU B 1 324 ? -3.104 -1.408 -11.900 1.00 33.11 305 LEU B N 1
ATOM 5692 C CA . LEU B 1 324 ? -2.697 -1.622 -10.511 1.00 22.21 305 LEU B CA 1
ATOM 5693 C C . LEU B 1 324 ? -3.382 -0.634 -9.570 1.00 22.98 305 LEU B C 1
ATOM 5694 O O . LEU B 1 324 ? -3.768 -0.995 -8.452 1.00 24.42 305 LEU B O 1
ATOM 5699 N N . GLU B 1 325 ? -3.519 0.629 -9.991 1.00 25.43 306 GLU B N 1
ATOM 5700 C CA . GLU B 1 325 ? -4.170 1.610 -9.129 1.00 27.09 306 GLU B CA 1
ATOM 5701 C C . GLU B 1 325 ? -5.621 1.230 -8.870 1.00 23.09 306 GLU B C 1
ATOM 5702 O O . GLU B 1 325 ? -6.164 1.526 -7.806 1.00 30.67 306 GLU B O 1
ATOM 5708 N N . ILE B 1 326 ? -6.259 0.554 -9.814 1.00 24.36 307 ILE B N 1
ATOM 5709 C CA . ILE B 1 326 ? -7.631 0.119 -9.585 1.00 23.98 307 ILE B CA 1
ATOM 5710 C C . ILE B 1 326 ? -7.663 -1.090 -8.664 1.00 25.40 307 ILE B C 1
ATOM 5711 O O . ILE B 1 326 ? -8.536 -1.199 -7.802 1.00 20.69 307 ILE B O 1
ATOM 5716 N N . GLN B 1 327 ? -6.730 -2.027 -8.845 1.00 20.23 308 GLN B N 1
ATOM 5717 C CA . GLN B 1 327 ? -6.582 -3.117 -7.882 1.00 20.67 308 GLN B CA 1
ATOM 5718 C C . GLN B 1 327 ? -6.429 -2.585 -6.465 1.00 17.72 308 GLN B C 1
ATOM 5719 O O . GLN B 1 327 ? -6.933 -3.192 -5.509 1.00 20.90 308 GLN B O 1
ATOM 5725 N N . LYS B 1 328 ? -5.706 -1.472 -6.300 1.00 17.66 309 LYS B N 1
ATOM 5726 C CA . LYS B 1 328 ? -5.437 -0.934 -4.971 1.00 22.82 309 LYS B CA 1
ATOM 5727 C C . LYS B 1 328 ? -6.633 -0.199 -4.376 1.00 24.46 309 LYS B C 1
ATOM 5728 O O . LYS B 1 328 ? -6.531 0.322 -3.262 1.00 23.56 309 LYS B O 1
ATOM 5734 N N . LEU B 1 329 ? -7.764 -0.153 -5.081 1.00 23.14 310 LEU B N 1
ATOM 5735 C CA . LEU B 1 329 ? -9.003 0.290 -4.452 1.00 23.35 310 LEU B CA 1
ATOM 5736 C C . LEU B 1 329 ? -9.442 -0.679 -3.362 1.00 21.22 310 LEU B C 1
ATOM 5737 O O . LEU B 1 329 ? -10.187 -0.292 -2.449 1.00 25.66 310 LEU B O 1
ATOM 5742 N N . ASP B 1 330 ? -8.989 -1.933 -3.429 1.00 17.47 311 ASP B N 1
ATOM 5743 C CA . ASP B 1 330 ? -9.035 -2.834 -2.271 1.00 21.14 311 ASP B CA 1
ATOM 5744 C C . ASP B 1 330 ? -8.024 -2.333 -1.242 1.00 23.66 311 ASP B C 1
ATOM 5745 O O . ASP B 1 330 ? -6.868 -2.769 -1.179 1.00 25.03 311 ASP B O 1
ATOM 5750 N N . LYS B 1 331 ? -8.463 -1.373 -0.433 1.00 24.33 312 LYS B N 1
ATOM 5751 C CA . LYS B 1 331 ? -7.557 -0.658 0.461 1.00 29.49 312 LYS B CA 1
ATOM 5752 C C . LYS B 1 331 ? -7.411 -1.338 1.810 1.00 24.38 312 LYS B C 1
ATOM 5753 O O . LYS B 1 331 ? -6.376 -1.199 2.466 1.00 22.93 312 LYS B O 1
ATOM 5759 N N . LEU B 1 332 ? -8.441 -2.043 2.239 1.00 19.88 313 LEU B N 1
ATOM 5760 C CA . LEU B 1 332 ? -8.517 -2.582 3.575 1.00 16.16 313 LEU B CA 1
ATOM 5761 C C . LEU B 1 332 ? -8.369 -4.096 3.610 1.00 19.12 313 LEU B C 1
ATOM 5762 O O . LEU B 1 332 ? -8.375 -4.667 4.706 1.00 21.95 313 LEU B O 1
ATOM 5767 N N . ASP B 1 333 ? -8.227 -4.749 2.446 1.00 19.71 314 ASP B N 1
ATOM 5768 C CA . ASP B 1 333 ? -8.174 -6.208 2.317 1.00 19.62 314 ASP B CA 1
ATOM 5769 C C . ASP B 1 333 ? -9.537 -6.799 2.657 1.00 21.22 314 ASP B C 1
ATOM 5770 O O . ASP B 1 333 ? -10.359 -6.127 3.292 1.00 18.72 314 ASP B O 1
ATOM 5775 N N . ILE B 1 334 ? -9.793 -8.051 2.260 1.00 24.73 315 ILE B N 1
ATOM 5776 C CA . ILE B 1 334 ? -11.094 -8.653 2.563 1.00 19.83 315 ILE B CA 1
ATOM 5777 C C . ILE B 1 334 ? -11.332 -8.687 4.071 1.00 22.87 315 ILE B C 1
ATOM 5778 O O . ILE B 1 334 ? -12.468 -8.540 4.537 1.00 24.03 315 ILE B O 1
ATOM 5783 N N . GLU B 1 335 ? -10.268 -8.827 4.858 1.00 17.80 316 GLU B N 1
ATOM 5784 C CA . GLU B 1 335 ? -10.424 -8.893 6.308 1.00 21.50 316 GLU B CA 1
ATOM 5785 C C . GLU B 1 335 ? -10.904 -7.574 6.893 1.00 21.76 316 GLU B C 1
ATOM 5786 O O . GLU B 1 335 ? -11.449 -7.566 8.001 1.00 21.85 316 GLU B O 1
ATOM 5792 N N . GLY B 1 336 ? -10.716 -6.466 6.185 1.00 18.78 317 GLY B N 1
ATOM 5793 C CA . GLY B 1 336 ? -11.323 -5.209 6.597 1.00 17.08 317 GLY B CA 1
ATOM 5794 C C . GLY B 1 336 ? -12.689 -5.040 5.950 1.00 17.33 317 GLY B C 1
ATOM 5795 O O . GLY B 1 336 ? -13.698 -4.818 6.626 1.00 18.35 317 GLY B O 1
ATOM 5796 N N . ALA B 1 337 ? -12.743 -5.184 4.633 1.00 17.52 318 ALA B N 1
ATOM 5797 C CA . ALA B 1 337 ? -13.957 -4.847 3.896 1.00 21.45 318 ALA B CA 1
ATOM 5798 C C . ALA B 1 337 ? -15.142 -5.743 4.254 1.00 24.52 318 ALA B C 1
ATOM 5799 O O . ALA B 1 337 ? -16.290 -5.337 4.061 1.00 18.78 318 ALA B O 1
ATOM 5801 N N . ILE B 1 338 ? -14.901 -6.947 4.763 1.00 24.13 319 ILE B N 1
ATOM 5802 C CA . ILE B 1 338 ? -16.020 -7.830 5.070 1.00 24.45 319 ILE B CA 1
ATOM 5803 C C . ILE B 1 338 ? -16.931 -7.217 6.141 1.00 22.34 319 ILE B C 1
ATOM 5804 O O . ILE B 1 338 ? -18.142 -7.448 6.131 1.00 21.42 319 ILE B O 1
ATOM 5809 N N . HIS B 1 339 ? -16.375 -6.429 7.074 1.00 18.03 320 HIS B N 1
ATOM 5810 C CA . HIS B 1 339 ? -17.208 -5.792 8.094 1.00 18.59 320 HIS B CA 1
ATOM 5811 C C . HIS B 1 339 ? -18.187 -4.800 7.464 1.00 20.62 320 HIS B C 1
ATOM 5812 O O . HIS B 1 339 ? -19.371 -4.761 7.834 1.00 19.89 320 HIS B O 1
ATOM 5819 N N . CYS B 1 340 ? -17.715 -3.999 6.502 1.00 17.57 321 CYS B N 1
ATOM 5820 C CA . CYS B 1 340 ? -18.613 -3.079 5.794 1.00 16.82 321 CYS B CA 1
ATOM 5821 C C . CYS B 1 340 ? -19.653 -3.832 4.969 1.00 20.06 321 CYS B C 1
ATOM 5822 O O . CYS B 1 340 ? -20.774 -3.338 4.784 1.00 24.14 321 CYS B O 1
ATOM 5825 N N . TYR B 1 341 ? -19.294 -5.008 4.442 1.00 17.24 322 TYR B N 1
ATOM 5826 C CA . TYR B 1 341 ? -20.259 -5.846 3.727 1.00 17.42 322 TYR B CA 1
ATOM 5827 C C . TYR B 1 341 ? -21.485 -6.171 4.593 1.00 19.78 322 TYR B C 1
ATOM 5828 O O . TYR B 1 341 ? -22.633 -6.023 4.153 1.00 17.64 322 TYR B O 1
ATOM 5837 N N . TYR B 1 342 ? -21.264 -6.625 5.833 1.00 16.86 323 TYR B N 1
ATOM 5838 C CA . TYR B 1 342 ? -22.412 -6.978 6.680 1.00 22.72 323 TYR B CA 1
ATOM 5839 C C . TYR B 1 342 ? -23.269 -5.760 7.042 1.00 22.09 323 TYR B C 1
ATOM 5840 O O . TYR B 1 342 ? -24.489 -5.887 7.192 1.00 30.11 323 TYR B O 1
ATOM 5849 N N . ASP B 1 343 ? -22.663 -4.585 7.191 1.00 25.01 324 ASP B N 1
ATOM 5850 C CA . ASP B 1 343 ? -23.455 -3.384 7.425 1.00 25.10 324 ASP B CA 1
ATOM 5851 C C . ASP B 1 343 ? -24.300 -3.044 6.201 1.00 26.39 324 ASP B C 1
ATOM 5852 O O . ASP B 1 343 ? -25.472 -2.690 6.331 1.00 28.79 324 ASP B O 1
ATOM 5857 N N . ILE B 1 344 ? -23.730 -3.180 5.007 1.00 21.63 325 ILE B N 1
ATOM 5858 C CA . ILE B 1 344 ? -24.448 -2.860 3.773 1.00 23.84 325 ILE B CA 1
ATOM 5859 C C . ILE B 1 344 ? -25.648 -3.785 3.569 1.00 24.07 325 ILE B C 1
ATOM 5860 O O . ILE B 1 344 ? -26.709 -3.351 3.094 1.00 26.04 325 ILE B O 1
ATOM 5865 N N . ILE B 1 345 ? -25.517 -5.065 3.926 1.00 25.14 326 ILE B N 1
ATOM 5866 C CA . ILE B 1 345 ? -26.630 -5.999 3.819 1.00 23.26 326 ILE B CA 1
ATOM 5867 C C . ILE B 1 345 ? -27.444 -6.065 5.110 1.00 25.81 326 ILE B C 1
ATOM 5868 O O . ILE B 1 345 ? -28.288 -6.952 5.266 1.00 26.45 326 ILE B O 1
ATOM 5873 N N . ASN B 1 346 ? -27.186 -5.167 6.050 1.00 23.67 327 ASN B N 1
ATOM 5874 C CA . ASN B 1 346 ? -27.991 -5.029 7.266 1.00 27.05 327 ASN B CA 1
ATOM 5875 C C . ASN B 1 346 ? -28.043 -6.330 8.064 1.00 32.26 327 ASN B C 1
ATOM 5876 O O . ASN B 1 346 ? -29.093 -6.737 8.564 1.00 28.71 327 ASN B O 1
ATOM 5881 N N . GLN B 1 347 ? -26.906 -7.004 8.180 1.00 21.55 328 GLN B N 1
ATOM 5882 C CA . GLN B 1 347 ? -26.820 -8.202 9.005 1.00 23.35 328 GLN B CA 1
ATOM 5883 C C . GLN B 1 347 ? -25.838 -7.973 10.149 1.00 32.67 328 GLN B C 1
ATOM 5884 O O . GLN B 1 347 ? -24.710 -7.512 9.906 1.00 28.60 328 GLN B O 1
ATOM 5890 N N . PRO B 1 348 ? -26.224 -8.245 11.394 1.00 38.89 329 PRO B N 1
ATOM 5891 C CA . PRO B 1 348 ? -25.252 -8.207 12.494 1.00 40.71 329 PRO B CA 1
ATOM 5892 C C . PRO B 1 348 ? -23.959 -8.904 12.102 1.00 30.89 329 PRO B C 1
ATOM 5893 O O . PRO B 1 348 ? -23.964 -10.004 11.552 1.00 31.40 329 PRO B O 1
ATOM 5897 N N . CYS B 1 349 ? -22.845 -8.242 12.345 1.00 32.94 330 CYS B N 1
ATOM 5898 C CA . CYS B 1 349 ? -21.578 -8.752 11.823 1.00 27.47 330 CYS B CA 1
ATOM 5899 C C . CYS B 1 349 ? -21.247 -10.069 12.503 1.00 28.03 330 CYS B C 1
ATOM 5900 O O . CYS B 1 349 ? -21.056 -10.085 13.728 1.00 31.23 330 CYS B O 1
ATOM 5903 N N . PRO B 1 350 ? -21.169 -11.186 11.769 1.00 31.76 331 PRO B N 1
ATOM 5904 C CA . PRO B 1 350 ? -20.787 -12.453 12.409 1.00 36.45 331 PRO B CA 1
ATOM 5905 C C . PRO B 1 350 ? -19.305 -12.525 12.739 1.00 40.64 331 PRO B C 1
ATOM 5906 O O . PRO B 1 350 ? -18.926 -13.254 13.667 1.00 39.05 331 PRO B O 1
ATOM 5910 N N . ILE B 1 351 ? -18.466 -11.776 12.024 1.00 38.47 332 ILE B N 1
ATOM 5911 C CA . ILE B 1 351 ? -17.036 -11.775 12.308 1.00 36.56 332 ILE B CA 1
ATOM 5912 C C . ILE B 1 351 ? -16.790 -11.252 13.719 1.00 40.68 332 ILE B C 1
ATOM 5913 O O . ILE B 1 351 ? -16.272 -11.968 14.585 1.00 41.74 332 ILE B O 1
ATOM 5918 N N . CYS B 1 352 ? -17.201 -10.009 13.977 1.00 35.42 333 CYS B N 1
ATOM 5919 C CA . CYS B 1 352 ? -16.971 -9.373 15.267 1.00 38.68 333 CYS B CA 1
ATOM 5920 C C . CYS B 1 352 ? -17.410 -10.271 16.420 1.00 56.56 333 CYS B C 1
ATOM 5921 O O . CYS B 1 352 ? -18.584 -10.650 16.524 1.00 57.68 333 CYS B O 1
ATOM 5924 N N . LYS B 1 353 ? -16.442 -10.605 17.276 1.00 68.71 334 LYS B N 1
ATOM 5925 C CA . LYS B 1 353 ? -16.629 -11.429 18.464 1.00 87.79 334 LYS B CA 1
ATOM 5926 C C . LYS B 1 353 ? -16.149 -10.647 19.680 1.00 95.70 334 LYS B C 1
ATOM 5927 O O . LYS B 1 353 ? -15.055 -10.071 19.658 1.00 94.97 334 LYS B O 1
ATOM 5933 N N . GLU B 1 354 ? -16.959 -10.634 20.735 1.00 100.01 335 GLU B N 1
ATOM 5934 C CA . GLU B 1 354 ? -16.628 -9.875 21.937 1.00 105.87 335 GLU B CA 1
ATOM 5935 C C . GLU B 1 354 ? -16.430 -10.789 23.145 1.00 111.81 335 GLU B C 1
ATOM 5936 O O . GLU B 1 354 ? -15.437 -10.677 23.868 1.00 114.16 335 GLU B O 1
ATOM 5942 N N . GLU B 1 361 ? -13.853 -3.526 12.889 1.00 68.60 342 GLU B N 1
ATOM 5943 C CA . GLU B 1 361 ? -13.880 -4.132 14.215 1.00 75.13 342 GLU B CA 1
ATOM 5944 C C . GLU B 1 361 ? -14.782 -3.353 15.171 1.00 77.52 342 GLU B C 1
ATOM 5945 O O . GLU B 1 361 ? -15.446 -3.932 16.037 1.00 85.19 342 GLU B O 1
ATOM 5951 N N . LEU B 1 362 ? -14.803 -2.035 14.991 1.00 68.31 343 LEU B N 1
ATOM 5952 C CA . LEU B 1 362 ? -15.520 -1.124 15.872 1.00 69.90 343 LEU B CA 1
ATOM 5953 C C . LEU B 1 362 ? -15.085 0.292 15.528 1.00 71.94 343 LEU B C 1
ATOM 5954 O O . LEU B 1 362 ? -15.383 1.248 16.251 1.00 79.04 343 LEU B O 1
ATOM 5959 N N . SER B 1 363 ? -14.333 0.409 14.440 1.00 58.30 344 SER B N 1
ATOM 5960 C CA . SER B 1 363 ? -14.110 1.656 13.721 1.00 52.60 344 SER B CA 1
ATOM 5961 C C . SER B 1 363 ? -14.708 1.613 12.324 1.00 46.17 344 SER B C 1
ATOM 5962 O O . SER B 1 363 ? -15.261 2.612 11.858 1.00 41.25 344 SER B O 1
ATOM 5965 N N . LEU B 1 364 ? -14.621 0.467 11.644 1.00 32.33 345 LEU B N 1
ATOM 5966 C CA . LEU B 1 364 ? -15.349 0.307 10.393 1.00 27.46 345 LEU B CA 1
ATOM 5967 C C . LEU B 1 364 ? -16.853 0.386 10.622 1.00 27.88 345 LEU B C 1
ATOM 5968 O O . LEU B 1 364 ? -17.578 0.966 9.806 1.00 26.28 345 LEU B O 1
ATOM 5973 N N . HIS B 1 365 ? -17.344 -0.191 11.723 1.00 21.72 346 HIS B N 1
ATOM 5974 C CA . HIS B 1 365 ? -18.794 -0.215 11.922 1.00 22.03 346 HIS B CA 1
ATOM 5975 C C . HIS B 1 365 ? -19.357 1.137 12.357 1.00 26.93 346 HIS B C 1
ATOM 5976 O O . HIS B 1 365 ? -20.583 1.312 12.333 1.00 24.14 346 HIS B O 1
ATOM 5983 N N . ALA B 1 366 ? -18.506 2.090 12.731 1.00 28.73 347 ALA B N 1
ATOM 5984 C CA . ALA B 1 366 ? -18.929 3.440 13.085 1.00 35.83 347 ALA B CA 1
ATOM 5985 C C . ALA B 1 366 ? -18.843 4.420 11.909 1.00 34.70 347 ALA B C 1
ATOM 5986 O O . ALA B 1 366 ? -19.194 5.599 12.062 1.00 31.61 347 ALA B O 1
ATOM 5988 N N . LEU B 1 367 ? -18.408 3.958 10.744 1.00 24.06 348 LEU B N 1
ATOM 5989 C CA . LEU B 1 367 ? -18.380 4.793 9.550 1.00 24.23 348 LEU B CA 1
ATOM 5990 C C . LEU B 1 367 ? -19.792 5.197 9.131 1.00 23.11 348 LEU B C 1
ATOM 5991 O O . LEU B 1 367 ? -20.746 4.433 9.326 1.00 20.29 348 LEU B O 1
ATOM 5996 N N . PRO B 1 368 ? -19.949 6.366 8.500 1.00 23.68 349 PRO B N 1
ATOM 5997 C CA . PRO B 1 368 ? -21.241 6.677 7.867 1.00 24.39 349 PRO B CA 1
ATOM 5998 C C . PRO B 1 368 ? -21.517 5.690 6.745 1.00 31.06 349 PRO B C 1
ATOM 5999 O O . PRO B 1 368 ? -20.604 5.124 6.136 1.00 21.87 349 PRO B O 1
ATOM 6003 N N . LEU B 1 369 ? -22.803 5.465 6.492 1.00 27.19 350 LEU B N 1
ATOM 6004 C CA . LEU B 1 369 ? -23.191 4.469 5.506 1.00 20.59 350 LEU B CA 1
ATOM 6005 C C . LEU B 1 369 ? -22.597 4.769 4.136 1.00 17.53 350 LEU B C 1
ATOM 6006 O O . LEU B 1 369 ? -22.192 3.846 3.420 1.00 20.71 350 LEU B O 1
ATOM 6011 N N . ASP B 1 370 ? -22.548 6.046 3.738 1.00 18.85 351 ASP B N 1
ATOM 6012 C CA . ASP B 1 370 ? -21.947 6.392 2.447 1.00 18.69 351 ASP B CA 1
ATOM 6013 C C . ASP B 1 370 ? -20.530 5.816 2.318 1.00 22.91 351 ASP B C 1
ATOM 6014 O O . ASP B 1 370 ? -20.096 5.432 1.227 1.00 23.64 351 ASP B O 1
ATOM 6019 N N . GLU B 1 371 ? -19.781 5.804 3.409 1.00 19.14 352 GLU B N 1
ATOM 6020 C CA . GLU B 1 371 ? -18.407 5.313 3.343 1.00 29.03 352 GLU B CA 1
ATOM 6021 C C . GLU B 1 371 ? -18.362 3.782 3.333 1.00 19.17 352 GLU B C 1
ATOM 6022 O O . GLU B 1 371 ? -17.578 3.188 2.583 1.00 21.36 352 GLU B O 1
ATOM 6028 N N . SER B 1 372 ? -19.201 3.127 4.136 1.00 17.05 353 SER B N 1
ATOM 6029 C CA . SER B 1 372 ? -19.317 1.667 4.061 1.00 17.34 353 SER B CA 1
ATOM 6030 C C . SER B 1 372 ? -19.620 1.218 2.633 1.00 24.83 353 SER B C 1
ATOM 6031 O O . SER B 1 372 ? -19.025 0.259 2.124 1.00 21.17 353 SER B O 1
ATOM 6034 N N . LEU B 1 373 ? -20.566 1.906 1.980 1.00 18.42 354 LEU B N 1
ATOM 6035 C CA . LEU B 1 373 ? -20.938 1.601 0.601 1.00 17.55 354 LEU B CA 1
ATOM 6036 C C . LEU B 1 373 ? -19.782 1.833 -0.367 1.00 17.92 354 LEU B C 1
ATOM 6037 O O . LEU B 1 373 ? -19.539 1.023 -1.263 1.00 19.48 354 LEU B O 1
ATOM 6042 N N . LYS B 1 374 ? -19.106 2.971 -0.247 1.00 21.32 355 LYS B N 1
ATOM 6043 C CA . LYS B 1 374 ? -17.949 3.246 -1.098 1.00 21.76 355 LYS B CA 1
ATOM 6044 C C . LYS B 1 374 ? -16.883 2.156 -0.970 1.00 18.42 355 LYS B C 1
ATOM 6045 O O . LYS B 1 374 ? -16.325 1.702 -1.977 1.00 16.26 355 LYS B O 1
ATOM 6051 N N . ILE B 1 375 ? -16.587 1.727 0.267 1.00 17.88 356 ILE B N 1
ATOM 6052 C CA . ILE B 1 375 ? -15.565 0.709 0.494 1.00 21.55 356 ILE B CA 1
ATOM 6053 C C . ILE B 1 375 ? -15.928 -0.596 -0.206 1.00 23.89 356 ILE B C 1
ATOM 6054 O O . ILE B 1 375 ? -15.080 -1.238 -0.839 1.00 16.04 356 ILE B O 1
ATOM 6059 N N . VAL B 1 376 ? -17.184 -1.034 -0.075 1.00 17.92 357 VAL B N 1
ATOM 6060 C CA . VAL B 1 376 ? -17.572 -2.295 -0.704 1.00 20.75 357 VAL B CA 1
ATOM 6061 C C . VAL B 1 376 ? -17.600 -2.166 -2.224 1.00 13.48 357 VAL B C 1
ATOM 6062 O O . VAL B 1 376 ? -17.172 -3.080 -2.952 1.00 16.56 357 VAL B O 1
ATOM 6066 N N . LYS B 1 377 ? -18.147 -1.061 -2.741 1.00 14.83 358 LYS B N 1
ATOM 6067 C CA . LYS B 1 377 ? -18.118 -0.864 -4.187 1.00 19.73 358 LYS B CA 1
ATOM 6068 C C . LYS B 1 377 ? -16.685 -0.878 -4.698 1.00 20.62 358 LYS B C 1
ATOM 6069 O O . LYS B 1 377 ? -16.394 -1.439 -5.762 1.00 14.23 358 LYS B O 1
ATOM 6075 N N . GLU B 1 378 ? -15.770 -0.282 -3.936 1.00 18.46 359 GLU B N 1
ATOM 6076 C CA . GLU B 1 378 ? -14.394 -0.217 -4.407 1.00 20.34 359 GLU B CA 1
ATOM 6077 C C . GLU B 1 378 ? -13.708 -1.574 -4.300 1.00 21.13 359 GLU B C 1
ATOM 6078 O O . GLU B 1 378 ? -12.839 -1.893 -5.118 1.00 20.95 359 GLU B O 1
ATOM 6084 N N . TYR B 1 379 ? -14.115 -2.394 -3.334 1.00 19.32 360 TYR B N 1
ATOM 6085 C CA . TYR B 1 379 ? -13.601 -3.753 -3.259 1.00 20.01 360 TYR B CA 1
ATOM 6086 C C . TYR B 1 379 ? -13.976 -4.538 -4.503 1.00 19.74 360 TYR B C 1
ATOM 6087 O O . TYR B 1 379 ? -13.149 -5.253 -5.087 1.00 19.11 360 TYR B O 1
ATOM 6096 N N . LEU B 1 380 ? -15.246 -4.451 -4.897 1.00 17.60 361 LEU B N 1
ATOM 6097 C CA . LEU B 1 380 ? -15.727 -5.196 -6.057 1.00 15.26 361 LEU B CA 1
ATOM 6098 C C . LEU B 1 380 ? -15.091 -4.697 -7.334 1.00 18.29 361 LEU B C 1
ATOM 6099 O O . LEU B 1 380 ? -14.831 -5.482 -8.250 1.00 19.37 361 LEU B O 1
ATOM 6104 N N . ILE B 1 381 ? -14.854 -3.391 -7.436 1.00 17.01 362 ILE B N 1
ATOM 6105 C CA . ILE B 1 381 ? -14.193 -2.895 -8.639 1.00 18.74 362 ILE B CA 1
ATOM 6106 C C . ILE B 1 381 ? -12.748 -3.374 -8.662 1.00 21.28 362 ILE B C 1
ATOM 6107 O O . ILE B 1 381 ? -12.209 -3.742 -9.714 1.00 23.20 362 ILE B O 1
ATOM 6112 N N . ALA B 1 382 ? -12.100 -3.372 -7.498 1.00 19.54 363 ALA B N 1
ATOM 6113 C CA . ALA B 1 382 ? -10.757 -3.931 -7.402 1.00 15.44 363 ALA B CA 1
ATOM 6114 C C . ALA B 1 382 ? -10.738 -5.391 -7.852 1.00 18.15 363 ALA B C 1
ATOM 6115 O O . ALA B 1 382 ? -9.814 -5.822 -8.551 1.00 18.56 363 ALA B O 1
ATOM 6117 N N . ALA B 1 383 ? -11.767 -6.161 -7.473 1.00 17.29 364 ALA B N 1
ATOM 6118 C CA . ALA B 1 383 ? -11.816 -7.582 -7.822 1.00 16.91 364 ALA B CA 1
ATOM 6119 C C . ALA B 1 383 ? -11.904 -7.776 -9.332 1.00 25.38 364 ALA B C 1
ATOM 6120 O O . ALA B 1 383 ? -11.286 -8.698 -9.883 1.00 21.42 364 ALA B O 1
ATOM 6122 N N . THR B 1 384 ? -12.672 -6.915 -10.019 1.00 23.13 365 THR B N 1
ATOM 6123 C CA . THR B 1 384 ? -12.675 -6.908 -11.484 1.00 20.21 365 THR B CA 1
ATOM 6124 C C . THR B 1 384 ? -11.263 -6.758 -12.015 1.00 21.42 365 THR B C 1
ATOM 6125 O O . THR B 1 384 ? -10.808 -7.535 -12.868 1.00 22.97 365 THR B O 1
ATOM 6129 N N . ALA B 1 385 ? -10.552 -5.752 -11.511 1.00 19.97 366 ALA B N 1
ATOM 6130 C CA . ALA B 1 385 ? -9.204 -5.472 -11.992 1.00 21.86 366 ALA B CA 1
ATOM 6131 C C . ALA B 1 385 ? -8.219 -6.571 -11.609 1.00 21.14 366 ALA B C 1
ATOM 6132 O O . ALA B 1 385 ? -7.237 -6.790 -12.330 1.00 21.27 366 ALA B O 1
ATOM 6134 N N . LYS B 1 386 ? -8.461 -7.276 -10.494 1.00 25.77 367 LYS B N 1
ATOM 6135 C CA . LYS B 1 386 ? -7.559 -8.360 -10.104 1.00 20.35 367 LYS B CA 1
ATOM 6136 C C . LYS B 1 386 ? -7.723 -9.590 -10.980 1.00 25.94 367 LYS B C 1
ATOM 6137 O O . LYS B 1 386 ? -6.876 -10.482 -10.927 1.00 28.76 367 LYS B O 1
ATOM 6143 N N . ASP B 1 387 ? -8.796 -9.678 -11.764 1.00 25.78 368 ASP B N 1
ATOM 6144 C CA . ASP B 1 387 ? -9.115 -10.911 -12.470 1.00 24.55 368 ASP B CA 1
ATOM 6145 C C . ASP B 1 387 ? -9.280 -10.730 -13.968 1.00 26.64 368 ASP B C 1
ATOM 6146 O O . ASP B 1 387 ? -9.622 -11.702 -14.655 1.00 26.00 368 ASP B O 1
ATOM 6151 N N . CYS B 1 388 ? -9.082 -9.520 -14.492 1.00 20.48 369 CYS B N 1
ATOM 6152 C CA . CYS B 1 388 ? -9.204 -9.289 -15.926 1.00 23.98 369 CYS B CA 1
ATOM 6153 C C . CYS B 1 388 ? -7.970 -9.832 -16.650 1.00 26.30 369 CYS B C 1
ATOM 6154 O O . CYS B 1 388 ? -7.011 -10.294 -16.034 1.00 25.06 369 CYS B O 1
ATOM 6157 N N . SER B 1 389 ? -7.986 -9.775 -17.978 1.00 20.52 370 SER B N 1
ATOM 6158 C CA . SER B 1 389 ? -6.829 -10.148 -18.791 1.00 26.83 370 SER B CA 1
ATOM 6159 C C . SER B 1 389 ? -6.495 -9.017 -19.751 1.00 28.21 370 SER B C 1
ATOM 6160 O O . SER B 1 389 ? -7.326 -8.137 -20.008 1.00 26.10 370 SER B O 1
ATOM 6163 N N . ILE B 1 390 ? -5.266 -9.035 -20.273 1.00 32.28 371 ILE B N 1
ATOM 6164 C CA . ILE B 1 390 ? -4.903 -8.219 -21.427 1.00 33.24 371 ILE B CA 1
ATOM 6165 C C . ILE B 1 390 ? -4.492 -9.140 -22.560 1.00 35.08 371 ILE B C 1
ATOM 6166 O O . ILE B 1 390 ? -3.872 -10.188 -22.336 1.00 30.50 371 ILE B O 1
ATOM 6171 N N . MET B 1 391 ? -4.868 -8.749 -23.776 1.00 28.25 372 MET B N 1
ATOM 6172 C CA . MET B 1 391 ? -4.450 -9.406 -25.001 1.00 34.76 372 MET B CA 1
ATOM 6173 C C . MET B 1 391 ? -3.620 -8.420 -25.810 1.00 36.85 372 MET B C 1
ATOM 6174 O O . MET B 1 391 ? -4.047 -7.280 -26.044 1.00 32.61 372 MET B O 1
ATOM 6179 N N . ILE B 1 392 ? -2.413 -8.836 -26.181 1.00 30.34 373 ILE B N 1
ATOM 6180 C CA . ILE B 1 392 ? -1.496 -8.003 -26.949 1.00 29.85 373 ILE B CA 1
ATOM 6181 C C . ILE B 1 392 ? -1.376 -8.621 -28.330 1.00 34.61 373 ILE B C 1
ATOM 6182 O O . ILE B 1 392 ? -0.951 -9.776 -28.466 1.00 35.33 373 ILE B O 1
ATOM 6187 N N . SER B 1 393 ? -1.777 -7.867 -29.352 1.00 33.25 374 SER B N 1
ATOM 6188 C CA . SER B 1 393 ? -1.674 -8.314 -30.731 1.00 37.91 374 SER B CA 1
ATOM 6189 C C . SER B 1 393 ? -0.399 -7.747 -31.342 1.00 39.54 374 SER B C 1
ATOM 6190 O O . SER B 1 393 ? -0.038 -6.593 -31.090 1.00 45.03 374 SER B O 1
ATOM 6193 N N . PHE B 1 394 ? 0.292 -8.571 -32.122 1.00 40.02 375 PHE B N 1
ATOM 6194 C CA . PHE B 1 394 ? 1.518 -8.176 -32.804 1.00 42.60 375 PHE B CA 1
ATOM 6195 C C . PHE B 1 394 ? 1.374 -8.439 -34.297 1.00 44.85 375 PHE B C 1
ATOM 6196 O O . PHE B 1 394 ? 0.763 -9.433 -34.706 1.00 40.92 375 PHE B O 1
ATOM 6204 N N . GLN B 1 395 ? 1.935 -7.545 -35.106 1.00 46.49 376 GLN B N 1
ATOM 6205 C CA . GLN B 1 395 ? 2.174 -7.847 -36.510 1.00 48.87 376 GLN B CA 1
ATOM 6206 C C . GLN B 1 395 ? 3.341 -7.003 -36.997 1.00 44.76 376 GLN B C 1
ATOM 6207 O O . GLN B 1 395 ? 3.743 -6.025 -36.356 1.00 39.56 376 GLN B O 1
ATOM 6213 N N . SER B 1 396 ? 3.899 -7.406 -38.135 1.00 49.67 377 SER B N 1
ATOM 6214 C CA . SER B 1 396 ? 5.004 -6.653 -38.706 1.00 50.74 377 SER B CA 1
ATOM 6215 C C . SER B 1 396 ? 4.549 -5.232 -39.012 1.00 41.64 377 SER B C 1
ATOM 6216 O O . SER B 1 396 ? 3.409 -5.001 -39.422 1.00 37.84 377 SER B O 1
ATOM 6219 N N . ARG B 1 397 ? 5.439 -4.274 -38.777 1.00 45.51 378 ARG B N 1
ATOM 6220 C CA . ARG B 1 397 ? 5.088 -2.873 -38.957 1.00 52.69 378 ARG B CA 1
ATOM 6221 C C . ARG B 1 397 ? 4.757 -2.568 -40.416 1.00 57.36 378 ARG B C 1
ATOM 6222 O O . ARG B 1 397 ? 5.319 -3.158 -41.343 1.00 59.09 378 ARG B O 1
ATOM 6230 N N . ASN B 1 398 ? 3.831 -1.626 -40.613 1.00 59.38 379 ASN B N 1
ATOM 6231 C CA . ASN B 1 398 ? 3.437 -1.179 -41.946 1.00 64.96 379 ASN B CA 1
ATOM 6232 C C . ASN B 1 398 ? 3.344 0.348 -41.998 1.00 68.04 379 ASN B C 1
ATOM 6233 O O . ASN B 1 398 ? 4.080 1.037 -41.287 1.00 68.70 379 ASN B O 1
ATOM 6238 N N . ALA B 1 399 ? 2.465 0.882 -42.847 1.00 72.75 380 ALA B N 1
ATOM 6239 C CA . ALA B 1 399 ? 2.206 2.325 -42.945 1.00 66.99 380 ALA B CA 1
ATOM 6240 C C . ALA B 1 399 ? 1.520 2.665 -44.267 1.00 71.20 380 ALA B C 1
ATOM 6241 O O . ALA B 1 399 ? 0.292 2.673 -44.358 1.00 73.10 380 ALA B O 1
ATOM 6243 N N . ASP B 1 407 ? 2.143 2.708 -31.606 1.00 63.62 388 ASP B N 1
ATOM 6244 C CA . ASP B 1 407 ? 2.812 1.817 -30.660 1.00 61.39 388 ASP B CA 1
ATOM 6245 C C . ASP B 1 407 ? 3.542 0.681 -31.368 1.00 51.12 388 ASP B C 1
ATOM 6246 O O . ASP B 1 407 ? 2.950 -0.084 -32.129 1.00 53.61 388 ASP B O 1
ATOM 6251 N N . TYR B 1 408 ? 4.841 0.588 -31.102 1.00 46.54 389 TYR B N 1
ATOM 6252 C CA . TYR B 1 408 ? 5.707 -0.407 -31.713 1.00 51.91 389 TYR B CA 1
ATOM 6253 C C . TYR B 1 408 ? 6.871 -0.668 -30.771 1.00 50.40 389 TYR B C 1
ATOM 6254 O O . TYR B 1 408 ? 7.137 0.114 -29.854 1.00 51.26 389 TYR B O 1
ATOM 6263 N N . VAL B 1 409 ? 7.563 -1.782 -30.998 1.00 53.77 390 VAL B N 1
ATOM 6264 C CA . VAL B 1 409 ? 8.839 -2.051 -30.344 1.00 60.04 390 VAL B CA 1
ATOM 6265 C C . VAL B 1 409 ? 9.832 -2.469 -31.418 1.00 64.87 390 VAL B C 1
ATOM 6266 O O . VAL B 1 409 ? 9.499 -3.267 -32.302 1.00 67.99 390 VAL B O 1
ATOM 6270 N N . SER B 1 410 ? 11.037 -1.914 -31.359 1.00 65.90 391 SER B N 1
ATOM 6271 C CA . SER B 1 410 ? 12.107 -2.313 -32.263 1.00 65.66 391 SER B CA 1
ATOM 6272 C C . SER B 1 410 ? 12.868 -3.468 -31.625 1.00 66.50 391 SER B C 1
ATOM 6273 O O . SER B 1 410 ? 13.420 -3.326 -30.529 1.00 66.81 391 SER B O 1
ATOM 6276 N N . LEU B 1 411 ? 12.876 -4.612 -32.297 1.00 68.95 392 LEU B N 1
ATOM 6277 C CA . LEU B 1 411 ? 13.560 -5.808 -31.813 1.00 73.00 392 LEU B CA 1
ATOM 6278 C C . LEU B 1 411 ? 14.942 -5.860 -32.458 1.00 76.64 392 LEU B C 1
ATOM 6279 O O . LEU B 1 411 ? 15.086 -6.314 -33.594 1.00 75.24 392 LEU B O 1
ATOM 6284 N N . LYS B 1 412 ? 15.965 -5.403 -31.731 1.00 80.06 393 LYS B N 1
ATOM 6285 C CA . LYS B 1 412 ? 17.297 -5.297 -32.328 1.00 85.81 393 LYS B CA 1
ATOM 6286 C C . LYS B 1 412 ? 17.807 -6.615 -32.892 1.00 84.27 393 LYS B C 1
ATOM 6287 O O . LYS B 1 412 ? 18.232 -6.636 -34.061 1.00 83.47 393 LYS B O 1
ATOM 6293 N N . PRO B 1 413 ? 17.812 -7.731 -32.143 1.00 81.48 394 PRO B N 1
ATOM 6294 C CA . PRO B 1 413 ? 18.426 -8.967 -32.651 1.00 81.12 394 PRO B CA 1
ATOM 6295 C C . PRO B 1 413 ? 18.045 -9.294 -34.088 1.00 81.26 394 PRO B C 1
ATOM 6296 O O . PRO B 1 413 ? 18.864 -9.819 -34.847 1.00 83.23 394 PRO B O 1
ATOM 6300 N N . THR B 1 414 ? 16.813 -8.979 -34.474 1.00 81.39 395 THR B N 1
ATOM 6301 C CA . THR B 1 414 ? 16.323 -9.225 -35.824 1.00 85.28 395 THR B CA 1
ATOM 6302 C C . THR B 1 414 ? 15.867 -7.903 -36.423 1.00 87.28 395 THR B C 1
ATOM 6303 O O . THR B 1 414 ? 15.099 -7.168 -35.797 1.00 93.32 395 THR B O 1
ATOM 6307 N N . ASN B 1 415 ? 16.331 -7.601 -37.632 1.00 82.90 396 ASN B N 1
ATOM 6308 C CA . ASN B 1 415 ? 16.105 -6.268 -38.177 1.00 80.35 396 ASN B CA 1
ATOM 6309 C C . ASN B 1 415 ? 14.642 -6.053 -38.551 1.00 79.09 396 ASN B C 1
ATOM 6310 O O . ASN B 1 415 ? 14.337 -5.634 -39.672 1.00 80.16 396 ASN B O 1
ATOM 6315 N N . GLN B 1 416 ? 13.729 -6.320 -37.621 1.00 74.15 397 GLN B N 1
ATOM 6316 C CA . GLN B 1 416 ? 12.308 -6.135 -37.861 1.00 64.70 397 GLN B CA 1
ATOM 6317 C C . GLN B 1 416 ? 11.690 -5.349 -36.712 1.00 57.70 397 GLN B C 1
ATOM 6318 O O . GLN B 1 416 ? 12.215 -5.305 -35.597 1.00 52.69 397 GLN B O 1
ATOM 6324 N N . THR B 1 417 ? 10.574 -4.704 -37.016 1.00 55.84 398 THR B N 1
ATOM 6325 C CA . THR B 1 417 ? 9.840 -3.866 -36.083 1.00 52.53 398 THR B CA 1
ATOM 6326 C C . THR B 1 417 ? 8.393 -4.333 -36.084 1.00 54.18 398 THR B C 1
ATOM 6327 O O . THR B 1 417 ? 7.859 -4.718 -37.127 1.00 57.45 398 THR B O 1
ATOM 6331 N N . PHE B 1 418 ? 7.760 -4.324 -34.916 1.00 53.30 399 PHE B N 1
ATOM 6332 C CA . PHE B 1 418 ? 6.381 -4.776 -34.797 1.00 50.79 399 PHE B CA 1
ATOM 6333 C C . PHE B 1 418 ? 5.523 -3.672 -34.205 1.00 46.21 399 PHE B C 1
ATOM 6334 O O . PHE B 1 418 ? 5.904 -3.050 -33.206 1.00 51.82 399 PHE B O 1
ATOM 6342 N N . ASP B 1 419 ? 4.369 -3.438 -34.810 1.00 44.12 400 ASP B N 1
ATOM 6343 C CA . ASP B 1 419 ? 3.332 -2.680 -34.133 1.00 56.43 400 ASP B CA 1
ATOM 6344 C C . ASP B 1 419 ? 2.512 -3.627 -33.261 1.00 51.88 400 ASP B C 1
ATOM 6345 O O . ASP B 1 419 ? 2.411 -4.829 -33.536 1.00 45.02 400 ASP B O 1
ATOM 6350 N N . TYR B 1 420 ? 1.954 -3.081 -32.183 1.00 47.32 401 TYR B N 1
ATOM 6351 C CA . TYR B 1 420 ? 1.218 -3.900 -31.233 1.00 46.46 401 TYR B CA 1
ATOM 6352 C C . TYR B 1 420 ? 0.061 -3.091 -30.661 1.00 47.34 401 TYR B C 1
ATOM 6353 O O . TYR B 1 420 ? 0.181 -1.879 -30.456 1.00 48.07 401 TYR B O 1
ATOM 6362 N N . LYS B 1 421 ? -1.055 -3.775 -30.417 1.00 40.32 402 LYS B N 1
ATOM 6363 C CA . LYS B 1 421 ? -2.202 -3.219 -29.714 1.00 37.58 402 LYS B CA 1
ATOM 6364 C C . LYS B 1 421 ? -2.461 -4.038 -28.457 1.00 38.85 402 LYS B C 1
ATOM 6365 O O . LYS B 1 421 ? -2.257 -5.257 -28.438 1.00 35.10 402 LYS B O 1
ATOM 6371 N N . VAL B 1 422 ? -2.905 -3.363 -27.401 1.00 37.40 403 VAL B N 1
ATOM 6372 C CA . VAL B 1 422 ? -3.245 -4.018 -26.143 1.00 39.21 403 VAL B CA 1
ATOM 6373 C C . VAL B 1 422 ? -4.690 -3.685 -25.794 1.00 39.70 403 VAL B C 1
ATOM 6374 O O . VAL B 1 422 ? -5.090 -2.514 -25.830 1.00 33.00 403 VAL B O 1
ATOM 6378 N N . HIS B 1 423 ? -5.469 -4.719 -25.466 1.00 30.28 404 HIS B N 1
ATOM 6379 C CA . HIS B 1 423 ? -6.865 -4.592 -25.086 1.00 33.33 404 HIS B CA 1
ATOM 6380 C C . HIS B 1 423 ? -7.127 -5.361 -23.799 1.00 38.50 404 HIS B C 1
ATOM 6381 O O . HIS B 1 423 ? -6.569 -6.447 -23.587 1.00 30.74 404 HIS B O 1
ATOM 6388 N N . PHE B 1 424 ? -7.960 -4.779 -22.932 1.00 32.51 405 PHE B N 1
ATOM 6389 C CA . PHE B 1 424 ? -8.421 -5.487 -21.747 1.00 35.71 405 PHE B CA 1
ATOM 6390 C C . PHE B 1 424 ? -9.598 -6.358 -22.126 1.00 34.47 405 PHE B C 1
ATOM 6391 O O . PHE B 1 424 ? -10.417 -5.991 -22.975 1.00 31.55 405 PHE B O 1
ATOM 6399 N N . ILE B 1 425 ? -9.681 -7.522 -21.501 1.00 26.06 406 ILE B N 1
ATOM 6400 C CA . ILE B 1 425 ? -10.867 -8.352 -21.623 1.00 28.59 406 ILE B CA 1
ATOM 6401 C C . ILE B 1 425 ? -11.288 -8.791 -20.228 1.00 26.18 406 ILE B C 1
ATOM 6402 O O . ILE B 1 425 ? -10.528 -8.695 -19.258 1.00 25.06 406 ILE B O 1
ATOM 6407 N N . ASP B 1 426 ? -12.526 -9.265 -20.139 1.00 27.28 407 ASP B N 1
ATOM 6408 C CA . ASP B 1 426 ? -13.037 -9.866 -18.915 1.00 35.16 407 ASP B CA 1
ATOM 6409 C C . ASP B 1 426 ? -13.004 -8.859 -17.768 1.00 33.06 407 ASP B C 1
ATOM 6410 O O . ASP B 1 426 ? -12.546 -9.148 -16.664 1.00 31.71 407 ASP B O 1
ATOM 6415 N N . LEU B 1 427 ? -13.505 -7.654 -18.039 1.00 26.24 408 LEU B N 1
ATOM 6416 C CA . LEU B 1 427 ? -13.697 -6.644 -16.994 1.00 31.77 408 LEU B CA 1
ATOM 6417 C C . LEU B 1 427 ? -15.120 -6.761 -16.432 1.00 30.56 408 LEU B C 1
ATOM 6418 O O . LEU B 1 427 ? -15.962 -5.877 -16.586 1.00 30.69 408 LEU B O 1
ATOM 6423 N N . SER B 1 428 ? -15.371 -7.879 -15.748 1.00 27.38 409 SER B N 1
ATOM 6424 C CA . SER B 1 428 ? -16.726 -8.272 -15.378 1.00 25.75 409 SER B CA 1
ATOM 6425 C C . SER B 1 428 ? -17.137 -7.762 -14.001 1.00 24.50 409 SER B C 1
ATOM 6426 O O . SER B 1 428 ? -16.327 -7.710 -13.060 1.00 27.23 409 SER B O 1
ATOM 6429 N N . LEU B 1 429 ? -18.419 -7.433 -13.884 1.00 27.42 410 LEU B N 1
ATOM 6430 C CA . LEU B 1 429 ? -19.016 -7.112 -12.595 1.00 29.23 410 LEU B CA 1
ATOM 6431 C C . LEU B 1 429 ? -19.028 -8.345 -11.684 1.00 22.95 410 LEU B C 1
ATOM 6432 O O . LEU B 1 429 ? -19.485 -9.417 -12.081 1.00 28.56 410 LEU B O 1
ATOM 6437 N N . LYS B 1 430 ? -18.500 -8.197 -10.416 1.00 24.96 411 LYS B N 1
ATOM 6438 C CA . LYS B 1 430 ? -18.524 -9.356 -9.531 1.00 20.23 411 LYS B CA 1
ATOM 6439 C C . LYS B 1 430 ? -19.765 -9.325 -8.630 1.00 25.14 411 LYS B C 1
ATOM 6440 O O . LYS B 1 430 ? -20.107 -8.273 -8.078 1.00 18.27 411 LYS B O 1
ATOM 6446 N N . PRO B 1 431 ? -20.416 -10.472 -8.436 1.00 19.90 412 PRO B N 1
ATOM 6447 C CA . PRO B 1 431 ? -21.610 -10.511 -7.574 1.00 18.43 412 PRO B CA 1
ATOM 6448 C C . PRO B 1 431 ? -21.282 -10.110 -6.142 1.00 23.65 412 PRO B C 1
ATOM 6449 O O . PRO B 1 431 ? -20.320 -10.597 -5.540 1.00 20.93 412 PRO B O 1
ATOM 6453 N N . LEU B 1 432 ? -22.129 -9.246 -5.583 1.00 23.79 413 LEU B N 1
ATOM 6454 C CA . LEU B 1 432 ? -21.910 -8.746 -4.231 1.00 19.88 413 LEU B CA 1
ATOM 6455 C C . LEU B 1 432 ? -21.908 -9.876 -3.200 1.00 23.38 413 LEU B C 1
ATOM 6456 O O . LEU B 1 432 ? -21.175 -9.813 -2.211 1.00 19.89 413 LEU B O 1
ATOM 6461 N N . LYS B 1 433 ? -22.751 -10.892 -3.381 1.00 24.81 414 LYS B N 1
ATOM 6462 C CA . LYS B 1 433 ? -22.769 -11.991 -2.410 1.00 27.25 414 LYS B CA 1
ATOM 6463 C C . LYS B 1 433 ? -21.445 -12.739 -2.358 1.00 28.16 414 LYS B C 1
ATOM 6464 O O . LYS B 1 433 ? -21.170 -13.435 -1.369 1.00 26.57 414 LYS B O 1
ATOM 6470 N N . ARG B 1 434 ? -20.601 -12.604 -3.384 1.00 19.16 415 ARG B N 1
ATOM 6471 C CA . ARG B 1 434 ? -19.290 -13.247 -3.324 1.00 20.26 415 ARG B CA 1
ATOM 6472 C C . ARG B 1 434 ? -18.450 -12.776 -2.150 1.00 29.73 415 ARG B C 1
ATOM 6473 O O . ARG B 1 434 ? -17.519 -13.493 -1.771 1.00 23.85 415 ARG B O 1
ATOM 6481 N N . MET B 1 435 ? -18.741 -11.600 -1.568 1.00 27.55 416 MET B N 1
ATOM 6482 C CA . MET B 1 435 ? -17.921 -11.133 -0.451 1.00 24.24 416 MET B CA 1
ATOM 6483 C C . MET B 1 435 ? -17.784 -12.222 0.606 1.00 18.27 416 MET B C 1
ATOM 6484 O O . MET B 1 435 ? -16.720 -12.381 1.211 1.00 21.68 416 MET B O 1
ATOM 6489 N N . GLU B 1 436 ? -18.866 -12.957 0.868 1.00 18.54 417 GLU B N 1
ATOM 6490 C CA . GLU B 1 436 ? -18.808 -14.031 1.855 1.00 24.79 417 GLU B CA 1
ATOM 6491 C C . GLU B 1 436 ? -17.839 -15.116 1.416 1.00 26.08 417 GLU B C 1
ATOM 6492 O O . GLU B 1 436 ? -17.053 -15.619 2.230 1.00 20.78 417 GLU B O 1
ATOM 6498 N N . SER B 1 437 ? -17.865 -15.461 0.119 1.00 24.84 418 SER B N 1
ATOM 6499 C CA . SER B 1 437 ? -16.969 -16.470 -0.446 1.00 28.16 418 SER B CA 1
ATOM 6500 C C . SER B 1 437 ? -15.521 -16.014 -0.424 1.00 23.55 418 SER B C 1
ATOM 6501 O O . SER B 1 437 ? -14.613 -16.820 -0.194 1.00 23.95 418 SER B O 1
ATOM 6504 N N . TYR B 1 438 ? -15.276 -14.735 -0.713 1.00 25.64 419 TYR B N 1
ATOM 6505 C CA . TYR B 1 438 ? -13.910 -14.216 -0.697 1.00 21.10 419 TYR B CA 1
ATOM 6506 C C . TYR B 1 438 ? -13.304 -14.309 0.688 1.00 23.02 419 TYR B C 1
ATOM 6507 O O . TYR B 1 438 ? -12.116 -14.636 0.832 1.00 18.42 419 TYR B O 1
ATOM 6516 N N . TYR B 1 439 ? -14.078 -13.940 1.714 1.00 20.10 420 TYR B N 1
ATOM 6517 C CA . TYR B 1 439 ? -13.563 -14.028 3.074 1.00 21.24 420 TYR B CA 1
ATOM 6518 C C . TYR B 1 439 ? -13.194 -15.463 3.412 1.00 20.77 420 TYR B C 1
ATOM 6519 O O . TYR B 1 439 ? -12.133 -15.719 3.989 1.00 19.52 420 TYR B O 1
ATOM 6528 N N . LYS B 1 440 ? -14.089 -16.411 3.114 1.00 19.06 421 LYS B N 1
ATOM 6529 C CA . LYS B 1 440 ? -13.819 -17.802 3.465 1.00 22.69 421 LYS B CA 1
ATOM 6530 C C . LYS B 1 440 ? -12.623 -18.344 2.688 1.00 23.12 421 LYS B C 1
ATOM 6531 O O . LYS B 1 440 ? -11.786 -19.057 3.254 1.00 22.50 421 LYS B O 1
ATOM 6537 N N . LEU B 1 441 ? -12.521 -18.009 1.394 1.00 21.84 422 LEU B N 1
ATOM 6538 C CA . LEU B 1 441 ? -11.382 -18.454 0.582 1.00 22.85 422 LEU B CA 1
ATOM 6539 C C . LEU B 1 441 ? -10.070 -17.906 1.130 1.00 18.79 422 LEU B C 1
ATOM 6540 O O . LEU B 1 441 ? -9.069 -18.631 1.238 1.00 20.84 422 LEU B O 1
ATOM 6545 N N . ASP B 1 442 ? -10.053 -16.611 1.449 1.00 21.17 423 ASP B N 1
ATOM 6546 C CA . ASP B 1 442 ? -8.861 -15.966 1.987 1.00 13.99 423 ASP B CA 1
ATOM 6547 C C . ASP B 1 442 ? -8.400 -16.639 3.271 1.00 24.57 423 ASP B C 1
ATOM 6548 O O . ASP B 1 442 ? -7.206 -16.877 3.468 1.00 24.89 423 ASP B O 1
ATOM 6553 N N . LYS B 1 443 ? -9.339 -16.909 4.174 1.00 16.27 424 LYS B N 1
ATOM 6554 C CA . LYS B 1 443 ? -9.032 -17.644 5.395 1.00 21.88 424 LYS B CA 1
ATOM 6555 C C . LYS B 1 443 ? -8.455 -19.021 5.076 1.00 24.50 424 LYS B C 1
ATOM 6556 O O . LYS B 1 443 ? -7.482 -19.461 5.703 1.00 22.82 424 LYS B O 1
ATOM 6562 N N . LYS B 1 444 ? -9.041 -19.717 4.104 1.00 21.85 425 LYS B N 1
ATOM 6563 C CA . LYS B 1 444 ? -8.516 -21.024 3.732 1.00 18.97 425 LYS B CA 1
ATOM 6564 C C . LYS B 1 444 ? -7.090 -20.909 3.208 1.00 24.24 425 LYS B C 1
ATOM 6565 O O . LYS B 1 444 ? -6.235 -21.728 3.548 1.00 19.18 425 LYS B O 1
ATOM 6571 N N . ILE B 1 445 ? -6.818 -19.887 2.385 1.00 20.72 426 ILE B N 1
ATOM 6572 C CA . ILE B 1 445 ? -5.513 -19.760 1.747 1.00 19.29 426 ILE B CA 1
ATOM 6573 C C . ILE B 1 445 ? -4.436 -19.446 2.775 1.00 25.38 426 ILE B C 1
ATOM 6574 O O . ILE B 1 445 ? -3.348 -20.032 2.750 1.00 22.77 426 ILE B O 1
ATOM 6579 N N . ILE B 1 446 ? -4.700 -18.498 3.678 1.00 25.77 427 ILE B N 1
ATOM 6580 C CA . ILE B 1 446 ? -3.645 -18.108 4.605 1.00 22.33 427 ILE B CA 1
ATOM 6581 C C . ILE B 1 446 ? -3.461 -19.171 5.690 1.00 26.34 427 ILE B C 1
ATOM 6582 O O . ILE B 1 446 ? -2.338 -19.403 6.135 1.00 22.40 427 ILE B O 1
ATOM 6587 N N . SER B 1 447 ? -4.536 -19.848 6.116 1.00 20.49 428 SER B N 1
ATOM 6588 C CA . SER B 1 447 ? -4.397 -20.934 7.094 1.00 22.68 428 SER B CA 1
ATOM 6589 C C . SER B 1 447 ? -3.507 -22.056 6.571 1.00 24.00 428 SER B C 1
ATOM 6590 O O . SER B 1 447 ? -2.660 -22.588 7.300 1.00 30.61 428 SER B O 1
ATOM 6593 N N . PHE B 1 448 ? -3.737 -22.485 5.327 1.00 22.47 429 PHE B N 1
ATOM 6594 C CA . PHE B 1 448 ? -2.915 -23.557 4.764 1.00 22.56 429 PHE B CA 1
ATOM 6595 C C . PHE B 1 448 ? -1.487 -23.081 4.518 1.00 28.66 429 PHE B C 1
ATOM 6596 O O . PHE B 1 448 ? -0.521 -23.821 4.760 1.00 24.19 429 PHE B O 1
ATOM 6604 N N . TYR B 1 449 ? -1.322 -21.840 4.062 1.00 20.85 430 TYR B N 1
ATOM 6605 C CA . TYR B 1 449 ? 0.031 -21.331 3.893 1.00 24.21 430 TYR B CA 1
ATOM 6606 C C . TYR B 1 449 ? 0.773 -21.312 5.229 1.00 34.67 430 TYR B C 1
ATOM 6607 O O . TYR B 1 449 ? 1.957 -21.661 5.291 1.00 33.82 430 TYR B O 1
ATOM 6616 N N . ASN B 1 450 ? 0.087 -20.926 6.314 1.00 22.88 431 ASN B N 1
ATOM 6617 C CA . ASN B 1 450 ? 0.712 -20.971 7.632 1.00 24.88 431 ASN B CA 1
ATOM 6618 C C . ASN B 1 450 ? 1.080 -22.406 8.003 1.00 27.96 431 ASN B C 1
ATOM 6619 O O . ASN B 1 450 ? 2.195 -22.672 8.468 1.00 29.55 431 ASN B O 1
ATOM 6624 N N . ARG B 1 451 ? 0.150 -23.343 7.804 1.00 29.77 432 ARG B N 1
ATOM 6625 C CA . ARG B 1 451 ? 0.424 -24.756 8.063 1.00 37.32 432 ARG B CA 1
ATOM 6626 C C . ARG B 1 451 ? 1.717 -25.190 7.390 1.00 30.51 432 ARG B C 1
ATOM 6627 O O . ARG B 1 451 ? 2.592 -25.788 8.018 1.00 35.66 432 ARG B O 1
ATOM 6635 N N . LYS B 1 452 ? 1.869 -24.852 6.108 1.00 36.04 433 LYS B N 1
ATOM 6636 C CA . LYS B 1 452 ? 3.007 -25.319 5.332 1.00 36.74 433 LYS B CA 1
ATOM 6637 C C . LYS B 1 452 ? 4.309 -24.644 5.751 1.00 47.44 433 LYS B C 1
ATOM 6638 O O . LYS B 1 452 ? 5.371 -25.279 5.714 1.00 44.48 433 LYS B O 1
ATOM 6644 N N . GLN B 1 453 ? 4.256 -23.375 6.164 1.00 50.02 434 GLN B N 1
ATOM 6645 C CA . GLN B 1 453 ? 5.460 -22.726 6.676 1.00 52.05 434 GLN B CA 1
ATOM 6646 C C . GLN B 1 453 ? 5.814 -23.252 8.060 1.00 57.70 434 GLN B C 1
ATOM 6647 O O . GLN B 1 453 ? 6.993 -23.467 8.369 1.00 57.00 434 GLN B O 1
ATOM 6653 N N . LYS B 1 454 ? 4.803 -23.468 8.905 1.00 56.71 435 LYS B N 1
ATOM 6654 C CA . LYS B 1 454 ? 5.050 -24.025 10.231 1.00 55.96 435 LYS B CA 1
ATOM 6655 C C . LYS B 1 454 ? 5.680 -25.409 10.131 1.00 62.24 435 LYS B C 1
ATOM 6656 O O . LYS B 1 454 ? 6.576 -25.751 10.913 1.00 58.52 435 LYS B O 1
ATOM 6662 N N . ALA B 1 455 ? 5.236 -26.215 9.169 1.00 65.13 436 ALA B N 1
ATOM 6663 C CA . ALA B 1 455 ? 5.851 -27.518 8.953 1.00 69.70 436 ALA B CA 1
ATOM 6664 C C . ALA B 1 455 ? 7.331 -27.346 8.643 1.00 77.85 436 ALA B C 1
ATOM 6665 O O . ALA B 1 455 ? 7.719 -27.284 7.474 1.00 80.34 436 ALA B O 1
ATOM 6667 N N . GLU B 1 456 ? 8.155 -27.254 9.686 1.00 85.19 437 GLU B N 1
ATOM 6668 C CA . GLU B 1 456 ? 9.604 -27.118 9.545 1.00 85.37 437 GLU B CA 1
ATOM 6669 C C . GLU B 1 456 ? 10.327 -27.842 10.676 1.00 88.32 437 GLU B C 1
ATOM 6670 O O . GLU B 1 456 ? 10.379 -27.350 11.802 1.00 90.42 437 GLU B O 1
#

Secondary structure (DSSP, 8-state):
--PPPPP---EE-GGGGGGEEEEEE-SSEEEEEE-S--TTTTTEEEEEEEEETTPPPPB-TTS-B-SS-HHHHHHTTTSHHHHH-SSHHHHHHHHIIIIIHHHH-STT----EEEEE-HHHHHHHHHHHGGGS-HHHHHHEEE-TT-SEEEEEE-TT---------EEEEE-----S----TTS-GGGGGGGTS-HHHHHHHHHHHTTS-SS--S--HHHHTT--HHHHHHHHHHHHHS-BTTEEEEETTEEEES-SSS-B----HHHHHHHHHHTBTTB---TTSHHHHHHHHHHHHHHHH-HHHHHHHHHTT--S-HHHHHHHHHHHTT---SS----GGGGS-HHHHHHHHHHHHHHHHHHS-EEEEEEE--EEEETTTTEEEEEEEEEE--PPPPTTHHHHHHHHHHHHHHHHHHHHH--/--PPPPP---EE-GGGGGGEEEEEE-SSEEEEEE-S--TTTTTEEEEEEEEETT---S-HHHHHHTTT-HHHHT-SSHHHHHHHHIIIIIHHHH-STTB---EEEEE-HHHHHHHHHHGGGGS-HHHHHHEEE-TT-SEEEEEE-TTS------EEEEE-----S----TTS-GGGGGGGTS-HHHHHHHHHHHTTSSSS-----HHHHTT--HHHHHHHHHHHHHS-BTTEEEEETTEEEES-SSS-B----HHHHHHHHHHTBTTB---TTTHHHHHHHHHHHHHHHHTHHHHHHHHHTT--SHHHHHHHHHHHHTT---SS-----SSTTS-HHHHHHHHHHHHHHHHHHH-EEEEEEEE----EEEETTTTEEEEEEEEEE--PPPPTTHHHHHHHHHHHHHHHHHHHHH--

Sequence (840 aa):
EVLFQGPMEMILEEKDASDWIYRGEGGANLVLAYAGSSPLFVGKVIRIQKARRNDKAIKNSNGVVSVLTSDEQHLWRENNELISSPNKEVLEQRYVQNVIIPLLGPKHVDAGVRVSVSKEFLECVDKKVTKQRPLWRVNAANVDTSHDSALILNDHSLFSQSGGDCISVEIKPKCGFLPTSRFIGKENMLKTSVSRFKMHQLLKLEYIEISEESEYDPLDLFSGSKERVLEAIKALYSTPQNNFRVFLNGSLILGGSGESTGRTSPEIGYAFEDALKGFIQSEDGHRTECFLQLVSDAVYGSGVLDRLLEIQKLDKLDIEGAIHCYYDIINQPCPICKELSLHALPLDESLKIVKEYLIAATAKDCSIMISFQSDYVSLKPTNQTFDYKVHFIDLSLKPLKRMESYYKLDKKIISFYNRKQKAEEVLFQGPMEMILEEKDASDWIYRGEGGANLVLAYAGSSPLFVGKVIRIQKARRNDSVLTSDEQHLWRENNELISSPNKEVLEQRYVQNVIIPLLGPKHVDAGVRVSVSKEFLECVDKKVTKQRPLWRVNAANVDTSHDSALILNDHSLFSGGDCISVEIKPKCGFLPTSRFIGKENMLKTSVSRFKMHQLLKLEYIEISEESEYDPLDLFSGSKERVLEAIKALYSTPQNNFRVFLNGSLILGGSGESTGRTSPEIGYAFEDALKGFIQSEDGHRTECFLQLVSDAVYGSGVLDRLLEIQKLDKLDIEGAIHCYYDIINQPCPICKEELSLHALPLDESLKIVKEYLIAATAKDCSIMISFQSRNADYVSLKPTNQTFDYKVHFIDLSLKPLKRMESYYKLDKKIISFYNRKQKAE

InterPro domains:
  IPR009286 Inositol-pentakisphosphate 2-kinase [PF06090] (15-425)
  IPR009286 Inositol-pentakisphosphate 2-kinase [PTHR14456] (1-437)
  IPR043001 Inositol-pentakisphosphate 2-kinase, N-terminal lobe [G3DSA:3.30.200.110] (1-160)

CATH classification: 3.30.200.110

GO terms:
  GO:0102731 inositol-1,3,4,6-tetrakisphosphate 2-kinase activity (F, IDA)
  GO:0005634 nucleus (C, IDA)
  GO:0005737 cytoplasm (C, IDA)
  GO:0032942 inositol-1,4,5,6-tetrakisphosphate 2-kinase activity (F, IDA)
  GO:0035299 inositol-1,3,4,5,6-pentakisphosphate 2-kinase activity (F, IDA)
  GO:0042742 defense response to bacterium (P, IMP)
  GO:0010264 myo-inositol hexakisphosphate biosynthetic process (P, IMP)
  GO:0030643 intracellular phosphate ion homeostasis (P, IMP)
  GO:0050832 defense response to fungus (P, IMP)
  GO:0051607 defense response to virus (P, IMP)
  GO:0055062 phosphate ion homeostasis (P, IMP)
  GO:0048527 lateral root development (P, IMP)

Radius of gyration: 31.88 Å; Cα contacts (8 Å, |Δi|>4): 1476; chains: 2; bounding box: 72×69×112 Å

B-factor: mean 40.55, std 17.42, range [12.29, 122.97]